Protein AF-0000000081193179 (afdb_homodimer)

Nearest PDB structures (foldseek):
  7x0c-assembly1_B  TM=9.386E-01  e=2.401E-53  Arabidopsis thaliana
  7x0c-assembly1_A  TM=9.422E-01  e=2.869E-53  Arabidopsis thaliana
  2yij-assembly1_A  TM=9.388E-01  e=7.411E-53  Arabidopsis thaliana
  7x0d-assembly2_D-2  TM=9.369E-01  e=1.700E-52  Capsicum annuum
  2yij-assembly1_B  TM=9.366E-01  e=5.972E-51  Arabidopsis thaliana

Solvent-accessible surface area (backbone atoms only — not comparable to full-atom values): 41476 Å² total; per-residue (Å²): 131,76,54,59,27,76,39,33,58,55,66,53,25,73,65,72,40,69,81,36,68,75,66,65,35,66,67,48,43,51,48,53,40,51,47,49,50,57,21,48,42,44,60,73,33,46,27,77,51,80,47,43,95,57,47,37,30,52,30,44,20,63,87,45,36,51,56,75,67,59,52,43,48,66,42,76,70,38,67,44,57,78,39,78,37,38,28,24,44,84,57,93,49,72,67,51,82,49,87,71,47,65,25,58,37,34,37,36,29,33,39,38,75,67,15,17,65,53,48,50,37,43,35,37,37,37,30,22,32,51,60,91,53,44,72,66,32,60,72,58,51,71,86,42,75,32,76,37,37,90,69,66,46,86,78,84,48,72,30,26,26,36,40,64,49,51,26,34,38,57,29,62,32,81,82,42,90,82,52,44,57,19,27,47,56,52,51,52,54,50,43,44,52,50,34,50,74,44,57,91,51,64,48,36,38,38,28,17,10,30,34,66,9,14,35,38,29,48,53,49,52,52,36,32,59,71,72,47,47,43,23,20,86,90,39,72,86,48,70,30,50,34,24,32,53,25,31,37,35,35,39,43,20,27,63,25,32,42,54,56,56,72,68,43,85,52,57,33,39,42,35,38,38,40,70,70,28,65,52,47,57,27,67,63,70,38,91,91,44,54,48,35,74,73,68,43,78,48,76,37,56,47,82,57,36,86,57,53,54,85,59,90,52,60,67,59,45,39,54,52,41,60,33,64,50,37,47,43,53,19,60,31,13,56,47,61,94,82,40,70,53,48,72,76,46,96,67,57,74,64,55,41,12,33,78,36,78,34,56,36,71,90,71,41,60,63,54,46,20,67,44,55,41,22,67,23,48,42,74,43,74,76,47,40,71,45,77,60,62,63,39,74,66,86,127,132,75,55,59,27,76,40,34,57,55,66,52,26,74,65,72,41,70,79,36,67,76,68,64,34,66,67,49,44,51,48,53,41,50,48,49,51,56,20,47,42,44,59,71,33,45,26,77,50,81,49,44,94,58,46,36,28,53,32,47,20,64,88,45,37,52,57,75,67,59,53,46,47,68,42,76,70,38,67,42,57,77,40,79,39,38,29,24,44,85,56,92,49,72,67,51,81,49,87,72,48,65,25,58,37,33,38,36,28,33,39,38,74,68,14,17,65,54,48,49,37,40,36,39,39,37,29,23,31,51,60,92,54,46,72,67,32,59,71,59,52,73,86,41,74,33,77,37,38,91,70,67,46,85,79,84,48,73,29,23,27,37,42,63,48,50,26,32,38,58,29,61,31,83,82,42,89,83,53,44,57,19,26,46,58,51,52,53,54,52,44,42,50,51,34,51,74,44,57,90,50,63,49,34,37,40,28,16,11,30,35,65,9,13,36,38,28,48,53,48,50,51,36,32,57,72,70,48,46,44,23,20,87,91,39,72,86,50,70,30,51,34,23,31,52,25,31,37,36,36,39,41,19,27,64,23,30,42,54,55,54,72,68,42,86,51,58,33,38,42,36,39,38,40,70,70,27,64,51,47,58,28,67,62,70,38,90,93,44,54,47,35,76,72,67,44,77,47,77,39,56,48,84,58,37,88,58,53,54,84,59,89,52,60,68,59,45,40,54,50,42,59,32,63,48,37,48,42,52,19,59,33,14,56,47,61,92,82,41,69,54,48,72,78,46,96,66,59,74,65,55,42,13,34,78,36,79,34,56,37,71,89,71,40,60,60,54,46,20,66,47,54,42,22,68,22,50,42,74,43,73,75,46,39,71,45,79,60,62,63,38,74,65,87,128

Radius of gyration: 31.8 Å; Cα contacts (8 Å, |Δi|>4): 1729; chains: 2; bounding box: 53×98×77 Å

pLDDT: mean 91.35, std 10.92, range [47.09, 98.94]

Organism: Hibiscus trionum (NCBI:txid183268)

Foldseek 3Di:
DDALQVCLCLLLCLPLVVPCQQQHPVSNLVVLLVLLVQQVLQVLQAALPLVDPQHQEGLEAQACSCVVSPCPPPHQAAKGWDDWFWWAFPDDQPSPSDHQAIGTFWTWIWTDPSNCVRNNWIEIETHGYDGPVQPVRQVPQPQDWDFCCVQQNPPPLRWIWRRRLVRRQFPARCPHPVGRGHRVVRVLVVLQVVCQVQVVIQYAYEYEYAQSRLLNSLSSLLSCQSVQSQHHPVGSVDGHAYHYSYELYAFTTAVSNQVSVVPRSRYAYEYEYEPLACSNCPPPCDVVGRGDDHHHYRYWHLVLDPFWDDDPDSVLVNSLSRDSLSSSQRSQFGNPDVDGGDGPDPDDPLSSQCCARTGDCVVVRDHVPSADVVNQWDADPVRDIDRSRHDDHDD/DDALQVCLCLLLCLPLVVPCQQQHPPSNLVVLLVLLVQQVLQVLQAALPLVDPQHQEGLEAQACSCVVSPCPPPHQAAKGWDDWFWFAFPDDQPSPSDHLAIGTFWTWIWTDPSNCVRNNWIEIETHGYDGPVQPVRQVPQPQDWDFCCVQQNPPPLRWIWRRGLVRRQFPARCPHPVGRGHRVVRVLVVLQVVCQVQVVIQYAYEYEYAQSRLLNSLSSLLSCQSVQSQHHPVGSVDGHAYHYSYELYAFTTAVSNQVSVVPRSRYAYEYEYEPLACSNCPPPCDVVGRGDDHHHYRYFHLVLDPFWDDDPDSVLVNSLSRDSLSSSQRSQFGNPDPDGGDGPDPDDPLSSQCCARTGDCVVVRDHVPSADVVNQWDADPVRDIDRSRHDDHDD

Sequence (790 aa):
MGSIAERWRELSGEKNWEGLLKPLDNDLRKLIIHYGERTQAVLDAFNGEKVSKWVGLSRYSMEDLFSKVGLEMGNPYKYRITKFFYARSEIQILDWCSPGESNWIGYVAVTTDEGKAVLGRREILIAWRGTKRTYETINDLQADFVSAADILGDNGEDPKVHHGWHSIYTAKDSKSIYNRTSAREQVLSEVRRLMELYKDEEVSITLTGHSLGSAVATLNAVDIVTNGYNKPTTRPDKASLVTAIVFASPRIGNSGFKKTFSRLKDLRVLRIENAFDIVPSLPPPLPLLNYTHVGVELSIDARKSPYLKTHIDLTKNLMIAHQLEIYLHGVAGTHGDIGEFKLEVNRDISLVNKYMDSLKDEHRVPAEWWIEKNKGMVQQDDGSWILDDHEPDIIMGSIAERWRELSGEKNWEGLLKPLDNDLRKLIIHYGERTQAVLDAFNGEKVSKWVGLSRYSMEDLFSKVGLEMGNPYKYRITKFFYARSEIQILDWCSPGESNWIGYVAVTTDEGKAVLGRREILIAWRGTKRTYETINDLQADFVSAADILGDNGEDPKVHHGWHSIYTAKDSKSIYNRTSAREQVLSEVRRLMELYKDEEVSITLTGHSLGSAVATLNAVDIVTNGYNKPTTRPDKASLVTAIVFASPRIGNSGFKKTFSRLKDLRVLRIENAFDIVPSLPPPLPLLNYTHVGVELSIDARKSPYLKTHIDLTKNLMIAHQLEIYLHGVAGTHGDIGEFKLEVNRDISLVNKYMDSLKDEHRVPAEWWIEKNKGMVQQDDGSWILDDHEPDII

Secondary structure (DSSP, 8-state):
---TTTTHHHHTTTTTTTTTBTTBPHHHHHHHHHHHHHHHHHHHHB---TT-TTTTSBSS-TTTHHHHTT-STT----EEEEEEEEE--SS--TT-SSTTS-EEEEEEEEE-HHHHHHHSSEEEEEEE---SSHHHHHHH----EEE-HHHH---SS--EEEHHHHHHHH---TT-SS--S-HHHHHHHHHHHHHHHTTTS-EEEEEEEETHHHHHHHHHHHHHHHTTTTS-TT-TT-PPPEEEEEESPPP-B-HHHHHHHHT-TTEEEEEEEETT-SGGG-S--BTTB--B--SEEEEE-GGG-TTB---S-HHHHHHHHH-HHHHHHHHHH--TTTSPP--SS---GGGGGSSS--B-GGG---TT----GGGGEEE-TTS-EEE--------/---TTTTHHHHTTTTTTTTTBTTBPHHHHHHHHHHHHHHHHHHHHB---TT-TTTTSBSS-TTTHHHHTT-STT----EEEEEEEEE--SS--TT-SSTTS-EEEEEEEEE-HHHHHHHSSEEEEEEE---SSHHHHHHH----EEE-HHHH---SS--EEEHHHHHHHH---TT-SS--S-HHHHHHHHHHHHHHHTTTS-EEEEEEEETHHHHHHHHHHHHHHHTTTTS-TT-TT-PPPEEEEEESPPP-B-HHHHHHHHT-TTEEEEEEEETT-SGGG-S--BTTB--B--SEEEEE-GGG-TTB---S-HHHHHHHHH-HHHHHHHHHH--TTTSPP--SS---GGGGGSSS--B-GGG---TT----GGGGEEE-TTS-EEE--------

Structure (mmCIF, N/CA/C/O backbone):
data_AF-0000000081193179-model_v1
#
loop_
_entity.id
_entity.type
_entity.pdbx_description
1 polymer 'Phospholipase A1'
#
loop_
_atom_site.group_PDB
_atom_site.id
_atom_site.type_symbol
_atom_site.label_atom_id
_atom_site.label_alt_id
_atom_site.label_comp_id
_atom_site.label_asym_id
_atom_site.label_entity_id
_atom_site.label_seq_id
_atom_site.pdbx_PDB_ins_code
_atom_site.Cartn_x
_atom_site.Cartn_y
_atom_site.Cartn_z
_atom_site.occupancy
_atom_site.B_iso_or_equiv
_atom_site.auth_seq_id
_atom_site.auth_comp_id
_atom_site.auth_asym_id
_atom_site.auth_atom_id
_atom_site.pdbx_PDB_model_num
ATOM 1 N N . MET A 1 1 ? -18.484 -40.719 1.326 1 61.38 1 MET A N 1
ATOM 2 C CA . MET A 1 1 ? -17.328 -40.5 0.459 1 61.38 1 MET A CA 1
ATOM 3 C C . MET A 1 1 ? -16.047 -40.406 1.277 1 61.38 1 MET A C 1
ATOM 5 O O . MET A 1 1 ? -16.078 -39.938 2.414 1 61.38 1 MET A O 1
ATOM 9 N N . GLY A 1 2 ? -15.008 -41.156 0.936 1 76.06 2 GLY A N 1
ATOM 10 C CA . GLY A 1 2 ? -13.773 -41.219 1.694 1 76.06 2 GLY A CA 1
ATOM 11 C C . GLY A 1 2 ? -13.086 -39.875 1.826 1 76.06 2 GLY A C 1
ATOM 12 O O . GLY A 1 2 ? -13.508 -38.906 1.21 1 76.06 2 GLY A O 1
ATOM 13 N N . SER A 1 3 ? -12.211 -39.719 2.807 1 91.88 3 SER A N 1
ATOM 14 C CA . SER A 1 3 ? -11.422 -38.531 3.033 1 91.88 3 SER A CA 1
ATOM 15 C C . SER A 1 3 ? -10.586 -38.156 1.805 1 91.88 3 SER A C 1
ATOM 17 O O . SER A 1 3 ? -10.461 -38.969 0.881 1 91.88 3 SER A O 1
ATOM 19 N N . ILE A 1 4 ? -10.18 -37 1.632 1 95.12 4 ILE A N 1
ATOM 20 C CA . ILE A 1 4 ? -9.281 -36.562 0.567 1 95.12 4 ILE A CA 1
ATOM 21 C C . ILE A 1 4 ? -8.07 -37.5 0.497 1 95.12 4 ILE A C 1
ATOM 23 O O . ILE A 1 4 ? -7.641 -37.875 -0.592 1 95.12 4 ILE A O 1
ATOM 27 N N . ALA A 1 5 ? -7.598 -37.938 1.621 1 96.75 5 ALA A N 1
ATOM 28 C CA . ALA A 1 5 ? -6.438 -38.812 1.695 1 96.75 5 ALA A CA 1
ATOM 29 C C . ALA A 1 5 ? -6.719 -40.156 1.02 1 96.75 5 ALA A C 1
ATOM 31 O O . ALA A 1 5 ? -5.895 -40.656 0.253 1 96.75 5 ALA A O 1
ATOM 32 N N . GLU A 1 6 ? -7.875 -40.656 1.229 1 96.94 6 GLU A N 1
ATOM 33 C CA . GLU A 1 6 ? -8.242 -41.969 0.681 1 96.94 6 GLU A CA 1
ATOM 34 C C . GLU A 1 6 ? -8.516 -41.875 -0.817 1 96.94 6 GLU A C 1
ATOM 36 O O . GLU A 1 6 ? -8.266 -42.812 -1.557 1 96.94 6 GLU A O 1
ATOM 41 N N . ARG A 1 7 ? -8.93 -40.719 -1.219 1 97.31 7 ARG A N 1
ATOM 42 C CA . ARG A 1 7 ? -9.367 -40.531 -2.6 1 97.31 7 ARG A CA 1
ATOM 43 C C . ARG A 1 7 ? -8.305 -39.812 -3.422 1 97.31 7 ARG A C 1
ATOM 45 O O . ARG A 1 7 ? -8.586 -39.312 -4.516 1 97.31 7 ARG A O 1
ATOM 52 N N . TRP A 1 8 ? -7.051 -39.781 -2.949 1 97.62 8 TRP A N 1
ATOM 53 C CA . TRP A 1 8 ? -6.086 -38.875 -3.527 1 97.62 8 TRP A CA 1
ATOM 54 C C . TRP A 1 8 ? -5.793 -39.219 -4.984 1 97.62 8 TRP A C 1
ATOM 56 O O . TRP A 1 8 ? -5.613 -38.344 -5.82 1 97.62 8 TRP A O 1
ATOM 66 N N . ARG A 1 9 ? -5.797 -40.469 -5.402 1 97.38 9 ARG A N 1
ATOM 67 C CA . ARG A 1 9 ? -5.504 -40.875 -6.773 1 97.38 9 ARG A CA 1
ATOM 68 C C . ARG A 1 9 ? -6.609 -40.438 -7.727 1 97.38 9 ARG A C 1
ATOM 70 O O . ARG A 1 9 ? -6.328 -39.906 -8.812 1 97.38 9 ARG A O 1
ATOM 77 N N . GLU A 1 10 ? -7.832 -40.625 -7.234 1 97.31 10 GLU A N 1
ATOM 78 C CA . GLU A 1 10 ? -8.992 -40.188 -8.016 1 97.31 10 GLU A CA 1
ATOM 79 C C . GLU A 1 10 ? -8.984 -38.688 -8.211 1 97.31 10 GLU A C 1
ATOM 81 O O . GLU A 1 10 ? -9.203 -38.188 -9.32 1 97.31 10 GLU A O 1
ATOM 86 N N . LEU A 1 11 ? -8.68 -38 -7.152 1 98.25 11 LEU A N 1
ATOM 87 C CA . LEU A 1 11 ? -8.727 -36.562 -7.148 1 98.25 11 LEU A CA 1
ATOM 88 C C . LEU A 1 11 ? -7.547 -35.969 -7.926 1 98.25 11 LEU A C 1
ATOM 90 O O . LEU A 1 11 ? -7.594 -34.812 -8.359 1 98.25 11 LEU A O 1
ATOM 94 N N . SER A 1 12 ? -6.473 -36.781 -8.109 1 97.88 12 SER A N 1
ATOM 95 C CA . SER A 1 12 ? -5.301 -36.344 -8.867 1 97.88 12 SER A CA 1
ATOM 96 C C . SER A 1 12 ? -5.434 -36.719 -10.344 1 97.88 12 SER A C 1
ATOM 98 O O . SER A 1 12 ? -4.488 -36.562 -11.117 1 97.88 12 SER A O 1
ATOM 100 N N . GLY A 1 13 ? -6.578 -37.281 -10.742 1 97.31 13 GLY A N 1
ATOM 101 C CA . GLY A 1 13 ? -6.887 -37.438 -12.156 1 97.31 13 GLY A CA 1
ATOM 102 C C . GLY A 1 13 ? -6.531 -38.812 -12.688 1 97.31 13 GLY A C 1
ATOM 103 O O . GLY A 1 13 ? -6.328 -39 -13.891 1 97.31 13 GLY A O 1
ATOM 104 N N . GLU A 1 14 ? -6.387 -39.781 -11.805 1 96.06 14 GLU A N 1
ATOM 105 C CA . GLU A 1 14 ? -6.027 -41.125 -12.258 1 96.06 14 GLU A CA 1
ATOM 106 C C . GLU A 1 14 ? -6.93 -41.594 -13.406 1 96.06 14 GLU A C 1
ATOM 108 O O . GLU A 1 14 ? -6.473 -42.25 -14.336 1 96.06 14 GLU A O 1
ATOM 113 N N . LYS A 1 15 ? -8.195 -41.219 -13.367 1 95.62 15 LYS A N 1
ATOM 114 C CA . LYS A 1 15 ? -9.148 -41.562 -14.43 1 95.62 15 LYS A CA 1
ATOM 115 C C . LYS A 1 15 ? -9.617 -40.312 -15.164 1 95.62 15 LYS A C 1
ATOM 117 O O . LYS A 1 15 ? -10.789 -40.188 -15.516 1 95.62 15 LYS A O 1
ATOM 122 N N . ASN A 1 16 ? -8.758 -39.312 -15.25 1 96.88 16 ASN A N 1
ATOM 123 C CA . ASN A 1 16 ? -9.008 -38.094 -15.969 1 96.88 16 ASN A CA 1
ATOM 124 C C . ASN A 1 16 ? -10.227 -37.344 -15.414 1 96.88 16 ASN A C 1
ATOM 126 O O . ASN A 1 16 ? -11 -36.75 -16.172 1 96.88 16 ASN A O 1
ATOM 130 N N . TRP A 1 17 ? -10.484 -37.531 -14.148 1 98 17 TRP A N 1
ATOM 131 C CA . TRP A 1 17 ? -11.523 -36.875 -13.383 1 98 17 TRP A CA 1
ATOM 132 C C . TRP A 1 17 ? -12.906 -37.188 -13.945 1 98 17 TRP A C 1
ATOM 134 O O . TRP A 1 17 ? -13.812 -36.344 -13.883 1 98 17 TRP A O 1
ATOM 144 N N . GLU A 1 18 ? -13.023 -38.281 -14.539 1 96.31 18 GLU A N 1
ATOM 145 C CA . GLU A 1 18 ? -14.336 -38.719 -15.023 1 96.31 18 GLU A CA 1
ATOM 146 C C . GLU A 1 18 ? -15.359 -38.719 -13.891 1 96.31 18 GLU A C 1
ATOM 148 O O . GLU A 1 18 ? -15.133 -39.312 -12.844 1 96.31 18 GLU A O 1
ATOM 153 N N . GLY A 1 19 ? -16.469 -37.969 -14.094 1 95.25 19 GLY A N 1
ATOM 154 C CA . GLY A 1 19 ? -17.562 -37.969 -13.125 1 95.25 19 GLY A CA 1
ATOM 155 C C . GLY A 1 19 ? -17.344 -36.969 -12 1 95.25 19 GLY A C 1
ATOM 156 O O . GLY A 1 19 ? -18.188 -36.812 -11.117 1 95.25 19 GLY A O 1
ATOM 157 N N . LEU A 1 20 ? -16.266 -36.281 -12.008 1 97.12 20 LEU A N 1
ATOM 158 C CA . LEU A 1 20 ? -15.945 -35.406 -10.883 1 97.12 20 LEU A CA 1
ATOM 159 C C . LEU A 1 20 ? -16.125 -33.938 -11.258 1 97.12 20 LEU A C 1
ATOM 161 O O . LEU A 1 20 ? -16.156 -33.062 -10.383 1 97.12 20 LEU A O 1
ATOM 165 N N . LEU A 1 21 ? -16.375 -33.625 -12.484 1 96.5 21 LEU A N 1
ATOM 166 C CA . LEU A 1 21 ? -16.328 -32.219 -12.93 1 96.5 21 LEU A CA 1
ATOM 167 C C . LEU A 1 21 ? -17.719 -31.641 -13.062 1 96.5 21 LEU A C 1
ATOM 169 O O . LEU A 1 21 ? -17.906 -30.422 -13.008 1 96.5 21 LEU A O 1
ATOM 173 N N . LYS A 1 22 ? -18.766 -32.531 -13.273 1 92.56 22 LYS A N 1
ATOM 174 C CA . LYS A 1 22 ? -20.141 -32.094 -13.453 1 92.56 22 LYS A CA 1
ATOM 175 C C . LYS A 1 22 ? -21.109 -33 -12.719 1 92.56 22 LYS A C 1
ATOM 177 O O . LYS A 1 22 ? -21.484 -34.062 -13.227 1 92.56 22 LYS A O 1
ATOM 182 N N . PRO A 1 23 ? -21.609 -32.656 -11.648 1 92.94 23 PRO A N 1
ATOM 183 C CA . PRO A 1 23 ? -21.234 -31.469 -10.898 1 92.94 23 PRO A CA 1
ATOM 184 C C . PRO A 1 23 ? -19.812 -31.547 -10.336 1 92.94 23 PRO A C 1
ATOM 186 O O . PRO A 1 23 ? -19.25 -32.656 -10.227 1 92.94 23 PRO A O 1
ATOM 189 N N . LEU A 1 24 ? -19.281 -30.422 -10.031 1 96.25 24 LEU A N 1
ATOM 190 C CA . LEU A 1 24 ? -17.922 -30.391 -9.492 1 96.25 24 LEU A CA 1
ATOM 191 C C . LEU A 1 24 ? -17.875 -31.016 -8.102 1 96.25 24 LEU A C 1
ATOM 193 O O . LEU A 1 24 ? -18.625 -30.594 -7.207 1 96.25 24 LEU A O 1
ATOM 197 N N . ASP A 1 25 ? -17.062 -32.062 -8.016 1 96.38 25 ASP A N 1
ATOM 198 C CA . ASP A 1 25 ? -16.891 -32.75 -6.738 1 96.38 25 ASP A CA 1
ATOM 199 C C . ASP A 1 25 ? -16.312 -31.797 -5.684 1 96.38 25 ASP A C 1
ATOM 201 O O . ASP A 1 25 ? -15.406 -31.016 -5.969 1 96.38 25 ASP A O 1
ATOM 205 N N . ASN A 1 26 ? -16.781 -31.875 -4.465 1 96.25 26 ASN A N 1
ATOM 206 C CA . ASN A 1 26 ? -16.422 -30.891 -3.439 1 96.25 26 ASN A CA 1
ATOM 207 C C . ASN A 1 26 ? -14.977 -31.062 -2.984 1 96.25 26 ASN A C 1
ATOM 209 O O . ASN A 1 26 ? -14.305 -30.078 -2.654 1 96.25 26 ASN A O 1
ATOM 213 N N . ASP A 1 27 ? -14.539 -32.25 -2.863 1 97.25 27 ASP A N 1
ATOM 214 C CA . ASP A 1 27 ? -13.148 -32.469 -2.482 1 97.25 27 ASP A CA 1
ATOM 215 C C . ASP A 1 27 ? -12.195 -32 -3.58 1 97.25 27 ASP A C 1
ATOM 217 O O . ASP A 1 27 ? -11.156 -31.406 -3.293 1 97.25 27 ASP A O 1
ATOM 221 N N . LEU A 1 28 ? -12.555 -32.281 -4.84 1 97.94 28 LEU A N 1
ATOM 222 C CA . LEU A 1 28 ? -11.766 -31.781 -5.957 1 97.94 28 LEU A CA 1
ATOM 223 C C . LEU A 1 28 ? -11.758 -30.266 -5.973 1 97.94 28 LEU A C 1
ATOM 225 O O . LEU A 1 28 ? -10.711 -29.641 -6.199 1 97.94 28 LEU A O 1
ATOM 229 N N . ARG A 1 29 ? -12.906 -29.734 -5.66 1 97.75 29 ARG A N 1
ATOM 230 C CA . ARG A 1 29 ? -13.047 -28.281 -5.547 1 97.75 29 ARG A CA 1
ATOM 231 C C . ARG A 1 29 ? -12.055 -27.703 -4.547 1 97.75 29 ARG A C 1
ATOM 233 O O . ARG A 1 29 ? -11.336 -26.75 -4.852 1 97.75 29 ARG A O 1
ATOM 240 N N . LYS A 1 30 ? -11.961 -28.281 -3.424 1 97.5 30 LYS A N 1
ATOM 241 C CA . LYS A 1 30 ? -11.055 -27.828 -2.373 1 97.5 30 LYS A CA 1
ATOM 242 C C . LYS A 1 30 ? -9.594 -27.953 -2.814 1 97.5 30 LYS A C 1
ATOM 244 O O . LYS A 1 30 ? -8.781 -27.062 -2.545 1 97.5 30 LYS A O 1
ATOM 249 N N . LEU A 1 31 ? -9.273 -28.953 -3.49 1 98.19 31 LEU A N 1
ATOM 250 C CA . LEU A 1 31 ? -7.898 -29.188 -3.916 1 98.19 31 LEU A CA 1
ATOM 251 C C . LEU A 1 31 ? -7.504 -28.219 -5.023 1 98.19 31 LEU A C 1
ATOM 253 O O . LEU A 1 31 ? -6.379 -27.703 -5.039 1 98.19 31 LEU A O 1
ATOM 257 N N . ILE A 1 32 ? -8.461 -27.953 -5.938 1 98.69 32 ILE A N 1
ATOM 258 C CA . ILE A 1 32 ? -8.195 -26.969 -6.988 1 98.69 32 ILE A CA 1
ATOM 259 C C . ILE A 1 32 ? -7.879 -25.609 -6.363 1 98.69 32 ILE A C 1
ATOM 261 O O . ILE A 1 32 ? -6.91 -24.953 -6.746 1 98.69 32 ILE A O 1
ATOM 265 N N . ILE A 1 33 ? -8.656 -25.25 -5.406 1 98.31 33 ILE A N 1
ATOM 266 C CA . ILE A 1 33 ? -8.453 -23.969 -4.719 1 98.31 33 ILE A CA 1
ATOM 267 C C . ILE A 1 33 ? -7.109 -23.984 -3.996 1 98.31 33 ILE A C 1
ATOM 269 O O . ILE A 1 33 ? -6.352 -23.016 -4.062 1 98.31 33 ILE A O 1
ATOM 273 N N . HIS A 1 34 ? -6.828 -25.109 -3.342 1 97.75 34 HIS A N 1
ATOM 274 C CA . HIS A 1 34 ? -5.566 -25.266 -2.625 1 97.75 34 HIS A CA 1
ATOM 275 C C . HIS A 1 34 ? -4.375 -25.047 -3.555 1 97.75 34 HIS A C 1
ATOM 277 O O . HIS A 1 34 ? -3.473 -24.266 -3.246 1 97.75 34 HIS A O 1
ATOM 283 N N . TYR A 1 35 ? -4.348 -25.672 -4.684 1 98.56 35 TYR A N 1
ATOM 284 C CA . TYR A 1 35 ? -3.223 -25.547 -5.602 1 98.56 35 TYR A CA 1
ATOM 285 C C . TYR A 1 35 ? -3.17 -24.156 -6.219 1 98.56 35 TYR A C 1
ATOM 287 O O . TYR A 1 35 ? -2.088 -23.609 -6.453 1 98.56 35 TYR A O 1
ATOM 295 N N . GLY A 1 36 ? -4.352 -23.562 -6.457 1 98.19 36 GLY A N 1
ATOM 296 C CA . GLY A 1 36 ? -4.387 -22.188 -6.906 1 98.19 36 GLY A CA 1
ATOM 297 C C . GLY A 1 36 ? -3.777 -21.219 -5.906 1 98.19 36 GLY A C 1
ATOM 298 O O . GLY A 1 36 ? -3.053 -20.297 -6.289 1 98.19 36 GLY A O 1
ATOM 299 N N . GLU A 1 37 ? -4.082 -21.469 -4.648 1 97.81 37 GLU A N 1
ATOM 300 C CA . GLU A 1 37 ? -3.52 -20.625 -3.6 1 97.81 37 GLU A CA 1
ATOM 301 C C . GLU A 1 37 ? -2 -20.75 -3.539 1 97.81 37 GLU A C 1
ATOM 303 O O . GLU A 1 37 ? -1.297 -19.766 -3.287 1 97.81 37 GLU A O 1
ATOM 308 N N . ARG A 1 38 ? -1.547 -21.938 -3.74 1 98.25 38 ARG A N 1
ATOM 309 C CA . ARG A 1 38 ? -0.106 -22.172 -3.74 1 98.25 38 ARG A CA 1
ATOM 310 C C . ARG A 1 38 ? 0.562 -21.469 -4.918 1 98.25 38 ARG A C 1
ATOM 312 O O . ARG A 1 38 ? 1.695 -21 -4.805 1 98.25 38 ARG A O 1
ATOM 319 N N . THR A 1 39 ? -0.149 -21.344 -6.031 1 97.56 39 THR A N 1
ATOM 320 C CA . THR A 1 39 ? 0.34 -20.578 -7.172 1 97.56 39 THR A CA 1
ATOM 321 C C . THR A 1 39 ? 0.303 -19.078 -6.883 1 97.56 39 THR A C 1
ATOM 323 O O . THR A 1 39 ? 1.27 -18.359 -7.152 1 97.56 39 THR A O 1
ATOM 326 N N . GLN A 1 40 ? -0.793 -18.641 -6.305 1 96.88 40 GLN A N 1
ATOM 327 C CA . GLN A 1 40 ? -0.964 -17.234 -5.957 1 96.88 40 GLN A CA 1
ATOM 328 C C . GLN A 1 40 ? 0.135 -16.766 -5.008 1 96.88 40 GLN A C 1
ATOM 330 O O . GLN A 1 40 ? 0.551 -15.609 -5.055 1 96.88 40 GLN A O 1
ATOM 335 N N . ALA A 1 41 ? 0.645 -17.688 -4.23 1 97.62 41 ALA A N 1
ATOM 336 C CA . ALA A 1 41 ? 1.684 -17.375 -3.254 1 97.62 41 ALA A CA 1
ATOM 337 C C . ALA A 1 41 ? 2.918 -16.797 -3.936 1 97.62 41 ALA A C 1
ATOM 339 O O . ALA A 1 41 ? 3.576 -15.898 -3.389 1 97.62 41 ALA A O 1
ATOM 340 N N . VAL A 1 42 ? 3.225 -17.234 -5.117 1 96.19 42 VAL A N 1
ATOM 341 C CA . VAL A 1 42 ? 4.402 -16.75 -5.832 1 96.19 42 VAL A CA 1
ATOM 342 C C . VAL A 1 42 ? 4.188 -15.297 -6.258 1 96.19 42 VAL A C 1
ATOM 344 O O . VAL A 1 42 ? 5.086 -14.461 -6.113 1 96.19 42 VAL A O 1
ATOM 347 N N . LEU A 1 43 ? 3.01 -15.078 -6.684 1 93.19 43 LEU A N 1
ATOM 348 C CA . LEU A 1 43 ? 2.689 -13.711 -7.086 1 93.19 43 LEU A CA 1
ATOM 349 C C . LEU A 1 43 ? 2.662 -12.781 -5.879 1 93.19 43 LEU A C 1
ATOM 351 O O . LEU A 1 43 ? 3.164 -11.656 -5.945 1 93.19 43 LEU A O 1
ATOM 355 N N . ASP A 1 44 ? 2.078 -13.266 -4.816 1 96.38 44 ASP A N 1
ATOM 356 C CA . ASP A 1 44 ? 1.917 -12.461 -3.607 1 96.38 44 ASP A CA 1
ATOM 357 C C . ASP A 1 44 ? 3.271 -12.125 -2.988 1 96.38 44 ASP A C 1
ATOM 359 O O . ASP A 1 44 ? 3.412 -11.102 -2.312 1 96.38 44 ASP A O 1
ATOM 363 N N . ALA A 1 45 ? 4.258 -12.977 -3.217 1 96.69 45 ALA A N 1
ATOM 364 C CA . ALA A 1 45 ? 5.559 -12.797 -2.582 1 96.69 45 ALA A CA 1
ATOM 365 C C . ALA A 1 45 ? 6.547 -12.133 -3.533 1 96.69 45 ALA A C 1
ATOM 367 O O . ALA A 1 45 ? 7.656 -11.766 -3.131 1 96.69 45 ALA A O 1
ATOM 368 N N . PHE A 1 46 ? 6.184 -11.891 -4.762 1 93.88 46 PHE A N 1
ATOM 369 C CA . PHE A 1 46 ? 7.082 -11.359 -5.777 1 93.88 46 PHE A CA 1
ATOM 370 C C . PHE A 1 46 ? 7.359 -9.883 -5.547 1 93.88 46 PHE A C 1
ATOM 372 O O . PHE A 1 46 ? 6.434 -9.102 -5.32 1 93.88 46 PHE A O 1
ATOM 379 N N . ASN A 1 47 ? 8.625 -9.539 -5.582 1 92.94 47 ASN A N 1
ATOM 380 C CA . ASN A 1 47 ? 9.023 -8.141 -5.449 1 92.94 47 ASN A CA 1
ATOM 381 C C . ASN A 1 47 ? 9.062 -7.438 -6.805 1 92.94 47 ASN A C 1
ATOM 383 O O . ASN A 1 47 ? 10.047 -7.551 -7.539 1 92.94 47 ASN A O 1
ATOM 387 N N . GLY A 1 48 ? 8.07 -6.707 -7.113 1 88.69 48 GLY A N 1
ATOM 388 C CA . GLY A 1 48 ? 7.996 -5.992 -8.375 1 88.69 48 GLY A CA 1
ATOM 389 C C . GLY A 1 48 ? 8.391 -4.535 -8.258 1 88.69 48 GLY A C 1
ATOM 390 O O . GLY A 1 48 ? 8.227 -3.764 -9.211 1 88.69 48 GLY A O 1
ATOM 391 N N . GLU A 1 49 ? 8.859 -4.129 -7.086 1 91.19 49 GLU A N 1
ATOM 392 C CA . GLU A 1 49 ? 9.273 -2.746 -6.887 1 91.19 49 GLU A CA 1
ATOM 393 C C . GLU A 1 49 ? 10.531 -2.426 -7.695 1 91.19 49 GLU A C 1
ATOM 395 O O . GLU A 1 49 ? 11.633 -2.83 -7.324 1 91.19 49 GLU A O 1
ATOM 400 N N . LYS A 1 50 ? 10.453 -1.581 -8.711 1 87.94 50 LYS A N 1
ATOM 401 C CA . LYS A 1 50 ? 11.484 -1.347 -9.711 1 87.94 50 LYS A CA 1
ATOM 402 C C . LYS A 1 50 ? 12.734 -0.726 -9.086 1 87.94 50 LYS A C 1
ATOM 404 O O . LYS A 1 50 ? 13.852 -0.979 -9.539 1 87.94 50 LYS A O 1
ATOM 409 N N . VAL A 1 51 ? 12.523 0.038 -8.086 1 92.12 51 VAL A N 1
ATOM 410 C CA . VAL A 1 51 ? 13.656 0.763 -7.523 1 92.12 51 VAL A CA 1
ATOM 411 C C . VAL A 1 51 ? 14.383 -0.12 -6.512 1 92.12 51 VAL A C 1
ATOM 413 O O . VAL A 1 51 ? 15.469 0.226 -6.043 1 92.12 51 VAL A O 1
ATOM 416 N N . SER A 1 52 ? 13.836 -1.273 -6.156 1 92.62 52 SER A N 1
ATOM 417 C CA . SER A 1 52 ? 14.438 -2.166 -5.172 1 92.62 52 SER A CA 1
ATOM 418 C C . SER A 1 52 ? 15.68 -2.848 -5.73 1 92.62 52 SER A C 1
ATOM 420 O O . SER A 1 52 ? 15.703 -3.26 -6.891 1 92.62 52 SER A O 1
ATOM 422 N N . LYS A 1 53 ? 16.703 -3.01 -4.867 1 90.75 53 LYS A N 1
ATOM 423 C CA . LYS A 1 53 ? 17.875 -3.789 -5.246 1 90.75 53 LYS A CA 1
ATOM 424 C C . LYS A 1 53 ? 17.531 -5.273 -5.371 1 90.75 53 LYS A C 1
ATOM 426 O O . LYS A 1 53 ? 18.312 -6.047 -5.93 1 90.75 53 LYS A O 1
ATOM 431 N N . TRP A 1 54 ? 16.375 -5.652 -4.863 1 90.75 54 TRP A N 1
ATOM 432 C CA . TRP A 1 54 ? 15.977 -7.059 -4.855 1 90.75 54 TRP A CA 1
ATOM 433 C C . TRP A 1 54 ? 14.797 -7.301 -5.797 1 90.75 54 TRP A C 1
ATOM 435 O O . TRP A 1 54 ? 14.078 -8.289 -5.664 1 90.75 54 TRP A O 1
ATOM 445 N N . VAL A 1 55 ? 14.547 -6.344 -6.695 1 90.88 55 VAL A N 1
ATOM 446 C CA . VAL A 1 55 ? 13.477 -6.488 -7.68 1 90.88 55 VAL A CA 1
ATOM 447 C C . VAL A 1 55 ? 13.625 -7.816 -8.414 1 90.88 55 VAL A C 1
ATOM 449 O O . VAL A 1 55 ? 14.742 -8.219 -8.766 1 90.88 55 VAL A O 1
ATOM 452 N N . GLY A 1 56 ? 12.477 -8.578 -8.586 1 87.81 56 GLY A N 1
ATOM 453 C CA . GLY A 1 56 ? 12.508 -9.836 -9.32 1 87.81 56 GLY A CA 1
ATOM 454 C C . GLY A 1 56 ? 12.695 -11.047 -8.43 1 87.81 56 GLY A C 1
ATOM 455 O O . GLY A 1 56 ? 12.633 -12.18 -8.898 1 87.81 56 GLY A O 1
ATOM 456 N N . LEU A 1 57 ? 12.922 -10.781 -7.168 1 91.94 57 LEU A N 1
ATOM 457 C CA . LEU A 1 57 ? 13.086 -11.867 -6.207 1 91.94 57 LEU A CA 1
ATOM 458 C C . LEU A 1 57 ? 11.859 -11.984 -5.301 1 91.94 57 LEU A C 1
ATOM 460 O O . LEU A 1 57 ? 10.93 -11.18 -5.402 1 91.94 57 LEU A O 1
ATOM 464 N N . SER A 1 58 ? 11.844 -13.031 -4.523 1 94.62 58 SER A N 1
ATOM 465 C CA . SER A 1 58 ? 10.828 -13.148 -3.486 1 94.62 58 SER A CA 1
ATOM 466 C C . SER A 1 58 ? 11.086 -12.164 -2.348 1 94.62 58 SER A C 1
ATOM 468 O O . SER A 1 58 ? 12.227 -11.969 -1.935 1 94.62 58 SER A O 1
ATOM 470 N N . ARG A 1 59 ? 10.039 -11.562 -1.834 1 96.69 59 ARG A N 1
ATOM 471 C CA . ARG A 1 59 ? 10.156 -10.711 -0.651 1 96.69 59 ARG A CA 1
ATOM 472 C C . ARG A 1 59 ? 10.492 -11.547 0.585 1 96.69 59 ARG A C 1
ATOM 474 O O . ARG A 1 59 ? 11.125 -11.047 1.519 1 96.69 59 ARG A O 1
ATOM 481 N N . TYR A 1 60 ? 10.117 -12.82 0.567 1 97.81 60 TYR A N 1
ATOM 482 C CA . TYR A 1 60 ? 10.195 -13.648 1.764 1 97.81 60 TYR A CA 1
ATOM 483 C C . TYR A 1 60 ? 11.125 -14.836 1.548 1 97.81 60 TYR A C 1
ATOM 485 O O . TYR A 1 60 ? 11.359 -15.258 0.41 1 97.81 60 TYR A O 1
ATOM 493 N N . SER A 1 61 ? 11.641 -15.375 2.65 1 97.56 61 SER A N 1
ATOM 494 C CA . SER A 1 61 ? 12.469 -16.578 2.607 1 97.56 61 SER A CA 1
ATOM 495 C C . SER A 1 61 ? 11.625 -17.812 2.324 1 97.56 61 SER A C 1
ATOM 497 O O . SER A 1 61 ? 10.398 -17.781 2.426 1 97.56 61 SER A O 1
ATOM 499 N N . MET A 1 62 ? 12.289 -18.875 1.98 1 97.75 62 MET A N 1
ATOM 500 C CA . MET A 1 62 ? 11.602 -20.141 1.741 1 97.75 62 MET A CA 1
ATOM 501 C C . MET A 1 62 ? 10.828 -20.578 2.98 1 97.75 62 MET A C 1
ATOM 503 O O . MET A 1 62 ? 9.695 -21.062 2.875 1 97.75 62 MET A O 1
ATOM 507 N N . GLU A 1 63 ? 11.391 -20.344 4.133 1 96.94 63 GLU A N 1
ATOM 508 C CA . GLU A 1 63 ? 10.797 -20.797 5.391 1 96.94 63 GLU A CA 1
ATOM 509 C C . GLU A 1 63 ? 9.547 -19.984 5.734 1 96.94 63 GLU A C 1
ATOM 511 O O . GLU A 1 63 ? 8.586 -20.531 6.273 1 96.94 63 GLU A O 1
ATOM 516 N N . ASP A 1 64 ? 9.547 -18.719 5.367 1 97.19 64 ASP A N 1
ATOM 517 C CA . ASP A 1 64 ? 8.508 -17.828 5.859 1 97.19 64 ASP A CA 1
ATOM 518 C C . ASP A 1 64 ? 7.445 -17.578 4.785 1 97.19 64 ASP A C 1
ATOM 520 O O . ASP A 1 64 ? 6.387 -17.016 5.074 1 97.19 64 ASP A O 1
ATOM 524 N N . LEU A 1 65 ? 7.637 -18 3.586 1 98.06 65 LEU A N 1
ATOM 525 C CA . LEU A 1 65 ? 6.816 -17.594 2.453 1 98.06 65 LEU A CA 1
ATOM 526 C C . LEU A 1 65 ? 5.348 -17.906 2.705 1 98.06 65 LEU A C 1
ATOM 528 O O . LEU A 1 65 ? 4.5 -17.016 2.641 1 98.06 65 LEU A O 1
ATOM 532 N N . PHE A 1 66 ? 5.023 -19.141 3.037 1 98.19 66 PHE A N 1
ATOM 533 C CA . PHE A 1 66 ? 3.629 -19.547 3.158 1 98.19 66 PHE A CA 1
ATOM 534 C C . PHE A 1 66 ? 2.955 -18.828 4.32 1 98.19 66 PHE A C 1
ATOM 536 O O . PHE A 1 66 ? 1.79 -18.438 4.223 1 98.19 66 PHE A O 1
ATOM 543 N N . SER A 1 67 ? 3.691 -18.656 5.383 1 96.94 67 SER A N 1
ATOM 544 C CA . SER A 1 67 ? 3.146 -17.906 6.52 1 96.94 67 SER A CA 1
ATOM 545 C C . SER A 1 67 ? 2.906 -16.453 6.164 1 96.94 67 SER A C 1
ATOM 547 O O . SER A 1 67 ? 1.847 -15.898 6.465 1 96.94 67 SER A O 1
ATOM 549 N N . LYS A 1 68 ? 3.799 -15.844 5.465 1 97.31 68 LYS A N 1
ATOM 550 C CA . LYS A 1 68 ? 3.76 -14.414 5.18 1 97.31 68 LYS A CA 1
ATOM 551 C C . LYS A 1 68 ? 2.689 -14.094 4.141 1 97.31 68 LYS A C 1
ATOM 553 O O . LYS A 1 68 ? 2.186 -12.969 4.086 1 97.31 68 LYS A O 1
ATOM 558 N N . VAL A 1 69 ? 2.303 -15.078 3.348 1 97.75 69 VAL A N 1
ATOM 559 C CA . VAL A 1 69 ? 1.292 -14.789 2.334 1 97.75 69 VAL A CA 1
ATOM 560 C C . VAL A 1 69 ? -0.071 -15.289 2.809 1 97.75 69 VAL A C 1
ATOM 562 O O . VAL A 1 69 ? -1.023 -15.352 2.027 1 97.75 69 VAL A O 1
ATOM 565 N N . GLY A 1 70 ? -0.166 -15.781 4.047 1 96.5 70 GLY A N 1
ATOM 566 C CA . GLY A 1 70 ? -1.451 -16.078 4.656 1 96.5 70 GLY A CA 1
ATOM 567 C C . GLY A 1 70 ? -1.925 -17.5 4.383 1 96.5 70 GLY A C 1
ATOM 568 O O . GLY A 1 70 ? -3.129 -17.75 4.352 1 96.5 70 GLY A O 1
ATOM 569 N N . LEU A 1 71 ? -1.025 -18.453 4.16 1 96.69 71 LEU A N 1
ATOM 570 C CA . LEU A 1 71 ? -1.434 -19.812 3.824 1 96.69 71 LEU A CA 1
ATOM 571 C C . LEU A 1 71 ? -1.154 -20.766 4.984 1 96.69 71 LEU A C 1
ATOM 573 O O . LEU A 1 71 ? -1.113 -21.984 4.797 1 96.69 71 LEU A O 1
ATOM 577 N N . GLU A 1 72 ? -0.975 -20.234 6.16 1 93 72 GLU A N 1
ATOM 578 C CA . GLU A 1 72 ? -0.725 -21.078 7.32 1 93 72 GLU A CA 1
ATOM 579 C C . GLU A 1 72 ? -1.957 -21.156 8.219 1 93 72 GLU A C 1
ATOM 581 O O . GLU A 1 72 ? -2.438 -22.25 8.516 1 93 72 GLU A O 1
ATOM 586 N N . MET A 1 73 ? -2.48 -20.031 8.578 1 89.06 73 MET A N 1
ATOM 587 C CA . MET A 1 73 ? -3.623 -20 9.484 1 89.06 73 MET A CA 1
ATOM 588 C C . MET A 1 73 ? -4.863 -20.594 8.828 1 89.06 73 MET A C 1
ATOM 590 O O . MET A 1 73 ? -5.266 -20.156 7.746 1 89.06 73 MET A O 1
ATOM 594 N N . GLY A 1 74 ? -5.438 -21.641 9.477 1 87.31 74 GLY A N 1
ATOM 595 C CA . GLY A 1 74 ? -6.664 -22.234 8.977 1 87.31 74 GLY A CA 1
ATOM 596 C C . GLY A 1 74 ? -6.441 -23.125 7.77 1 87.31 74 GLY A C 1
ATOM 597 O O . GLY A 1 74 ? -7.398 -23.516 7.098 1 87.31 74 GLY A O 1
ATOM 598 N N . ASN A 1 75 ? -5.246 -23.391 7.422 1 91.75 75 ASN A N 1
ATOM 599 C CA . ASN A 1 75 ? -4.906 -24.203 6.258 1 91.75 75 ASN A CA 1
ATOM 600 C C . ASN A 1 75 ? -4.344 -25.562 6.668 1 91.75 75 ASN A C 1
ATOM 602 O O . ASN A 1 75 ? -3.271 -25.641 7.266 1 91.75 75 ASN A O 1
ATOM 606 N N . PRO A 1 76 ? -5.004 -26.594 6.387 1 93.88 76 PRO A N 1
ATOM 607 C CA . PRO A 1 76 ? -4.559 -27.906 6.836 1 93.88 76 PRO A CA 1
ATOM 608 C C . PRO A 1 76 ? -3.434 -28.469 5.973 1 93.88 76 PRO A C 1
ATOM 610 O O . PRO A 1 76 ? -2.801 -29.469 6.352 1 93.88 76 PRO A O 1
ATOM 613 N N . TYR A 1 77 ? -3.189 -27.953 4.855 1 96.62 77 TYR A N 1
ATOM 614 C CA . TYR A 1 77 ? -2.178 -28.469 3.936 1 96.62 77 TYR A CA 1
ATOM 615 C C . TYR A 1 77 ? -0.808 -27.875 4.258 1 96.62 77 TYR A C 1
ATOM 617 O O . TYR A 1 77 ? -0.55 -26.703 3.996 1 96.62 77 TYR A O 1
ATOM 625 N N . LYS A 1 78 ? 0.102 -28.734 4.773 1 97.62 78 LYS A N 1
ATOM 626 C CA . LYS A 1 78 ? 1.399 -28.25 5.234 1 97.62 78 LYS A CA 1
ATOM 627 C C . LYS A 1 78 ? 2.52 -28.703 4.305 1 97.62 78 LYS A C 1
ATOM 629 O O . LYS A 1 78 ? 2.59 -29.875 3.934 1 97.62 78 LYS A O 1
ATOM 634 N N . TYR A 1 79 ? 3.297 -27.75 3.863 1 98.38 79 TYR A N 1
ATOM 635 C CA . TYR A 1 79 ? 4.43 -27.984 2.973 1 98.38 79 TYR A CA 1
ATOM 636 C C . TYR A 1 79 ? 5.699 -27.359 3.525 1 98.38 79 TYR A C 1
ATOM 638 O O . TYR A 1 79 ? 5.633 -26.453 4.367 1 98.38 79 TYR A O 1
ATOM 646 N N . ARG A 1 80 ? 6.773 -27.828 3.07 1 98.06 80 ARG A N 1
ATOM 647 C CA . ARG A 1 80 ? 8.07 -27.172 3.191 1 98.06 80 ARG A CA 1
ATOM 648 C C . ARG A 1 80 ? 8.656 -26.859 1.818 1 98.06 80 ARG A C 1
ATOM 650 O O . ARG A 1 80 ? 8.781 -27.75 0.975 1 98.06 80 ARG A O 1
ATOM 657 N N . ILE A 1 81 ? 9.031 -25.641 1.609 1 98.62 81 ILE A N 1
ATOM 658 C CA . ILE A 1 81 ? 9.68 -25.281 0.354 1 98.62 81 ILE A CA 1
ATOM 659 C C . ILE A 1 81 ? 11.141 -25.734 0.381 1 98.62 81 ILE A C 1
ATOM 661 O O . ILE A 1 81 ? 11.859 -25.469 1.346 1 98.62 81 ILE A O 1
ATOM 665 N N . THR A 1 82 ? 11.547 -26.344 -0.664 1 98.5 82 THR A N 1
ATOM 666 C CA . THR A 1 82 ? 12.898 -26.906 -0.677 1 98.5 82 THR A CA 1
ATOM 667 C C . THR A 1 82 ? 13.773 -26.172 -1.692 1 98.5 82 THR A C 1
ATOM 669 O O . THR A 1 82 ? 15 -26.266 -1.645 1 98.5 82 THR A O 1
ATOM 672 N N . LYS A 1 83 ? 13.094 -25.469 -2.598 1 97.31 83 LYS A N 1
ATOM 673 C CA . LYS A 1 83 ? 13.883 -24.766 -3.598 1 97.31 83 LYS A CA 1
ATOM 674 C C . LYS A 1 83 ? 13.086 -23.625 -4.234 1 97.31 83 LYS A C 1
ATOM 676 O O . LYS A 1 83 ? 11.93 -23.812 -4.613 1 97.31 83 LYS A O 1
ATOM 681 N N . PHE A 1 84 ? 13.719 -22.453 -4.258 1 96.38 84 PHE A N 1
ATOM 682 C CA . PHE A 1 84 ? 13.305 -21.422 -5.195 1 96.38 84 PHE A CA 1
ATOM 683 C C . PHE A 1 84 ? 13.984 -21.594 -6.543 1 96.38 84 PHE A C 1
ATOM 685 O O . PHE A 1 84 ? 15.141 -22.016 -6.609 1 96.38 84 PHE A O 1
ATOM 692 N N . PHE A 1 85 ? 13.242 -21.297 -7.609 1 94.56 85 PHE A N 1
ATOM 693 C CA . PHE A 1 85 ? 13.93 -21.375 -8.891 1 94.56 85 PHE A CA 1
ATOM 694 C C . PHE A 1 85 ? 13.656 -20.125 -9.734 1 94.56 85 PHE A C 1
ATOM 696 O O . PHE A 1 85 ? 12.656 -19.438 -9.508 1 94.56 85 PHE A O 1
ATOM 703 N N . TYR A 1 86 ? 14.547 -19.844 -10.656 1 91.31 86 TYR A N 1
ATOM 704 C CA . TYR A 1 86 ? 14.617 -18.594 -11.398 1 91.31 86 TYR A CA 1
ATOM 705 C C . TYR A 1 86 ? 14.664 -18.844 -12.906 1 91.31 86 TYR A C 1
ATOM 707 O O . TYR A 1 86 ? 15.102 -19.922 -13.344 1 91.31 86 TYR A O 1
ATOM 715 N N . ALA A 1 87 ? 14.156 -17.906 -13.633 1 89.19 87 ALA A N 1
ATOM 716 C CA . ALA A 1 87 ? 14.141 -18.062 -15.086 1 89.19 87 ALA A CA 1
ATOM 717 C C . ALA A 1 87 ? 14.516 -16.766 -15.789 1 89.19 87 ALA A C 1
ATOM 719 O O . ALA A 1 87 ? 14.242 -15.68 -15.273 1 89.19 87 ALA A O 1
ATOM 720 N N . ARG A 1 88 ? 15.117 -16.984 -16.891 1 84.81 88 ARG A N 1
ATOM 721 C CA . ARG A 1 88 ? 15.375 -15.922 -17.859 1 84.81 88 ARG A CA 1
ATOM 722 C C . ARG A 1 88 ? 14.57 -16.141 -19.125 1 84.81 88 ARG A C 1
ATOM 724 O O . ARG A 1 88 ? 14.188 -17.266 -19.453 1 84.81 88 ARG A O 1
ATOM 731 N N . SER A 1 89 ? 14.25 -15.008 -19.672 1 78.56 89 SER A N 1
ATOM 732 C CA . SER A 1 89 ? 13.609 -15.125 -20.984 1 78.56 89 SER A CA 1
ATOM 733 C C . SER A 1 89 ? 14.43 -14.43 -22.062 1 78.56 89 SER A C 1
ATOM 735 O O . SER A 1 89 ? 14.938 -13.328 -21.859 1 78.56 89 SER A O 1
ATOM 737 N N . GLU A 1 90 ? 14.523 -15.125 -23.109 1 75.31 90 GLU A N 1
ATOM 738 C CA . GLU A 1 90 ? 15.242 -14.547 -24.234 1 75.31 90 GLU A CA 1
ATOM 739 C C . GLU A 1 90 ? 14.359 -13.586 -25.016 1 75.31 90 GLU A C 1
ATOM 741 O O . GLU A 1 90 ? 14.852 -12.758 -25.781 1 75.31 90 GLU A O 1
ATOM 746 N N . ILE A 1 91 ? 13.109 -13.789 -24.828 1 71.81 91 ILE A N 1
ATOM 747 C CA . ILE A 1 91 ? 12.156 -12.906 -25.5 1 71.81 91 ILE A CA 1
ATOM 748 C C . ILE A 1 91 ? 11.609 -11.883 -24.5 1 71.81 91 ILE A C 1
ATOM 750 O O . ILE A 1 91 ? 11.531 -12.164 -23.297 1 71.81 91 ILE A O 1
ATOM 754 N N . GLN A 1 92 ? 11.375 -10.711 -25.062 1 66.38 92 GLN A N 1
ATOM 755 C CA . GLN A 1 92 ? 10.875 -9.656 -24.188 1 66.38 92 GLN A CA 1
ATOM 756 C C . GLN A 1 92 ? 9.484 -10 -23.656 1 66.38 92 GLN A C 1
ATOM 758 O O . GLN A 1 92 ? 8.562 -10.258 -24.438 1 66.38 92 GLN A O 1
ATOM 763 N N . ILE A 1 93 ? 9.508 -10.266 -22.391 1 62.59 93 ILE A N 1
ATOM 764 C CA . ILE A 1 93 ? 8.25 -10.445 -21.688 1 62.59 93 ILE A CA 1
ATOM 765 C C . ILE A 1 93 ? 7.988 -9.242 -20.781 1 62.59 93 ILE A C 1
ATOM 767 O O . ILE A 1 93 ? 8.867 -8.828 -20.016 1 62.59 93 ILE A O 1
ATOM 771 N N . LEU A 1 94 ? 7.008 -8.383 -20.953 1 55.28 94 LEU A N 1
ATOM 772 C CA . LEU A 1 94 ? 6.734 -7.07 -20.391 1 55.28 94 LEU A CA 1
ATOM 773 C C . LEU A 1 94 ? 6.914 -7.086 -18.875 1 55.28 94 LEU A C 1
ATOM 775 O O . LEU A 1 94 ? 7.363 -6.098 -18.281 1 55.28 94 LEU A O 1
ATOM 779 N N . ASP A 1 95 ? 6.48 -8.016 -18.031 1 56.97 95 ASP A N 1
ATOM 780 C CA . ASP A 1 95 ? 6.594 -7.898 -16.578 1 56.97 95 ASP A CA 1
ATOM 781 C C . ASP A 1 95 ? 7.98 -8.32 -16.094 1 56.97 95 ASP A C 1
ATOM 783 O O . ASP A 1 95 ? 8.227 -8.398 -14.891 1 56.97 95 ASP A O 1
ATOM 787 N N . TRP A 1 96 ? 8.781 -8.625 -17.094 1 58.56 96 TRP A N 1
ATOM 788 C CA . TRP A 1 96 ? 10.125 -9.023 -16.672 1 58.56 96 TRP A CA 1
ATOM 789 C C . TRP A 1 96 ? 10.969 -7.801 -16.328 1 58.56 96 TRP A C 1
ATOM 791 O O . TRP A 1 96 ? 11 -6.824 -17.078 1 58.56 96 TRP A O 1
ATOM 801 N N . CYS A 1 97 ? 11.094 -7.496 -14.992 1 55.66 97 CYS A N 1
ATOM 802 C CA . CYS A 1 97 ? 11.75 -6.297 -14.469 1 55.66 97 CYS A CA 1
ATOM 803 C C . CYS A 1 97 ? 12.969 -5.934 -15.312 1 55.66 97 CYS A C 1
ATOM 805 O O . CYS A 1 97 ? 13.164 -4.77 -15.656 1 55.66 97 CYS A O 1
ATOM 807 N N . SER A 1 98 ? 14.031 -6.746 -15.312 1 56.75 98 SER A N 1
ATOM 808 C CA . SER A 1 98 ? 15.203 -6.379 -16.094 1 56.75 98 SER A CA 1
ATOM 809 C C . SER A 1 98 ? 15.438 -7.363 -17.234 1 56.75 98 SER A C 1
ATOM 811 O O . SER A 1 98 ? 15.625 -8.562 -17 1 56.75 98 SER A O 1
ATOM 813 N N . PRO A 1 99 ? 15.141 -6.766 -18.453 1 55.66 99 PRO A N 1
ATOM 814 C CA . PRO A 1 99 ? 15.453 -7.652 -19.578 1 55.66 99 PRO A CA 1
ATOM 815 C C . PRO A 1 99 ? 16.812 -8.336 -19.422 1 55.66 99 PRO A C 1
ATOM 817 O O . PRO A 1 99 ? 17.797 -7.676 -19.094 1 55.66 99 PRO A O 1
ATOM 820 N N . GLY A 1 100 ? 16.734 -9.602 -19.438 1 59.84 100 GLY A N 1
ATOM 821 C CA . GLY A 1 100 ? 17.953 -10.391 -19.469 1 59.84 100 GLY A CA 1
ATOM 822 C C . GLY A 1 100 ? 18.359 -10.938 -18.125 1 59.84 100 GLY A C 1
ATOM 823 O O . GLY A 1 100 ? 19.234 -11.805 -18.031 1 59.84 100 GLY A O 1
ATOM 824 N N . GLU A 1 101 ? 17.656 -10.328 -17.078 1 74.06 101 GLU A N 1
ATOM 825 C CA . GLU A 1 101 ? 18.047 -10.844 -15.773 1 74.06 101 GLU A CA 1
ATOM 826 C C . GLU A 1 101 ? 17.078 -11.93 -15.289 1 74.06 101 GLU A C 1
ATOM 828 O O . GLU A 1 101 ? 15.922 -11.945 -15.688 1 74.06 101 GLU A O 1
ATOM 833 N N . SER A 1 102 ? 17.594 -12.906 -14.625 1 83.12 102 SER A N 1
ATOM 834 C CA . SER A 1 102 ? 16.797 -13.984 -14.055 1 83.12 102 SER A CA 1
ATOM 835 C C . SER A 1 102 ? 15.859 -13.469 -12.969 1 83.12 102 SER A C 1
ATOM 837 O O . SER A 1 102 ? 16.234 -12.617 -12.164 1 83.12 102 SER A O 1
ATOM 839 N N . ASN A 1 103 ? 14.664 -13.891 -13.109 1 85.81 103 ASN A N 1
ATOM 840 C CA . ASN A 1 103 ? 13.656 -13.555 -12.102 1 85.81 103 ASN A CA 1
ATOM 841 C C . ASN A 1 103 ? 13.148 -14.797 -11.383 1 85.81 103 ASN A C 1
ATOM 843 O O . ASN A 1 103 ? 13.109 -15.883 -11.961 1 85.81 103 ASN A O 1
ATOM 847 N N . TRP A 1 104 ? 12.805 -14.602 -10.109 1 91.5 104 TRP A N 1
ATOM 848 C CA . TRP A 1 104 ? 12.148 -15.664 -9.359 1 91.5 104 TRP A CA 1
ATOM 849 C C . TRP A 1 104 ? 10.82 -16.047 -10.008 1 91.5 104 TRP A C 1
ATOM 851 O O . TRP A 1 104 ? 9.977 -15.18 -10.258 1 91.5 104 TRP A O 1
ATOM 861 N N . ILE A 1 105 ? 10.688 -17.359 -10.297 1 92.44 105 ILE A N 1
ATOM 862 C CA . ILE A 1 105 ? 9.523 -17.719 -11.094 1 92.44 105 ILE A CA 1
ATOM 863 C C . ILE A 1 105 ? 8.789 -18.891 -10.422 1 92.44 105 ILE A C 1
ATOM 865 O O . ILE A 1 105 ? 7.797 -19.391 -10.961 1 92.44 105 ILE A O 1
ATOM 869 N N . GLY A 1 106 ? 9.234 -19.328 -9.289 1 96.44 106 GLY A N 1
ATOM 870 C CA . GLY A 1 106 ? 8.477 -20.375 -8.617 1 96.44 106 GLY A CA 1
ATOM 871 C C . GLY A 1 106 ? 9.273 -21.078 -7.535 1 96.44 106 GLY A C 1
ATOM 872 O O . GLY A 1 106 ? 10.328 -20.609 -7.117 1 96.44 106 GLY A O 1
ATOM 873 N N . TYR A 1 107 ? 8.68 -22.172 -7.031 1 98.5 107 TYR A N 1
ATOM 874 C CA . TYR A 1 107 ? 9.328 -22.969 -5.992 1 98.5 107 TYR A CA 1
ATOM 875 C C . TYR A 1 107 ? 8.953 -24.438 -6.109 1 98.5 107 TYR A C 1
ATOM 877 O O . TYR A 1 107 ? 8 -24.781 -6.805 1 98.5 107 TYR A O 1
ATOM 885 N N . VAL A 1 108 ? 9.789 -25.266 -5.562 1 98.88 108 VAL A N 1
ATOM 886 C CA . VAL A 1 108 ? 9.484 -26.656 -5.277 1 98.88 108 VAL A CA 1
ATOM 887 C C . VAL A 1 108 ? 9.25 -26.844 -3.781 1 98.88 108 VAL A C 1
ATOM 889 O O . VAL A 1 108 ? 10 -26.312 -2.959 1 98.88 108 VAL A O 1
ATOM 892 N N . ALA A 1 109 ? 8.188 -27.484 -3.484 1 98.88 109 ALA A N 1
ATOM 893 C CA . ALA A 1 109 ? 7.871 -27.781 -2.088 1 98.88 109 ALA A CA 1
ATOM 894 C C . ALA A 1 109 ? 7.488 -29.25 -1.909 1 98.88 109 ALA A C 1
ATOM 896 O O . ALA A 1 109 ? 7.172 -29.938 -2.883 1 98.88 109 ALA A O 1
ATOM 897 N N . VAL A 1 110 ? 7.551 -29.719 -0.7 1 98.88 110 VAL A N 1
ATOM 898 C CA . VAL A 1 110 ? 7.168 -31.094 -0.369 1 98.88 110 VAL A CA 1
ATOM 899 C C . VAL A 1 110 ? 6.312 -31.094 0.894 1 98.88 110 VAL A C 1
ATOM 901 O O . VAL A 1 110 ? 6.516 -30.281 1.795 1 98.88 110 VAL A O 1
ATOM 904 N N . THR A 1 111 ? 5.312 -31.984 0.919 1 98.62 111 THR A N 1
ATOM 905 C CA . THR A 1 111 ? 4.465 -32.062 2.102 1 98.62 111 THR A CA 1
ATOM 906 C C . THR A 1 111 ? 5.277 -32.469 3.326 1 98.62 111 THR A C 1
ATOM 908 O O . THR A 1 111 ? 6.172 -33.312 3.23 1 98.62 111 THR A O 1
ATOM 911 N N . THR A 1 112 ? 4.945 -31.828 4.441 1 98.06 112 THR A N 1
ATOM 912 C CA . THR A 1 112 ? 5.41 -32.344 5.723 1 98.06 112 THR A CA 1
ATOM 913 C C . THR A 1 112 ? 4.691 -33.656 6.074 1 98.06 112 THR A C 1
ATOM 915 O O . THR A 1 112 ? 3.828 -34.125 5.32 1 98.06 112 THR A O 1
ATOM 918 N N . ASP A 1 113 ? 5.027 -34.219 7.234 1 98 113 ASP A N 1
ATOM 919 C CA . ASP A 1 113 ? 4.32 -35.438 7.668 1 98 113 ASP A CA 1
ATOM 920 C C . ASP A 1 113 ? 2.848 -35.125 7.941 1 98 113 ASP A C 1
ATOM 922 O O . ASP A 1 113 ? 1.979 -35.969 7.637 1 98 113 ASP A O 1
ATOM 926 N N . GLU A 1 114 ? 2.615 -33.969 8.508 1 96.94 114 GLU A N 1
ATOM 927 C CA . GLU A 1 114 ? 1.237 -33.562 8.742 1 96.94 114 GLU A CA 1
ATOM 928 C C . GLU A 1 114 ? 0.482 -33.375 7.43 1 96.94 114 GLU A C 1
ATOM 930 O O . GLU A 1 114 ? -0.673 -33.781 7.309 1 96.94 114 GLU A O 1
ATOM 935 N N . GLY A 1 115 ? 1.149 -32.781 6.449 1 97.62 115 GLY A N 1
ATOM 936 C CA . GLY A 1 115 ? 0.538 -32.625 5.141 1 97.62 115 GLY A CA 1
ATOM 937 C C . GLY A 1 115 ? 0.26 -33.938 4.438 1 97.62 115 GLY A C 1
ATOM 938 O O . GLY A 1 115 ? -0.786 -34.094 3.805 1 97.62 115 GLY A O 1
ATOM 939 N N . LYS A 1 116 ? 1.201 -34.844 4.59 1 98 116 LYS A N 1
ATOM 940 C CA . LYS A 1 116 ? 1.046 -36.188 4.012 1 98 116 LYS A CA 1
ATOM 941 C C . LYS A 1 116 ? -0.177 -36.875 4.586 1 98 116 LYS A C 1
ATOM 943 O O . LYS A 1 116 ? -0.917 -37.562 3.854 1 98 116 LYS A O 1
ATOM 948 N N . ALA A 1 117 ? -0.389 -36.688 5.82 1 97.5 117 ALA A N 1
ATOM 949 C CA . ALA A 1 117 ? -1.531 -37.312 6.477 1 97.5 117 ALA A CA 1
ATOM 950 C C . ALA A 1 117 ? -2.848 -36.781 5.926 1 97.5 117 ALA A C 1
ATOM 952 O O . ALA A 1 117 ? -3.824 -37.5 5.793 1 97.5 117 ALA A O 1
ATOM 953 N N . VAL A 1 118 ? -2.867 -35.531 5.586 1 97.25 118 VAL A N 1
ATOM 954 C CA . VAL A 1 118 ? -4.086 -34.875 5.125 1 97.25 118 VAL A CA 1
ATOM 955 C C . VAL A 1 118 ? -4.316 -35.188 3.65 1 97.25 118 VAL A C 1
ATOM 957 O O . VAL A 1 118 ? -5.453 -35.406 3.229 1 97.25 118 VAL A O 1
ATOM 960 N N . LEU A 1 119 ? -3.256 -35.281 2.859 1 97.88 119 LEU A N 1
ATOM 961 C CA . LEU A 1 119 ? -3.389 -35.406 1.411 1 97.88 119 LEU A CA 1
ATOM 962 C C . LEU A 1 119 ? -3.297 -36.844 0.973 1 97.88 119 LEU A C 1
ATOM 964 O O . LEU A 1 119 ? -3.648 -37.188 -0.161 1 97.88 119 LEU A O 1
ATOM 968 N N . GLY A 1 120 ? -2.797 -37.719 1.807 1 97.88 120 GLY A N 1
ATOM 969 C CA . GLY A 1 120 ? -2.85 -39.156 1.571 1 97.88 120 GLY A CA 1
ATOM 970 C C . GLY A 1 120 ? -1.55 -39.719 1.024 1 97.88 120 GLY A C 1
ATOM 971 O O . GLY A 1 120 ? -1.378 -40.938 0.949 1 97.88 120 GLY A O 1
ATOM 972 N N . ARG A 1 121 ? -0.609 -38.844 0.678 1 98.12 121 ARG A N 1
ATOM 973 C CA . ARG A 1 121 ? 0.689 -39.25 0.146 1 98.12 121 ARG A CA 1
ATOM 974 C C . ARG A 1 121 ? 1.706 -38.125 0.275 1 98.12 121 ARG A C 1
ATOM 976 O O . ARG A 1 121 ? 1.344 -36.969 0.588 1 98.12 121 ARG A O 1
ATOM 983 N N . ARG A 1 122 ? 2.994 -38.438 0.156 1 98.62 122 ARG A N 1
ATOM 984 C CA . ARG A 1 122 ? 4.027 -37.438 0.001 1 98.62 122 ARG A CA 1
ATOM 985 C C . ARG A 1 122 ? 3.912 -36.719 -1.353 1 98.62 122 ARG A C 1
ATOM 987 O O . ARG A 1 122 ? 3.963 -37.375 -2.396 1 98.62 122 ARG A O 1
ATOM 994 N N . GLU A 1 123 ? 3.721 -35.5 -1.287 1 98.81 123 GLU A N 1
ATOM 995 C CA . GLU A 1 123 ? 3.518 -34.75 -2.527 1 98.81 123 GLU A CA 1
ATOM 996 C C . GLU A 1 123 ? 4.656 -33.781 -2.773 1 98.81 123 GLU A C 1
ATOM 998 O O . GLU A 1 123 ? 5.02 -33 -1.885 1 98.81 123 GLU A O 1
ATOM 1003 N N . ILE A 1 124 ? 5.242 -33.812 -3.928 1 98.94 124 ILE A N 1
ATOM 1004 C CA . ILE A 1 124 ? 6.133 -32.781 -4.438 1 98.94 124 ILE A CA 1
ATOM 1005 C C . ILE A 1 124 ? 5.328 -31.781 -5.25 1 98.94 124 ILE A C 1
ATOM 1007 O O . ILE A 1 124 ? 4.68 -32.125 -6.234 1 98.94 124 ILE A O 1
ATOM 1011 N N . LEU A 1 125 ? 5.332 -30.562 -4.805 1 98.94 125 LEU A N 1
ATOM 1012 C CA . LEU A 1 125 ? 4.574 -29.5 -5.441 1 98.94 125 LEU A CA 1
ATOM 1013 C C . LEU A 1 125 ? 5.504 -28.516 -6.156 1 98.94 125 LEU A C 1
ATOM 1015 O O . LEU A 1 125 ? 6.488 -28.062 -5.578 1 98.94 125 LEU A O 1
ATOM 1019 N N . ILE A 1 126 ? 5.254 -28.281 -7.41 1 98.94 126 ILE A N 1
ATOM 1020 C CA . ILE A 1 126 ? 5.992 -27.297 -8.195 1 98.94 126 ILE A CA 1
ATOM 1021 C C . ILE A 1 126 ? 5.047 -26.188 -8.656 1 98.94 126 ILE A C 1
ATOM 1023 O O . ILE A 1 126 ? 4.086 -26.438 -9.383 1 98.94 126 ILE A O 1
ATOM 1027 N N . ALA A 1 127 ? 5.281 -24.984 -8.219 1 98.75 127 ALA A N 1
ATOM 1028 C CA . ALA A 1 127 ? 4.422 -23.859 -8.57 1 98.75 127 ALA A CA 1
ATOM 1029 C C . ALA A 1 127 ? 5.16 -22.875 -9.469 1 98.75 127 ALA A C 1
ATOM 1031 O O . ALA A 1 127 ? 6.266 -22.438 -9.141 1 98.75 127 ALA A O 1
ATOM 1032 N N . TRP A 1 128 ? 4.586 -22.562 -10.602 1 96.75 128 TRP A N 1
ATOM 1033 C CA . TRP A 1 128 ? 5.117 -21.609 -11.57 1 96.75 128 TRP A CA 1
ATOM 1034 C C . TRP A 1 128 ? 4.32 -20.297 -11.547 1 96.75 128 TRP A C 1
ATOM 1036 O O . TRP A 1 128 ? 3.088 -20.328 -11.555 1 96.75 128 TRP A O 1
ATOM 1046 N N . ARG A 1 129 ? 5.023 -19.234 -11.523 1 90.25 129 ARG A N 1
ATOM 1047 C CA . ARG A 1 129 ? 4.422 -17.906 -11.43 1 90.25 129 ARG A CA 1
ATOM 1048 C C . ARG A 1 129 ? 3.9 -17.453 -12.789 1 90.25 129 ARG A C 1
ATOM 1050 O O . ARG A 1 129 ? 4.531 -17.703 -13.82 1 90.25 129 ARG A O 1
ATOM 1057 N N . GLY A 1 130 ? 2.754 -16.781 -12.688 1 79.5 130 GLY A N 1
ATOM 1058 C CA . GLY A 1 130 ? 2.273 -16.078 -13.867 1 79.5 130 GLY A CA 1
ATOM 1059 C C . GLY A 1 130 ? 2.799 -14.664 -13.977 1 79.5 130 GLY A C 1
ATOM 1060 O O . GLY A 1 130 ? 3.848 -14.344 -13.414 1 79.5 130 GLY A O 1
ATOM 1061 N N . THR A 1 131 ? 2.232 -13.836 -14.867 1 69.75 131 THR A N 1
ATOM 1062 C CA . THR A 1 131 ? 2.65 -12.453 -15.062 1 69.75 131 THR A CA 1
ATOM 1063 C C . THR A 1 131 ? 1.659 -11.492 -14.406 1 69.75 131 THR A C 1
ATOM 1065 O O . THR A 1 131 ? 0.465 -11.789 -14.32 1 69.75 131 THR A O 1
ATOM 1068 N N . LYS A 1 132 ? 2.156 -10.469 -13.742 1 61.31 132 LYS A N 1
ATOM 1069 C CA . LYS A 1 132 ? 1.313 -9.43 -13.156 1 61.31 132 LYS A CA 1
ATOM 1070 C C . LYS A 1 132 ? 0.635 -8.602 -14.242 1 61.31 132 LYS A C 1
ATOM 1072 O O . LYS A 1 132 ? -0.482 -8.117 -14.047 1 61.31 132 LYS A O 1
ATOM 1077 N N . ARG A 1 133 ? 1.464 -8.281 -15.43 1 58.25 133 ARG A N 1
ATOM 1078 C CA . ARG A 1 133 ? 0.957 -7.402 -16.469 1 58.25 133 ARG A CA 1
ATOM 1079 C C . ARG A 1 133 ? 0.611 -8.195 -17.734 1 58.25 133 ARG A C 1
ATOM 1081 O O . ARG A 1 133 ? 1.163 -7.934 -18.797 1 58.25 133 ARG A O 1
ATOM 1088 N N . THR A 1 134 ? -0.298 -9.172 -17.641 1 55.97 134 THR A N 1
ATOM 1089 C CA . THR A 1 134 ? -0.484 -10.312 -18.531 1 55.97 134 THR A CA 1
ATOM 1090 C C . THR A 1 134 ? -0.971 -9.859 -19.906 1 55.97 134 THR A C 1
ATOM 1092 O O . THR A 1 134 ? -0.452 -10.297 -20.938 1 55.97 134 THR A O 1
ATOM 1095 N N . TYR A 1 135 ? -1.909 -8.883 -19.891 1 51.72 135 TYR A N 1
ATOM 1096 C CA . TYR A 1 135 ? -2.592 -8.695 -21.172 1 51.72 135 TYR A CA 1
ATOM 1097 C C . TYR A 1 135 ? -1.632 -8.172 -22.234 1 51.72 135 TYR A C 1
ATOM 1099 O O . TYR A 1 135 ? -1.641 -8.633 -23.375 1 51.72 135 TYR A O 1
ATOM 1107 N N . GLU A 1 136 ? -0.802 -7.234 -21.812 1 52.66 136 GLU A N 1
ATOM 1108 C CA . GLU A 1 136 ? 0.152 -6.711 -22.797 1 52.66 136 GLU A CA 1
ATOM 1109 C C . GLU A 1 136 ? 1.166 -7.777 -23.203 1 52.66 136 GLU A C 1
ATOM 1111 O O . GLU A 1 136 ? 1.603 -7.812 -24.359 1 52.66 136 GLU A O 1
ATOM 1116 N N . THR A 1 137 ? 1.5 -8.586 -22.312 1 54.94 137 THR A N 1
ATOM 1117 C CA . THR A 1 137 ? 2.527 -9.602 -22.547 1 54.94 137 THR A CA 1
ATOM 1118 C C . THR A 1 137 ? 2.068 -10.602 -23.609 1 54.94 137 THR A C 1
ATOM 1120 O O . THR A 1 137 ? 2.834 -10.953 -24.5 1 54.94 137 THR A O 1
ATOM 1123 N N . ILE A 1 138 ? 0.88 -10.953 -23.516 1 55.12 138 ILE A N 1
ATOM 1124 C CA . ILE A 1 138 ? 0.407 -12.031 -24.375 1 55.12 138 ILE A CA 1
ATOM 1125 C C . ILE A 1 138 ? 0.273 -11.531 -25.812 1 55.12 138 ILE A C 1
ATOM 1127 O O . ILE A 1 138 ? 0.533 -12.273 -26.75 1 55.12 138 ILE A O 1
ATOM 1131 N N . ASN A 1 139 ? -0.104 -10.242 -25.859 1 52.31 139 ASN A N 1
ATOM 1132 C CA . ASN A 1 139 ? -0.224 -9.703 -27.203 1 52.31 139 ASN A CA 1
ATOM 1133 C C . ASN A 1 139 ? 1.127 -9.656 -27.906 1 52.31 139 ASN A C 1
ATOM 1135 O O . ASN A 1 139 ? 1.189 -9.711 -29.141 1 52.31 139 ASN A O 1
ATOM 1139 N N . ASP A 1 140 ? 2.111 -9.461 -27.141 1 53.03 140 ASP A N 1
ATOM 1140 C CA . ASP A 1 140 ? 3.414 -9.312 -27.781 1 53.03 140 ASP A CA 1
ATOM 1141 C C . ASP A 1 140 ? 4.051 -10.672 -28.062 1 53.03 140 ASP A C 1
ATOM 1143 O O . ASP A 1 140 ? 5.148 -10.742 -28.625 1 53.03 140 ASP A O 1
ATOM 1147 N N . LEU A 1 141 ? 3.541 -11.672 -27.516 1 54.09 141 LEU A N 1
ATOM 1148 C CA . LEU A 1 141 ? 4.199 -12.961 -27.734 1 54.09 141 LEU A CA 1
ATOM 1149 C C . LEU A 1 141 ? 4.23 -13.297 -29.234 1 54.09 141 LEU A C 1
ATOM 1151 O O . LEU A 1 141 ? 3.184 -13.5 -29.844 1 54.09 141 LEU A O 1
ATOM 1155 N N . GLN A 1 142 ? 5.16 -12.68 -29.891 1 55.41 142 GLN A N 1
ATOM 1156 C CA . GLN A 1 142 ? 5.422 -13.172 -31.234 1 55.41 142 GLN A CA 1
ATOM 1157 C C . GLN A 1 142 ? 5.273 -14.688 -31.312 1 55.41 142 GLN A C 1
ATOM 1159 O O . GLN A 1 142 ? 6.012 -15.422 -30.641 1 55.41 142 GLN A O 1
ATOM 1164 N N . ALA A 1 143 ? 4.129 -15.234 -31.766 1 61.22 143 ALA A N 1
ATOM 1165 C CA . ALA A 1 143 ? 3.584 -16.594 -31.766 1 61.22 143 ALA A CA 1
ATOM 1166 C C . ALA A 1 143 ? 4.402 -17.5 -32.656 1 61.22 143 ALA A C 1
ATOM 1168 O O . ALA A 1 143 ? 3.885 -18.047 -33.656 1 61.22 143 ALA A O 1
ATOM 1169 N N . ASP A 1 144 ? 5.777 -17.469 -32.375 1 77.44 144 ASP A N 1
ATOM 1170 C CA . ASP A 1 144 ? 6.461 -18.438 -33.219 1 77.44 144 ASP A CA 1
ATOM 1171 C C . ASP A 1 144 ? 6.664 -19.766 -32.5 1 77.44 144 ASP A C 1
ATOM 1173 O O . ASP A 1 144 ? 6.844 -19.766 -31.266 1 77.44 144 ASP A O 1
ATOM 1177 N N . PHE A 1 145 ? 6.492 -20.875 -33.219 1 83.38 145 PHE A N 1
ATOM 1178 C CA . PHE A 1 145 ? 6.762 -22.219 -32.75 1 83.38 145 PHE A CA 1
ATOM 1179 C C . PHE A 1 145 ? 8.258 -22.5 -32.688 1 83.38 145 PHE A C 1
ATOM 1181 O O . PHE A 1 145 ? 9 -22.062 -33.594 1 83.38 145 PHE A O 1
ATOM 1188 N N . VAL A 1 146 ? 8.633 -23.188 -31.688 1 88.69 146 VAL A N 1
ATOM 1189 C CA . VAL A 1 146 ? 9.977 -23.766 -31.672 1 88.69 146 VAL A CA 1
ATOM 1190 C C . VAL A 1 146 ? 9.883 -25.25 -31.359 1 88.69 146 VAL A C 1
ATOM 1192 O O . VAL A 1 146 ? 8.938 -25.703 -30.719 1 88.69 146 VAL A O 1
ATOM 1195 N N . SER A 1 147 ? 10.891 -25.938 -31.891 1 92 147 SER A N 1
ATOM 1196 C CA . SER A 1 147 ? 10.922 -27.375 -31.625 1 92 147 SER A CA 1
ATOM 1197 C C . SER A 1 147 ? 11.156 -27.656 -30.141 1 92 147 SER A C 1
ATOM 1199 O O . SER A 1 147 ? 11.977 -27 -29.5 1 92 147 SER A O 1
ATOM 1201 N N . ALA A 1 148 ? 10.422 -28.656 -29.609 1 92.75 148 ALA A N 1
ATOM 1202 C CA . ALA A 1 148 ? 10.609 -29.094 -28.219 1 92.75 148 ALA A CA 1
ATOM 1203 C C . ALA A 1 148 ? 11.352 -30.422 -28.172 1 92.75 148 ALA A C 1
ATOM 1205 O O . ALA A 1 148 ? 11.328 -31.109 -27.141 1 92.75 148 ALA A O 1
ATOM 1206 N N . ALA A 1 149 ? 12.008 -30.75 -29.172 1 90.81 149 ALA A N 1
ATOM 1207 C CA . ALA A 1 149 ? 12.719 -32.031 -29.234 1 90.81 149 ALA A CA 1
ATOM 1208 C C . ALA A 1 149 ? 13.875 -32.062 -28.25 1 90.81 149 ALA A C 1
ATOM 1210 O O . ALA A 1 149 ? 14.242 -33.125 -27.75 1 90.81 149 ALA A O 1
ATOM 1211 N N . ASP A 1 150 ? 14.391 -30.938 -27.969 1 92.12 150 ASP A N 1
ATOM 1212 C CA . ASP A 1 150 ? 15.484 -30.875 -27.016 1 92.12 150 ASP A CA 1
ATOM 1213 C C . ASP A 1 150 ? 15.008 -31.219 -25.609 1 92.12 150 ASP A C 1
ATOM 1215 O O . ASP A 1 150 ? 15.805 -31.625 -24.75 1 92.12 150 ASP A O 1
ATOM 1219 N N . ILE A 1 151 ? 13.742 -31.109 -25.359 1 93.25 151 ILE A N 1
ATOM 1220 C CA . ILE A 1 151 ? 13.148 -31.422 -24.062 1 93.25 151 ILE A CA 1
ATOM 1221 C C . ILE A 1 151 ? 12.516 -32.812 -24.094 1 93.25 151 ILE A C 1
ATOM 1223 O O . ILE A 1 151 ? 12.711 -33.594 -23.188 1 93.25 151 ILE A O 1
ATOM 1227 N N . LEU A 1 152 ? 11.805 -33.156 -25.219 1 93 152 LEU A N 1
ATOM 1228 C CA . LEU A 1 152 ? 10.883 -34.281 -25.25 1 93 152 LEU A CA 1
ATOM 1229 C C . LEU A 1 152 ? 11.445 -35.438 -26.109 1 93 152 LEU A C 1
ATOM 1231 O O . LEU A 1 152 ? 10.875 -36.531 -26.141 1 93 152 LEU A O 1
ATOM 1235 N N . GLY A 1 153 ? 12.562 -35.156 -26.734 1 86.19 153 GLY A N 1
ATOM 1236 C CA . GLY A 1 153 ? 13.125 -36.156 -27.641 1 86.19 153 GLY A CA 1
ATOM 1237 C C . GLY A 1 153 ? 12.445 -36.156 -29 1 86.19 153 GLY A C 1
ATOM 1238 O O . GLY A 1 153 ? 11.422 -35.5 -29.188 1 86.19 153 GLY A O 1
ATOM 1239 N N . ASP A 1 154 ? 13.094 -36.75 -29.938 1 78.56 154 ASP A N 1
ATOM 1240 C CA . ASP A 1 154 ? 12.531 -36.906 -31.281 1 78.56 154 ASP A CA 1
ATOM 1241 C C . ASP A 1 154 ? 11.734 -38.188 -31.391 1 78.56 154 ASP A C 1
ATOM 1243 O O . ASP A 1 154 ? 12.305 -39.281 -31.453 1 78.56 154 ASP A O 1
ATOM 1247 N N . ASN A 1 155 ? 10.492 -38.094 -31.188 1 76.44 155 ASN A N 1
ATOM 1248 C CA . ASN A 1 155 ? 9.656 -39.281 -31.219 1 76.44 155 ASN A CA 1
ATOM 1249 C C . ASN A 1 155 ? 8.859 -39.375 -32.531 1 76.44 155 ASN A C 1
ATOM 1251 O O . ASN A 1 155 ? 7.812 -40.031 -32.562 1 76.44 155 ASN A O 1
ATOM 1255 N N . GLY A 1 156 ? 9.336 -38.625 -33.5 1 80.25 156 GLY A N 1
ATOM 1256 C CA . GLY A 1 156 ? 8.695 -38.688 -34.812 1 80.25 156 GLY A CA 1
ATOM 1257 C C . GLY A 1 156 ? 7.48 -37.781 -34.906 1 80.25 156 GLY A C 1
ATOM 1258 O O . GLY A 1 156 ? 6.91 -37.625 -36 1 80.25 156 GLY A O 1
ATOM 1259 N N . GLU A 1 157 ? 7.059 -37.094 -33.906 1 83.25 157 GLU A N 1
ATOM 1260 C CA . GLU A 1 157 ? 5.848 -36.281 -33.906 1 83.25 157 GLU A CA 1
ATOM 1261 C C . GLU A 1 157 ? 6.176 -34.812 -34.125 1 83.25 157 GLU A C 1
ATOM 1263 O O . GLU A 1 157 ? 5.273 -34 -34.25 1 83.25 157 GLU A O 1
ATOM 1268 N N . ASP A 1 158 ? 7.395 -34.469 -34.094 1 88.31 158 ASP A N 1
ATOM 1269 C CA . ASP A 1 158 ? 7.848 -33.094 -34.281 1 88.31 158 ASP A CA 1
ATOM 1270 C C . ASP A 1 158 ? 7.133 -32.156 -33.312 1 88.31 158 ASP A C 1
ATOM 1272 O O . ASP A 1 158 ? 6.516 -31.172 -33.75 1 88.31 158 ASP A O 1
ATOM 1276 N N . PRO A 1 159 ? 7.234 -32.469 -32.031 1 92.06 159 PRO A N 1
ATOM 1277 C CA . PRO A 1 159 ? 6.574 -31.594 -31.062 1 92.06 159 PRO A CA 1
ATOM 1278 C C . PRO A 1 159 ? 7.145 -30.172 -31.078 1 92.06 159 PRO A C 1
ATOM 1280 O O . PRO A 1 159 ? 8.367 -30 -31 1 92.06 159 PRO A O 1
ATOM 1283 N N . LYS A 1 160 ? 6.262 -29.188 -31.203 1 92.31 160 LYS A N 1
ATOM 1284 C CA . LYS A 1 160 ? 6.629 -27.781 -31.141 1 92.31 160 LYS A CA 1
ATOM 1285 C C . LYS A 1 160 ? 5.816 -27.047 -30.062 1 92.31 160 LYS A C 1
ATOM 1287 O O . LYS A 1 160 ? 4.664 -27.406 -29.812 1 92.31 160 LYS A O 1
ATOM 1292 N N . VAL A 1 161 ? 6.457 -26.125 -29.422 1 91.94 161 VAL A N 1
ATOM 1293 C CA . VAL A 1 161 ? 5.785 -25.297 -28.422 1 91.94 161 VAL A CA 1
ATOM 1294 C C . VAL A 1 161 ? 6.062 -23.828 -28.688 1 91.94 161 VAL A C 1
ATOM 1296 O O . VAL A 1 161 ? 6.926 -23.484 -29.516 1 91.94 161 VAL A O 1
ATOM 1299 N N . HIS A 1 162 ? 5.273 -23.016 -28.078 1 88.5 162 HIS A N 1
ATOM 1300 C CA . HIS A 1 162 ? 5.496 -21.578 -28.203 1 88.5 162 HIS A CA 1
ATOM 1301 C C . HIS A 1 162 ? 6.898 -21.188 -27.734 1 88.5 162 HIS A C 1
ATOM 1303 O O . HIS A 1 162 ? 7.375 -21.672 -26.719 1 88.5 162 HIS A O 1
ATOM 1309 N N . HIS A 1 163 ? 7.543 -20.312 -28.469 1 87.38 163 HIS A N 1
ATOM 1310 C CA . HIS A 1 163 ? 8.922 -19.906 -28.234 1 87.38 163 HIS A CA 1
ATOM 1311 C C . HIS A 1 163 ? 9.086 -19.297 -26.844 1 87.38 163 HIS A C 1
ATOM 1313 O O . HIS A 1 163 ? 10.109 -19.484 -26.188 1 87.38 163 HIS A O 1
ATOM 1319 N N . GLY A 1 164 ? 8.164 -18.594 -26.406 1 84.38 164 GLY A N 1
ATOM 1320 C CA . GLY A 1 164 ? 8.211 -17.953 -25.094 1 84.38 164 GLY A CA 1
ATOM 1321 C C . GLY A 1 164 ? 8.273 -18.938 -23.953 1 84.38 164 GLY A C 1
ATOM 1322 O O . GLY A 1 164 ? 9.07 -18.781 -23.031 1 84.38 164 GLY A O 1
ATOM 1323 N N . TRP A 1 165 ? 7.41 -20.047 -24.078 1 88.94 165 TRP A N 1
ATOM 1324 C CA . TRP A 1 165 ? 7.414 -21.062 -23.031 1 88.94 165 TRP A CA 1
ATOM 1325 C C . TRP A 1 165 ? 8.75 -21.797 -22.984 1 88.94 165 TRP A C 1
ATOM 1327 O O . TRP A 1 165 ? 9.305 -22.031 -21.906 1 88.94 165 TRP A O 1
ATOM 1337 N N . HIS A 1 166 ? 9.086 -22.078 -24.188 1 91.62 166 HIS A N 1
ATOM 1338 C CA . HIS A 1 166 ? 10.344 -22.797 -24.312 1 91.62 166 HIS A CA 1
ATOM 1339 C C . HIS A 1 166 ? 11.508 -22 -23.734 1 91.62 166 HIS A C 1
ATOM 1341 O O . HIS A 1 166 ? 12.344 -22.547 -23.016 1 91.62 166 HIS A O 1
ATOM 1347 N N . SER A 1 167 ? 11.539 -20.766 -24 1 88.31 167 SER A N 1
ATOM 1348 C CA . SER A 1 167 ? 12.625 -19.891 -23.562 1 88.31 167 SER A CA 1
ATOM 1349 C C . SER A 1 167 ? 12.656 -19.781 -22.047 1 88.31 167 SER A C 1
ATOM 1351 O O . SER A 1 167 ? 13.711 -19.938 -21.422 1 88.31 167 SER A O 1
ATOM 1353 N N . ILE A 1 168 ? 11.578 -19.547 -21.453 1 88.88 168 ILE A N 1
ATOM 1354 C CA . ILE A 1 168 ? 11.492 -19.391 -20.016 1 88.88 168 ILE A CA 1
ATOM 1355 C C . ILE A 1 168 ? 11.953 -20.688 -19.328 1 88.88 168 ILE A C 1
ATOM 1357 O O . ILE A 1 168 ? 12.648 -20.641 -18.312 1 88.88 168 ILE A O 1
ATOM 1361 N N . TYR A 1 169 ? 11.609 -21.75 -19.906 1 93.81 169 TYR A N 1
ATOM 1362 C CA . TYR A 1 169 ? 11.867 -23.062 -19.328 1 93.81 169 TYR A CA 1
ATOM 1363 C C . TYR A 1 169 ? 13.328 -23.469 -19.5 1 93.81 169 TYR A C 1
ATOM 1365 O O . TYR A 1 169 ? 13.93 -24.047 -18.594 1 93.81 169 TYR A O 1
ATOM 1373 N N . THR A 1 170 ? 14.008 -22.984 -20.609 1 94.19 170 THR A N 1
ATOM 1374 C CA . THR A 1 170 ? 15.281 -23.625 -20.938 1 94.19 170 THR A CA 1
ATOM 1375 C C . THR A 1 170 ? 16.406 -22.609 -20.969 1 94.19 170 THR A C 1
ATOM 1377 O O . THR A 1 170 ? 17.594 -22.984 -20.984 1 94.19 170 THR A O 1
ATOM 1380 N N . ALA A 1 171 ? 16.062 -21.359 -21 1 90.19 171 ALA A N 1
ATOM 1381 C CA . ALA A 1 171 ? 17.109 -20.344 -21.172 1 90.19 171 ALA A CA 1
ATOM 1382 C C . ALA A 1 171 ? 18.047 -20.344 -19.969 1 90.19 171 ALA A C 1
ATOM 1384 O O . ALA A 1 171 ? 17.609 -20.453 -18.828 1 90.19 171 ALA A O 1
ATOM 1385 N N . LYS A 1 172 ? 19.312 -20.281 -20.312 1 89.25 172 LYS A N 1
ATOM 1386 C CA . LYS A 1 172 ? 20.359 -20.172 -19.281 1 89.25 172 LYS A CA 1
ATOM 1387 C C . LYS A 1 172 ? 20.891 -18.75 -19.203 1 89.25 172 LYS A C 1
ATOM 1389 O O . LYS A 1 172 ? 20.859 -18 -20.188 1 89.25 172 LYS A O 1
ATOM 1394 N N . ASP A 1 173 ? 21.25 -18.344 -18.047 1 80.5 173 ASP A N 1
ATOM 1395 C CA . ASP A 1 173 ? 21.891 -17.047 -17.812 1 80.5 173 ASP A CA 1
ATOM 1396 C C . ASP A 1 173 ? 23.281 -17.219 -17.219 1 80.5 173 ASP A C 1
ATOM 1398 O O . ASP A 1 173 ? 23.438 -17.234 -15.992 1 80.5 173 ASP A O 1
ATOM 1402 N N . SER A 1 174 ? 24.25 -17.219 -18.047 1 78 174 SER A N 1
ATOM 1403 C CA . SER A 1 174 ? 25.609 -17.469 -17.578 1 78 174 SER A CA 1
ATOM 1404 C C . SER A 1 174 ? 26.125 -16.297 -16.75 1 78 174 SER A C 1
ATOM 1406 O O . SER A 1 174 ? 27.062 -16.453 -15.977 1 78 174 SER A O 1
ATOM 1408 N N . LYS A 1 175 ? 25.5 -15.125 -16.828 1 74.5 175 LYS A N 1
ATOM 1409 C CA . LYS A 1 175 ? 26 -13.938 -16.141 1 74.5 175 LYS A CA 1
ATOM 1410 C C . LYS A 1 175 ? 25.25 -13.695 -14.828 1 74.5 175 LYS A C 1
ATOM 1412 O O . LYS A 1 175 ? 25.578 -12.789 -14.07 1 74.5 175 LYS A O 1
ATOM 1417 N N . SER A 1 176 ? 24.25 -14.617 -14.688 1 77.31 176 SER A N 1
ATOM 1418 C CA . SER A 1 176 ? 23.453 -14.414 -13.484 1 77.31 176 SER A CA 1
ATOM 1419 C C . SER A 1 176 ? 24.266 -14.695 -12.227 1 77.31 176 SER A C 1
ATOM 1421 O O . SER A 1 176 ? 24.984 -15.688 -12.156 1 77.31 176 SER A O 1
ATOM 1423 N N . ILE A 1 177 ? 24.156 -13.711 -11.344 1 69.25 177 ILE A N 1
ATOM 1424 C CA . ILE A 1 177 ? 24.828 -13.898 -10.07 1 69.25 177 ILE A CA 1
ATOM 1425 C C . ILE A 1 177 ? 23.969 -14.773 -9.156 1 69.25 177 ILE A C 1
ATOM 1427 O O . ILE A 1 177 ? 24.438 -15.242 -8.117 1 69.25 177 ILE A O 1
ATOM 1431 N N . TYR A 1 178 ? 22.797 -15.07 -9.594 1 68.88 178 TYR A N 1
ATOM 1432 C CA . TYR A 1 178 ? 21.906 -15.859 -8.742 1 68.88 178 TYR A CA 1
ATOM 1433 C C . TYR A 1 178 ? 21.859 -17.312 -9.18 1 68.88 178 TYR A C 1
ATOM 1435 O O . TYR A 1 178 ? 21.969 -18.219 -8.352 1 68.88 178 TYR A O 1
ATOM 1443 N N . ASN A 1 179 ? 21.531 -17.438 -10.5 1 76.94 179 ASN A N 1
ATOM 1444 C CA . ASN A 1 179 ? 21.516 -18.797 -11.016 1 76.94 179 ASN A CA 1
ATOM 1445 C C . ASN A 1 179 ? 21.922 -18.844 -12.484 1 76.94 179 ASN A C 1
ATOM 1447 O O . ASN A 1 179 ? 21.203 -18.344 -13.352 1 76.94 179 ASN A O 1
ATOM 1451 N N . ARG A 1 180 ? 22.969 -19.547 -12.766 1 87.31 180 ARG A N 1
ATOM 1452 C CA . ARG A 1 180 ? 23.531 -19.609 -14.117 1 87.31 180 ARG A CA 1
ATOM 1453 C C . ARG A 1 180 ? 22.859 -20.719 -14.93 1 87.31 180 ARG A C 1
ATOM 1455 O O . ARG A 1 180 ? 22.969 -20.734 -16.156 1 87.31 180 ARG A O 1
ATOM 1462 N N . THR A 1 181 ? 22.031 -21.594 -14.211 1 91.94 181 THR A N 1
ATOM 1463 C CA . THR A 1 181 ? 21.359 -22.703 -14.891 1 91.94 181 THR A CA 1
ATOM 1464 C C . THR A 1 181 ? 19.938 -22.312 -15.289 1 91.94 181 THR A C 1
ATOM 1466 O O . THR A 1 181 ? 19.422 -21.281 -14.859 1 91.94 181 THR A O 1
ATOM 1469 N N . SER A 1 182 ? 19.297 -23.188 -16.203 1 93.94 182 SER A N 1
ATOM 1470 C CA . SER A 1 182 ? 17.938 -22.938 -16.641 1 93.94 182 SER A CA 1
ATOM 1471 C C . SER A 1 182 ? 16.922 -23.281 -15.555 1 93.94 182 SER A C 1
ATOM 1473 O O . SER A 1 182 ? 17.25 -24.016 -14.617 1 93.94 182 SER A O 1
ATOM 1475 N N . ALA A 1 183 ? 15.789 -22.719 -15.68 1 94.94 183 ALA A N 1
ATOM 1476 C CA . ALA A 1 183 ? 14.719 -23.125 -14.766 1 94.94 183 ALA A CA 1
ATOM 1477 C C . ALA A 1 183 ? 14.469 -24.625 -14.836 1 94.94 183 ALA A C 1
ATOM 1479 O O . ALA A 1 183 ? 14.234 -25.266 -13.805 1 94.94 183 ALA A O 1
ATOM 1480 N N . ARG A 1 184 ? 14.555 -25.219 -15.977 1 97.62 184 ARG A N 1
ATOM 1481 C CA . ARG A 1 184 ? 14.406 -26.656 -16.203 1 97.62 184 ARG A CA 1
ATOM 1482 C C . ARG A 1 184 ? 15.375 -27.453 -15.336 1 97.62 184 ARG A C 1
ATOM 1484 O O . ARG A 1 184 ? 14.961 -28.344 -14.586 1 97.62 184 ARG A O 1
ATOM 1491 N N . GLU A 1 185 ? 16.609 -27.047 -15.461 1 97.12 185 GLU A N 1
ATOM 1492 C CA . GLU A 1 185 ? 17.641 -27.781 -14.727 1 97.12 185 GLU A CA 1
ATOM 1493 C C . GLU A 1 185 ? 17.453 -27.641 -13.219 1 97.12 185 GLU A C 1
ATOM 1495 O O . GLU A 1 185 ? 17.641 -28.609 -12.477 1 97.12 185 GLU A O 1
ATOM 1500 N N . GLN A 1 186 ? 17.094 -26.453 -12.836 1 96.69 186 GLN A N 1
ATOM 1501 C CA . GLN A 1 186 ? 16.875 -26.203 -11.414 1 96.69 186 GLN A CA 1
ATOM 1502 C C . GLN A 1 186 ? 15.75 -27.094 -10.867 1 96.69 186 GLN A C 1
ATOM 1504 O O . GLN A 1 186 ? 15.922 -27.766 -9.844 1 96.69 186 GLN A O 1
ATOM 1509 N N . VAL A 1 187 ? 14.656 -27.156 -11.531 1 98.56 187 VAL A N 1
ATOM 1510 C CA . VAL A 1 187 ? 13.477 -27.875 -11.062 1 98.56 187 VAL A CA 1
ATOM 1511 C C . VAL A 1 187 ? 13.734 -29.391 -11.133 1 98.56 187 VAL A C 1
ATOM 1513 O O . VAL A 1 187 ? 13.484 -30.109 -10.172 1 98.56 187 VAL A O 1
ATOM 1516 N N . LEU A 1 188 ? 14.289 -29.891 -12.234 1 98.5 188 LEU A N 1
ATOM 1517 C CA . LEU A 1 188 ? 14.461 -31.312 -12.445 1 98.5 188 LEU A CA 1
ATOM 1518 C C . LEU A 1 188 ? 15.477 -31.891 -11.461 1 98.5 188 LEU A C 1
ATOM 1520 O O . LEU A 1 188 ? 15.32 -33 -10.977 1 98.5 188 LEU A O 1
ATOM 1524 N N . SER A 1 189 ? 16.531 -31.094 -11.203 1 98.12 189 SER A N 1
ATOM 1525 C CA . SER A 1 189 ? 17.516 -31.562 -10.227 1 98.12 189 SER A CA 1
ATOM 1526 C C . SER A 1 189 ? 16.875 -31.703 -8.844 1 98.12 189 SER A C 1
ATOM 1528 O O . SER A 1 189 ? 17.172 -32.656 -8.125 1 98.12 189 SER A O 1
ATOM 1530 N N . GLU A 1 190 ? 16.047 -30.766 -8.492 1 98.62 190 GLU A N 1
ATOM 1531 C CA . GLU A 1 190 ? 15.391 -30.828 -7.191 1 98.62 190 GLU A CA 1
ATOM 1532 C C . GLU A 1 190 ? 14.367 -31.969 -7.141 1 98.62 190 GLU A C 1
ATOM 1534 O O . GLU A 1 190 ? 14.25 -32.656 -6.125 1 98.62 190 GLU A O 1
ATOM 1539 N N . VAL A 1 191 ? 13.641 -32.156 -8.195 1 98.81 191 VAL A N 1
ATOM 1540 C CA . VAL A 1 191 ? 12.672 -33.25 -8.273 1 98.81 191 VAL A CA 1
ATOM 1541 C C . VAL A 1 191 ? 13.391 -34.594 -8.117 1 98.81 191 VAL A C 1
ATOM 1543 O O . VAL A 1 191 ? 12.953 -35.469 -7.355 1 98.81 191 VAL A O 1
ATOM 1546 N N . ARG A 1 192 ? 14.477 -34.781 -8.836 1 98.31 192 ARG A N 1
ATOM 1547 C CA . ARG A 1 192 ? 15.258 -36 -8.734 1 98.31 192 ARG A CA 1
ATOM 1548 C C . ARG A 1 192 ? 15.703 -36.25 -7.301 1 98.31 192 ARG A C 1
ATOM 1550 O O . ARG A 1 192 ? 15.594 -37.375 -6.801 1 98.31 192 ARG A O 1
ATOM 1557 N N . ARG A 1 193 ? 16.188 -35.188 -6.695 1 98.56 193 ARG A N 1
ATOM 1558 C CA . ARG A 1 193 ? 16.641 -35.312 -5.312 1 98.56 193 ARG A CA 1
ATOM 1559 C C . ARG A 1 193 ? 15.5 -35.75 -4.395 1 98.56 193 ARG A C 1
ATOM 1561 O O . ARG A 1 193 ? 15.672 -36.656 -3.58 1 98.56 193 ARG A O 1
ATOM 1568 N N . LEU A 1 194 ? 14.375 -35.156 -4.527 1 98.75 194 LEU A N 1
ATOM 1569 C CA . LEU A 1 194 ? 13.242 -35.438 -3.654 1 98.75 194 LEU A CA 1
ATOM 1570 C C . LEU A 1 194 ? 12.68 -36.812 -3.928 1 98.75 194 LEU A C 1
ATOM 1572 O O . LEU A 1 194 ? 12.266 -37.531 -3.002 1 98.75 194 LEU A O 1
ATOM 1576 N N . MET A 1 195 ? 12.625 -37.25 -5.211 1 98.38 195 MET A N 1
ATOM 1577 C CA . MET A 1 195 ? 12.156 -38.594 -5.566 1 98.38 195 MET A CA 1
ATOM 1578 C C . MET A 1 195 ? 13.023 -39.656 -4.914 1 98.38 195 MET A C 1
ATOM 1580 O O . MET A 1 195 ? 12.516 -40.688 -4.465 1 98.38 195 MET A O 1
ATOM 1584 N N . GLU A 1 196 ? 14.32 -39.344 -4.914 1 98.19 196 GLU A N 1
ATOM 1585 C CA . GLU A 1 196 ? 15.227 -40.312 -4.27 1 98.19 196 GLU A CA 1
ATOM 1586 C C . GLU A 1 196 ? 15.047 -40.281 -2.754 1 98.19 196 GLU A C 1
ATOM 1588 O O . GLU A 1 196 ? 15.047 -41.344 -2.115 1 98.19 196 GLU A O 1
ATOM 1593 N N . LEU A 1 197 ? 14.906 -39.125 -2.184 1 98.12 197 LEU A N 1
ATOM 1594 C CA . LEU A 1 197 ? 14.789 -38.969 -0.738 1 98.12 197 LEU A CA 1
ATOM 1595 C C . LEU A 1 197 ? 13.562 -39.688 -0.209 1 98.12 197 LEU A C 1
ATOM 1597 O O . LEU A 1 197 ? 13.602 -40.281 0.875 1 98.12 197 LEU A O 1
ATOM 1601 N N . TYR A 1 198 ? 12.523 -39.656 -1.001 1 98.06 198 TYR A N 1
ATOM 1602 C CA . TYR A 1 198 ? 11.266 -40.219 -0.514 1 98.06 198 TYR A CA 1
ATOM 1603 C C . TYR A 1 198 ? 10.891 -41.469 -1.277 1 98.06 198 TYR A C 1
ATOM 1605 O O . TYR A 1 198 ? 9.711 -41.781 -1.44 1 98.06 198 TYR A O 1
ATOM 1613 N N . LYS A 1 199 ? 11.82 -42.25 -1.793 1 96.62 199 LYS A N 1
ATOM 1614 C CA . LYS A 1 199 ? 11.641 -43.406 -2.666 1 96.62 199 LYS A CA 1
ATOM 1615 C C . LYS A 1 199 ? 10.859 -44.5 -1.965 1 96.62 199 LYS A C 1
ATOM 1617 O O . LYS A 1 199 ? 10.211 -45.312 -2.619 1 96.62 199 LYS A O 1
ATOM 1622 N N . ASP A 1 200 ? 10.852 -44.5 -0.701 1 96.75 200 ASP A N 1
ATOM 1623 C CA . ASP A 1 200 ? 10.203 -45.594 0.049 1 96.75 200 ASP A CA 1
ATOM 1624 C C . ASP A 1 200 ? 8.789 -45.188 0.451 1 96.75 200 ASP A C 1
ATOM 1626 O O . ASP A 1 200 ? 8.094 -45.969 1.127 1 96.75 200 ASP A O 1
ATOM 1630 N N . GLU A 1 201 ? 8.312 -44.031 0.053 1 97.38 201 GLU A N 1
ATOM 1631 C CA . GLU A 1 201 ? 6.953 -43.562 0.31 1 97.38 201 GLU A CA 1
ATOM 1632 C C . GLU A 1 201 ? 6.129 -43.531 -0.973 1 97.38 201 GLU A C 1
ATOM 1634 O O . GLU A 1 201 ? 6.668 -43.719 -2.068 1 97.38 201 GLU A O 1
ATOM 1639 N N . GLU A 1 202 ? 4.773 -43.5 -0.74 1 97.06 202 GLU A N 1
ATOM 1640 C CA . GLU A 1 202 ? 3.922 -43.156 -1.872 1 97.06 202 GLU A CA 1
ATOM 1641 C C . GLU A 1 202 ? 4.059 -41.688 -2.234 1 97.06 202 GLU A C 1
ATOM 1643 O O . GLU A 1 202 ? 3.805 -40.812 -1.404 1 97.06 202 GLU A O 1
ATOM 1648 N N . VAL A 1 203 ? 4.559 -41.438 -3.459 1 98.12 203 VAL A N 1
ATOM 1649 C CA . VAL A 1 203 ? 4.879 -40.062 -3.852 1 98.12 203 VAL A CA 1
ATOM 1650 C C . VAL A 1 203 ? 4.059 -39.656 -5.078 1 98.12 203 VAL A C 1
ATOM 1652 O O . VAL A 1 203 ? 3.805 -40.5 -5.953 1 98.12 203 VAL A O 1
ATOM 1655 N N . SER A 1 204 ? 3.557 -38.531 -5.133 1 98.69 204 SER A N 1
ATOM 1656 C CA . SER A 1 204 ? 3.014 -37.906 -6.336 1 98.69 204 SER A CA 1
ATOM 1657 C C . SER A 1 204 ? 3.676 -36.562 -6.609 1 98.69 204 SER A C 1
ATOM 1659 O O . SER A 1 204 ? 4.305 -35.969 -5.723 1 98.69 204 SER A O 1
ATOM 1661 N N . ILE A 1 205 ? 3.654 -36.094 -7.84 1 98.88 205 ILE A N 1
ATOM 1662 C CA . ILE A 1 205 ? 4.148 -34.781 -8.234 1 98.88 205 ILE A CA 1
ATOM 1663 C C . ILE A 1 205 ? 2.992 -33.938 -8.766 1 98.88 205 ILE A C 1
ATOM 1665 O O . ILE A 1 205 ? 2.242 -34.375 -9.641 1 98.88 205 ILE A O 1
ATOM 1669 N N . THR A 1 206 ? 2.777 -32.844 -8.188 1 98.94 206 THR A N 1
ATOM 1670 C CA . THR A 1 206 ? 1.747 -31.906 -8.633 1 98.94 206 THR A CA 1
ATOM 1671 C C . THR A 1 206 ? 2.371 -30.609 -9.117 1 98.94 206 THR A C 1
ATOM 1673 O O . THR A 1 206 ? 3.246 -30.047 -8.453 1 98.94 206 THR A O 1
ATOM 1676 N N . LEU A 1 207 ? 2.041 -30.156 -10.289 1 98.88 207 LEU A N 1
ATOM 1677 C CA . LEU A 1 207 ? 2.449 -28.859 -10.82 1 98.88 207 LEU A CA 1
ATOM 1678 C C . LEU A 1 207 ? 1.258 -27.922 -10.93 1 98.88 207 LEU A C 1
ATOM 1680 O O . LEU A 1 207 ? 0.135 -28.359 -11.188 1 98.88 207 LEU A O 1
ATOM 1684 N N . THR A 1 208 ? 1.5 -26.703 -10.68 1 98.75 208 THR A N 1
ATOM 1685 C CA . THR A 1 208 ? 0.458 -25.688 -10.828 1 98.75 208 THR A CA 1
ATOM 1686 C C . THR A 1 208 ? 1.04 -24.391 -11.359 1 98.75 208 THR A C 1
ATOM 1688 O O . THR A 1 208 ? 2.256 -24.188 -11.336 1 98.75 208 THR A O 1
ATOM 1691 N N . GLY A 1 209 ? 0.226 -23.594 -11.938 1 97.69 209 GLY A N 1
ATOM 1692 C CA . GLY A 1 209 ? 0.61 -22.328 -12.523 1 97.69 209 GLY A CA 1
ATOM 1693 C C . GLY A 1 209 ? -0.571 -21.531 -13.047 1 97.69 209 GLY A C 1
ATOM 1694 O O . GLY A 1 209 ? -1.666 -22.062 -13.219 1 97.69 209 GLY A O 1
ATOM 1695 N N . HIS A 1 210 ? -0.333 -20.297 -13.25 1 95.12 210 HIS A N 1
ATOM 1696 C CA . HIS A 1 210 ? -1.336 -19.375 -13.758 1 95.12 210 HIS A CA 1
ATOM 1697 C C . HIS A 1 210 ? -0.814 -18.625 -14.977 1 95.12 210 HIS A C 1
ATOM 1699 O O . HIS A 1 210 ? 0.353 -18.219 -15.016 1 95.12 210 HIS A O 1
ATOM 1705 N N . SER A 1 211 ? -1.703 -18.453 -15.961 1 91.19 211 SER A N 1
ATOM 1706 C CA . SER A 1 211 ? -1.317 -17.703 -17.141 1 91.19 211 SER A CA 1
ATOM 1707 C C . SER A 1 211 ? -0.098 -18.312 -17.828 1 91.19 211 SER A C 1
ATOM 1709 O O . SER A 1 211 ? -0.092 -19.5 -18.156 1 91.19 211 SER A O 1
ATOM 1711 N N . LEU A 1 212 ? 0.972 -17.578 -18.062 1 87.12 212 LEU A N 1
ATOM 1712 C CA . LEU A 1 212 ? 2.174 -18.109 -18.688 1 87.12 212 LEU A CA 1
ATOM 1713 C C . LEU A 1 212 ? 2.777 -19.234 -17.844 1 87.12 212 LEU A C 1
ATOM 1715 O O . LEU A 1 212 ? 3.311 -20.203 -18.391 1 87.12 212 LEU A O 1
ATOM 1719 N N . GLY A 1 213 ? 2.611 -19.094 -16.484 1 92.88 213 GLY A N 1
ATOM 1720 C CA . GLY A 1 213 ? 3.098 -20.125 -15.586 1 92.88 213 GLY A CA 1
ATOM 1721 C C . GLY A 1 213 ? 2.4 -21.469 -15.781 1 92.88 213 GLY A C 1
ATOM 1722 O O . GLY A 1 213 ? 2.992 -22.516 -15.539 1 92.88 213 GLY A O 1
ATOM 1723 N N . SER A 1 214 ? 1.186 -21.375 -16.219 1 95.81 214 SER A N 1
ATOM 1724 C CA . SER A 1 214 ? 0.441 -22.594 -16.5 1 95.81 214 SER A CA 1
ATOM 1725 C C . SER A 1 214 ? 1.038 -23.344 -17.688 1 95.81 214 SER A C 1
ATOM 1727 O O . SER A 1 214 ? 1.125 -24.578 -17.672 1 95.81 214 SER A O 1
ATOM 1729 N N . ALA A 1 215 ? 1.411 -22.609 -18.703 1 92.44 215 ALA A N 1
ATOM 1730 C CA . ALA A 1 215 ? 2.014 -23.219 -19.891 1 92.44 215 ALA A CA 1
ATOM 1731 C C . ALA A 1 215 ? 3.354 -23.859 -19.547 1 92.44 215 ALA A C 1
ATOM 1733 O O . ALA A 1 215 ? 3.617 -25 -19.953 1 92.44 215 ALA A O 1
ATOM 1734 N N . VAL A 1 216 ? 4.094 -23.203 -18.812 1 95 216 VAL A N 1
ATOM 1735 C CA . VAL A 1 216 ? 5.406 -23.719 -18.438 1 95 216 VAL A CA 1
ATOM 1736 C C . VAL A 1 216 ? 5.246 -24.906 -17.516 1 95 216 VAL A C 1
ATOM 1738 O O . VAL A 1 216 ? 5.988 -25.891 -17.609 1 95 216 VAL A O 1
ATOM 1741 N N . ALA A 1 217 ? 4.316 -24.828 -16.594 1 98.31 217 ALA A N 1
ATOM 1742 C CA . ALA A 1 217 ? 4.031 -25.938 -15.703 1 98.31 217 ALA A CA 1
ATOM 1743 C C . ALA A 1 217 ? 3.662 -27.188 -16.5 1 98.31 217 ALA A C 1
ATOM 1745 O O . ALA A 1 217 ? 4.113 -28.297 -16.172 1 98.31 217 ALA A O 1
ATOM 1746 N N . THR A 1 218 ? 2.846 -27.016 -17.484 1 98.06 218 THR A N 1
ATOM 1747 C CA . THR A 1 218 ? 2.438 -28.125 -18.328 1 98.06 218 THR A CA 1
ATOM 1748 C C . THR A 1 218 ? 3.635 -28.703 -19.078 1 98.06 218 THR A C 1
ATOM 1750 O O . THR A 1 218 ? 3.822 -29.922 -19.125 1 98.06 218 THR A O 1
ATOM 1753 N N . LEU A 1 219 ? 4.418 -27.812 -19.672 1 97 219 LEU A N 1
ATOM 1754 C CA . LEU A 1 219 ? 5.633 -28.25 -20.344 1 97 219 LEU A CA 1
ATOM 1755 C C . LEU A 1 219 ? 6.543 -29.016 -19.391 1 97 219 LEU A C 1
ATOM 1757 O O . LEU A 1 219 ? 7.086 -30.062 -19.734 1 97 219 LEU A O 1
ATOM 1761 N N . ASN A 1 220 ? 6.703 -28.5 -18.203 1 98.56 220 ASN A N 1
ATOM 1762 C CA . ASN A 1 220 ? 7.488 -29.125 -17.141 1 98.56 220 ASN A CA 1
ATOM 1763 C C . ASN A 1 220 ? 6.941 -30.516 -16.797 1 98.56 220 ASN A C 1
ATOM 1765 O O . ASN A 1 220 ? 7.707 -31.469 -16.625 1 98.56 220 ASN A O 1
ATOM 1769 N N . ALA A 1 221 ? 5.672 -30.625 -16.672 1 98.75 221 ALA A N 1
ATOM 1770 C CA . ALA A 1 221 ? 5.043 -31.906 -16.359 1 98.75 221 ALA A CA 1
ATOM 1771 C C . ALA A 1 221 ? 5.328 -32.938 -17.438 1 98.75 221 ALA A C 1
ATOM 1773 O O . ALA A 1 221 ? 5.688 -34.094 -17.141 1 98.75 221 ALA A O 1
ATOM 1774 N N . VAL A 1 222 ? 5.215 -32.562 -18.672 1 97.81 222 VAL A N 1
ATOM 1775 C CA . VAL A 1 222 ? 5.496 -33.438 -19.797 1 97.81 222 VAL A CA 1
ATOM 1776 C C . VAL A 1 222 ? 6.961 -33.875 -19.75 1 97.81 222 VAL A C 1
ATOM 1778 O O . VAL A 1 222 ? 7.27 -35.031 -19.953 1 97.81 222 VAL A O 1
ATOM 1781 N N . ASP A 1 223 ? 7.805 -32.938 -19.5 1 97.94 223 ASP A N 1
ATOM 1782 C CA . ASP A 1 223 ? 9.242 -33.219 -19.406 1 97.94 223 ASP A CA 1
ATOM 1783 C C . ASP A 1 223 ? 9.539 -34.219 -18.312 1 97.94 223 ASP A C 1
ATOM 1785 O O . ASP A 1 223 ? 10.297 -35.188 -18.531 1 97.94 223 ASP A O 1
ATOM 1789 N N . ILE A 1 224 ? 8.953 -34.062 -17.156 1 98.62 224 ILE A N 1
ATOM 1790 C CA . ILE A 1 224 ? 9.18 -34.938 -15.992 1 98.62 224 ILE A CA 1
ATOM 1791 C C . ILE A 1 224 ? 8.844 -36.375 -16.344 1 98.62 224 ILE A C 1
ATOM 1793 O O . ILE A 1 224 ? 9.633 -37.281 -16.078 1 98.62 224 ILE A O 1
ATOM 1797 N N . VAL A 1 225 ? 7.734 -36.594 -16.969 1 97.88 225 VAL A N 1
ATOM 1798 C CA . VAL A 1 225 ? 7.277 -37.969 -17.266 1 97.88 225 VAL A CA 1
ATOM 1799 C C . VAL A 1 225 ? 8.062 -38.531 -18.453 1 97.88 225 VAL A C 1
ATOM 1801 O O . VAL A 1 225 ? 8.516 -39.688 -18.406 1 97.88 225 VAL A O 1
ATOM 1804 N N . THR A 1 226 ? 8.273 -37.75 -19.516 1 96.44 226 THR A N 1
ATOM 1805 C CA . THR A 1 226 ? 8.969 -38.188 -20.719 1 96.44 226 THR A CA 1
ATOM 1806 C C . THR A 1 226 ? 10.383 -38.656 -20.391 1 96.44 226 THR A C 1
ATOM 1808 O O . THR A 1 226 ? 10.844 -39.656 -20.922 1 96.44 226 THR A O 1
ATOM 1811 N N . ASN A 1 227 ? 11 -37.906 -19.516 1 96.12 227 ASN A N 1
ATOM 1812 C CA . ASN A 1 227 ? 12.406 -38.188 -19.234 1 96.12 227 ASN A CA 1
ATOM 1813 C C . ASN A 1 227 ? 12.578 -38.969 -17.938 1 96.12 227 ASN A C 1
ATOM 1815 O O . ASN A 1 227 ? 13.695 -39.094 -17.438 1 96.12 227 ASN A O 1
ATOM 1819 N N . GLY A 1 228 ? 11.523 -39.406 -17.312 1 96.62 228 GLY A N 1
ATOM 1820 C CA . GLY A 1 228 ? 11.531 -40.375 -16.219 1 96.62 228 GLY A CA 1
ATOM 1821 C C . GLY A 1 228 ? 11.898 -39.781 -14.883 1 96.62 228 GLY A C 1
ATOM 1822 O O . GLY A 1 228 ? 12.422 -40.469 -14.008 1 96.62 228 GLY A O 1
ATOM 1823 N N . TYR A 1 229 ? 11.695 -38.5 -14.719 1 98.06 229 TYR A N 1
ATOM 1824 C CA . TYR A 1 229 ? 12.023 -37.844 -13.453 1 98.06 229 TYR A CA 1
ATOM 1825 C C . TYR A 1 229 ? 10.984 -38.156 -12.383 1 98.06 229 TYR A C 1
ATOM 1827 O O . TYR A 1 229 ? 11.211 -37.906 -11.203 1 98.06 229 TYR A O 1
ATOM 1835 N N . ASN A 1 230 ? 9.852 -38.75 -12.773 1 98.31 230 ASN A N 1
ATOM 1836 C CA . ASN A 1 230 ? 8.828 -39.156 -11.805 1 98.31 230 ASN A CA 1
ATOM 1837 C C . ASN A 1 230 ? 9.094 -40.531 -11.234 1 98.31 230 ASN A C 1
ATOM 1839 O O . ASN A 1 230 ? 8.203 -41.156 -10.648 1 98.31 230 ASN A O 1
ATOM 1843 N N . LYS A 1 231 ? 10.312 -41.031 -11.484 1 97.38 231 LYS A N 1
ATOM 1844 C CA . LYS A 1 231 ? 10.781 -42.312 -10.93 1 97.38 231 LYS A CA 1
ATOM 1845 C C . LYS A 1 231 ? 12.086 -42.094 -10.164 1 97.38 231 LYS A C 1
ATOM 1847 O O . LYS A 1 231 ? 12.969 -41.344 -10.602 1 97.38 231 LYS A O 1
ATOM 1852 N N . PRO A 1 232 ? 12.148 -42.781 -8.977 1 96.44 232 PRO A N 1
ATOM 1853 C CA . PRO A 1 232 ? 13.477 -42.812 -8.367 1 96.44 232 PRO A CA 1
ATOM 1854 C C . PRO A 1 232 ? 14.516 -43.5 -9.227 1 96.44 232 PRO A C 1
ATOM 1856 O O . PRO A 1 232 ? 14.203 -44.5 -9.875 1 96.44 232 PRO A O 1
ATOM 1859 N N . THR A 1 233 ? 15.719 -43 -9.18 1 94.38 233 THR A N 1
ATOM 1860 C CA . THR A 1 233 ? 16.797 -43.594 -9.945 1 94.38 233 THR A CA 1
ATOM 1861 C C . THR A 1 233 ? 17.016 -45.062 -9.5 1 94.38 233 THR A C 1
ATOM 1863 O O . THR A 1 233 ? 17.297 -45.938 -10.328 1 94.38 233 THR A O 1
ATOM 1866 N N . THR A 1 234 ? 16.797 -45.312 -8.297 1 94.69 234 THR A N 1
ATOM 1867 C CA . THR A 1 234 ? 17.078 -46.625 -7.715 1 94.69 234 THR A CA 1
ATOM 1868 C C . THR A 1 234 ? 15.867 -47.531 -7.812 1 94.69 234 THR A C 1
ATOM 1870 O O . THR A 1 234 ? 15.953 -48.75 -7.531 1 94.69 234 THR A O 1
ATOM 1873 N N . ARG A 1 235 ? 14.703 -47.031 -8.203 1 92.94 235 ARG A N 1
ATOM 1874 C CA . ARG A 1 235 ? 13.477 -47.812 -8.383 1 92.94 235 ARG A CA 1
ATOM 1875 C C . ARG A 1 235 ? 12.758 -47.375 -9.664 1 92.94 235 ARG A C 1
ATOM 1877 O O . ARG A 1 235 ? 11.656 -46.812 -9.609 1 92.94 235 ARG A O 1
ATOM 1884 N N . PRO A 1 236 ? 13.289 -47.719 -10.742 1 89.38 236 PRO A N 1
ATOM 1885 C CA . PRO A 1 236 ? 12.719 -47.25 -12.016 1 89.38 236 PRO A CA 1
ATOM 1886 C C . PRO A 1 236 ? 11.359 -47.875 -12.312 1 89.38 236 PRO A C 1
ATOM 1888 O O . PRO A 1 236 ? 10.656 -47.438 -13.227 1 89.38 236 PRO A O 1
ATOM 1891 N N . ASP A 1 237 ? 10.969 -48.844 -11.547 1 91.38 237 ASP A N 1
ATOM 1892 C CA . ASP A 1 237 ? 9.688 -49.531 -11.734 1 91.38 237 ASP A CA 1
ATOM 1893 C C . ASP A 1 237 ? 8.57 -48.812 -10.992 1 91.38 237 ASP A C 1
ATOM 1895 O O . ASP A 1 237 ? 7.395 -49.125 -11.164 1 91.38 237 ASP A O 1
ATOM 1899 N N . LYS A 1 238 ? 8.969 -47.844 -10.258 1 93.88 238 LYS A N 1
ATOM 1900 C CA . LYS A 1 238 ? 7.992 -47.125 -9.438 1 93.88 238 LYS A CA 1
ATOM 1901 C C . LYS A 1 238 ? 7.754 -45.719 -9.969 1 93.88 238 LYS A C 1
ATOM 1903 O O . LYS A 1 238 ? 8.359 -44.781 -9.492 1 93.88 238 LYS A O 1
ATOM 1908 N N . ALA A 1 239 ? 6.855 -45.625 -10.836 1 95.94 239 ALA A N 1
ATOM 1909 C CA . ALA A 1 239 ? 6.527 -44.312 -11.391 1 95.94 239 ALA A CA 1
ATOM 1910 C C . ALA A 1 239 ? 5.465 -43.594 -10.555 1 95.94 239 ALA A C 1
ATOM 1912 O O . ALA A 1 239 ? 4.512 -44.25 -10.086 1 95.94 239 ALA A O 1
ATOM 1913 N N . SER A 1 240 ? 5.645 -42.406 -10.266 1 97.81 240 SER A N 1
ATOM 1914 C CA . SER A 1 240 ? 4.672 -41.594 -9.547 1 97.81 240 SER A CA 1
ATOM 1915 C C . SER A 1 240 ? 3.727 -40.875 -10.508 1 97.81 240 SER A C 1
ATOM 1917 O O . SER A 1 240 ? 4.133 -40.469 -11.602 1 97.81 240 SER A O 1
ATOM 1919 N N . LEU A 1 241 ? 2.484 -40.719 -10.078 1 98.19 241 LEU A N 1
ATOM 1920 C CA . LEU A 1 241 ? 1.515 -39.938 -10.836 1 98.19 241 LEU A CA 1
ATOM 1921 C C . LEU A 1 241 ? 1.912 -38.469 -10.867 1 98.19 241 LEU A C 1
ATOM 1923 O O . LEU A 1 241 ? 2.301 -37.906 -9.844 1 98.19 241 LEU A O 1
ATOM 1927 N N . VAL A 1 242 ? 1.95 -37.875 -12.078 1 98.81 242 VAL A N 1
ATOM 1928 C CA . VAL A 1 242 ? 2.219 -36.469 -12.266 1 98.81 242 VAL A CA 1
ATOM 1929 C C . VAL A 1 242 ? 0.944 -35.75 -12.711 1 98.81 242 VAL A C 1
ATOM 1931 O O . VAL A 1 242 ? 0.322 -36.125 -13.703 1 98.81 242 VAL A O 1
ATOM 1934 N N . THR A 1 243 ? 0.504 -34.812 -11.93 1 98.88 243 THR A N 1
ATOM 1935 C CA . THR A 1 243 ? -0.726 -34.062 -12.219 1 98.88 243 THR A CA 1
ATOM 1936 C C . THR A 1 243 ? -0.462 -32.562 -12.281 1 98.88 243 THR A C 1
ATOM 1938 O O . THR A 1 243 ? 0.172 -32 -11.383 1 98.88 243 THR A O 1
ATOM 1941 N N . ALA A 1 244 ? -0.879 -31.922 -13.359 1 98.81 244 ALA A N 1
ATOM 1942 C CA . ALA A 1 244 ? -0.843 -30.469 -13.438 1 98.81 244 ALA A CA 1
ATOM 1943 C C . ALA A 1 244 ? -2.244 -29.875 -13.305 1 98.81 244 ALA A C 1
ATOM 1945 O O . ALA A 1 244 ? -3.148 -30.234 -14.062 1 98.81 244 ALA A O 1
ATOM 1946 N N . ILE A 1 245 ? -2.482 -29.125 -12.297 1 98.81 245 ILE A N 1
ATOM 1947 C CA . ILE A 1 245 ? -3.68 -28.312 -12.141 1 98.81 245 ILE A CA 1
ATOM 1948 C C . ILE A 1 245 ? -3.348 -26.844 -12.438 1 98.81 245 ILE A C 1
ATOM 1950 O O . ILE A 1 245 ? -2.672 -26.188 -11.641 1 98.81 245 ILE A O 1
ATOM 1954 N N . VAL A 1 246 ? -3.795 -26.344 -13.57 1 98.5 246 VAL A N 1
ATOM 1955 C CA . VAL A 1 246 ? -3.297 -25.062 -14.047 1 98.5 246 VAL A CA 1
ATOM 1956 C C . VAL A 1 246 ? -4.473 -24.141 -14.367 1 98.5 246 VAL A C 1
ATOM 1958 O O . VAL A 1 246 ? -5.59 -24.594 -14.602 1 98.5 246 VAL A O 1
ATOM 1961 N N . PHE A 1 247 ? -4.219 -22.859 -14.289 1 97.62 247 PHE A N 1
ATOM 1962 C CA . PHE A 1 247 ? -5.254 -21.844 -14.414 1 97.62 247 PHE A CA 1
ATOM 1963 C C . PHE A 1 247 ? -4.941 -20.891 -15.555 1 97.62 247 PHE A C 1
ATOM 1965 O O . PHE A 1 247 ? -3.797 -20.453 -15.719 1 97.62 247 PHE A O 1
ATOM 1972 N N . ALA A 1 248 ? -5.953 -20.641 -16.359 1 95 248 ALA A N 1
ATOM 1973 C CA . ALA A 1 248 ? -5.848 -19.672 -17.438 1 95 248 ALA A CA 1
ATOM 1974 C C . ALA A 1 248 ? -4.703 -20.031 -18.391 1 95 248 ALA A C 1
ATOM 1976 O O . ALA A 1 248 ? -3.881 -19.172 -18.719 1 95 248 ALA A O 1
ATOM 1977 N N . SER A 1 249 ? -4.68 -21.219 -18.75 1 94.31 249 SER A N 1
ATOM 1978 C CA . SER A 1 249 ? -3.584 -21.703 -19.594 1 94.31 249 SER A CA 1
ATOM 1979 C C . SER A 1 249 ? -3.768 -21.281 -21.047 1 94.31 249 SER A C 1
ATOM 1981 O O . SER A 1 249 ? -4.785 -21.594 -21.672 1 94.31 249 SER A O 1
ATOM 1983 N N . PRO A 1 250 ? -2.779 -20.609 -21.562 1 90.56 250 PRO A N 1
ATOM 1984 C CA . PRO A 1 250 ? -2.781 -20.484 -23.031 1 90.56 250 PRO A CA 1
ATOM 1985 C C . PRO A 1 250 ? -2.482 -21.797 -23.734 1 90.56 250 PRO A C 1
ATOM 1987 O O . PRO A 1 250 ? -2.191 -22.797 -23.078 1 90.56 250 PRO A O 1
ATOM 1990 N N . ARG A 1 251 ? -2.682 -21.75 -25.031 1 90.88 251 ARG A N 1
ATOM 1991 C CA . ARG A 1 251 ? -2.297 -22.922 -25.812 1 90.88 251 ARG A CA 1
ATOM 1992 C C . ARG A 1 251 ? -0.784 -23.125 -25.812 1 90.88 251 ARG A C 1
ATOM 1994 O O . ARG A 1 251 ? -0.031 -22.141 -25.859 1 90.88 251 ARG A O 1
ATOM 2001 N N . ILE A 1 252 ? -0.37 -24.328 -25.781 1 91.25 252 ILE A N 1
ATOM 2002 C CA . ILE A 1 252 ? 1.023 -24.594 -25.438 1 91.25 252 ILE A CA 1
ATOM 2003 C C . ILE A 1 252 ? 1.812 -24.906 -26.719 1 91.25 252 ILE A C 1
ATOM 2005 O O . ILE A 1 252 ? 2.92 -24.406 -26.906 1 91.25 252 ILE A O 1
ATOM 2009 N N . GLY A 1 253 ? 1.223 -25.797 -27.531 1 91.06 253 GLY A N 1
ATOM 2010 C CA . GLY A 1 253 ? 2.002 -26.281 -28.656 1 91.06 253 GLY A CA 1
ATOM 2011 C C . GLY A 1 253 ? 1.145 -26.781 -29.812 1 91.06 253 GLY A C 1
ATOM 2012 O O . GLY A 1 253 ? -0.057 -26.5 -29.859 1 91.06 253 GLY A O 1
ATOM 2013 N N . ASN A 1 254 ? 1.837 -27.438 -30.75 1 90.5 254 ASN A N 1
ATOM 2014 C CA . ASN A 1 254 ? 1.176 -27.938 -31.953 1 90.5 254 ASN A CA 1
ATOM 2015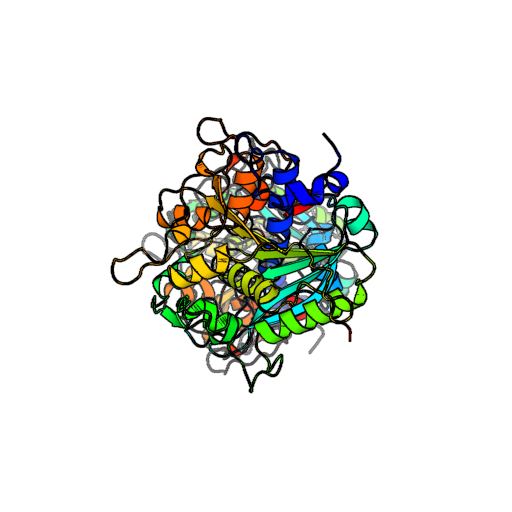 C C . ASN A 1 254 ? 0.598 -29.328 -31.734 1 90.5 254 ASN A C 1
ATOM 2017 O O . ASN A 1 254 ? 0.57 -29.828 -30.609 1 90.5 254 ASN A O 1
ATOM 2021 N N . SER A 1 255 ? 0.079 -29.922 -32.812 1 90.62 255 SER A N 1
ATOM 2022 C CA . SER A 1 255 ? -0.507 -31.25 -32.75 1 90.62 255 SER A CA 1
ATOM 2023 C C . SER A 1 255 ? 0.526 -32.312 -32.344 1 90.62 255 SER A C 1
ATOM 2025 O O . SER A 1 255 ? 0.192 -33.281 -31.656 1 90.62 255 SER A O 1
ATOM 2027 N N . GLY A 1 256 ? 1.742 -32.062 -32.781 1 91.31 256 GLY A N 1
ATOM 2028 C CA . GLY A 1 256 ? 2.805 -32.969 -32.344 1 91.31 256 GLY A CA 1
ATOM 2029 C C . GLY A 1 256 ? 2.986 -33 -30.844 1 91.31 256 GLY A C 1
ATOM 2030 O O . GLY A 1 256 ? 3.189 -34.062 -30.266 1 91.31 256 GLY A O 1
ATOM 2031 N N . PHE A 1 257 ? 2.93 -31.906 -30.234 1 93.75 257 PHE A N 1
ATOM 2032 C CA . PHE A 1 257 ? 2.996 -31.812 -28.781 1 93.75 257 PHE A CA 1
ATOM 2033 C C . PHE A 1 257 ? 1.821 -32.531 -28.141 1 93.75 257 PHE A C 1
ATOM 2035 O O . PHE A 1 257 ? 1.998 -33.281 -27.172 1 93.75 257 PHE A O 1
ATOM 2042 N N . LYS A 1 258 ? 0.655 -32.344 -28.625 1 93.75 258 LYS A N 1
ATOM 2043 C CA . LYS A 1 258 ? -0.546 -33 -28.125 1 93.75 258 LYS A CA 1
ATOM 2044 C C . LYS A 1 258 ? -0.425 -34.5 -28.219 1 93.75 258 LYS A C 1
ATOM 2046 O O . LYS A 1 258 ? -0.819 -35.219 -27.297 1 93.75 258 LYS A O 1
ATOM 2051 N N . LYS A 1 259 ? 0.052 -34.938 -29.328 1 93.38 259 LYS A N 1
ATOM 2052 C CA . LYS A 1 259 ? 0.236 -36.375 -29.516 1 93.38 259 LYS A CA 1
ATOM 2053 C C . LYS A 1 259 ? 1.241 -36.938 -28.516 1 93.38 259 LYS A C 1
ATOM 2055 O O . LYS A 1 259 ? 1.032 -38.031 -27.953 1 93.38 259 LYS A O 1
ATOM 2060 N N . THR A 1 260 ? 2.295 -36.219 -28.359 1 93.25 260 THR A N 1
ATOM 2061 C CA . THR A 1 260 ? 3.287 -36.625 -27.359 1 93.25 260 THR A CA 1
ATOM 2062 C C . THR A 1 260 ? 2.66 -36.688 -25.969 1 93.25 260 THR A C 1
ATOM 2064 O O . THR A 1 260 ? 2.859 -37.688 -25.25 1 93.25 260 THR A O 1
ATOM 2067 N N . PHE A 1 261 ? 1.916 -35.781 -25.609 1 94.88 261 PHE A N 1
ATOM 2068 C CA . PHE A 1 261 ? 1.213 -35.719 -24.344 1 94.88 261 PHE A CA 1
ATOM 2069 C C . PHE A 1 261 ? 0.303 -36.938 -24.172 1 94.88 261 PHE A C 1
ATOM 2071 O O . PHE A 1 261 ? 0.289 -37.562 -23.109 1 94.88 261 PHE A O 1
ATOM 2078 N N . SER A 1 262 ? -0.418 -37.312 -25.172 1 94.12 262 SER A N 1
ATOM 2079 C CA . SER A 1 262 ? -1.441 -38.344 -25.109 1 94.12 262 SER A CA 1
ATOM 2080 C C . SER A 1 262 ? -0.821 -39.719 -24.875 1 94.12 262 SER A C 1
ATOM 2082 O O . SER A 1 262 ? -1.496 -40.625 -24.406 1 94.12 262 SER A O 1
ATOM 2084 N N . ARG A 1 263 ? 0.428 -39.844 -25.125 1 94.12 263 ARG A N 1
ATOM 2085 C CA . ARG A 1 263 ? 1.104 -41.125 -24.984 1 94.12 263 ARG A CA 1
ATOM 2086 C C . ARG A 1 263 ? 1.625 -41.312 -23.562 1 94.12 263 ARG A C 1
ATOM 2088 O O . ARG A 1 263 ? 2.012 -42.438 -23.188 1 94.12 263 ARG A O 1
ATOM 2095 N N . LEU A 1 264 ? 1.621 -40.312 -22.812 1 95.25 264 LEU A N 1
ATOM 2096 C CA . LEU A 1 264 ? 2.186 -40.375 -21.469 1 95.25 264 LEU A CA 1
ATOM 2097 C C . LEU A 1 264 ? 1.153 -40.875 -20.469 1 95.25 264 LEU A C 1
ATOM 2099 O O . LEU A 1 264 ? 0.221 -40.156 -20.109 1 95.25 264 LEU A O 1
ATOM 2103 N N . LYS A 1 265 ? 1.317 -42.062 -19.922 1 93.06 265 LYS A N 1
ATOM 2104 C CA . LYS A 1 265 ? 0.317 -42.75 -19.109 1 93.06 265 LYS A CA 1
ATOM 2105 C C . LYS A 1 265 ? 0.281 -42.188 -17.688 1 93.06 265 LYS A C 1
ATOM 2107 O O . LYS A 1 265 ? -0.756 -42.219 -17.031 1 93.06 265 LYS A O 1
ATOM 2112 N N . ASP A 1 266 ? 1.366 -41.625 -17.172 1 96 266 ASP A N 1
ATOM 2113 C CA . ASP A 1 266 ? 1.44 -41.188 -15.781 1 96 266 ASP A CA 1
ATOM 2114 C C . ASP A 1 266 ? 1.187 -39.688 -15.68 1 96 266 ASP A C 1
ATOM 2116 O O . ASP A 1 266 ? 1.504 -39.062 -14.664 1 96 266 ASP A O 1
ATOM 2120 N N . LEU A 1 267 ? 0.664 -39.062 -16.703 1 98.25 267 LEU A N 1
ATOM 2121 C CA . LEU A 1 267 ? 0.501 -37.625 -16.734 1 98.25 267 LEU A CA 1
ATOM 2122 C C . LEU A 1 267 ? -0.968 -37.25 -16.875 1 98.25 267 LEU A C 1
ATOM 2124 O O . LEU A 1 267 ? -1.68 -37.812 -17.719 1 98.25 267 LEU A O 1
ATOM 2128 N N . ARG A 1 268 ? -1.4 -36.375 -16.047 1 98.5 268 ARG A N 1
ATOM 2129 C CA . ARG A 1 268 ? -2.74 -35.781 -16.109 1 98.5 268 ARG A CA 1
ATOM 2130 C C . ARG A 1 268 ? -2.686 -34.281 -15.992 1 98.5 268 ARG A C 1
ATOM 2132 O O . ARG A 1 268 ? -1.907 -33.719 -15.203 1 98.5 268 ARG A O 1
ATOM 2139 N N . VAL A 1 269 ? -3.494 -33.562 -16.812 1 98.62 269 VAL A N 1
ATOM 2140 C CA . VAL A 1 269 ? -3.549 -32.094 -16.75 1 98.62 269 VAL A CA 1
ATOM 2141 C C . VAL A 1 269 ? -5 -31.641 -16.672 1 98.62 269 VAL A C 1
ATOM 2143 O O . VAL A 1 269 ? -5.84 -32.062 -17.469 1 98.62 269 VAL A O 1
ATOM 2146 N N . LEU A 1 270 ? -5.336 -30.938 -15.656 1 98.81 270 LEU A N 1
ATOM 2147 C CA . LEU A 1 270 ? -6.625 -30.266 -15.523 1 98.81 270 LEU A CA 1
ATOM 2148 C C . LEU A 1 270 ? -6.477 -28.766 -15.711 1 98.81 270 LEU A C 1
ATOM 2150 O O . LEU A 1 270 ? -5.75 -28.109 -14.961 1 98.81 270 LEU A O 1
ATOM 2154 N N . ARG A 1 271 ? -7.105 -28.203 -16.719 1 98.5 271 ARG A N 1
ATOM 2155 C CA . ARG A 1 271 ? -7.07 -26.766 -17.016 1 98.5 271 ARG A CA 1
ATOM 2156 C C . ARG A 1 271 ? -8.352 -26.078 -16.547 1 98.5 271 ARG A C 1
ATOM 2158 O O . ARG A 1 271 ? -9.445 -26.422 -17.016 1 98.5 271 ARG A O 1
ATOM 2165 N N . ILE A 1 272 ? -8.203 -25.156 -15.648 1 98.56 272 ILE A N 1
ATOM 2166 C CA . ILE A 1 272 ? -9.352 -24.344 -15.25 1 98.56 272 ILE A CA 1
ATOM 2167 C C . ILE A 1 272 ? -9.438 -23.094 -16.125 1 98.56 272 ILE A C 1
ATOM 2169 O O . ILE A 1 272 ? -8.461 -22.344 -16.266 1 98.56 272 ILE A O 1
ATOM 2173 N N . GLU A 1 273 ? -10.562 -22.922 -16.672 1 97.31 273 GLU A N 1
ATOM 2174 C CA . GLU A 1 273 ? -10.773 -21.781 -17.562 1 97.31 273 GLU A CA 1
ATOM 2175 C C . GLU A 1 273 ? -11.977 -20.953 -17.141 1 97.31 273 GLU A C 1
ATOM 2177 O O . GLU A 1 273 ? -13.039 -21.5 -16.844 1 97.31 273 GLU A O 1
ATOM 2182 N N . ASN A 1 274 ? -11.766 -19.688 -17.062 1 96.5 274 ASN A N 1
ATOM 2183 C CA . ASN A 1 274 ? -12.836 -18.734 -16.766 1 96.5 274 ASN A CA 1
ATOM 2184 C C . ASN A 1 274 ? -13.414 -18.141 -18.047 1 96.5 274 ASN A C 1
ATOM 2186 O O . ASN A 1 274 ? -12.672 -17.641 -18.906 1 96.5 274 ASN A O 1
ATOM 2190 N N . ALA A 1 275 ? -14.672 -18.203 -18.297 1 92.12 275 ALA A N 1
ATOM 2191 C CA . ALA A 1 275 ? -15.367 -17.891 -19.547 1 92.12 275 ALA A CA 1
ATOM 2192 C C . ALA A 1 275 ? -14.961 -16.5 -20.062 1 92.12 275 ALA A C 1
ATOM 2194 O O . ALA A 1 275 ? -14.805 -16.312 -21.266 1 92.12 275 ALA A O 1
ATOM 2195 N N . PHE A 1 276 ? -14.727 -15.508 -19.344 1 90.94 276 PHE A N 1
ATOM 2196 C CA . PHE A 1 276 ? -14.5 -14.148 -19.812 1 90.94 276 PHE A CA 1
ATOM 2197 C C . PHE A 1 276 ? -13.008 -13.859 -19.922 1 90.94 276 PHE A C 1
ATOM 2199 O O . PHE A 1 276 ? -12.609 -12.766 -20.328 1 90.94 276 PHE A O 1
ATOM 2206 N N . ASP A 1 277 ? -12.227 -14.828 -19.672 1 92.81 277 ASP A N 1
ATOM 2207 C CA . ASP A 1 277 ? -10.781 -14.695 -19.828 1 92.81 277 ASP A CA 1
ATOM 2208 C C . ASP A 1 277 ? -10.352 -15.055 -21.25 1 92.81 277 ASP A C 1
ATOM 2210 O O . ASP A 1 277 ? -10.594 -16.172 -21.703 1 92.81 277 ASP A O 1
ATOM 2214 N N . ILE A 1 278 ? -9.656 -14.219 -21.906 1 88.88 278 ILE A N 1
ATOM 2215 C CA . ILE A 1 278 ? -9.32 -14.43 -23.312 1 88.88 278 ILE A CA 1
ATOM 2216 C C . ILE A 1 278 ? -8.016 -15.211 -23.422 1 88.88 278 ILE A C 1
ATOM 2218 O O . ILE A 1 278 ? -7.68 -15.734 -24.484 1 88.88 278 ILE A O 1
ATOM 2222 N N . VAL A 1 279 ? -7.293 -15.328 -22.344 1 89.06 279 VAL A N 1
ATOM 2223 C CA . VAL A 1 279 ? -5.934 -15.859 -22.391 1 89.06 279 VAL A CA 1
ATOM 2224 C C . VAL A 1 279 ? -5.961 -17.312 -22.828 1 89.06 279 VAL A C 1
ATOM 2226 O O . VAL A 1 279 ? -5.148 -17.734 -23.656 1 89.06 279 VAL A O 1
ATOM 2229 N N . PRO A 1 280 ? -6.879 -18.094 -22.328 1 91.5 280 PRO A N 1
ATOM 2230 C CA . PRO A 1 280 ? -6.918 -19.5 -22.75 1 91.5 280 PRO A CA 1
ATOM 2231 C C . PRO A 1 280 ? -7.18 -19.641 -24.25 1 91.5 280 PRO A C 1
ATOM 2233 O O . PRO A 1 280 ? -6.961 -20.719 -24.812 1 91.5 280 PRO A O 1
ATOM 2236 N N . SER A 1 281 ? -7.582 -18.609 -24.875 1 88.19 281 SER A N 1
ATOM 2237 C CA . SER A 1 281 ? -7.871 -18.672 -26.297 1 88.19 281 SER A CA 1
ATOM 2238 C C . SER A 1 281 ? -6.672 -18.219 -27.125 1 88.19 281 SER A C 1
ATOM 2240 O O . SER A 1 281 ? -6.723 -18.234 -28.359 1 88.19 281 SER A O 1
ATOM 2242 N N . LEU A 1 282 ? -5.648 -17.859 -26.438 1 83.38 282 LEU A N 1
ATOM 2243 C CA . LEU A 1 282 ? -4.461 -17.359 -27.125 1 83.38 282 LEU A CA 1
ATOM 2244 C C . LEU A 1 282 ? -3.352 -18.406 -27.125 1 83.38 282 LEU A C 1
ATOM 2246 O O . LEU A 1 282 ? -3.229 -19.188 -26.172 1 83.38 282 LEU A O 1
ATOM 2250 N N . PRO A 1 283 ? -2.428 -18.406 -28.094 1 81.25 283 PRO A N 1
ATOM 2251 C CA . PRO A 1 283 ? -2.605 -17.703 -29.375 1 81.25 283 PRO A CA 1
ATOM 2252 C C . PRO A 1 283 ? -3.785 -18.25 -30.172 1 81.25 283 PRO A C 1
ATOM 2254 O O . PRO A 1 283 ? -4.25 -19.359 -29.922 1 81.25 283 PRO A O 1
ATOM 2257 N N . PRO A 1 284 ? -4.309 -17.422 -31.078 1 75.81 284 PRO A N 1
ATOM 2258 C CA . PRO A 1 284 ? -5.426 -17.906 -31.891 1 75.81 284 PRO A CA 1
ATOM 2259 C C . PRO A 1 284 ? -5.023 -19.062 -32.812 1 75.81 284 PRO A C 1
ATOM 2261 O O . PRO A 1 284 ? -3.881 -19.109 -33.281 1 75.81 284 PRO A O 1
ATOM 2264 N N . PRO A 1 285 ? -6.012 -19.938 -32.906 1 67.5 285 PRO A N 1
ATOM 2265 C CA . PRO A 1 285 ? -5.711 -21.062 -33.812 1 67.5 285 PRO A CA 1
ATOM 2266 C C . PRO A 1 285 ? -5.738 -20.656 -35.281 1 67.5 285 PRO A C 1
ATOM 2268 O O . PRO A 1 285 ? -6.809 -20.594 -35.875 1 67.5 285 PRO A O 1
ATOM 2271 N N . LEU A 1 286 ? -4.691 -20.078 -35.656 1 66.38 286 LEU A N 1
ATOM 2272 C CA . LEU A 1 286 ? -4.602 -19.719 -37.062 1 66.38 286 LEU A CA 1
ATOM 2273 C C . LEU A 1 286 ? -4.207 -20.922 -37.906 1 66.38 286 LEU A C 1
ATOM 2275 O O . LEU A 1 286 ? -3.51 -21.812 -37.438 1 66.38 286 LEU A O 1
ATOM 2279 N N . PRO A 1 287 ? -4.734 -21 -39.094 1 62.34 287 PRO A N 1
ATOM 2280 C CA . PRO A 1 287 ? -4.496 -22.156 -39.969 1 62.34 287 PRO A CA 1
ATOM 2281 C C . PRO A 1 287 ? -3.021 -22.547 -40.031 1 62.34 287 PRO A C 1
ATOM 2283 O O . PRO A 1 287 ? -2.695 -23.75 -40.062 1 62.34 287 PRO A O 1
ATOM 2286 N N . LEU A 1 288 ? -2.178 -21.578 -40.094 1 61.22 288 LEU A N 1
ATOM 2287 C CA . LEU A 1 288 ? -0.766 -21.922 -40.25 1 61.22 288 LEU A CA 1
ATOM 2288 C C . LEU A 1 288 ? -0.131 -22.141 -38.875 1 61.22 288 LEU A C 1
ATOM 2290 O O . LEU A 1 288 ? 0.958 -22.719 -38.781 1 61.22 288 LEU A O 1
ATOM 2294 N N . LEU A 1 289 ? -0.863 -21.781 -37.781 1 62.94 289 LEU A N 1
ATOM 2295 C CA . LEU A 1 289 ? -0.35 -21.922 -36.438 1 62.94 289 LEU A CA 1
ATOM 2296 C C . LEU A 1 289 ? -1.319 -22.719 -35.562 1 62.94 289 LEU A C 1
ATOM 2298 O O . LEU A 1 289 ? -2.082 -22.141 -34.781 1 62.94 289 LEU A O 1
ATOM 2302 N N . ASN A 1 290 ? -1.346 -24.047 -35.75 1 80.25 290 ASN A N 1
ATOM 2303 C CA . ASN A 1 290 ? -2.312 -24.938 -35.125 1 80.25 290 ASN A CA 1
ATOM 2304 C C . ASN A 1 290 ? -1.976 -25.188 -33.656 1 80.25 290 ASN A C 1
ATOM 2306 O O . ASN A 1 290 ? -1.656 -26.312 -33.281 1 80.25 290 ASN A O 1
ATOM 2310 N N . TYR A 1 291 ? -2.098 -24.203 -32.781 1 84.88 291 TYR A N 1
ATOM 2311 C CA . TYR A 1 291 ? -1.918 -24.359 -31.359 1 84.88 291 TYR A CA 1
ATOM 2312 C C . TYR A 1 291 ? -3.068 -25.141 -30.75 1 84.88 291 TYR A C 1
ATOM 2314 O O . TYR A 1 291 ? -4.227 -24.969 -31.125 1 84.88 291 TYR A O 1
ATOM 2322 N N . THR A 1 292 ? -2.703 -26.016 -29.812 1 87.31 292 THR A N 1
ATOM 2323 C CA . THR A 1 292 ? -3.705 -26.875 -29.203 1 87.31 292 THR A CA 1
ATOM 2324 C C . THR A 1 292 ? -3.561 -26.891 -27.688 1 87.31 292 THR A C 1
ATOM 2326 O O . THR A 1 292 ? -2.502 -26.547 -27.156 1 87.31 292 THR A O 1
ATOM 2329 N N . HIS A 1 293 ? -4.703 -27.234 -27.062 1 92 293 HIS A N 1
ATOM 2330 C CA . HIS A 1 293 ? -4.672 -27.531 -25.625 1 92 293 HIS A CA 1
ATOM 2331 C C . HIS A 1 293 ? -4.434 -29.016 -25.375 1 92 293 HIS A C 1
ATOM 2333 O O . HIS A 1 293 ? -4.641 -29.844 -26.266 1 92 293 HIS A O 1
ATOM 2339 N N . VAL A 1 294 ? -3.945 -29.297 -24.219 1 95.06 294 VAL A N 1
ATOM 2340 C CA . VAL A 1 294 ? -3.844 -30.672 -23.766 1 95.06 294 VAL A CA 1
ATOM 2341 C C . VAL A 1 294 ? -4.602 -30.844 -22.453 1 95.06 294 VAL A C 1
ATOM 2343 O O . VAL A 1 294 ? -4.93 -29.859 -21.797 1 95.06 294 VAL A O 1
ATOM 2346 N N . GLY A 1 295 ? -4.965 -32.062 -22.094 1 96.56 295 GLY A N 1
ATOM 2347 C CA . GLY A 1 295 ? -5.605 -32.344 -20.812 1 96.56 295 GLY A CA 1
ATOM 2348 C C . GLY A 1 295 ? -7.098 -32.094 -20.828 1 96.56 295 GLY A C 1
ATOM 2349 O O . GLY A 1 295 ? -7.715 -32.031 -21.891 1 96.56 295 GLY A O 1
ATOM 2350 N N . VAL A 1 296 ? -7.652 -32.062 -19.609 1 97.5 296 VAL A N 1
ATOM 2351 C CA . VAL A 1 296 ? -9.086 -31.922 -19.391 1 97.5 296 VAL A CA 1
ATOM 2352 C C . VAL A 1 296 ? -9.391 -30.484 -18.969 1 97.5 296 VAL A C 1
ATOM 2354 O O . VAL A 1 296 ? -8.578 -29.828 -18.312 1 97.5 296 VAL A O 1
ATOM 2357 N N . GLU A 1 297 ? -10.555 -30.016 -19.406 1 96.88 297 GLU A N 1
ATOM 2358 C CA . GLU A 1 297 ? -10.938 -28.641 -19.094 1 96.88 297 GLU A CA 1
ATOM 2359 C C . GLU A 1 297 ? -12.062 -28.594 -18.078 1 96.88 297 GLU A C 1
ATOM 2361 O O . GLU A 1 297 ? -13.008 -29.391 -18.141 1 96.88 297 GLU A O 1
ATOM 2366 N N . LEU A 1 298 ? -11.922 -27.812 -17.094 1 97.69 298 LEU A N 1
ATOM 2367 C CA . LEU A 1 298 ? -13.008 -27.375 -16.219 1 97.69 298 LEU A CA 1
ATOM 2368 C C . LEU A 1 298 ? -13.352 -25.906 -16.469 1 97.69 298 LEU A C 1
ATOM 2370 O O . LEU A 1 298 ? -12.562 -25.016 -16.156 1 97.69 298 LEU A O 1
ATOM 2374 N N . SER A 1 299 ? -14.531 -25.641 -17.016 1 96.06 299 SER A N 1
ATOM 2375 C CA . SER A 1 299 ? -14.969 -24.281 -17.328 1 96.06 299 SER A CA 1
ATOM 2376 C C . SER A 1 299 ? -15.789 -23.703 -16.172 1 96.06 299 SER A C 1
ATOM 2378 O O . SER A 1 299 ? -16.656 -24.375 -15.617 1 96.06 299 SER A O 1
ATOM 2380 N N . ILE A 1 300 ? -15.43 -22.5 -15.844 1 97 300 ILE A N 1
ATOM 2381 C CA . ILE A 1 300 ? -16.219 -21.766 -14.852 1 97 300 ILE A CA 1
ATOM 2382 C C . ILE A 1 300 ? -16.562 -20.375 -15.383 1 97 300 ILE A C 1
ATOM 2384 O O . ILE A 1 300 ? -15.977 -19.922 -16.375 1 97 300 ILE A O 1
ATOM 2388 N N . ASP A 1 301 ? -17.547 -19.75 -14.703 1 96.44 301 ASP A N 1
ATOM 2389 C CA . ASP A 1 301 ? -17.938 -18.391 -15.031 1 96.44 301 ASP A CA 1
ATOM 2390 C C . ASP A 1 301 ? -18.078 -17.531 -13.766 1 96.44 301 ASP A C 1
ATOM 2392 O O . ASP A 1 301 ? -19.141 -17.484 -13.156 1 96.44 301 ASP A O 1
ATOM 2396 N N . ALA A 1 302 ? -17.031 -16.844 -13.5 1 96.06 302 ALA A N 1
ATOM 2397 C CA . ALA A 1 302 ? -17 -16.062 -12.273 1 96.06 302 ALA A CA 1
ATOM 2398 C C . ALA A 1 302 ? -17.969 -14.891 -12.336 1 96.06 302 ALA A C 1
ATOM 2400 O O . ALA A 1 302 ? -18.359 -14.344 -11.305 1 96.06 302 ALA A O 1
ATOM 2401 N N . ARG A 1 303 ? -18.484 -14.438 -13.523 1 95.19 303 ARG A N 1
ATOM 2402 C CA . ARG A 1 303 ? -19.391 -13.312 -13.68 1 95.19 303 ARG A CA 1
ATOM 2403 C C . ARG A 1 303 ? -20.75 -13.617 -13.055 1 95.19 303 ARG A C 1
ATOM 2405 O O . ARG A 1 303 ? -21.547 -12.711 -12.797 1 95.19 303 ARG A O 1
ATOM 2412 N N . LYS A 1 304 ? -20.984 -14.852 -12.812 1 96.06 304 LYS A N 1
ATOM 2413 C CA . LYS A 1 304 ? -22.234 -15.258 -12.195 1 96.06 304 LYS A CA 1
ATOM 2414 C C . LYS A 1 304 ? -22.25 -14.93 -10.703 1 96.06 304 LYS A C 1
ATOM 2416 O O . LYS A 1 304 ? -23.312 -14.953 -10.07 1 96.06 304 LYS A O 1
ATOM 2421 N N . SER A 1 305 ? -21.109 -14.719 -10.148 1 97.06 305 SER A N 1
ATOM 2422 C CA . SER A 1 305 ? -21.031 -14.398 -8.727 1 97.06 305 SER A CA 1
ATOM 2423 C C . SER A 1 305 ? -21.734 -13.078 -8.422 1 97.06 305 SER A C 1
ATOM 2425 O O . SER A 1 305 ? -21.422 -12.055 -9.039 1 97.06 305 SER A O 1
ATOM 2427 N N . PRO A 1 306 ? -22.578 -13.055 -7.449 1 96.94 306 PRO A N 1
ATOM 2428 C CA . PRO A 1 306 ? -23.234 -11.797 -7.094 1 96.94 306 PRO A CA 1
ATOM 2429 C C . PRO A 1 306 ? -22.328 -10.844 -6.328 1 96.94 306 PRO A C 1
ATOM 2431 O O . PRO A 1 306 ? -22.703 -9.688 -6.086 1 96.94 306 PRO A O 1
ATOM 2434 N N . TYR A 1 307 ? -21.125 -11.227 -5.992 1 97.88 307 TYR A N 1
ATOM 2435 C CA . TYR A 1 307 ? -20.219 -10.422 -5.188 1 97.88 307 TYR A CA 1
ATOM 2436 C C . TYR A 1 307 ? -19.391 -9.484 -6.066 1 97.88 307 TYR A C 1
ATOM 2438 O O . TYR A 1 307 ? -18.938 -8.438 -5.605 1 97.88 307 TYR A O 1
ATOM 2446 N N . LEU A 1 308 ? -19.172 -9.852 -7.266 1 97.94 308 LEU A N 1
ATOM 2447 C CA . LEU A 1 308 ? -18.25 -9.148 -8.148 1 97.94 308 LEU A CA 1
ATOM 2448 C C . LEU A 1 308 ? -18.969 -8.008 -8.875 1 97.94 308 LEU A C 1
ATOM 2450 O O . LEU A 1 308 ? -20.156 -8.094 -9.156 1 97.94 308 LEU A O 1
ATOM 2454 N N . LYS A 1 309 ? -18.203 -6.98 -9.094 1 96.06 309 LYS A N 1
ATOM 2455 C CA . LYS A 1 309 ? -18.812 -5.879 -9.844 1 96.06 309 LYS A CA 1
ATOM 2456 C C . LYS A 1 309 ? -18.297 -5.84 -11.281 1 96.06 309 LYS A C 1
ATOM 2458 O O . LYS A 1 309 ? -17.297 -6.492 -11.609 1 96.06 309 LYS A O 1
ATOM 2463 N N . THR A 1 310 ? -19.094 -5.219 -12.141 1 94.12 310 THR A N 1
ATOM 2464 C CA . THR A 1 310 ? -18.734 -4.992 -13.531 1 94.12 310 THR A CA 1
ATOM 2465 C C . THR A 1 310 ? -18.391 -3.523 -13.766 1 94.12 310 THR A C 1
ATOM 2467 O O . THR A 1 310 ? -19.094 -2.631 -13.297 1 94.12 310 THR A O 1
ATOM 2470 N N . HIS A 1 311 ? -17.344 -3.365 -14.445 1 94.12 311 HIS A N 1
ATOM 2471 C CA . HIS A 1 311 ? -16.906 -2.01 -14.766 1 94.12 311 HIS A CA 1
ATOM 2472 C C . HIS A 1 311 ? -17.344 -1.611 -16.172 1 94.12 311 HIS A C 1
ATOM 2474 O O . HIS A 1 311 ? -17.547 -2.473 -17.031 1 94.12 311 HIS A O 1
ATOM 2480 N N . ILE A 1 312 ? -17.484 -0.279 -16.328 1 93.75 312 ILE A N 1
ATOM 2481 C CA . ILE A 1 312 ? -17.797 0.248 -17.641 1 93.75 312 ILE A CA 1
ATOM 2482 C C . ILE A 1 312 ? -16.625 -0.014 -18.594 1 93.75 312 ILE A C 1
ATOM 2484 O O . ILE A 1 312 ? -16.828 -0.353 -19.766 1 93.75 312 ILE A O 1
ATOM 2488 N N . ASP A 1 313 ? -15.484 0.103 -18.031 1 92.69 313 ASP A N 1
ATOM 2489 C CA . ASP A 1 313 ? -14.266 -0.145 -18.797 1 92.69 313 ASP A CA 1
ATOM 2490 C C . ASP A 1 313 ? -14.07 -1.638 -19.062 1 92.69 313 ASP A C 1
ATOM 2492 O O . ASP A 1 313 ? -13.664 -2.381 -18.172 1 92.69 313 ASP A O 1
ATOM 2496 N N . LEU A 1 314 ? -14.266 -2.092 -20.297 1 90.31 314 LEU A N 1
ATOM 2497 C CA . LEU A 1 314 ? -14.195 -3.496 -20.672 1 90.31 314 LEU A CA 1
ATOM 2498 C C . LEU A 1 314 ? -12.805 -4.062 -20.438 1 90.31 314 LEU A C 1
ATOM 2500 O O . LEU A 1 314 ? -12.656 -5.227 -20.062 1 90.31 314 LEU A O 1
ATOM 2504 N N . THR A 1 315 ? -11.789 -3.281 -20.672 1 89.06 315 THR A N 1
ATOM 2505 C CA . THR A 1 315 ? -10.422 -3.729 -20.453 1 89.06 315 THR A CA 1
ATOM 2506 C C . THR A 1 315 ? -10.203 -4.109 -18.984 1 89.06 315 THR A C 1
ATOM 2508 O O . THR A 1 315 ? -9.531 -5.102 -18.688 1 89.06 315 THR A O 1
ATOM 2511 N N . LYS A 1 316 ? -10.734 -3.314 -18.094 1 92.06 316 LYS A N 1
ATOM 2512 C CA . LYS A 1 316 ? -10.633 -3.627 -16.672 1 92.06 316 LYS A CA 1
ATOM 2513 C C . LYS A 1 316 ? -11.32 -4.949 -16.344 1 92.06 316 LYS A C 1
ATOM 2515 O O . LYS A 1 316 ? -10.805 -5.75 -15.562 1 92.06 316 LYS A O 1
ATOM 2520 N N . ASN A 1 317 ? -12.438 -5.219 -16.984 1 93.44 317 ASN A N 1
ATOM 2521 C CA . ASN A 1 317 ? -13.156 -6.469 -16.766 1 93.44 317 ASN A CA 1
ATOM 2522 C C . ASN A 1 317 ? -12.367 -7.668 -17.281 1 93.44 317 ASN A C 1
ATOM 2524 O O . ASN A 1 317 ? -12.375 -8.734 -16.656 1 93.44 317 ASN A O 1
ATOM 2528 N N . LEU A 1 318 ? -11.711 -7.5 -18.344 1 90.38 318 LEU A N 1
ATOM 2529 C CA . LEU A 1 318 ? -10.875 -8.562 -18.891 1 90.38 318 LEU A CA 1
ATOM 2530 C C . LEU A 1 318 ? -9.695 -8.859 -17.969 1 90.38 318 LEU A C 1
ATOM 2532 O O . LEU A 1 318 ? -9.344 -10.023 -17.75 1 90.38 318 LEU A O 1
ATOM 2536 N N . MET A 1 319 ? -9.117 -7.793 -17.438 1 91.5 319 MET A N 1
ATOM 2537 C CA . MET A 1 319 ? -8.016 -7.965 -16.5 1 91.5 319 MET A CA 1
ATOM 2538 C C . MET A 1 319 ? -8.477 -8.688 -15.234 1 91.5 319 MET A C 1
ATOM 2540 O O . MET A 1 319 ? -7.781 -9.562 -14.727 1 91.5 319 MET A O 1
ATOM 2544 N N . ILE A 1 320 ? -9.641 -8.297 -14.781 1 94.19 320 ILE A N 1
ATOM 2545 C CA . ILE A 1 320 ? -10.203 -8.914 -13.586 1 94.19 320 ILE A CA 1
ATOM 2546 C C . ILE A 1 320 ? -10.469 -10.398 -13.844 1 94.19 320 ILE A C 1
ATOM 2548 O O . ILE A 1 320 ? -10.125 -11.25 -13.023 1 94.19 320 ILE A O 1
ATOM 2552 N N . ALA A 1 321 ? -10.969 -10.742 -14.977 1 94.25 321 ALA A N 1
ATOM 2553 C CA . ALA A 1 321 ? -11.32 -12.117 -15.328 1 94.25 321 ALA A CA 1
ATOM 2554 C C . ALA A 1 321 ? -10.078 -13.016 -15.352 1 94.25 321 ALA A C 1
ATOM 2556 O O . ALA A 1 321 ? -10.188 -14.227 -15.18 1 94.25 321 ALA A O 1
ATOM 2557 N N . HIS A 1 322 ? -8.961 -12.43 -15.57 1 93.12 322 HIS A N 1
ATOM 2558 C CA . HIS A 1 322 ? -7.73 -13.195 -15.727 1 93.12 322 HIS A CA 1
ATOM 2559 C C . HIS A 1 322 ? -7.039 -13.398 -14.383 1 93.12 322 HIS A C 1
ATOM 2561 O O . HIS A 1 322 ? -6.129 -14.227 -14.273 1 93.12 322 HIS A O 1
ATOM 2567 N N . GLN A 1 323 ? -7.461 -12.695 -13.383 1 94.44 323 GLN A N 1
ATOM 2568 C CA . GLN A 1 323 ? -6.82 -12.812 -12.078 1 94.44 323 GLN A CA 1
ATOM 2569 C C . GLN A 1 323 ? -7.039 -14.195 -11.477 1 94.44 323 GLN A C 1
ATOM 2571 O O . GLN A 1 323 ? -8.141 -14.742 -11.555 1 94.44 323 GLN A O 1
ATOM 2576 N N . LEU A 1 324 ? -6 -14.695 -10.875 1 96.62 324 LEU A N 1
ATOM 2577 C CA . LEU A 1 324 ? -6.102 -16.016 -10.281 1 96.62 324 LEU A CA 1
ATOM 2578 C C . LEU A 1 324 ? -7.105 -16.031 -9.125 1 96.62 324 LEU A C 1
ATOM 2580 O O . LEU A 1 324 ? -7.871 -16.969 -8.969 1 96.62 324 LEU A O 1
ATOM 2584 N N . GLU A 1 325 ? -7.121 -14.945 -8.32 1 97.44 325 GLU A N 1
ATOM 2585 C CA . GLU A 1 325 ? -8.07 -14.875 -7.215 1 97.44 325 GLU A CA 1
ATOM 2586 C C . GLU A 1 325 ? -9.508 -14.961 -7.719 1 97.44 325 GLU A C 1
ATOM 2588 O O . GLU A 1 325 ? -10.375 -15.516 -7.039 1 97.44 325 GLU A O 1
ATOM 2593 N N . ILE A 1 326 ? -9.742 -14.469 -8.906 1 97.38 326 ILE A N 1
ATOM 2594 C CA . ILE A 1 326 ? -11.07 -14.523 -9.508 1 97.38 326 ILE A CA 1
ATOM 2595 C C . ILE A 1 326 ? -11.383 -15.961 -9.93 1 97.38 326 ILE A C 1
ATOM 2597 O O . ILE A 1 326 ? -12.5 -16.438 -9.734 1 97.38 326 ILE A O 1
ATOM 2601 N N . TYR A 1 327 ? -10.414 -16.641 -10.492 1 97.62 327 TYR A N 1
ATOM 2602 C CA . TYR A 1 327 ? -10.562 -18.047 -10.812 1 97.62 327 TYR A CA 1
ATOM 2603 C C . TYR A 1 327 ? -10.938 -18.859 -9.578 1 97.62 327 TYR A C 1
ATOM 2605 O O . TYR A 1 327 ? -11.883 -19.656 -9.609 1 97.62 327 TYR A O 1
ATOM 2613 N N . LEU A 1 328 ? -10.195 -18.641 -8.523 1 98.5 328 LEU A N 1
ATOM 2614 C CA . LEU A 1 328 ? -10.406 -19.406 -7.301 1 98.5 328 LEU A CA 1
ATOM 2615 C C . LEU A 1 328 ? -11.773 -19.109 -6.695 1 98.5 328 LEU A C 1
ATOM 2617 O O . LEU A 1 328 ? -12.445 -20 -6.184 1 98.5 328 LEU A O 1
ATOM 2621 N N . HIS A 1 329 ? -12.156 -17.828 -6.762 1 98.44 329 HIS A N 1
ATOM 2622 C CA . HIS A 1 329 ? -13.5 -17.453 -6.352 1 98.44 329 HIS A CA 1
ATOM 2623 C C . HIS A 1 329 ? -14.555 -18.172 -7.18 1 98.44 329 HIS A C 1
ATOM 2625 O O . HIS A 1 329 ? -15.531 -18.688 -6.633 1 98.44 329 HIS A O 1
ATOM 2631 N N . GLY A 1 330 ? -14.367 -18.234 -8.469 1 98.12 330 GLY A N 1
ATOM 2632 C CA . GLY A 1 330 ? -15.281 -18.953 -9.344 1 98.12 330 GLY A CA 1
ATOM 2633 C C . GLY A 1 330 ? -15.398 -20.422 -9.023 1 98.12 330 GLY A C 1
ATOM 2634 O O . GLY A 1 330 ? -16.5 -20.969 -8.969 1 98.12 330 GLY A O 1
ATOM 2635 N N . VAL A 1 331 ? -14.258 -21.047 -8.781 1 98.38 331 VAL A N 1
ATOM 2636 C CA . VAL A 1 331 ? -14.234 -22.469 -8.445 1 98.38 331 VAL A CA 1
ATOM 2637 C C . VAL A 1 331 ? -14.977 -22.688 -7.133 1 98.38 331 VAL A C 1
ATOM 2639 O O . VAL A 1 331 ? -15.711 -23.672 -6.992 1 98.38 331 VAL A O 1
ATOM 2642 N N . ALA A 1 332 ? -14.844 -21.766 -6.227 1 98.12 332 ALA A N 1
ATOM 2643 C CA . ALA A 1 332 ? -15.438 -21.906 -4.902 1 98.12 332 ALA A CA 1
ATOM 2644 C C . ALA A 1 332 ? -16.969 -21.906 -4.98 1 98.12 332 ALA A C 1
ATOM 2646 O O . ALA A 1 332 ? -17.641 -22.453 -4.109 1 98.12 332 ALA A O 1
ATOM 2647 N N . GLY A 1 333 ? -17.516 -21.312 -6.086 1 97.56 333 GLY A N 1
ATOM 2648 C CA . GLY A 1 333 ? -18.953 -21.125 -6.051 1 97.56 333 GLY A CA 1
ATOM 2649 C C . GLY A 1 333 ? -19.656 -21.656 -7.281 1 97.56 333 GLY A C 1
ATOM 2650 O O . GLY A 1 333 ? -20.891 -21.609 -7.367 1 97.56 333 GLY A O 1
ATOM 2651 N N . THR A 1 334 ? -18.906 -22.203 -8.242 1 96.69 334 THR A N 1
ATOM 2652 C CA . THR A 1 334 ? -19.516 -22.609 -9.508 1 96.69 334 THR A CA 1
ATOM 2653 C C . THR A 1 334 ? -20.422 -23.812 -9.305 1 96.69 334 THR A C 1
ATOM 2655 O O . THR A 1 334 ? -20.109 -24.703 -8.508 1 96.69 334 THR A O 1
ATOM 2658 N N . HIS A 1 335 ? -21.547 -23.875 -10 1 94.44 335 HIS A N 1
ATOM 2659 C CA . HIS A 1 335 ? -22.453 -25.016 -10.094 1 94.44 335 HIS A CA 1
ATOM 2660 C C . HIS A 1 335 ? -22.781 -25.344 -11.547 1 94.44 335 HIS A C 1
ATOM 2662 O O . HIS A 1 335 ? -23.938 -25.625 -11.883 1 94.44 335 HIS A O 1
ATOM 2668 N N . GLY A 1 336 ? -21.688 -25.203 -12.312 1 87.81 336 GLY A N 1
ATOM 2669 C CA . GLY A 1 336 ? -21.812 -25.547 -13.719 1 87.81 336 GLY A CA 1
ATOM 2670 C C . GLY A 1 336 ? -22.5 -24.453 -14.531 1 87.81 336 GLY A C 1
ATOM 2671 O O . GLY A 1 336 ? -22.672 -23.328 -14.062 1 87.81 336 GLY A O 1
ATOM 2672 N N . ASP A 1 337 ? -22.828 -24.797 -15.781 1 79.88 337 ASP A N 1
ATOM 2673 C CA . ASP A 1 337 ? -23.359 -23.844 -16.75 1 79.88 337 ASP A CA 1
ATOM 2674 C C . ASP A 1 337 ? -24.781 -23.422 -16.391 1 79.88 337 ASP A C 1
ATOM 2676 O O . ASP A 1 337 ? -25.172 -22.266 -16.594 1 79.88 337 ASP A O 1
ATOM 2680 N N . ILE A 1 338 ? -25.391 -24.297 -15.781 1 81.69 338 ILE A N 1
ATOM 2681 C CA . ILE A 1 338 ? -26.812 -24.047 -15.578 1 81.69 338 ILE A CA 1
ATOM 2682 C C . ILE A 1 338 ? -27.047 -23.547 -14.156 1 81.69 338 ILE A C 1
ATOM 2684 O O . ILE A 1 338 ? -27.969 -22.75 -13.914 1 81.69 338 ILE A O 1
ATOM 2688 N N . GLY A 1 339 ? -26.203 -23.938 -13.258 1 88.12 339 GLY A N 1
ATOM 2689 C CA . GLY A 1 339 ? -26.453 -23.609 -11.859 1 88.12 339 GLY A CA 1
ATOM 2690 C C . GLY A 1 339 ? -26.078 -22.188 -11.5 1 88.12 339 GLY A C 1
ATOM 2691 O O . GLY A 1 339 ? -25.203 -21.594 -12.133 1 88.12 339 GLY A O 1
ATOM 2692 N N . GLU A 1 340 ? -26.812 -21.719 -10.484 1 93.31 340 GLU A N 1
ATOM 2693 C CA . GLU A 1 340 ? -26.484 -20.406 -9.945 1 93.31 340 GLU A CA 1
ATOM 2694 C C . GLU A 1 340 ? -25.219 -20.438 -9.094 1 93.31 340 GLU A C 1
ATOM 2696 O O . GLU A 1 340 ? -24.938 -21.453 -8.453 1 93.31 340 GLU A O 1
ATOM 2701 N N . PHE A 1 341 ? -24.516 -19.344 -9.117 1 95.88 341 PHE A N 1
ATOM 2702 C CA . PHE A 1 341 ? -23.328 -19.234 -8.289 1 95.88 341 PHE A CA 1
ATOM 2703 C C . PHE A 1 341 ? -23.688 -19.25 -6.809 1 95.88 341 PHE A C 1
ATOM 2705 O O . PHE A 1 341 ? -24.562 -18.5 -6.375 1 95.88 341 PHE A O 1
ATOM 2712 N N . LYS A 1 342 ? -23.078 -20.062 -6.098 1 96.25 342 LYS A N 1
ATOM 2713 C CA . LYS A 1 342 ? -23.203 -20.172 -4.648 1 96.25 342 LYS A CA 1
ATOM 2714 C C . LYS A 1 342 ? -21.938 -20.766 -4.039 1 96.25 342 LYS A C 1
ATOM 2716 O O . LYS A 1 342 ? -21.516 -21.875 -4.414 1 96.25 342 LYS A O 1
ATOM 2721 N N . LEU A 1 343 ? -21.391 -20.078 -3.082 1 95.62 343 LEU A N 1
ATOM 2722 C CA . LEU A 1 343 ? -20.156 -20.547 -2.469 1 95.62 343 LEU A CA 1
ATOM 2723 C C . LEU A 1 343 ? -20.391 -21.891 -1.765 1 95.62 343 LEU A C 1
ATOM 2725 O O . LEU A 1 343 ? -21.234 -21.984 -0.867 1 95.62 343 LEU A O 1
ATOM 2729 N N . GLU A 1 344 ? -19.703 -22.891 -2.207 1 94.31 344 GLU A N 1
ATOM 2730 C CA . GLU A 1 344 ? -19.703 -24.188 -1.56 1 94.31 344 GLU A CA 1
ATOM 2731 C C . GLU A 1 344 ? -18.562 -24.328 -0.562 1 94.31 344 GLU A C 1
ATOM 2733 O O . GLU A 1 344 ? -18.656 -25.094 0.402 1 94.31 344 GLU A O 1
ATOM 2738 N N . VAL A 1 345 ? -17.469 -23.703 -0.863 1 92.44 345 VAL A N 1
ATOM 2739 C CA . VAL A 1 345 ? -16.297 -23.578 0.007 1 92.44 345 VAL A CA 1
ATOM 2740 C C . VAL A 1 345 ? -16.219 -22.172 0.583 1 92.44 345 VAL A C 1
ATOM 2742 O O . VAL A 1 345 ? -16.484 -21.188 -0.119 1 92.44 345 VAL A O 1
ATOM 2745 N N . ASN A 1 346 ? -15.945 -22.141 1.873 1 89.69 346 ASN A N 1
ATOM 2746 C CA . ASN A 1 346 ? -15.883 -20.859 2.543 1 89.69 346 ASN A CA 1
ATOM 2747 C C . ASN A 1 346 ? -14.594 -20.109 2.207 1 89.69 346 ASN A C 1
ATOM 2749 O O . ASN A 1 346 ? -13.703 -19.984 3.051 1 89.69 346 ASN A O 1
ATOM 2753 N N . ARG A 1 347 ? -14.547 -19.625 1.005 1 94.81 347 ARG A N 1
ATOM 2754 C CA . ARG A 1 347 ? -13.414 -18.797 0.583 1 94.81 347 ARG A CA 1
ATOM 2755 C C . ARG A 1 347 ? -13.719 -17.312 0.76 1 94.81 347 ARG A C 1
ATOM 2757 O O . ARG A 1 347 ? -14.766 -16.844 0.316 1 94.81 347 ARG A O 1
ATOM 2764 N N . ASP A 1 348 ? -12.875 -16.688 1.402 1 96.94 348 ASP A N 1
ATOM 2765 C CA . ASP A 1 348 ? -13.094 -15.273 1.73 1 96.94 348 ASP A CA 1
ATOM 2766 C C . ASP A 1 348 ? -13.211 -14.43 0.466 1 96.94 348 ASP A C 1
ATOM 2768 O O . ASP A 1 348 ? -12.328 -14.461 -0.393 1 96.94 348 ASP A O 1
ATOM 2772 N N . ILE A 1 349 ? -14.219 -13.609 0.373 1 97.88 349 ILE A N 1
ATOM 2773 C CA . ILE A 1 349 ? -14.492 -12.859 -0.847 1 97.88 349 ILE A CA 1
ATOM 2774 C C . ILE A 1 349 ? -13.523 -11.688 -0.963 1 97.88 349 ILE A C 1
ATOM 2776 O O . ILE A 1 349 ? -13.336 -11.133 -2.051 1 97.88 349 ILE A O 1
ATOM 2780 N N . SER A 1 350 ? -12.891 -11.266 0.153 1 98.25 350 SER A N 1
ATOM 2781 C CA . SER A 1 350 ? -12 -10.109 0.121 1 98.25 350 SER A CA 1
ATOM 2782 C C . SER A 1 350 ? -10.773 -10.391 -0.741 1 98.25 350 SER A C 1
ATOM 2784 O O . SER A 1 350 ? -10.109 -9.461 -1.206 1 98.25 350 SER A O 1
ATOM 2786 N N . LEU A 1 351 ? -10.492 -11.641 -0.999 1 98.38 351 LEU A N 1
ATOM 2787 C CA . LEU A 1 351 ? -9.289 -12.047 -1.716 1 98.38 351 LEU A CA 1
ATOM 2788 C C . LEU A 1 351 ? -9.344 -11.594 -3.172 1 98.38 351 LEU A C 1
ATOM 2790 O O . LEU A 1 351 ? -8.305 -11.375 -3.801 1 98.38 351 LEU A O 1
ATOM 2794 N N . VAL A 1 352 ? -10.523 -11.359 -3.701 1 98 352 VAL A N 1
ATOM 2795 C CA . VAL A 1 352 ? -10.633 -10.992 -5.109 1 98 352 VAL A CA 1
ATOM 2796 C C . VAL A 1 352 ? -10.203 -9.539 -5.297 1 98 352 VAL A C 1
ATOM 2798 O O . VAL A 1 352 ? -9.969 -9.094 -6.422 1 98 352 VAL A O 1
ATOM 2801 N N . ASN A 1 353 ? -10.055 -8.742 -4.191 1 98.25 353 ASN A N 1
ATOM 2802 C CA . ASN A 1 353 ? -9.625 -7.348 -4.25 1 98.25 353 ASN A CA 1
ATOM 2803 C C . ASN A 1 353 ? -8.133 -7.207 -3.979 1 98.25 353 ASN A C 1
ATOM 2805 O O . ASN A 1 353 ? -7.625 -6.09 -3.855 1 98.25 353 ASN A O 1
ATOM 2809 N N . LYS A 1 354 ? -7.383 -8.305 -3.91 1 97 354 LYS A N 1
ATOM 2810 C CA . LYS A 1 354 ? -5.953 -8.227 -3.615 1 97 354 LYS A CA 1
ATOM 2811 C C . LYS A 1 354 ? -5.234 -7.312 -4.602 1 97 354 LYS A C 1
ATOM 2813 O O . LYS A 1 354 ? -4.402 -6.496 -4.207 1 97 354 LYS A O 1
ATOM 2818 N N . TYR A 1 355 ? -5.605 -7.441 -5.875 1 95.25 355 TYR A N 1
ATOM 2819 C CA . TYR A 1 355 ? -4.785 -6.754 -6.867 1 95.25 355 TYR A CA 1
ATOM 2820 C C . TYR A 1 355 ? -5.641 -5.859 -7.754 1 95.25 355 TYR A C 1
ATOM 2822 O O . TYR A 1 355 ? -5.113 -5.078 -8.555 1 95.25 355 TYR A O 1
ATOM 2830 N N . MET A 1 356 ? -6.957 -5.969 -7.645 1 95.69 356 MET A N 1
ATOM 2831 C CA . MET A 1 356 ? -7.852 -5.16 -8.469 1 95.69 356 MET A CA 1
ATOM 2832 C C . MET A 1 356 ? -9.109 -4.773 -7.688 1 95.69 356 MET A C 1
ATOM 2834 O O . MET A 1 356 ? -9.344 -5.281 -6.59 1 95.69 356 MET A O 1
ATOM 2838 N N . ASP A 1 357 ? -9.82 -3.879 -8.242 1 96.69 357 ASP A N 1
ATOM 2839 C CA . ASP A 1 357 ? -11.125 -3.477 -7.723 1 96.69 357 ASP A CA 1
ATOM 2840 C C . ASP A 1 357 ? -12.234 -4.352 -8.297 1 96.69 357 ASP A C 1
ATOM 2842 O O . ASP A 1 357 ? -12.977 -3.922 -9.195 1 96.69 357 ASP A O 1
ATOM 2846 N N . SER A 1 358 ? -12.422 -5.535 -7.684 1 97.62 358 SER A N 1
ATOM 2847 C CA . SER A 1 358 ? -13.289 -6.539 -8.289 1 97.62 358 SER A CA 1
ATOM 2848 C C . SER A 1 358 ? -14.594 -6.68 -7.52 1 97.62 358 SER A C 1
ATOM 2850 O O . SER A 1 358 ? -15.609 -7.09 -8.086 1 97.62 358 SER A O 1
ATOM 2852 N N . LEU A 1 359 ? -14.602 -6.43 -6.266 1 97.94 359 LEU A N 1
ATOM 2853 C CA . LEU A 1 359 ? -15.742 -6.641 -5.383 1 97.94 359 LEU A CA 1
ATOM 2854 C C . LEU A 1 359 ? -16.688 -5.438 -5.418 1 97.94 359 LEU A C 1
ATOM 2856 O O . LEU A 1 359 ? -16.234 -4.297 -5.512 1 97.94 359 LEU A O 1
ATOM 2860 N N . LYS A 1 360 ? -17.953 -5.738 -5.336 1 97.56 360 LYS A N 1
ATOM 2861 C CA . LYS A 1 360 ? -18.906 -4.652 -5.16 1 97.56 360 LYS A CA 1
ATOM 2862 C C . LYS A 1 360 ? -18.578 -3.83 -3.916 1 97.56 360 LYS A C 1
ATOM 2864 O O . LYS A 1 360 ? -18.203 -4.383 -2.883 1 97.56 360 LYS A O 1
ATOM 2869 N N . ASP A 1 361 ? -18.859 -2.52 -3.977 1 94.56 361 ASP A N 1
ATOM 2870 C CA . ASP A 1 361 ? -18.469 -1.58 -2.932 1 94.56 361 ASP A CA 1
ATOM 2871 C C . ASP A 1 361 ? -19.203 -1.872 -1.625 1 94.56 361 ASP A C 1
ATOM 2873 O O . ASP A 1 361 ? -18.688 -1.572 -0.542 1 94.56 361 ASP A O 1
ATOM 2877 N N . GLU A 1 362 ? -20.359 -2.482 -1.691 1 96 362 GLU A N 1
ATOM 2878 C CA . GLU A 1 362 ? -21.172 -2.744 -0.51 1 96 362 GLU A CA 1
ATOM 2879 C C . GLU A 1 362 ? -20.469 -3.709 0.442 1 96 362 GLU A C 1
ATOM 2881 O O . GLU A 1 362 ? -20.812 -3.787 1.622 1 96 362 GLU A O 1
ATOM 2886 N N . HIS A 1 363 ? -19.484 -4.441 -0.112 1 96.88 363 HIS A N 1
ATOM 2887 C CA . HIS A 1 363 ? -18.781 -5.41 0.727 1 96.88 363 HIS A CA 1
ATOM 2888 C C . HIS A 1 363 ? -17.656 -4.742 1.521 1 96.88 363 HIS A C 1
ATOM 2890 O O . HIS A 1 363 ? -17.047 -5.371 2.379 1 96.88 363 HIS A O 1
ATOM 2896 N N . ARG A 1 364 ? -17.328 -3.514 1.279 1 96.31 364 ARG A N 1
ATOM 2897 C CA . ARG A 1 364 ? -16.484 -2.645 2.082 1 96.31 364 ARG A CA 1
ATOM 2898 C C . ARG A 1 364 ? -15.078 -3.229 2.219 1 96.31 364 ARG A C 1
ATOM 2900 O O . ARG A 1 364 ? -14.531 -3.307 3.322 1 96.31 364 ARG A O 1
ATOM 2907 N N . VAL A 1 365 ? -14.547 -3.74 1.094 1 98 365 VAL A N 1
ATOM 2908 C CA . VAL A 1 365 ? -13.18 -4.238 1.011 1 98 365 VAL A CA 1
ATOM 2909 C C . VAL A 1 365 ? -12.352 -3.32 0.114 1 98 365 VAL A C 1
ATOM 2911 O O . VAL A 1 365 ? -12.734 -3.039 -1.023 1 98 365 VAL A O 1
ATOM 2914 N N . PRO A 1 366 ? -11.258 -2.803 0.667 1 97.94 366 PRO A N 1
ATOM 2915 C CA . PRO A 1 366 ? -10.422 -1.936 -0.17 1 97.94 366 PRO A CA 1
ATOM 2916 C C . PRO A 1 366 ? -9.922 -2.637 -1.429 1 97.94 366 PRO A C 1
ATOM 2918 O O . PRO A 1 366 ? -9.656 -3.842 -1.404 1 97.94 366 PRO A O 1
ATOM 2921 N N . ALA A 1 367 ? -9.875 -1.867 -2.537 1 97.19 367 ALA A N 1
ATOM 2922 C CA . ALA A 1 367 ? -9.273 -2.4 -3.756 1 97.19 367 ALA A CA 1
ATOM 2923 C C . ALA A 1 367 ? -7.754 -2.449 -3.641 1 97.19 367 ALA A C 1
ATOM 2925 O O . ALA A 1 367 ? -7.152 -1.659 -2.908 1 97.19 367 ALA A O 1
ATOM 2926 N N . GLU A 1 368 ? -7.105 -3.428 -4.32 1 96.88 368 GLU A N 1
ATOM 2927 C CA . GLU A 1 368 ? -5.656 -3.555 -4.414 1 96.88 368 GLU A CA 1
ATOM 2928 C C . GLU A 1 368 ? -5.008 -3.488 -3.033 1 96.88 368 GLU A C 1
ATOM 2930 O O . GLU A 1 368 ? -4.066 -2.723 -2.82 1 96.88 368 GLU A O 1
ATOM 2935 N N . TRP A 1 369 ? -5.555 -4.309 -2.125 1 98 369 TRP A N 1
ATOM 2936 C CA . TRP A 1 369 ? -5.164 -4.121 -0.731 1 98 369 TRP A CA 1
ATOM 2937 C C . TRP A 1 369 ? -3.92 -4.938 -0.398 1 98 369 TRP A C 1
ATOM 2939 O O . TRP A 1 369 ? -3.301 -4.738 0.649 1 98 369 TRP A O 1
ATOM 2949 N N . TRP A 1 370 ? -3.473 -5.875 -1.225 1 97.75 370 TRP A N 1
ATOM 2950 C CA . TRP A 1 370 ? -2.275 -6.656 -0.933 1 97.75 370 TRP A CA 1
ATOM 2951 C C . TRP A 1 370 ? -1.015 -5.824 -1.146 1 97.75 370 TRP A C 1
ATOM 2953 O O . TRP A 1 370 ? -0.532 -5.695 -2.273 1 97.75 370 TRP A O 1
ATOM 2963 N N . ILE A 1 371 ? -0.473 -5.359 -0.077 1 97.31 371 ILE A N 1
ATOM 2964 C CA . ILE A 1 371 ? 0.691 -4.48 -0.138 1 97.31 371 ILE A CA 1
ATOM 2965 C C . ILE A 1 371 ? 1.446 -4.535 1.188 1 97.31 371 ILE A C 1
ATOM 2967 O O . ILE A 1 371 ? 0.835 -4.641 2.254 1 97.31 371 ILE A O 1
ATOM 2971 N N . GLU A 1 372 ? 2.803 -4.465 1.127 1 97.44 372 GLU A N 1
ATOM 2972 C CA . GLU A 1 372 ? 3.621 -4.402 2.334 1 97.44 372 GLU A CA 1
ATOM 2973 C C . GLU A 1 372 ? 3.512 -3.035 3.006 1 97.44 372 GLU A C 1
ATOM 2975 O O . GLU A 1 372 ? 3.35 -2.018 2.328 1 97.44 372 GLU A O 1
ATOM 2980 N N . LYS A 1 373 ? 3.562 -3.041 4.336 1 97.62 373 LYS A N 1
ATOM 2981 C CA . LYS A 1 373 ? 3.582 -1.768 5.051 1 97.62 373 LYS A CA 1
ATOM 2982 C C . LYS A 1 373 ? 4.656 -0.839 4.492 1 97.62 373 LYS A C 1
ATOM 2984 O O . LYS A 1 373 ? 5.812 -1.236 4.348 1 97.62 373 LYS A O 1
ATOM 2989 N N . ASN A 1 374 ? 4.258 0.372 4.148 1 98.31 374 ASN A N 1
ATOM 2990 C CA . ASN A 1 374 ? 5.148 1.406 3.631 1 98.31 374 ASN A CA 1
ATOM 2991 C C . ASN A 1 374 ? 5.98 0.893 2.461 1 98.31 374 ASN A C 1
ATOM 2993 O O . ASN A 1 374 ? 7.145 1.274 2.307 1 98.31 374 ASN A O 1
ATOM 2997 N N . LYS A 1 375 ? 5.473 -0.111 1.709 1 97.5 375 LYS A N 1
ATOM 2998 C CA . LYS A 1 375 ? 6.129 -0.74 0.567 1 97.5 375 LYS A CA 1
ATOM 2999 C C . LYS A 1 375 ? 7.527 -1.229 0.938 1 97.5 375 LYS A C 1
ATOM 3001 O O . LYS A 1 375 ? 8.453 -1.163 0.122 1 97.5 375 LYS A O 1
ATOM 3006 N N . GLY A 1 376 ? 7.746 -1.543 2.209 1 97.69 376 GLY A N 1
ATOM 3007 C CA . GLY A 1 376 ? 9.008 -2.104 2.654 1 97.69 376 GLY A CA 1
ATOM 3008 C C . GLY A 1 376 ? 9.914 -1.083 3.322 1 97.69 376 GLY A C 1
ATOM 3009 O O . GLY A 1 376 ? 10.984 -1.431 3.83 1 97.69 376 GLY A O 1
ATOM 3010 N N . MET A 1 377 ? 9.516 0.28 3.318 1 98.06 377 MET A N 1
ATOM 3011 C CA . MET A 1 377 ? 10.289 1.28 4.043 1 98.06 377 MET A CA 1
ATOM 3012 C C . MET A 1 377 ? 10.172 1.075 5.551 1 98.06 377 MET A C 1
ATOM 3014 O O . MET A 1 377 ? 9.062 0.947 6.078 1 98.06 377 MET A O 1
ATOM 3018 N N . VAL A 1 378 ? 11.336 1.055 6.25 1 97.19 378 VAL A N 1
ATOM 3019 C CA . VAL A 1 378 ? 11.367 0.831 7.691 1 97.19 378 VAL A CA 1
ATOM 3020 C C . VAL A 1 378 ? 12.156 1.947 8.375 1 97.19 378 VAL A C 1
ATOM 3022 O O . VAL A 1 378 ? 13.242 2.309 7.922 1 97.19 378 VAL A O 1
ATOM 3025 N N . GLN A 1 379 ? 11.578 2.516 9.359 1 97 379 GLN A N 1
ATOM 3026 C CA . GLN A 1 379 ? 12.25 3.57 10.109 1 97 379 GLN A CA 1
ATOM 3027 C C . GLN A 1 379 ? 13.312 2.99 11.039 1 97 379 GLN A C 1
ATOM 3029 O O . GLN A 1 379 ? 13.078 1.979 11.703 1 97 379 GLN A O 1
ATOM 3034 N N . GLN A 1 380 ? 14.438 3.57 11.047 1 95.62 380 GLN A N 1
ATOM 3035 C CA . GLN A 1 380 ? 15.547 3.178 11.914 1 95.62 380 GLN A CA 1
ATOM 3036 C C . GLN A 1 380 ? 15.492 3.914 13.25 1 95.62 380 GLN A C 1
ATOM 3038 O O . GLN A 1 380 ? 14.703 4.844 13.422 1 95.62 380 GLN A O 1
ATOM 3043 N N . ASP A 1 381 ? 16.344 3.574 14.172 1 93.56 381 ASP A N 1
ATOM 3044 C CA . ASP A 1 381 ? 16.359 4.133 15.523 1 93.56 381 ASP A CA 1
ATOM 3045 C C . ASP A 1 381 ? 16.625 5.637 15.492 1 93.56 381 ASP A C 1
ATOM 3047 O O . ASP A 1 381 ? 16.125 6.379 16.344 1 93.56 381 ASP A O 1
ATOM 3051 N N . ASP A 1 382 ? 17.391 6.066 14.484 1 92.38 382 ASP A N 1
ATOM 3052 C CA . ASP A 1 382 ? 17.766 7.48 14.414 1 92.38 382 ASP A CA 1
ATOM 3053 C C . ASP A 1 382 ? 16.703 8.273 13.656 1 92.38 382 ASP A C 1
ATOM 3055 O O . ASP A 1 382 ? 16.875 9.469 13.391 1 92.38 382 ASP A O 1
ATOM 3059 N N . GLY A 1 383 ? 15.617 7.617 13.227 1 92.38 383 GLY A N 1
ATOM 3060 C CA . GLY A 1 383 ? 14.508 8.289 12.562 1 92.38 383 GLY A CA 1
ATOM 3061 C C . GLY A 1 383 ? 14.594 8.227 11.047 1 92.38 383 GLY A C 1
ATOM 3062 O O . GLY A 1 383 ? 13.641 8.578 10.352 1 92.38 383 GLY A O 1
ATOM 3063 N N . SER A 1 384 ? 15.711 7.75 10.531 1 94.88 384 SER A N 1
ATOM 3064 C CA . SER A 1 384 ? 15.867 7.637 9.086 1 94.88 384 SER A CA 1
ATOM 3065 C C . SER A 1 384 ? 15.094 6.438 8.539 1 94.88 384 SER A C 1
ATOM 3067 O O . SER A 1 384 ? 14.586 5.621 9.312 1 94.88 384 SER A O 1
ATOM 3069 N N . TRP A 1 385 ? 14.961 6.441 7.242 1 97.06 385 TRP A N 1
ATOM 3070 C CA . TRP A 1 385 ? 14.211 5.371 6.586 1 97.06 385 TRP A CA 1
ATOM 3071 C C . TRP A 1 385 ? 15.086 4.629 5.582 1 97.06 385 TRP A C 1
ATOM 3073 O O . TRP A 1 385 ? 15.883 5.242 4.867 1 97.06 385 TRP A O 1
ATOM 3083 N N . ILE A 1 386 ? 14.898 3.328 5.562 1 97.12 386 ILE A N 1
ATOM 3084 C CA . ILE A 1 386 ? 15.602 2.51 4.578 1 97.12 386 ILE A CA 1
ATOM 3085 C C . ILE A 1 386 ? 14.625 1.518 3.947 1 97.12 386 ILE A C 1
ATOM 3087 O O . ILE A 1 386 ? 13.609 1.163 4.555 1 97.12 386 ILE A O 1
ATOM 3091 N N . LEU A 1 387 ? 14.875 1.173 2.746 1 97.44 387 LEU A N 1
ATOM 3092 C CA . LEU A 1 387 ? 14.094 0.14 2.082 1 97.44 387 LEU A CA 1
ATOM 3093 C C . LEU A 1 387 ? 14.57 -1.251 2.49 1 97.44 387 LEU A C 1
ATOM 3095 O O . LEU A 1 387 ? 15.719 -1.613 2.246 1 97.44 387 LEU A O 1
ATOM 3099 N N . ASP A 1 388 ? 13.766 -1.961 3.166 1 96.44 388 ASP A N 1
ATOM 3100 C CA . ASP A 1 388 ? 13.992 -3.338 3.59 1 96.44 388 ASP A CA 1
ATOM 3101 C C . ASP A 1 388 ? 12.875 -4.258 3.1 1 96.44 388 ASP A C 1
ATOM 3103 O O . ASP A 1 388 ? 11.945 -4.566 3.848 1 96.44 388 ASP A O 1
ATOM 3107 N N . ASP A 1 389 ? 13.039 -4.734 1.853 1 96 389 ASP A N 1
ATOM 3108 C CA . ASP A 1 389 ? 11.906 -5.418 1.24 1 96 389 ASP A CA 1
ATOM 3109 C C . ASP A 1 389 ? 12.297 -6.809 0.753 1 96 389 ASP A C 1
ATOM 3111 O O . ASP A 1 389 ? 11.773 -7.293 -0.252 1 96 389 ASP A O 1
ATOM 3115 N N . HIS A 1 390 ? 13.297 -7.438 1.38 1 95.38 390 HIS A N 1
ATOM 3116 C CA . HIS A 1 390 ? 13.719 -8.797 1.065 1 95.38 390 HIS A CA 1
ATOM 3117 C C . HIS A 1 390 ? 14.219 -9.523 2.311 1 95.38 390 HIS A C 1
ATOM 3119 O O . HIS A 1 390 ? 14.992 -8.961 3.09 1 95.38 390 HIS A O 1
ATOM 3125 N N . GLU A 1 391 ? 13.734 -10.711 2.5 1 94.44 391 GLU A N 1
ATOM 3126 C CA . GLU A 1 391 ? 14.188 -11.594 3.564 1 94.44 391 GLU A CA 1
ATOM 3127 C C . GLU A 1 391 ? 15.141 -12.664 3.023 1 94.44 391 GLU A C 1
ATOM 3129 O O . GLU A 1 391 ? 14.719 -13.555 2.289 1 94.44 391 GLU A O 1
ATOM 3134 N N . PRO A 1 392 ? 16.328 -12.609 3.373 1 89.94 392 PRO A N 1
ATOM 3135 C CA . PRO A 1 392 ? 17.266 -13.609 2.861 1 89.94 392 PRO A CA 1
ATOM 3136 C C . PRO A 1 392 ? 17.016 -15 3.432 1 89.94 392 PRO A C 1
ATOM 3138 O O . PRO A 1 392 ? 16.469 -15.133 4.535 1 89.94 392 PRO A O 1
ATOM 3141 N N . ASP A 1 393 ? 17.312 -15.961 2.596 1 86.81 393 ASP A N 1
ATOM 3142 C CA . ASP A 1 393 ? 17.281 -17.328 3.104 1 86.81 393 ASP A CA 1
ATOM 3143 C C . ASP A 1 393 ? 18.484 -17.609 3.994 1 86.81 393 ASP A C 1
ATOM 3145 O O . ASP A 1 393 ? 19.594 -17.125 3.727 1 86.81 393 ASP A O 1
ATOM 3149 N N . ILE A 1 394 ? 18.219 -17.969 5.266 1 59.66 394 ILE A N 1
ATOM 3150 C CA . ILE A 1 394 ? 19.328 -18.281 6.168 1 59.66 394 ILE A CA 1
ATOM 3151 C C . ILE A 1 394 ? 20.078 -19.516 5.652 1 59.66 394 ILE A C 1
ATOM 3153 O O . ILE A 1 394 ? 19.469 -20.562 5.422 1 59.66 394 ILE A O 1
ATOM 3157 N N . ILE A 1 395 ? 21.297 -19.281 4.961 1 47.34 395 ILE A N 1
ATOM 3158 C CA . ILE A 1 395 ? 22.172 -20.391 4.633 1 47.34 395 ILE A CA 1
ATOM 3159 C C . ILE A 1 395 ? 22.609 -21.094 5.918 1 47.34 395 ILE A C 1
ATOM 3161 O O . ILE A 1 395 ? 22.984 -20.438 6.895 1 47.34 395 ILE A O 1
ATOM 3165 N N . MET B 1 1 ? 25.609 30.578 20.547 1 60.59 1 MET B N 1
ATOM 3166 C CA . MET B 1 1 ? 24.156 30.781 20.469 1 60.59 1 MET B CA 1
ATOM 3167 C C . MET B 1 1 ? 23.422 29.859 21.422 1 60.59 1 MET B C 1
ATOM 3169 O O . MET B 1 1 ? 23.875 28.734 21.688 1 60.59 1 MET B O 1
ATOM 3173 N N . GLY B 1 2 ? 22.531 30.375 22.266 1 75.5 2 GLY B N 1
ATOM 3174 C CA . GLY B 1 2 ? 21.828 29.625 23.297 1 75.5 2 GLY B CA 1
ATOM 3175 C C . GLY B 1 2 ? 21.016 28.469 22.734 1 75.5 2 GLY B C 1
ATOM 3176 O O . GLY B 1 2 ? 20.891 28.328 21.516 1 75.5 2 GLY B O 1
ATOM 3177 N N . SER B 1 3 ? 20.703 27.484 23.562 1 91.75 3 SER B N 1
ATOM 3178 C CA . SER B 1 3 ? 19.859 26.344 23.203 1 91.75 3 SER B CA 1
ATOM 3179 C C . SER B 1 3 ? 18.5 26.797 22.688 1 91.75 3 SER B C 1
ATOM 3181 O O . SER B 1 3 ? 18.141 27.969 22.812 1 91.75 3 SER B O 1
ATOM 3183 N N . ILE B 1 4 ? 17.828 26.031 21.969 1 95 4 ILE B N 1
ATOM 3184 C CA . ILE B 1 4 ? 16.469 26.297 21.516 1 95 4 ILE B CA 1
ATOM 3185 C C . ILE B 1 4 ? 15.602 26.719 22.703 1 95 4 ILE B C 1
ATOM 3187 O O . ILE B 1 4 ? 14.805 27.656 22.578 1 95 4 ILE B O 1
ATOM 3191 N N . ALA B 1 5 ? 15.82 26.141 23.828 1 96.75 5 ALA B N 1
ATOM 3192 C CA . ALA B 1 5 ? 15.047 26.438 25.031 1 96.75 5 ALA B CA 1
ATOM 3193 C C . ALA B 1 5 ? 15.266 27.875 25.469 1 96.75 5 ALA B C 1
ATOM 3195 O O . ALA B 1 5 ? 14.305 28.594 25.812 1 96.75 5 ALA B O 1
ATOM 3196 N N . GLU B 1 6 ? 16.453 28.312 25.391 1 96.88 6 GLU B N 1
ATOM 3197 C CA . GLU B 1 6 ? 16.797 29.656 25.844 1 96.88 6 GLU B CA 1
ATOM 3198 C C . GLU B 1 6 ? 16.312 30.719 24.844 1 96.88 6 GLU B C 1
ATOM 3200 O O . GLU B 1 6 ? 15.969 31.828 25.234 1 96.88 6 GLU B O 1
ATOM 3205 N N . ARG B 1 7 ? 16.219 30.297 23.625 1 97.31 7 ARG B N 1
ATOM 3206 C CA . ARG B 1 7 ? 15.914 31.234 22.562 1 97.31 7 ARG B CA 1
ATOM 3207 C C . ARG B 1 7 ? 14.461 31.094 22.109 1 97.31 7 ARG B C 1
ATOM 3209 O O . ARG B 1 7 ? 14.086 31.594 21.047 1 97.31 7 ARG B O 1
ATOM 3216 N N . TRP B 1 8 ? 13.602 30.484 22.938 1 97.56 8 TRP B N 1
ATOM 3217 C CA . TRP B 1 8 ? 12.305 30.062 22.422 1 97.56 8 TRP B CA 1
ATOM 3218 C C . TRP B 1 8 ? 11.453 31.266 22.031 1 97.56 8 TRP B C 1
ATOM 3220 O O . TRP B 1 8 ? 10.719 31.203 21.047 1 97.56 8 TRP B O 1
ATOM 3230 N N . ARG B 1 9 ? 11.531 32.406 22.688 1 97.38 9 ARG B N 1
ATOM 3231 C CA . ARG B 1 9 ? 10.727 33.562 22.375 1 97.38 9 ARG B CA 1
ATOM 3232 C C . ARG B 1 9 ? 11.125 34.188 21.031 1 97.38 9 ARG B C 1
ATOM 3234 O O . ARG B 1 9 ? 10.266 34.531 20.219 1 97.38 9 ARG B O 1
ATOM 3241 N N . GLU B 1 10 ? 12.453 34.219 20.859 1 97.31 10 GLU B N 1
ATOM 3242 C CA . GLU B 1 10 ? 12.984 34.719 19.594 1 97.31 10 GLU B CA 1
ATOM 3243 C C . GLU B 1 10 ? 12.57 33.844 18.422 1 97.31 10 GLU B C 1
ATOM 3245 O O . GLU B 1 10 ? 12.125 34.312 17.391 1 97.31 10 GLU B O 1
ATOM 3250 N N . LEU B 1 11 ? 12.648 32.562 18.672 1 98.19 11 LEU B N 1
ATOM 3251 C CA . LEU B 1 11 ? 12.375 31.594 17.625 1 98.19 11 LEU B CA 1
ATOM 3252 C C . LEU B 1 11 ? 10.875 31.484 17.344 1 98.19 11 LEU B C 1
ATOM 3254 O O . LEU B 1 11 ? 10.461 31.016 16.281 1 98.19 11 LEU B O 1
ATOM 3258 N N . SER B 1 12 ? 10.047 31.938 18.312 1 97.88 12 SER B N 1
ATOM 3259 C CA . SER B 1 12 ? 8.594 31.938 18.156 1 97.88 12 SER B CA 1
ATOM 3260 C C . SER B 1 12 ? 8.102 33.25 17.562 1 97.88 12 SER B C 1
ATOM 3262 O O . SER B 1 12 ? 6.895 33.469 17.469 1 97.88 12 SER B O 1
ATOM 3264 N N . GLY B 1 13 ? 9.008 34.156 17.234 1 97.25 13 GLY B N 1
ATOM 3265 C CA . GLY B 1 13 ? 8.648 35.312 16.453 1 97.25 13 GLY B CA 1
ATOM 3266 C C . GLY B 1 13 ? 8.391 36.562 17.297 1 97.25 13 GLY B C 1
ATOM 3267 O O . GLY B 1 13 ? 7.691 37.469 16.859 1 97.25 13 GLY B O 1
ATOM 3268 N N . GLU B 1 14 ? 8.906 36.562 18.516 1 96.06 14 GLU B N 1
ATOM 3269 C CA . GLU B 1 14 ? 8.672 37.719 19.375 1 96.06 14 GLU B CA 1
ATOM 3270 C C . GLU B 1 14 ? 9.008 39.031 18.656 1 96.06 14 GLU B C 1
ATOM 3272 O O . GLU B 1 14 ? 8.328 40.031 18.844 1 96.06 14 GLU B O 1
ATOM 3277 N N . LYS B 1 15 ? 10.031 39.031 17.828 1 95.56 15 LYS B N 1
ATOM 3278 C CA . LYS B 1 15 ? 10.422 40.219 17.047 1 95.56 15 LYS B CA 1
ATOM 3279 C C . LYS B 1 15 ? 10.211 39.969 15.555 1 95.56 15 LYS B C 1
ATOM 3281 O O . LYS B 1 15 ? 11.023 40.406 14.734 1 95.56 15 LYS B O 1
ATOM 3286 N N . ASN B 1 16 ? 9.219 39.188 15.219 1 96.88 16 ASN B N 1
ATOM 3287 C CA . ASN B 1 16 ? 8.828 38.906 13.844 1 96.88 16 ASN B CA 1
ATOM 3288 C C . ASN B 1 16 ? 9.977 38.281 13.055 1 96.88 16 ASN B C 1
ATOM 3290 O O . ASN B 1 16 ? 10.164 38.562 11.875 1 96.88 16 ASN B O 1
ATOM 3294 N N . TRP B 1 17 ? 10.836 37.562 13.758 1 98 17 TRP B N 1
ATOM 3295 C CA . TRP B 1 17 ? 11.945 36.781 13.203 1 98 17 TRP B CA 1
ATOM 3296 C C . TRP B 1 17 ? 12.93 37.688 12.477 1 98 17 TRP B C 1
ATOM 3298 O O . TRP B 1 17 ? 13.562 37.281 11.5 1 98 17 TRP B O 1
ATOM 3308 N N . GLU B 1 18 ? 13 38.875 12.859 1 96.31 18 GLU B N 1
ATOM 3309 C CA . GLU B 1 18 ? 13.984 39.781 12.289 1 96.31 18 GLU B CA 1
ATOM 3310 C C . GLU B 1 18 ? 15.398 39.219 12.422 1 96.31 18 GLU B C 1
ATOM 3312 O O . GLU B 1 18 ? 15.82 38.844 13.516 1 96.31 18 GLU B O 1
ATOM 3317 N N . GLY B 1 19 ? 16.094 39.094 11.273 1 95.19 19 GLY B N 1
ATOM 3318 C CA . GLY B 1 19 ? 17.469 38.625 11.258 1 95.19 19 GLY B CA 1
ATOM 3319 C C . GLY B 1 19 ? 17.594 37.125 11.273 1 95.19 19 GLY B C 1
ATOM 3320 O O . GLY B 1 19 ? 18.703 36.594 11.242 1 95.19 19 GLY B O 1
ATOM 3321 N N . LEU B 1 20 ? 16.516 36.438 11.289 1 97.12 20 LEU B N 1
ATOM 3322 C CA . LEU B 1 20 ? 16.594 34.969 11.43 1 97.12 20 LEU B CA 1
ATOM 3323 C C . LEU B 1 20 ? 16.266 34.281 10.109 1 97.12 20 LEU B C 1
ATOM 3325 O O . LEU B 1 20 ? 16.5 33.094 9.961 1 97.12 20 LEU B O 1
ATOM 3329 N N . LEU B 1 21 ? 15.82 35 9.125 1 96.5 21 LEU B N 1
ATOM 3330 C CA . LEU B 1 21 ? 15.273 34.344 7.93 1 96.5 21 LEU B CA 1
ATOM 3331 C C . LEU B 1 21 ? 16.297 34.344 6.797 1 96.5 21 LEU B C 1
ATOM 3333 O O . LEU B 1 21 ? 16.203 33.531 5.883 1 96.5 21 LEU B O 1
ATOM 3337 N N . LYS B 1 22 ? 17.266 35.312 6.832 1 92.5 22 LYS B N 1
ATOM 3338 C CA . LYS B 1 22 ? 18.266 35.438 5.777 1 92.5 22 LYS B CA 1
ATOM 3339 C C . LYS B 1 22 ? 19.641 35.75 6.363 1 92.5 22 LYS B C 1
ATOM 3341 O O . LYS B 1 22 ? 19.953 36.906 6.656 1 92.5 22 LYS B O 1
ATOM 3346 N N . PRO B 1 23 ? 20.484 34.875 6.449 1 92.88 23 PRO B N 1
ATOM 3347 C CA . PRO B 1 23 ? 20.266 33.438 6.191 1 92.88 23 PRO B CA 1
ATOM 3348 C C . PRO B 1 23 ? 19.328 32.812 7.215 1 92.88 23 PRO B C 1
ATOM 3350 O O . PRO B 1 23 ? 19.141 33.344 8.305 1 92.88 23 PRO B O 1
ATOM 3353 N N . LEU B 1 24 ? 18.766 31.719 6.84 1 96.19 24 LEU B N 1
ATOM 3354 C CA . LEU B 1 24 ? 17.859 31.031 7.738 1 96.19 24 LEU B CA 1
ATOM 3355 C C . LEU B 1 24 ? 18.594 30.469 8.945 1 96.19 24 LEU B C 1
ATOM 3357 O O . LEU B 1 24 ? 19.562 29.703 8.781 1 96.19 24 LEU B O 1
ATOM 3361 N N . ASP B 1 25 ? 18.172 30.938 10.102 1 96.31 25 ASP B N 1
ATOM 3362 C CA . ASP B 1 25 ? 18.766 30.453 11.352 1 96.31 25 ASP B CA 1
ATOM 3363 C C . ASP B 1 25 ? 18.562 28.953 11.523 1 96.31 25 ASP B C 1
ATOM 3365 O O . ASP B 1 25 ? 17.484 28.438 11.25 1 96.31 25 ASP B O 1
ATOM 3369 N N . ASN B 1 26 ? 19.547 28.25 12.008 1 96.19 26 ASN B N 1
ATOM 3370 C CA . ASN B 1 26 ? 19.516 26.797 12.039 1 96.19 26 ASN B CA 1
ATOM 3371 C C . ASN B 1 26 ? 18.516 26.281 13.078 1 96.19 26 ASN B C 1
ATOM 3373 O O . ASN B 1 26 ? 17.891 25.234 12.883 1 96.19 26 ASN B O 1
ATOM 3377 N N . ASP B 1 27 ? 18.453 26.922 14.188 1 97.19 27 ASP B N 1
ATOM 3378 C CA . ASP B 1 27 ? 17.484 26.5 15.195 1 97.19 27 ASP B CA 1
ATOM 3379 C C . ASP B 1 27 ? 16.062 26.75 14.711 1 97.19 27 ASP B C 1
ATOM 3381 O O . ASP B 1 27 ? 15.172 25.906 14.93 1 97.19 27 ASP B O 1
ATOM 3385 N N . LEU B 1 28 ? 15.828 27.906 14.07 1 97.94 28 LEU B N 1
ATOM 3386 C CA . LEU B 1 28 ? 14.523 28.172 13.492 1 97.94 28 LEU B CA 1
ATOM 3387 C C . LEU B 1 28 ? 14.18 27.156 12.414 1 97.94 28 LEU B C 1
ATOM 3389 O O . LEU B 1 28 ? 13.047 26.672 12.344 1 97.94 28 LEU B O 1
ATOM 3393 N N . ARG B 1 29 ? 15.203 26.812 11.672 1 97.75 29 ARG B N 1
ATOM 3394 C CA . ARG B 1 29 ? 15.07 25.781 10.648 1 97.75 29 ARG B CA 1
ATOM 3395 C C . ARG B 1 29 ? 14.562 24.469 11.25 1 97.75 29 ARG B C 1
ATOM 3397 O O . ARG B 1 29 ? 13.602 23.891 10.742 1 97.75 29 ARG B O 1
ATOM 3404 N N . LYS B 1 30 ? 15.125 24.062 12.289 1 97.44 30 LYS B N 1
ATOM 3405 C CA . LYS B 1 30 ? 14.742 22.812 12.961 1 97.44 30 LYS B CA 1
ATOM 3406 C C . LYS B 1 30 ? 13.312 22.906 13.492 1 97.44 30 LYS B C 1
ATOM 3408 O O . LYS B 1 30 ? 12.555 21.938 13.398 1 97.44 30 LYS B O 1
ATOM 3413 N N . LEU B 1 31 ? 12.938 23.984 13.992 1 98.19 31 LEU B N 1
ATOM 3414 C CA . LEU B 1 31 ? 11.609 24.141 14.562 1 98.19 31 LEU B CA 1
ATOM 3415 C C . LEU B 1 31 ? 10.539 24.188 13.477 1 98.19 31 LEU B C 1
ATOM 3417 O O . LEU B 1 31 ? 9.461 23.609 13.633 1 98.19 31 LEU B O 1
ATOM 3421 N N . ILE B 1 32 ? 10.883 24.859 12.344 1 98.69 32 ILE B N 1
ATOM 3422 C CA . ILE B 1 32 ? 9.953 24.875 11.219 1 98.69 32 ILE B CA 1
ATOM 3423 C C . ILE B 1 32 ? 9.688 23.438 10.75 1 98.69 32 ILE B C 1
ATOM 3425 O O . ILE B 1 32 ? 8.531 23.062 10.539 1 98.69 32 ILE B O 1
ATOM 3429 N N . ILE B 1 33 ? 10.711 22.688 10.648 1 98.25 33 ILE B N 1
ATOM 3430 C CA . ILE B 1 33 ? 10.586 21.297 10.219 1 98.25 33 ILE B CA 1
ATOM 3431 C C . ILE B 1 33 ? 9.773 20.5 11.242 1 98.25 33 ILE B C 1
ATOM 3433 O O . ILE B 1 33 ? 8.883 19.734 10.883 1 98.25 33 ILE B O 1
ATOM 3437 N N . HIS B 1 34 ? 10.078 20.75 12.516 1 97.75 34 HIS B N 1
ATOM 3438 C CA . HIS B 1 34 ? 9.359 20.094 13.602 1 97.75 34 HIS B CA 1
ATOM 3439 C C . HIS B 1 34 ? 7.859 20.344 13.5 1 97.75 34 HIS B C 1
ATOM 3441 O O . HIS B 1 34 ? 7.066 19.391 13.539 1 97.75 34 HIS B O 1
ATOM 3447 N N . TYR B 1 35 ? 7.449 21.547 13.352 1 98.56 35 TYR B N 1
ATOM 3448 C CA . TYR B 1 35 ? 6.031 21.875 13.305 1 98.56 35 TYR B CA 1
ATOM 3449 C C . TYR B 1 35 ? 5.398 21.344 12.016 1 98.56 35 TYR B C 1
ATOM 3451 O O . TYR B 1 35 ? 4.242 20.922 12.016 1 98.56 35 TYR B O 1
ATOM 3459 N N . GLY B 1 36 ? 6.168 21.375 10.922 1 98.19 36 GLY B N 1
ATOM 3460 C CA . GLY B 1 36 ? 5.695 20.766 9.688 1 98.19 36 GLY B CA 1
ATOM 3461 C C . GLY B 1 36 ? 5.43 19.266 9.836 1 98.19 36 GLY B C 1
ATOM 3462 O O . GLY B 1 36 ? 4.43 18.766 9.32 1 98.19 36 GLY B O 1
ATOM 3463 N N . GLU B 1 37 ? 6.332 18.609 10.539 1 97.75 37 GLU B N 1
ATOM 3464 C CA . GLU B 1 37 ? 6.156 17.188 10.773 1 97.75 37 GLU B CA 1
ATOM 3465 C C . GLU B 1 37 ? 4.91 16.906 11.602 1 97.75 37 GLU B C 1
ATOM 3467 O O . GLU B 1 37 ? 4.215 15.914 11.383 1 97.75 37 GLU B O 1
ATOM 3472 N N . ARG B 1 38 ? 4.676 17.766 12.539 1 98.25 38 ARG B N 1
ATOM 3473 C CA . ARG B 1 38 ? 3.49 17.609 13.375 1 98.25 38 ARG B CA 1
ATOM 3474 C C . ARG B 1 38 ? 2.217 17.812 12.562 1 98.25 38 ARG B C 1
ATOM 3476 O O . ARG B 1 38 ? 1.198 17.172 12.82 1 98.25 38 ARG B O 1
ATOM 3483 N N . THR B 1 39 ? 2.283 18.656 11.547 1 97.5 39 THR B N 1
ATOM 3484 C CA . THR B 1 39 ? 1.165 18.844 10.633 1 97.5 39 THR B CA 1
ATOM 3485 C C . THR B 1 39 ? 1.017 17.625 9.719 1 97.5 39 THR B C 1
ATOM 3487 O O . THR B 1 39 ? -0.092 17.125 9.516 1 97.5 39 THR B O 1
ATOM 3490 N N . GLN B 1 40 ? 2.127 17.156 9.211 1 96.88 40 GLN B N 1
ATOM 3491 C CA . GLN B 1 40 ? 2.137 16 8.328 1 96.88 40 GLN B CA 1
ATOM 3492 C C . GLN B 1 40 ? 1.536 14.773 9.023 1 96.88 40 GLN B C 1
ATOM 3494 O O . GLN B 1 40 ? 0.907 13.938 8.375 1 96.88 40 GLN B O 1
ATOM 3499 N N . ALA B 1 41 ? 1.665 14.742 10.32 1 97.62 41 ALA B N 1
ATOM 3500 C CA . ALA B 1 41 ? 1.16 13.625 11.109 1 97.62 41 ALA B CA 1
ATOM 3501 C C . ALA B 1 41 ? -0.343 13.445 10.906 1 97.62 41 ALA B C 1
ATOM 3503 O O . ALA B 1 41 ? -0.843 12.32 10.883 1 97.62 41 ALA B O 1
ATOM 3504 N N . VAL B 1 42 ? -1.067 14.516 10.734 1 96.25 42 VAL B N 1
ATOM 3505 C CA . VAL B 1 42 ? -2.514 14.445 10.562 1 96.25 42 VAL B CA 1
ATOM 3506 C C . VAL B 1 42 ? -2.84 13.812 9.211 1 96.25 42 VAL B C 1
ATOM 3508 O O . VAL B 1 42 ? -3.725 12.953 9.117 1 96.25 42 VAL B O 1
ATOM 3511 N N . LEU B 1 43 ? -2.072 14.203 8.266 1 93.38 43 LEU B N 1
ATOM 3512 C CA . LEU B 1 43 ? -2.275 13.625 6.941 1 93.38 43 LEU B CA 1
ATOM 3513 C C . LEU B 1 43 ? -1.894 12.148 6.926 1 93.38 43 LEU B C 1
ATOM 3515 O O . LEU B 1 43 ? -2.598 11.328 6.332 1 93.38 43 LEU B O 1
ATOM 3519 N N . ASP B 1 44 ? -0.798 11.852 7.566 1 96.44 44 ASP B N 1
ATOM 3520 C CA . ASP B 1 44 ? -0.271 10.492 7.574 1 96.44 44 ASP B CA 1
ATOM 3521 C C . ASP B 1 44 ? -1.219 9.539 8.297 1 96.44 44 ASP B C 1
ATOM 3523 O O . ASP B 1 44 ? -1.246 8.336 8.008 1 96.44 44 ASP B O 1
ATOM 3527 N N . ALA B 1 45 ? -1.981 10.07 9.242 1 96.69 45 ALA B N 1
ATOM 3528 C CA . ALA B 1 45 ? -2.842 9.227 10.062 1 96.69 45 ALA B CA 1
ATOM 3529 C C . ALA B 1 45 ? -4.277 9.227 9.547 1 96.69 45 ALA B C 1
ATOM 3531 O O . ALA B 1 45 ? -5.117 8.461 10.016 1 96.69 45 ALA B O 1
ATOM 3532 N N . PHE B 1 46 ? -4.586 10 8.547 1 93.94 46 PHE B N 1
ATOM 3533 C CA . PHE B 1 46 ? -5.945 10.164 8.047 1 93.94 46 PHE B CA 1
ATOM 3534 C C . PHE B 1 46 ? -6.391 8.938 7.266 1 93.94 46 PHE B C 1
ATOM 3536 O O . PHE B 1 46 ? -5.656 8.445 6.406 1 93.94 46 PHE B O 1
ATOM 3543 N N . ASN B 1 47 ? -7.574 8.461 7.598 1 92.94 47 ASN B N 1
ATOM 3544 C CA . ASN B 1 47 ? -8.156 7.34 6.867 1 92.94 47 ASN B CA 1
ATOM 3545 C C . ASN B 1 47 ? -8.977 7.812 5.672 1 92.94 47 ASN B C 1
ATOM 3547 O O . ASN B 1 47 ? -10.141 8.195 5.824 1 92.94 47 ASN B O 1
ATOM 3551 N N . GLY B 1 48 ? -8.422 7.746 4.527 1 88.75 48 GLY B N 1
ATOM 3552 C CA . GLY B 1 48 ? -9.102 8.172 3.311 1 88.75 48 GLY B CA 1
ATOM 3553 C C . GLY B 1 48 ? -9.703 7.016 2.529 1 88.75 48 GLY B C 1
ATOM 3554 O O . GLY B 1 48 ? -10.164 7.195 1.4 1 88.75 48 GLY B O 1
ATOM 3555 N N . GLU B 1 49 ? -9.633 5.812 3.088 1 91.25 49 GLU B N 1
ATOM 3556 C CA . GLU B 1 49 ? -10.195 4.645 2.414 1 91.25 49 GLU B CA 1
ATOM 3557 C C . GLU B 1 49 ? -11.719 4.727 2.342 1 91.25 49 GLU B C 1
ATOM 3559 O O . GLU B 1 49 ? -12.406 4.5 3.34 1 91.25 49 GLU B O 1
ATOM 3564 N N . LYS B 1 50 ? -12.312 4.887 1.169 1 87.94 50 LYS B N 1
ATOM 3565 C CA . LYS B 1 50 ? -13.711 5.215 0.948 1 87.94 50 LYS B CA 1
ATOM 3566 C C . LYS B 1 50 ? -14.625 4.086 1.43 1 87.94 50 LYS B C 1
ATOM 3568 O O . LYS B 1 50 ? -15.742 4.336 1.889 1 87.94 50 LYS B O 1
ATOM 3573 N N . VAL B 1 51 ? -14.133 2.912 1.337 1 92.12 51 VAL B N 1
ATOM 3574 C CA . VAL B 1 51 ? -15 1.782 1.658 1 92.12 51 VAL B CA 1
ATOM 3575 C C . VAL B 1 51 ? -14.961 1.512 3.16 1 92.12 51 VAL B C 1
ATOM 3577 O O . VAL B 1 51 ? -15.75 0.714 3.676 1 92.12 51 VAL B O 1
ATOM 3580 N N . SER B 1 52 ? -14.086 2.148 3.906 1 92.62 52 SER B N 1
ATOM 3581 C CA . SER B 1 52 ? -13.945 1.93 5.344 1 92.62 52 SER B CA 1
ATOM 3582 C C . SER B 1 52 ? -15.133 2.516 6.105 1 92.62 52 SER B C 1
ATOM 3584 O O . SER B 1 52 ? -15.602 3.607 5.785 1 92.62 52 SER B O 1
ATOM 3586 N N . LYS B 1 53 ? -15.562 1.81 7.156 1 90.75 53 LYS B N 1
ATOM 3587 C CA . LYS B 1 53 ? -16.578 2.35 8.055 1 90.75 53 LYS B CA 1
ATOM 3588 C C . LYS B 1 53 ? -16.031 3.516 8.867 1 90.75 53 LYS B C 1
ATOM 3590 O O . LYS B 1 53 ? -16.797 4.273 9.469 1 90.75 53 LYS B O 1
ATOM 3595 N N . TRP B 1 54 ? -14.719 3.658 8.867 1 90.81 54 TRP B N 1
ATOM 3596 C CA . TRP B 1 54 ? -14.078 4.688 9.68 1 90.81 54 TRP B CA 1
ATOM 3597 C C . TRP B 1 54 ? -13.461 5.766 8.789 1 90.81 54 TRP B C 1
ATOM 3599 O O . TRP B 1 54 ? -12.562 6.496 9.227 1 90.81 54 TRP B O 1
ATOM 3609 N N . VAL B 1 55 ? -13.867 5.809 7.531 1 90.94 55 VAL B N 1
ATOM 3610 C CA . VAL B 1 55 ? -13.375 6.824 6.605 1 90.94 55 VAL B CA 1
ATOM 3611 C C . VAL B 1 55 ? -13.562 8.211 7.215 1 90.94 55 VAL B C 1
ATOM 3613 O O . VAL B 1 55 ? -14.594 8.492 7.832 1 90.94 55 VAL B O 1
ATOM 3616 N N . GLY B 1 56 ? -12.484 9.102 7.121 1 88 56 GLY B N 1
ATOM 3617 C CA . GLY B 1 56 ? -12.594 10.461 7.621 1 88 56 GLY B CA 1
ATOM 3618 C C . GLY B 1 56 ? -12.07 10.617 9.039 1 88 56 GLY B C 1
ATOM 3619 O O . GLY B 1 56 ? -12 11.734 9.555 1 88 56 GLY B O 1
ATOM 3620 N N . LEU B 1 57 ? -11.727 9.5 9.641 1 91.94 57 LEU B N 1
ATOM 3621 C CA . LEU B 1 57 ? -11.188 9.523 10.992 1 91.94 57 LEU B CA 1
ATOM 3622 C C . LEU B 1 57 ? -9.688 9.234 10.984 1 91.94 57 LEU B C 1
ATOM 3624 O O . LEU B 1 57 ? -9.109 8.961 9.93 1 91.94 57 LEU B O 1
ATOM 3628 N N . SER B 1 58 ? -9.094 9.406 12.125 1 94.62 58 SER B N 1
ATOM 3629 C CA . SER B 1 58 ? -7.711 8.977 12.289 1 94.62 58 SER B CA 1
ATOM 3630 C C . SER B 1 58 ? -7.613 7.453 12.336 1 94.62 58 SER B C 1
ATOM 3632 O O . SER B 1 58 ? -8.445 6.789 12.953 1 94.62 58 SER B O 1
ATOM 3634 N N . ARG B 1 59 ? -6.598 6.906 11.703 1 96.62 59 ARG B N 1
ATOM 3635 C CA . ARG B 1 59 ? -6.328 5.477 11.797 1 96.62 59 ARG B CA 1
ATOM 3636 C C . ARG B 1 59 ? -5.855 5.102 13.195 1 96.62 59 ARG B C 1
ATOM 3638 O O . ARG B 1 59 ? -6.07 3.973 13.648 1 96.62 59 ARG B O 1
ATOM 3645 N N . TYR B 1 60 ? -5.273 6.055 13.914 1 97.81 60 TYR B N 1
ATOM 3646 C CA . TYR B 1 60 ? -4.602 5.766 15.18 1 97.81 60 TYR B CA 1
ATOM 3647 C C . TYR B 1 60 ? -5.25 6.523 16.328 1 97.81 60 TYR B C 1
ATOM 3649 O O . TYR B 1 60 ? -5.879 7.562 16.125 1 97.81 60 TYR B O 1
ATOM 3657 N N . SER B 1 61 ? -5.055 6 17.531 1 97.56 61 SER B N 1
ATOM 3658 C CA . SER B 1 61 ? -5.527 6.672 18.734 1 97.56 61 SER B CA 1
ATOM 3659 C C . SER B 1 61 ? -4.672 7.891 19.062 1 97.56 61 SER B C 1
ATOM 3661 O O . SER B 1 61 ? -3.578 8.055 18.516 1 97.56 61 SER B O 1
ATOM 3663 N N . MET B 1 62 ? -5.16 8.703 19.938 1 97.75 62 MET B N 1
ATOM 3664 C CA . MET B 1 62 ? -4.41 9.875 20.375 1 97.75 62 MET B CA 1
ATOM 3665 C C . MET B 1 62 ? -3.074 9.469 20.984 1 97.75 62 MET B C 1
ATOM 3667 O O . MET B 1 62 ? -2.051 10.109 20.734 1 97.75 62 MET B O 1
ATOM 3671 N N . GLU B 1 63 ? -3.072 8.383 21.703 1 96.88 63 GLU B N 1
ATOM 3672 C CA . GLU B 1 63 ? -1.885 7.926 22.406 1 96.88 63 GLU B CA 1
ATOM 3673 C C . GLU B 1 63 ? -0.826 7.402 21.453 1 96.88 63 GLU B C 1
ATOM 3675 O O . GLU B 1 63 ? 0.372 7.598 21.656 1 96.88 63 GLU B O 1
ATOM 3680 N N . ASP B 1 64 ? -1.271 6.809 20.359 1 97.19 64 ASP B N 1
ATOM 3681 C CA . ASP B 1 64 ? -0.344 6.078 19.5 1 97.19 64 ASP B CA 1
ATOM 3682 C C . ASP B 1 64 ? 0.007 6.887 18.25 1 97.19 64 ASP B C 1
ATOM 3684 O O . ASP B 1 64 ? 0.93 6.531 17.516 1 97.19 64 ASP B O 1
ATOM 3688 N N . LEU B 1 65 ? -0.62 7.977 18 1 98.06 65 LEU B N 1
ATOM 3689 C CA . LEU B 1 65 ? -0.538 8.664 16.719 1 98.06 65 LEU B CA 1
ATOM 3690 C C . LEU B 1 65 ? 0.909 9.016 16.375 1 98.06 65 LEU B C 1
ATOM 3692 O O . LEU B 1 65 ? 1.412 8.633 15.32 1 98.06 65 LEU B O 1
ATOM 3696 N N . PHE B 1 66 ? 1.613 9.695 17.281 1 98.19 66 PHE B N 1
ATOM 3697 C CA . PHE B 1 66 ? 2.953 10.18 16.969 1 98.19 66 PHE B CA 1
ATOM 3698 C C . PHE B 1 66 ? 3.92 9.016 16.781 1 98.19 66 PHE B C 1
ATOM 3700 O O . PHE B 1 66 ? 4.785 9.07 15.898 1 98.19 66 PHE B O 1
ATOM 3707 N N . SER B 1 67 ? 3.742 7.992 17.562 1 96.94 67 SER B N 1
ATOM 3708 C CA . SER B 1 67 ? 4.582 6.812 17.391 1 96.94 67 SER B CA 1
ATOM 3709 C C . SER B 1 67 ? 4.309 6.117 16.062 1 96.94 67 SER B C 1
ATOM 3711 O O . SER B 1 67 ? 5.238 5.754 15.352 1 96.94 67 SER B O 1
ATOM 3713 N N . LYS B 1 68 ? 3.09 6.012 15.695 1 97.31 68 LYS B N 1
ATOM 3714 C CA . LYS B 1 68 ? 2.684 5.25 14.516 1 97.31 68 LYS B CA 1
ATOM 3715 C C . LYS B 1 68 ? 3.043 5.992 13.234 1 97.31 68 LYS B C 1
ATOM 3717 O O . LYS B 1 68 ? 3.199 5.375 12.18 1 97.31 68 LYS B O 1
ATOM 3722 N N . VAL B 1 69 ? 3.215 7.297 13.312 1 97.69 69 VAL B N 1
ATOM 3723 C CA . VAL B 1 69 ? 3.545 8.031 12.102 1 97.69 69 VAL B CA 1
ATOM 3724 C C . VAL B 1 69 ? 5.043 8.328 12.062 1 97.69 69 VAL B C 1
ATOM 3726 O O . VAL B 1 69 ? 5.508 9.125 11.242 1 97.69 69 VAL B O 1
ATOM 3729 N N . GLY B 1 70 ? 5.816 7.812 13.031 1 96.44 70 GLY B N 1
ATOM 3730 C CA . GLY B 1 70 ? 7.27 7.863 12.969 1 96.44 70 GLY B CA 1
ATOM 3731 C C . GLY B 1 70 ? 7.852 9.117 13.586 1 96.44 70 GLY B C 1
ATOM 3732 O O . GLY B 1 70 ? 8.922 9.578 13.188 1 96.44 70 GLY B O 1
ATOM 3733 N N . LEU B 1 71 ? 7.18 9.727 14.562 1 96.69 71 LEU B N 1
ATOM 3734 C CA . LEU B 1 71 ? 7.66 10.977 15.148 1 96.69 71 LEU B CA 1
ATOM 3735 C C . LEU B 1 71 ? 8.172 10.742 16.562 1 96.69 71 LEU B C 1
ATOM 3737 O O . LEU B 1 71 ? 8.305 11.695 17.344 1 96.69 71 LEU B O 1
ATOM 3741 N N . GLU B 1 72 ? 8.461 9.516 16.906 1 92.94 72 GLU B N 1
ATOM 3742 C CA . GLU B 1 72 ? 8.969 9.227 18.234 1 92.94 72 GLU B CA 1
ATOM 3743 C C . GLU B 1 72 ? 10.461 8.914 18.203 1 92.94 72 GLU B C 1
ATOM 3745 O O . GLU B 1 72 ? 11.25 9.539 18.922 1 92.94 72 GLU B O 1
ATOM 3750 N N . MET B 1 73 ? 10.844 8.016 17.359 1 89.12 73 MET B N 1
ATOM 3751 C CA . MET B 1 73 ? 12.242 7.598 17.281 1 89.12 73 MET B CA 1
ATOM 3752 C C . MET B 1 73 ? 13.125 8.727 16.766 1 89.12 73 MET B C 1
ATOM 3754 O O . MET B 1 73 ? 12.875 9.273 15.695 1 89.12 73 MET B O 1
ATOM 3758 N N . GLY B 1 74 ? 14.133 9.094 17.578 1 87.25 74 GLY B N 1
ATOM 3759 C CA . GLY B 1 74 ? 15.086 10.117 17.172 1 87.25 74 GLY B CA 1
ATOM 3760 C C . GLY B 1 74 ? 14.516 11.523 17.25 1 87.25 74 GLY B C 1
ATOM 3761 O O . GLY B 1 74 ? 15.094 12.461 16.703 1 87.25 74 GLY B O 1
ATOM 3762 N N . ASN B 1 75 ? 13.383 11.68 17.812 1 91.69 75 ASN B N 1
ATOM 3763 C CA . ASN B 1 75 ? 12.727 12.977 17.922 1 91.69 75 ASN B CA 1
ATOM 3764 C C . ASN B 1 75 ? 12.727 13.492 19.359 1 91.69 75 ASN B C 1
ATOM 3766 O O . ASN B 1 75 ? 12.094 12.898 20.234 1 91.69 75 ASN B O 1
ATOM 3770 N N . PRO B 1 76 ? 13.391 14.531 19.625 1 93.88 76 PRO B N 1
ATOM 3771 C CA . PRO B 1 76 ? 13.5 15.016 21 1 93.88 76 PRO B CA 1
ATOM 3772 C C . PRO B 1 76 ? 12.25 15.766 21.453 1 93.88 76 PRO B C 1
ATOM 3774 O O . PRO B 1 76 ? 12.094 16.031 22.656 1 93.88 76 PRO B O 1
ATOM 3777 N N . TYR B 1 77 ? 11.406 16.141 20.609 1 96.56 77 TYR B N 1
ATOM 3778 C CA . TYR B 1 77 ? 10.211 16.906 20.953 1 96.56 77 TYR B CA 1
ATOM 3779 C C . TYR B 1 77 ? 9.062 15.992 21.359 1 96.56 77 TYR B C 1
ATOM 3781 O O . TYR B 1 77 ? 8.477 15.32 20.516 1 96.56 77 TYR B O 1
ATOM 3789 N N . LYS B 1 78 ? 8.711 16.016 22.656 1 97.62 78 LYS B N 1
ATOM 3790 C CA . LYS B 1 78 ? 7.707 15.086 23.172 1 97.62 78 LYS B CA 1
ATOM 3791 C C . LYS B 1 78 ? 6.41 15.812 23.516 1 97.62 78 LYS B C 1
ATOM 3793 O O . LYS B 1 78 ? 6.43 16.859 24.172 1 97.62 78 LYS B O 1
ATOM 3798 N N . TYR B 1 79 ? 5.332 15.32 22.969 1 98.38 79 TYR B N 1
ATOM 3799 C CA . TYR B 1 79 ? 3.998 15.859 23.188 1 98.38 79 TYR B CA 1
ATOM 3800 C C . TYR B 1 79 ? 3.029 14.766 23.625 1 98.38 79 TYR B C 1
ATOM 3802 O O . TYR B 1 79 ? 3.289 13.578 23.422 1 98.38 79 TYR B O 1
ATOM 3810 N N . ARG B 1 80 ? 1.992 15.188 24.219 1 98.06 80 ARG B N 1
ATOM 3811 C CA . ARG B 1 80 ? 0.794 14.383 24.422 1 98.06 80 ARG B CA 1
ATOM 3812 C C . ARG B 1 80 ? -0.417 15.016 23.75 1 98.06 80 ARG B C 1
ATOM 3814 O O . ARG B 1 80 ? -0.727 16.188 23.984 1 98.06 80 ARG B O 1
ATOM 3821 N N . ILE B 1 81 ? -1.09 14.242 22.953 1 98.62 81 ILE B N 1
ATOM 3822 C CA . ILE B 1 81 ? -2.312 14.742 22.328 1 98.62 81 ILE B CA 1
ATOM 3823 C C . ILE B 1 81 ? -3.451 14.719 23.344 1 98.62 81 ILE B C 1
ATOM 3825 O O . ILE B 1 81 ? -3.676 13.711 24.016 1 98.62 81 ILE B O 1
ATOM 3829 N N . THR B 1 82 ? -4.16 15.781 23.406 1 98.44 82 THR B N 1
ATOM 3830 C CA . THR B 1 82 ? -5.207 15.875 24.422 1 98.44 82 THR B CA 1
ATOM 3831 C C . THR B 1 82 ? -6.586 15.906 23.781 1 98.44 82 THR B C 1
ATOM 3833 O O . THR B 1 82 ? -7.598 15.672 24.438 1 98.44 82 THR B O 1
ATOM 3836 N N . LYS B 1 83 ? -6.582 16.219 22.484 1 97.25 83 LYS B N 1
ATOM 3837 C CA . LYS B 1 83 ? -7.883 16.266 21.828 1 97.25 83 LYS B CA 1
ATOM 3838 C C . LYS B 1 83 ? -7.742 16.109 20.312 1 97.25 83 LYS B C 1
ATOM 3840 O O . LYS B 1 83 ? -6.883 16.75 19.703 1 97.25 83 LYS B O 1
ATOM 3845 N N . PHE B 1 84 ? -8.547 15.211 19.766 1 96.31 84 PHE B N 1
ATOM 3846 C CA . PHE B 1 84 ? -8.852 15.25 18.344 1 96.31 84 PHE B CA 1
ATOM 3847 C C . PHE B 1 84 ? -10.031 16.172 18.062 1 96.31 84 PHE B C 1
ATOM 3849 O O . PHE B 1 84 ? -10.961 16.266 18.875 1 96.31 84 PHE B O 1
ATOM 3856 N N . PHE B 1 85 ? -9.953 16.891 16.938 1 94.62 85 PHE B N 1
ATOM 3857 C CA . PHE B 1 85 ? -11.125 17.688 16.641 1 94.62 85 PHE B CA 1
ATOM 3858 C C . PHE B 1 85 ? -11.547 17.5 15.18 1 94.62 85 PHE B C 1
ATOM 3860 O O . PHE B 1 85 ? -10.742 17.078 14.344 1 94.62 85 PHE B O 1
ATOM 3867 N N . TYR B 1 86 ? -12.812 17.75 14.891 1 91.5 86 TYR B N 1
ATOM 3868 C CA . TYR B 1 86 ? -13.492 17.422 13.648 1 91.5 86 TYR B CA 1
ATOM 3869 C C . TYR B 1 86 ? -14.172 18.641 13.047 1 91.5 86 TYR B C 1
ATOM 3871 O O . TYR B 1 86 ? -14.516 19.578 13.766 1 91.5 86 TYR B O 1
ATOM 3879 N N . ALA B 1 87 ? -14.289 18.625 11.758 1 89.38 87 ALA B N 1
ATOM 3880 C CA . ALA B 1 87 ? -14.922 19.75 11.086 1 89.38 87 ALA B CA 1
ATOM 3881 C C . ALA B 1 87 ? -15.852 19.281 9.969 1 89.38 87 ALA B C 1
ATOM 3883 O O . ALA B 1 87 ? -15.609 18.25 9.352 1 89.38 87 ALA B O 1
ATOM 3884 N N . ARG B 1 88 ? -16.844 20.062 9.82 1 85.06 88 ARG B N 1
ATOM 3885 C CA . ARG B 1 88 ? -17.734 19.969 8.672 1 85.06 88 ARG B CA 1
ATOM 3886 C C . ARG B 1 88 ? -17.594 21.188 7.762 1 85.06 88 ARG B C 1
ATOM 3888 O O . ARG B 1 88 ? -17.156 22.25 8.203 1 85.06 88 ARG B O 1
ATOM 3895 N N . SER B 1 89 ? -17.828 20.875 6.535 1 78.88 89 SER B N 1
ATOM 3896 C CA . SER B 1 89 ? -17.859 22.016 5.617 1 78.88 89 SER B CA 1
ATOM 3897 C C . SER B 1 89 ? -19.203 22.125 4.926 1 78.88 89 SER B C 1
ATOM 3899 O O . SER B 1 89 ? -19.781 21.125 4.508 1 78.88 89 SER B O 1
ATOM 3901 N N . GLU B 1 90 ? -19.625 23.312 4.891 1 75.94 90 GLU B N 1
ATOM 3902 C CA . GLU B 1 90 ? -20.891 23.562 4.207 1 75.94 90 GLU B CA 1
ATOM 3903 C C . GLU B 1 90 ? -20.688 23.641 2.697 1 75.94 90 GLU B C 1
ATOM 3905 O O . GLU B 1 90 ? -21.656 23.516 1.934 1 75.94 90 GLU B O 1
ATOM 3910 N N . ILE B 1 91 ? -19.484 23.906 2.369 1 72.12 91 ILE B N 1
ATOM 3911 C CA . ILE B 1 91 ? -19.156 23.969 0.949 1 72.12 91 ILE B CA 1
ATOM 3912 C C . ILE B 1 91 ? -18.438 22.688 0.521 1 72.12 91 ILE B C 1
ATOM 3914 O O . ILE B 1 91 ? -17.75 22.047 1.326 1 72.12 91 ILE B O 1
ATOM 3918 N N . GLN B 1 92 ? -18.75 22.328 -0.715 1 66.75 92 GLN B N 1
ATOM 3919 C CA . GLN B 1 92 ? -18.141 21.109 -1.217 1 66.75 92 GLN B CA 1
ATOM 3920 C C . GLN B 1 92 ? -16.625 21.266 -1.342 1 66.75 92 GLN B C 1
ATOM 3922 O O . GLN B 1 92 ? -16.141 22.172 -2.012 1 66.75 92 GLN B O 1
ATOM 3927 N N . ILE B 1 93 ? -15.992 20.531 -0.469 1 63.03 93 ILE B N 1
ATOM 3928 C CA . ILE B 1 93 ? -14.539 20.438 -0.547 1 63.03 93 ILE B CA 1
ATOM 3929 C C . ILE B 1 93 ? -14.148 19.031 -1.014 1 63.03 93 ILE B C 1
ATOM 3931 O O . ILE B 1 93 ? -14.656 18.031 -0.499 1 63.03 93 ILE B O 1
ATOM 3935 N N . LEU B 1 94 ? -13.539 18.766 -2.137 1 56.38 94 LEU B N 1
ATOM 3936 C CA . LEU B 1 94 ? -13.305 17.516 -2.867 1 56.38 94 LEU B CA 1
ATOM 3937 C C . LEU B 1 94 ? -12.758 16.438 -1.94 1 56.38 94 LEU B C 1
ATOM 3939 O O . LEU B 1 94 ? -13.062 15.258 -2.107 1 56.38 94 LEU B O 1
ATOM 3943 N N . ASP B 1 95 ? -11.828 16.609 -1.008 1 58.22 95 ASP B N 1
ATOM 3944 C CA . ASP B 1 95 ? -11.273 15.5 -0.229 1 58.22 95 ASP B CA 1
ATOM 3945 C C . ASP B 1 95 ? -12.172 15.156 0.958 1 58.22 95 ASP B C 1
ATOM 3947 O O . ASP B 1 95 ? -11.812 14.336 1.801 1 58.22 95 ASP B O 1
ATOM 3951 N N . TRP B 1 96 ? -13.273 15.852 0.936 1 59.47 96 TRP B N 1
ATOM 3952 C CA . TRP B 1 96 ? -14.172 15.555 2.049 1 59.47 96 TRP B CA 1
ATOM 3953 C C . TRP B 1 96 ? -14.984 14.297 1.776 1 59.47 96 TRP B C 1
ATOM 3955 O O . TRP B 1 96 ? -15.57 14.148 0.702 1 59.47 96 TRP B O 1
ATOM 3965 N N . CYS B 1 97 ? -14.562 13.141 2.361 1 57.06 97 CYS B N 1
ATOM 3966 C CA . CYS B 1 97 ? -15.141 11.828 2.111 1 57.06 97 CYS B CA 1
ATOM 3967 C C . CYS B 1 97 ? -16.656 11.906 1.979 1 57.06 97 CYS B C 1
ATOM 3969 O O . CYS B 1 97 ? -17.234 11.328 1.062 1 57.06 97 CYS B O 1
ATOM 3971 N N . SER B 1 98 ? -17.391 12.211 3.039 1 57.31 98 SER B N 1
ATOM 3972 C CA . SER B 1 98 ? -18.844 12.258 2.908 1 57.31 98 SER B CA 1
ATOM 3973 C C . SER B 1 98 ? -19.375 13.68 3.086 1 57.31 98 SER B C 1
ATOM 3975 O O . SER B 1 98 ? -19.172 14.297 4.137 1 57.31 98 SER B O 1
ATOM 3977 N N . PRO B 1 99 ? -19.812 14.141 1.867 1 55.91 99 PRO B N 1
ATOM 3978 C CA . PRO B 1 99 ? -20.406 15.469 2.02 1 55.91 99 PRO B CA 1
ATOM 3979 C C . PRO B 1 99 ? -21.359 15.555 3.209 1 55.91 99 PRO B C 1
ATOM 3981 O O . PRO B 1 99 ? -22.203 14.672 3.393 1 55.91 99 PRO B O 1
ATOM 3984 N N . GLY B 1 100 ? -21.031 16.469 4.035 1 59.75 100 GLY B N 1
ATOM 3985 C CA . GLY B 1 100 ? -21.922 16.781 5.141 1 59.75 100 GLY B CA 1
ATOM 3986 C C . GLY B 1 100 ? -21.5 16.125 6.445 1 59.75 100 GLY B C 1
ATOM 3987 O O . GLY B 1 100 ? -22.031 16.469 7.508 1 59.75 100 GLY B O 1
ATOM 3988 N N . GLU B 1 101 ? -20.531 15.133 6.242 1 74.44 101 GLU B N 1
ATOM 3989 C CA . GLU B 1 101 ? -20.141 14.484 7.488 1 74.44 101 GLU B CA 1
ATOM 3990 C C . GLU B 1 101 ? -18.859 15.094 8.047 1 74.44 101 GLU B C 1
ATOM 3992 O O . GLU B 1 101 ? -18.047 15.633 7.297 1 74.44 101 GLU B O 1
ATOM 3997 N N . SER B 1 102 ? -18.766 15.18 9.312 1 83.44 102 SER B N 1
ATOM 3998 C CA . SER B 1 102 ? -17.578 15.688 10 1 83.44 102 SER B CA 1
ATOM 3999 C C . SER B 1 102 ? -16.375 14.766 9.789 1 83.44 102 SER B C 1
ATOM 4001 O O . SER B 1 102 ? -16.516 13.547 9.797 1 83.44 102 SER B O 1
ATOM 4003 N N . ASN B 1 103 ? -15.328 15.406 9.445 1 86.31 103 ASN B N 1
ATOM 4004 C CA . ASN B 1 103 ? -14.07 14.695 9.281 1 86.31 103 ASN B CA 1
ATOM 4005 C C . ASN B 1 103 ? -13.031 15.141 10.305 1 86.31 103 ASN B C 1
ATOM 4007 O O . ASN B 1 103 ? -13.031 16.297 10.742 1 86.31 103 ASN B O 1
ATOM 4011 N N . TRP B 1 104 ? -12.188 14.18 10.703 1 91.56 104 TRP B N 1
ATOM 4012 C CA . TRP B 1 104 ? -11.039 14.516 11.539 1 91.56 104 TRP B CA 1
ATOM 4013 C C . TRP B 1 104 ? -10.125 15.508 10.836 1 91.56 104 TRP B C 1
ATOM 4015 O O . TRP B 1 104 ? -9.703 15.281 9.703 1 91.56 104 TRP B O 1
ATOM 4025 N N . ILE B 1 105 ? -9.859 16.641 11.539 1 92.56 105 ILE B N 1
ATOM 4026 C CA . ILE B 1 105 ? -9.156 17.688 10.828 1 92.56 105 ILE B CA 1
ATOM 4027 C C . ILE B 1 105 ? -7.965 18.172 11.656 1 92.56 105 ILE B C 1
ATOM 4029 O O . ILE B 1 105 ? -7.258 19.109 11.266 1 92.56 105 ILE B O 1
ATOM 4033 N N . GLY B 1 106 ? -7.715 17.578 12.789 1 96.5 106 GLY B N 1
ATOM 4034 C CA . GLY B 1 106 ? -6.531 17.984 13.531 1 96.5 106 GLY B CA 1
ATOM 4035 C C . GLY B 1 106 ? -6.555 17.531 14.977 1 96.5 106 GLY B C 1
ATOM 4036 O O . GLY B 1 106 ? -7.367 16.688 15.359 1 96.5 106 GLY B O 1
ATOM 4037 N N . TYR B 1 107 ? -5.574 18.047 15.734 1 98.5 107 TYR B N 1
ATOM 4038 C CA . TYR B 1 107 ? -5.477 17.719 17.156 1 98.5 107 TYR B CA 1
ATOM 4039 C C . TYR B 1 107 ? -4.898 18.891 17.953 1 98.5 107 TYR B C 1
ATOM 4041 O O . TYR B 1 107 ? -4.328 19.812 17.375 1 98.5 107 TYR B O 1
ATOM 4049 N N . VAL B 1 108 ? -5.184 18.875 19.219 1 98.88 108 VAL B N 1
ATOM 4050 C CA . VAL B 1 108 ? -4.488 19.688 20.219 1 98.88 108 VAL B CA 1
ATOM 4051 C C . VAL B 1 108 ? -3.549 18.812 21.031 1 98.88 108 VAL B C 1
ATOM 4053 O O . VAL B 1 108 ? -3.918 17.703 21.438 1 98.88 108 VAL B O 1
ATOM 4056 N N . ALA B 1 109 ? -2.359 19.266 21.141 1 98.88 109 ALA B N 1
ATOM 4057 C CA . ALA B 1 109 ? -1.371 18.547 21.953 1 98.88 109 ALA B CA 1
ATOM 4058 C C . ALA B 1 109 ? -0.646 19.5 22.891 1 98.88 109 ALA B C 1
ATOM 4060 O O . ALA B 1 109 ? -0.689 20.719 22.719 1 98.88 109 ALA B O 1
ATOM 4061 N N . VAL B 1 110 ? -0.022 18.953 23.906 1 98.88 110 VAL B N 1
ATOM 4062 C CA . VAL B 1 110 ? 0.756 19.734 24.859 1 98.88 110 VAL B CA 1
ATOM 4063 C C . VAL B 1 110 ? 2.084 19.031 25.141 1 98.88 110 VAL B C 1
ATOM 4065 O O . VAL B 1 110 ? 2.154 17.797 25.141 1 98.88 110 VAL B O 1
ATOM 4068 N N . THR B 1 111 ? 3.141 19.828 25.297 1 98.62 111 THR B N 1
ATOM 4069 C CA . THR B 1 111 ? 4.438 19.234 25.594 1 98.62 111 THR B CA 1
ATOM 4070 C C . THR B 1 111 ? 4.402 18.469 26.922 1 98.62 111 THR B C 1
ATOM 4072 O O . THR B 1 111 ? 3.771 18.922 27.875 1 98.62 111 THR B O 1
ATOM 4075 N N . THR B 1 112 ? 5.074 17.328 26.922 1 98.06 112 THR B N 1
ATOM 4076 C CA . THR B 1 112 ? 5.387 16.672 28.188 1 98.06 112 THR B CA 1
ATOM 4077 C C . THR B 1 112 ? 6.445 17.469 28.953 1 98.06 112 THR B C 1
ATOM 4079 O O . THR B 1 112 ? 6.934 18.484 28.469 1 98.06 112 THR B O 1
ATOM 4082 N N . ASP B 1 113 ? 6.82 16.969 30.141 1 98 113 ASP B N 1
ATOM 4083 C CA . ASP B 1 113 ? 7.887 17.625 30.891 1 98 113 ASP B CA 1
ATOM 4084 C C . ASP B 1 113 ? 9.211 17.547 30.125 1 98 113 ASP B C 1
ATOM 4086 O O . ASP B 1 113 ? 9.992 18.5 30.141 1 98 113 ASP B O 1
ATOM 4090 N N . GLU B 1 114 ? 9.414 16.422 29.5 1 96.88 114 GLU B N 1
ATOM 4091 C CA . GLU B 1 114 ? 10.617 16.266 28.688 1 96.88 114 GLU B CA 1
ATOM 4092 C C . GLU B 1 114 ? 10.617 17.219 27.516 1 96.88 114 GLU B C 1
ATOM 4094 O O . GLU B 1 114 ? 11.641 17.844 27.203 1 96.88 114 GLU B O 1
ATOM 4099 N N . GLY B 1 115 ? 9.461 17.391 26.891 1 97.56 115 GLY B N 1
ATOM 4100 C CA . GLY B 1 115 ? 9.336 18.312 25.781 1 97.56 115 GLY B CA 1
ATOM 4101 C C . GLY B 1 115 ? 9.531 19.766 26.203 1 97.56 115 GLY B C 1
ATOM 4102 O O . GLY B 1 115 ? 10.164 20.547 25.484 1 97.56 115 GLY B O 1
ATOM 4103 N N . LYS B 1 116 ? 8.992 20.078 27.359 1 98 116 LYS B N 1
ATOM 4104 C CA . LYS B 1 116 ? 9.141 21.422 27.922 1 98 116 LYS B CA 1
ATOM 4105 C C . LYS B 1 116 ? 10.609 21.75 28.156 1 98 116 LYS B C 1
ATOM 4107 O O . LYS B 1 116 ? 11.047 22.875 27.875 1 98 116 LYS B O 1
ATOM 4112 N N . ALA B 1 117 ? 11.328 20.781 28.562 1 97.44 117 ALA B N 1
ATOM 4113 C CA . ALA B 1 117 ? 12.75 20.984 28.812 1 97.44 117 ALA B CA 1
ATOM 4114 C C . ALA B 1 117 ? 13.508 21.297 27.531 1 97.44 117 ALA B C 1
ATOM 4116 O O . ALA B 1 117 ? 14.438 22.094 27.516 1 97.44 117 ALA B O 1
ATOM 4117 N N . VAL B 1 118 ? 13.094 20.703 26.469 1 97.25 118 VAL B N 1
ATOM 4118 C CA . VAL B 1 118 ? 13.773 20.828 25.188 1 97.25 118 VAL B CA 1
ATOM 4119 C C . VAL B 1 118 ? 13.352 22.141 24.5 1 97.25 118 VAL B C 1
ATOM 4121 O O . VAL B 1 118 ? 14.18 22.828 23.906 1 97.25 118 VAL B O 1
ATOM 4124 N N . LEU B 1 119 ? 12.094 22.531 24.656 1 97.88 119 LEU B N 1
ATOM 4125 C CA . LEU B 1 119 ? 11.555 23.656 23.891 1 97.88 119 LEU B CA 1
ATOM 4126 C C . LEU B 1 119 ? 11.586 24.922 24.734 1 97.88 119 LEU B C 1
ATOM 4128 O O . LEU B 1 119 ? 11.422 26.031 24.188 1 97.88 119 LEU B O 1
ATOM 4132 N N . GLY B 1 120 ? 11.734 24.828 26.016 1 97.88 120 GLY B N 1
ATOM 4133 C CA . GLY B 1 120 ? 11.969 25.984 26.875 1 97.88 120 GLY B CA 1
ATOM 4134 C C . GLY B 1 120 ? 10.719 26.469 27.594 1 97.88 120 GLY B C 1
ATOM 4135 O O . GLY B 1 120 ? 10.797 27.312 28.484 1 97.88 120 GLY B O 1
ATOM 4136 N N . ARG B 1 121 ? 9.57 25.922 27.234 1 98.12 121 ARG B N 1
ATOM 4137 C CA . ARG B 1 121 ? 8.289 26.281 27.828 1 98.12 121 ARG B CA 1
ATOM 4138 C C . ARG B 1 121 ? 7.234 25.219 27.578 1 98.12 121 ARG B C 1
ATOM 4140 O O . ARG B 1 121 ? 7.449 24.297 26.781 1 98.12 121 ARG B O 1
ATOM 4147 N N . ARG B 1 122 ? 6.152 25.25 28.344 1 98.62 122 ARG B N 1
ATOM 4148 C CA . ARG B 1 122 ? 4.977 24.438 28.031 1 98.62 122 ARG B CA 1
ATOM 4149 C C . ARG B 1 122 ? 4.289 24.938 26.766 1 98.62 122 ARG B C 1
ATOM 4151 O O . ARG B 1 122 ? 3.891 26.109 26.688 1 98.62 122 ARG B O 1
ATOM 4158 N N . GLU B 1 123 ? 4.23 24.109 25.844 1 98.81 123 GLU B N 1
ATOM 4159 C CA . GLU B 1 123 ? 3.664 24.516 24.562 1 98.81 123 GLU B CA 1
ATOM 4160 C C . GLU B 1 123 ? 2.359 23.781 24.281 1 98.81 123 GLU B C 1
ATOM 4162 O O . GLU B 1 123 ? 2.297 22.547 24.375 1 98.81 123 GLU B O 1
ATOM 4167 N N . ILE B 1 124 ? 1.327 24.5 23.969 1 98.88 124 ILE B N 1
ATOM 4168 C CA . ILE B 1 124 ? 0.103 23.969 23.391 1 98.88 124 ILE B CA 1
ATOM 4169 C C . ILE B 1 124 ? 0.195 24.016 21.859 1 98.88 124 ILE B C 1
ATOM 4171 O O . ILE B 1 124 ? 0.371 25.094 21.281 1 98.88 124 ILE B O 1
ATOM 4175 N N . LEU B 1 125 ? 0.143 22.891 21.25 1 98.94 125 LEU B N 1
ATOM 4176 C CA . LEU B 1 125 ? 0.265 22.766 19.812 1 98.94 125 LEU B CA 1
ATOM 4177 C C . LEU B 1 125 ? -1.077 22.406 19.172 1 98.94 125 LEU B C 1
ATOM 4179 O O . LEU B 1 125 ? -1.749 21.484 19.625 1 98.94 125 LEU B O 1
ATOM 4183 N N . ILE B 1 126 ? -1.509 23.188 18.219 1 98.94 126 ILE B N 1
ATOM 4184 C CA . ILE B 1 126 ? -2.719 22.922 17.453 1 98.94 126 ILE B CA 1
ATOM 4185 C C . ILE B 1 126 ? -2.359 22.688 15.984 1 98.94 126 ILE B C 1
ATOM 4187 O O . ILE B 1 126 ? -1.82 23.578 15.32 1 98.94 126 ILE B O 1
ATOM 4191 N N . ALA B 1 127 ? -2.613 21.516 15.484 1 98.75 127 ALA B N 1
ATOM 4192 C CA . ALA B 1 127 ? -2.285 21.188 14.102 1 98.75 127 ALA B CA 1
ATOM 4193 C C . ALA B 1 127 ? -3.549 20.984 13.266 1 98.75 127 ALA B C 1
ATOM 4195 O O . ALA B 1 127 ? -4.438 20.219 13.656 1 98.75 127 ALA B O 1
ATOM 4196 N N . TRP B 1 128 ? -3.652 21.688 12.172 1 96.81 128 TRP B N 1
ATOM 4197 C CA . TRP B 1 128 ? -4.77 21.609 11.234 1 96.81 128 TRP B CA 1
ATOM 4198 C C . TRP B 1 128 ? -4.355 20.875 9.961 1 96.81 128 TRP B C 1
ATOM 4200 O O . TRP B 1 128 ? -3.291 21.141 9.406 1 96.81 128 TRP B O 1
ATOM 4210 N N . ARG B 1 129 ? -5.188 19.984 9.555 1 90.31 129 ARG B N 1
ATOM 4211 C CA . ARG B 1 129 ? -4.918 19.141 8.391 1 90.31 129 ARG B CA 1
ATOM 4212 C C . ARG B 1 129 ? -5.184 19.906 7.098 1 90.31 129 ARG B C 1
ATOM 4214 O O . ARG B 1 129 ? -6.145 20.672 7.008 1 90.31 129 ARG B O 1
ATOM 4221 N N . GLY B 1 130 ? -4.281 19.609 6.172 1 79.31 130 GLY B N 1
ATOM 4222 C CA . GLY B 1 130 ? -4.543 20.078 4.82 1 79.31 130 GLY B CA 1
ATOM 4223 C C . GLY B 1 130 ? -5.344 19.094 3.99 1 79.31 130 GLY B C 1
ATOM 4224 O O . GLY B 1 130 ? -6.078 18.266 4.535 1 79.31 130 GLY B O 1
ATOM 4225 N N . THR B 1 131 ? -5.422 19.297 2.666 1 69.88 131 THR B N 1
ATOM 4226 C CA . THR B 1 131 ? -6.156 18.422 1.761 1 69.88 131 THR B CA 1
ATOM 4227 C C . THR B 1 131 ? -5.203 17.5 1.003 1 69.88 131 THR B C 1
ATOM 4229 O O . THR B 1 131 ? -4.066 17.875 0.718 1 69.88 131 THR B O 1
ATOM 4232 N N . LYS B 1 132 ? -5.57 16.234 0.864 1 61.78 132 LYS B N 1
ATOM 4233 C CA . LYS B 1 132 ? -4.793 15.297 0.06 1 61.78 132 LYS B CA 1
ATOM 4234 C C . LYS B 1 132 ? -4.898 15.625 -1.426 1 61.78 132 LYS B C 1
ATOM 4236 O O . LYS B 1 132 ? -3.947 15.414 -2.182 1 61.78 132 LYS B O 1
ATOM 4241 N N . ARG B 1 133 ? -6.246 16.062 -1.897 1 58.34 133 ARG B N 1
ATOM 4242 C CA . ARG B 1 133 ? -6.492 16.297 -3.316 1 58.34 133 ARG B CA 1
ATOM 4243 C C . ARG B 1 133 ? -6.637 17.797 -3.598 1 58.34 133 ARG B C 1
ATOM 4245 O O . ARG B 1 133 ? -7.707 18.25 -4.012 1 58.34 133 ARG B O 1
ATOM 4252 N N . THR B 1 134 ? -5.586 18.594 -3.389 1 56.28 134 THR B N 1
ATOM 4253 C CA . THR B 1 134 ? -5.586 20.031 -3.164 1 56.28 134 THR B CA 1
ATOM 4254 C C . THR B 1 134 ? -5.949 20.781 -4.441 1 56.28 134 THR B C 1
ATOM 4256 O O . THR B 1 134 ? -6.777 21.688 -4.422 1 56.28 134 THR B O 1
ATOM 4259 N N . TYR B 1 135 ? -5.367 20.297 -5.566 1 51.41 135 TYR B N 1
ATOM 4260 C CA . TYR B 1 135 ? -5.453 21.203 -6.703 1 51.41 135 TYR B CA 1
ATOM 4261 C C . TYR B 1 135 ? -6.895 21.359 -7.168 1 51.41 135 TYR B C 1
ATOM 4263 O O . TYR B 1 135 ? -7.34 22.484 -7.453 1 51.41 135 TYR B O 1
ATOM 4271 N N . GLU B 1 136 ? -7.59 20.25 -7.176 1 52.53 136 GLU B N 1
ATOM 4272 C CA . GLU B 1 136 ? -8.984 20.359 -7.59 1 52.53 136 GLU B CA 1
ATOM 4273 C C . GLU B 1 136 ? -9.797 21.172 -6.582 1 52.53 136 GLU B C 1
ATOM 4275 O O . GLU B 1 136 ? -10.711 21.906 -6.961 1 52.53 136 GLU B O 1
ATOM 4280 N N . THR B 1 137 ? -9.469 21.047 -5.383 1 55 137 THR B N 1
ATOM 4281 C CA . THR B 1 137 ? -10.211 21.703 -4.316 1 55 137 THR B CA 1
ATOM 4282 C C . THR B 1 137 ? -10.086 23.219 -4.43 1 55 137 THR B C 1
ATOM 4284 O O . THR B 1 137 ? -11.078 23.938 -4.297 1 55 137 THR B O 1
ATOM 4287 N N . ILE B 1 138 ? -8.93 23.641 -4.73 1 55.06 138 ILE B N 1
ATOM 4288 C CA . ILE B 1 138 ? -8.68 25.078 -4.711 1 55.06 138 ILE B CA 1
ATOM 4289 C C . ILE B 1 138 ? -9.383 25.75 -5.891 1 55.06 138 ILE B C 1
ATOM 4291 O O . ILE B 1 138 ? -9.867 26.875 -5.777 1 55.06 138 ILE B O 1
ATOM 4295 N N . ASN B 1 139 ? -9.383 24.953 -6.984 1 52.56 139 ASN B N 1
ATOM 4296 C CA . ASN B 1 139 ? -10.07 25.531 -8.133 1 52.56 139 ASN B CA 1
ATOM 4297 C C . ASN B 1 139 ? -11.562 25.719 -7.867 1 52.56 139 ASN B C 1
ATOM 4299 O O . ASN B 1 139 ? -12.203 26.578 -8.469 1 52.56 139 ASN B O 1
ATOM 4303 N N . ASP B 1 140 ? -12.062 24.875 -7.094 1 53.34 140 ASP B N 1
ATOM 4304 C CA . ASP B 1 140 ? -13.508 24.953 -6.887 1 53.34 140 ASP B CA 1
ATOM 4305 C C . ASP B 1 140 ? -13.859 25.953 -5.793 1 53.34 140 ASP B C 1
ATOM 4307 O O . ASP B 1 140 ? -15.031 26.172 -5.496 1 53.34 140 ASP B O 1
ATOM 4311 N N . LEU B 1 141 ? -12.93 26.359 -5.07 1 54.19 141 LEU B N 1
ATOM 4312 C CA . LEU B 1 141 ? -13.289 27.281 -3.996 1 54.19 141 LEU B CA 1
ATOM 4313 C C . LEU B 1 141 ? -13.938 28.547 -4.555 1 54.19 141 LEU B C 1
ATOM 4315 O O . LEU B 1 141 ? -13.289 29.312 -5.254 1 54.19 141 LEU B O 1
ATOM 4319 N N . GLN B 1 142 ? -15.203 28.406 -4.883 1 55.91 142 GLN B N 1
ATOM 4320 C CA . GLN B 1 142 ? -15.945 29.625 -5.141 1 55.91 142 GLN B CA 1
ATOM 4321 C C . GLN B 1 142 ? -15.555 30.734 -4.16 1 55.91 142 GLN B C 1
ATOM 4323 O O . GLN B 1 142 ? -15.781 30.609 -2.955 1 55.91 142 GLN B O 1
ATOM 4328 N N . ALA B 1 143 ? -14.633 31.672 -4.543 1 61.44 143 ALA B N 1
ATOM 4329 C CA . ALA B 1 143 ? -13.891 32.688 -3.803 1 61.44 143 ALA B CA 1
ATOM 4330 C C . ALA B 1 143 ? -14.828 33.781 -3.281 1 61.44 143 ALA B C 1
ATOM 4332 O O . ALA B 1 143 ? -14.742 34.938 -3.697 1 61.44 143 ALA B O 1
ATOM 4333 N N . ASP B 1 144 ? -15.898 33.25 -2.527 1 77.62 144 ASP B N 1
ATOM 4334 C CA . ASP B 1 144 ? -16.688 34.344 -1.974 1 77.62 144 ASP B CA 1
ATOM 4335 C C . ASP B 1 144 ? -16.234 34.688 -0.558 1 77.62 144 ASP B C 1
ATOM 4337 O O . ASP B 1 144 ? -15.797 33.812 0.19 1 77.62 144 ASP B O 1
ATOM 4341 N N . PHE B 1 145 ? -16.219 36 -0.26 1 83.44 145 PHE B N 1
ATOM 4342 C CA . PHE B 1 145 ? -15.93 36.531 1.07 1 83.44 145 PHE B CA 1
ATOM 4343 C C . PHE B 1 145 ? -17.141 36.375 1.988 1 83.44 145 PHE B C 1
ATOM 4345 O O . PHE B 1 145 ? -18.281 36.531 1.556 1 83.44 145 PHE B O 1
ATOM 4352 N N . VAL B 1 146 ? -16.844 36.062 3.188 1 88.75 146 VAL B N 1
ATOM 4353 C CA . VAL B 1 146 ? -17.859 36.156 4.234 1 88.75 146 VAL B CA 1
ATOM 4354 C C . VAL B 1 14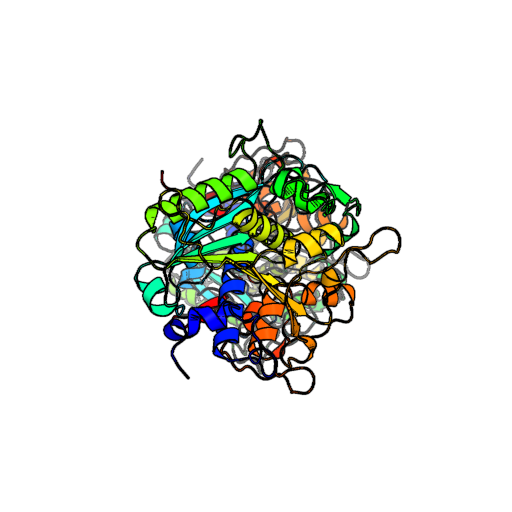6 ? -17.312 36.969 5.402 1 88.75 146 VAL B C 1
ATOM 4356 O O . VAL B 1 146 ? -16.094 37.031 5.625 1 88.75 146 VAL B O 1
ATOM 4359 N N . SER B 1 147 ? -18.281 37.594 6.078 1 92 147 SER B N 1
ATOM 4360 C CA . SER B 1 147 ? -17.875 38.375 7.242 1 92 147 SER B CA 1
ATOM 4361 C C . SER B 1 147 ? -17.328 37.469 8.344 1 92 147 SER B C 1
ATOM 4363 O O . SER B 1 147 ? -17.859 36.406 8.609 1 92 147 SER B O 1
ATOM 4365 N N . ALA B 1 148 ? -16.219 37.938 8.977 1 92.75 148 ALA B N 1
ATOM 4366 C CA . ALA B 1 148 ? -15.641 37.219 10.109 1 92.75 148 ALA B CA 1
ATOM 4367 C C . ALA B 1 148 ? -15.969 37.906 11.43 1 92.75 148 ALA B C 1
ATOM 4369 O O . ALA B 1 148 ? -15.328 37.656 12.453 1 92.75 148 ALA B O 1
ATOM 4370 N N . ALA B 1 149 ? -16.938 38.719 11.422 1 90.75 149 ALA B N 1
ATOM 4371 C CA . ALA B 1 149 ? -17.297 39.469 12.617 1 90.75 149 ALA B CA 1
ATOM 4372 C C . ALA B 1 149 ? -17.812 38.562 13.711 1 90.75 149 ALA B C 1
ATOM 4374 O O . ALA B 1 149 ? -17.672 38.844 14.898 1 90.75 149 ALA B O 1
ATOM 4375 N N . ASP B 1 150 ? -18.375 37.5 13.32 1 91.94 150 ASP B N 1
ATOM 4376 C CA . ASP B 1 150 ? -18.891 36.531 14.297 1 91.94 150 ASP B CA 1
ATOM 4377 C C . ASP B 1 150 ? -17.75 35.906 15.078 1 91.94 150 ASP B C 1
ATOM 4379 O O . ASP B 1 150 ? -17.953 35.406 16.188 1 91.94 150 ASP B O 1
ATOM 4383 N N . ILE B 1 151 ? -16.562 35.906 14.539 1 93.19 151 ILE B N 1
ATOM 4384 C CA . ILE B 1 151 ? -15.383 35.344 15.172 1 93.19 151 ILE B CA 1
ATOM 4385 C C . ILE B 1 151 ? -14.555 36.438 15.836 1 93.19 151 ILE B C 1
ATOM 4387 O O . ILE B 1 151 ? -14.125 36.281 16.984 1 93.19 151 ILE B O 1
ATOM 4391 N N . LEU B 1 152 ? -14.398 37.625 15.148 1 92.94 152 LEU B N 1
ATOM 4392 C CA . LEU B 1 152 ? -13.383 38.594 15.508 1 92.94 152 LEU B CA 1
ATOM 4393 C C . LEU B 1 152 ? -14.016 39.844 16.094 1 92.94 152 LEU B C 1
ATOM 4395 O O . LEU B 1 152 ? -13.305 40.75 16.578 1 92.94 152 LEU B O 1
ATOM 4399 N N . GLY B 1 153 ? -15.328 39.875 16.109 1 86 153 GLY B N 1
ATOM 4400 C CA . GLY B 1 153 ? -16.016 41.062 16.578 1 86 153 GLY B CA 1
ATOM 4401 C C . GLY B 1 153 ? -16.062 42.156 15.531 1 86 153 GLY B C 1
ATOM 4402 O O . GLY B 1 153 ? -15.414 42.062 14.492 1 86 153 GLY B O 1
ATOM 4403 N N . ASP B 1 154 ? -16.938 43.094 15.75 1 78.44 154 ASP B N 1
ATOM 4404 C CA . ASP B 1 154 ? -17.047 44.25 14.883 1 78.44 154 ASP B CA 1
ATOM 4405 C C . ASP B 1 154 ? -16.125 45.375 15.359 1 78.44 154 ASP B C 1
ATOM 4407 O O . ASP B 1 154 ? -16.422 46.031 16.359 1 78.44 154 ASP B O 1
ATOM 4411 N N . ASN B 1 155 ? -14.992 45.438 14.812 1 76.25 155 ASN B N 1
ATOM 4412 C CA . ASN B 1 155 ? -14.039 46.438 15.242 1 76.25 155 ASN B CA 1
ATOM 4413 C C . ASN B 1 155 ? -13.945 47.594 14.234 1 76.25 155 ASN B C 1
ATOM 4415 O O . ASN B 1 155 ? -12.93 48.281 14.18 1 76.25 155 ASN B O 1
ATOM 4419 N N . GLY B 1 156 ? -14.984 47.656 13.398 1 79.81 156 GLY B N 1
ATOM 4420 C CA . GLY B 1 156 ? -15.031 48.75 12.438 1 79.81 156 GLY B CA 1
ATOM 4421 C C . GLY B 1 156 ? -14.234 48.469 11.172 1 79.81 156 GLY B C 1
ATOM 4422 O O . GLY B 1 156 ? -14.281 49.25 10.219 1 79.81 156 GLY B O 1
ATOM 4423 N N . GLU B 1 157 ? -13.539 47.406 11.047 1 83 157 GLU B N 1
ATOM 4424 C CA . GLU B 1 157 ? -12.68 47.094 9.906 1 83 157 GLU B CA 1
ATOM 4425 C C . GLU B 1 157 ? -13.375 46.188 8.906 1 83 157 GLU B C 1
ATOM 4427 O O . GLU B 1 157 ? -12.836 45.906 7.832 1 83 157 GLU B O 1
ATOM 4432 N N . ASP B 1 158 ? -14.484 45.688 9.25 1 88.19 158 ASP B N 1
ATOM 4433 C CA . ASP B 1 158 ? -15.25 44.781 8.398 1 88.19 158 ASP B CA 1
ATOM 4434 C C . ASP B 1 158 ? -14.383 43.625 7.914 1 88.19 158 ASP B C 1
ATOM 4436 O O . ASP B 1 158 ? -14.258 43.406 6.711 1 88.19 158 ASP B O 1
ATOM 4440 N N . PRO B 1 159 ? -13.812 42.906 8.875 1 92.06 159 PRO B N 1
ATOM 4441 C CA . PRO B 1 159 ? -12.977 41.781 8.461 1 92.06 159 PRO B CA 1
ATOM 4442 C C . PRO B 1 159 ? -13.781 40.688 7.73 1 92.06 159 PRO B C 1
ATOM 4444 O O . PRO B 1 159 ? -14.828 40.281 8.219 1 92.06 159 PRO B O 1
ATOM 4447 N N . LYS B 1 160 ? -13.297 40.312 6.551 1 92.31 160 LYS B N 1
ATOM 4448 C CA . LYS B 1 160 ? -13.875 39.219 5.77 1 92.31 160 LYS B CA 1
ATOM 4449 C C . LYS B 1 160 ? -12.836 38.156 5.453 1 92.31 160 LYS B C 1
ATOM 4451 O O . LYS B 1 160 ? -11.648 38.469 5.309 1 92.31 160 LYS B O 1
ATOM 4456 N N . VAL B 1 161 ? -13.281 36.938 5.441 1 92 161 VAL B N 1
ATOM 4457 C CA . VAL B 1 161 ? -12.414 35.812 5.086 1 92 161 VAL B CA 1
ATOM 4458 C C . VAL B 1 161 ? -13.102 34.938 4.039 1 92 161 VAL B C 1
ATOM 4460 O O . VAL B 1 161 ? -14.289 35.094 3.766 1 92 161 VAL B O 1
ATOM 4463 N N . HIS B 1 162 ? -12.305 34.125 3.434 1 88.62 162 HIS B N 1
ATOM 4464 C CA . HIS B 1 162 ? -12.859 33.188 2.467 1 88.62 162 HIS B CA 1
ATOM 4465 C C . HIS B 1 162 ? -13.93 32.312 3.1 1 88.62 162 HIS B C 1
ATOM 4467 O O . HIS B 1 162 ? -13.758 31.812 4.215 1 88.62 162 HIS B O 1
ATOM 4473 N N . HIS B 1 163 ? -15.008 32.062 2.375 1 87.56 163 HIS B N 1
ATOM 4474 C CA . HIS B 1 163 ? -16.172 31.344 2.869 1 87.56 163 HIS B CA 1
ATOM 4475 C C . HIS B 1 163 ? -15.789 29.906 3.264 1 87.56 163 HIS B C 1
ATOM 4477 O O . HIS B 1 163 ? -16.328 29.375 4.234 1 87.56 163 HIS B O 1
ATOM 4483 N N . GLY B 1 164 ? -14.945 29.328 2.588 1 84.56 164 GLY B N 1
ATOM 4484 C CA . GLY B 1 164 ? -14.516 27.953 2.863 1 84.56 164 GLY B CA 1
ATOM 4485 C C . GLY B 1 164 ? -13.82 27.812 4.203 1 84.56 164 GLY B C 1
ATOM 4486 O O . GLY B 1 164 ? -14.109 26.891 4.965 1 84.56 164 GLY B O 1
ATOM 4487 N N . TRP B 1 165 ? -12.898 28.828 4.5 1 89 165 TRP B N 1
ATOM 4488 C CA . TRP B 1 165 ? -12.195 28.781 5.777 1 89 165 TRP B CA 1
ATOM 4489 C C . TRP B 1 165 ? -13.164 28.984 6.941 1 89 165 TRP B C 1
ATOM 4491 O O . TRP B 1 165 ? -13.086 28.266 7.941 1 89 165 TRP B O 1
ATOM 4501 N N . HIS B 1 166 ? -13.953 29.922 6.652 1 91.69 166 HIS B N 1
ATOM 4502 C CA . HIS B 1 166 ? -14.938 30.25 7.68 1 91.69 166 HIS B CA 1
ATOM 4503 C C . HIS B 1 166 ? -15.844 29.062 7.973 1 91.69 166 HIS B C 1
ATOM 4505 O O . HIS B 1 166 ? -16.109 28.734 9.133 1 91.69 166 HIS B O 1
ATOM 4511 N N . SER B 1 167 ? -16.25 28.391 6.977 1 88.5 167 SER B N 1
ATOM 4512 C CA . SER B 1 167 ? -17.172 27.266 7.109 1 88.5 167 SER B CA 1
ATOM 4513 C C . SER B 1 167 ? -16.516 26.109 7.855 1 88.5 167 SER B C 1
ATOM 4515 O O . SER B 1 167 ? -17.094 25.562 8.797 1 88.5 167 SER B O 1
ATOM 4517 N N . ILE B 1 168 ? -15.367 25.766 7.504 1 89.06 168 ILE B N 1
ATOM 4518 C CA . ILE B 1 168 ? -14.648 24.656 8.133 1 89.06 168 ILE B CA 1
ATOM 4519 C C . ILE B 1 168 ? -14.453 24.953 9.625 1 89.06 168 ILE B C 1
ATOM 4521 O O . ILE B 1 168 ? -14.586 24.062 10.461 1 89.06 168 ILE B O 1
ATOM 4525 N N . TYR B 1 169 ? -14.195 26.188 9.898 1 94 169 TYR B N 1
ATOM 4526 C CA . TYR B 1 169 ? -13.859 26.609 11.258 1 94 169 TYR B CA 1
ATOM 4527 C C . TYR B 1 169 ? -15.109 26.688 12.125 1 94 169 TYR B C 1
ATOM 4529 O O . TYR B 1 169 ? -15.078 26.312 13.305 1 94 169 TYR B O 1
ATOM 4537 N N . THR B 1 170 ? -16.312 27 11.516 1 94.38 170 THR B N 1
ATOM 4538 C CA . THR B 1 170 ? -17.422 27.406 12.367 1 94.38 170 THR B CA 1
ATOM 4539 C C . THR B 1 170 ? -18.625 26.484 12.172 1 94.38 170 THR B C 1
ATOM 4541 O O . THR B 1 170 ? -19.562 26.5 12.977 1 94.38 170 THR B O 1
ATOM 4544 N N . ALA B 1 171 ? -18.625 25.734 11.109 1 90.38 171 ALA B N 1
ATOM 4545 C CA . ALA B 1 171 ? -19.812 24.953 10.812 1 90.38 171 ALA B CA 1
ATOM 4546 C C . ALA B 1 171 ? -20.062 23.891 11.891 1 90.38 171 ALA B C 1
ATOM 4548 O O . ALA B 1 171 ? -19.125 23.25 12.375 1 90.38 171 ALA B O 1
ATOM 4549 N N . LYS B 1 172 ? -21.328 23.812 12.25 1 89.31 172 LYS B N 1
ATOM 4550 C CA . LYS B 1 172 ? -21.766 22.797 13.211 1 89.31 172 LYS B CA 1
ATOM 4551 C C . LYS B 1 172 ? -22.5 21.656 12.508 1 89.31 172 LYS B C 1
ATOM 4553 O O . LYS B 1 172 ? -23.078 21.844 11.445 1 89.31 172 LYS B O 1
ATOM 4558 N N . ASP B 1 173 ? -22.328 20.5 13.016 1 80.62 173 ASP B N 1
ATOM 4559 C CA . ASP B 1 173 ? -23.047 19.312 12.531 1 80.62 173 ASP B CA 1
ATOM 4560 C C . ASP B 1 173 ? -23.922 18.719 13.633 1 80.62 173 ASP B C 1
ATOM 4562 O O . ASP B 1 173 ? -23.484 17.828 14.367 1 80.62 173 ASP B O 1
ATOM 4566 N N . SER B 1 174 ? -25.156 19.062 13.602 1 78 174 SER B N 1
ATOM 4567 C CA . SER B 1 174 ? -26.031 18.609 14.664 1 78 174 SER B CA 1
ATOM 4568 C C . SER B 1 174 ? -26.328 17.109 14.531 1 78 174 SER B C 1
ATOM 4570 O O . SER B 1 174 ? -26.75 16.469 15.492 1 78 174 SER B O 1
ATOM 4572 N N . LYS B 1 175 ? -26.078 16.484 13.398 1 75.06 175 LYS B N 1
ATOM 4573 C CA . LYS B 1 175 ? -26.422 15.086 13.164 1 75.06 175 LYS B CA 1
ATOM 4574 C C . LYS B 1 175 ? -25.203 14.188 13.344 1 75.06 175 LYS B C 1
ATOM 4576 O O . LYS B 1 175 ? -25.312 12.961 13.266 1 75.06 175 LYS B O 1
ATOM 4581 N N . SER B 1 176 ? -24.078 14.922 13.594 1 77.38 176 SER B N 1
ATOM 4582 C CA . SER B 1 176 ? -22.875 14.125 13.719 1 77.38 176 SER B CA 1
ATOM 4583 C C . SER B 1 176 ? -22.906 13.25 14.969 1 77.38 176 SER B C 1
ATOM 4585 O O . SER B 1 176 ? -23.281 13.719 16.047 1 77.38 176 SER B O 1
ATOM 4587 N N . ILE B 1 177 ? -22.594 11.992 14.695 1 69.31 177 ILE B N 1
ATOM 4588 C CA . ILE B 1 177 ? -22.531 11.078 15.828 1 69.31 177 ILE B CA 1
ATOM 4589 C C . ILE B 1 177 ? -21.188 11.227 16.531 1 69.31 177 ILE B C 1
ATOM 4591 O O . ILE B 1 177 ? -21 10.711 17.641 1 69.31 177 ILE B O 1
ATOM 4595 N N . TYR B 1 178 ? -20.328 11.992 15.961 1 69.38 178 TYR B N 1
ATOM 4596 C CA . TYR B 1 178 ? -19 12.133 16.562 1 69.38 178 TYR B CA 1
ATOM 4597 C C . TYR B 1 178 ? -18.891 13.438 17.344 1 69.38 178 TYR B C 1
ATOM 4599 O O . TYR B 1 178 ? -18.391 13.453 18.469 1 69.38 178 TYR B O 1
ATOM 4607 N N . ASN B 1 179 ? -19.219 14.523 16.578 1 77.44 179 ASN B N 1
ATOM 4608 C CA . ASN B 1 179 ? -19.172 15.812 17.266 1 77.44 179 ASN B CA 1
ATOM 4609 C C . ASN B 1 179 ? -20.203 16.781 16.688 1 77.44 179 ASN B C 1
ATOM 4611 O O . ASN B 1 179 ? -20.094 17.188 15.539 1 77.44 179 ASN B O 1
ATOM 4615 N N . ARG B 1 180 ? -21.016 17.25 17.516 1 86.62 180 ARG B N 1
ATOM 4616 C CA . ARG B 1 180 ? -22.109 18.125 17.078 1 86.62 180 ARG B CA 1
ATOM 4617 C C . ARG B 1 180 ? -21.672 19.578 17.094 1 86.62 180 ARG B C 1
ATOM 4619 O O . ARG B 1 180 ? -22.344 20.438 16.516 1 86.62 180 ARG B O 1
ATOM 4626 N N . THR B 1 181 ? -20.484 19.859 17.734 1 92 181 THR B N 1
ATOM 4627 C CA . THR B 1 181 ? -20 21.234 17.828 1 92 181 THR B CA 1
ATOM 4628 C C . THR B 1 181 ? -19.047 21.547 16.672 1 92 181 THR B C 1
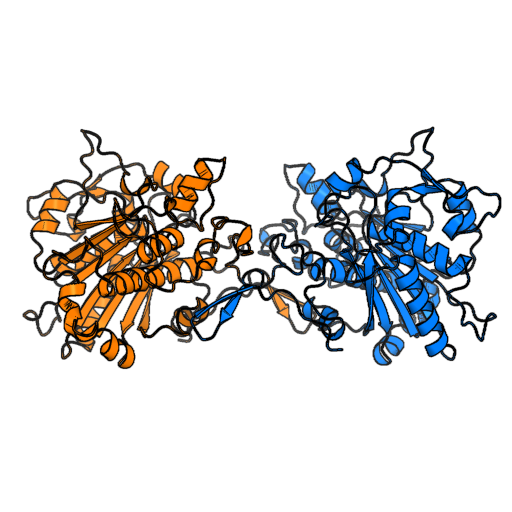ATOM 4630 O O . THR B 1 181 ? -18.625 20.656 15.938 1 92 181 THR B O 1
ATOM 4633 N N . SER B 1 182 ? -18.766 22.906 16.5 1 94.06 182 SER B N 1
ATOM 4634 C CA . SER B 1 182 ? -17.844 23.328 15.438 1 94.06 182 SER B CA 1
ATOM 4635 C C . SER B 1 182 ? -16.391 23.016 15.805 1 94.06 182 SER B C 1
ATOM 4637 O O . SER B 1 182 ? -16.078 22.797 16.969 1 94.06 182 SER B O 1
ATOM 4639 N N . ALA B 1 183 ? -15.594 22.969 14.805 1 95 183 ALA B N 1
ATOM 4640 C CA . ALA B 1 183 ? -14.164 22.828 15.078 1 95 183 ALA B CA 1
ATOM 4641 C C . ALA B 1 183 ? -13.664 23.953 15.984 1 95 183 ALA B C 1
ATOM 4643 O O . ALA B 1 183 ? -12.852 23.719 16.875 1 95 183 ALA B O 1
ATOM 4644 N N . ARG B 1 184 ? -14.141 25.141 15.828 1 97.62 184 ARG B N 1
ATOM 4645 C CA . ARG B 1 184 ? -13.812 26.312 16.641 1 97.62 184 ARG B CA 1
ATOM 4646 C C . ARG B 1 184 ? -14.07 26.031 18.125 1 97.62 184 ARG B C 1
ATOM 4648 O O . ARG B 1 184 ? -13.18 26.203 18.953 1 97.62 184 ARG B O 1
ATOM 4655 N N . GLU B 1 185 ? -15.273 25.578 18.359 1 97.06 185 GLU B N 1
ATOM 4656 C CA . GLU B 1 185 ? -15.664 25.344 19.734 1 97.06 185 GLU B CA 1
ATOM 4657 C C . GLU B 1 185 ? -14.82 24.234 20.359 1 97.06 185 GLU B C 1
ATOM 4659 O O . GLU B 1 185 ? -14.43 24.312 21.531 1 97.06 185 GLU B O 1
ATOM 4664 N N . GLN B 1 186 ? -14.586 23.234 19.578 1 96.69 186 GLN B N 1
ATOM 4665 C CA . GLN B 1 186 ? -13.789 22.109 20.062 1 96.69 186 GLN B CA 1
ATOM 4666 C C . GLN B 1 186 ? -12.383 22.578 20.453 1 96.69 186 GLN B C 1
ATOM 4668 O O . GLN B 1 186 ? -11.906 22.266 21.547 1 96.69 186 GLN B O 1
ATOM 4673 N N . VAL B 1 187 ? -11.742 23.312 19.625 1 98.56 187 VAL B N 1
ATOM 4674 C CA . VAL B 1 187 ? -10.359 23.734 19.828 1 98.56 187 VAL B CA 1
ATOM 4675 C C . VAL B 1 187 ? -10.289 24.75 20.969 1 98.56 187 VAL B C 1
ATOM 4677 O O . VAL B 1 187 ? -9.461 24.609 21.875 1 98.56 187 VAL B O 1
ATOM 4680 N N . LEU B 1 188 ? -11.172 25.734 20.984 1 98.56 188 LEU B N 1
ATOM 4681 C CA . LEU B 1 188 ? -11.102 26.812 21.969 1 98.56 188 LEU B CA 1
ATOM 4682 C C . LEU B 1 188 ? -11.391 26.297 23.375 1 98.56 188 LEU B C 1
ATOM 4684 O O . LEU B 1 188 ? -10.789 26.75 24.344 1 98.56 188 LEU B O 1
ATOM 4688 N N . SER B 1 189 ? -12.344 25.344 23.438 1 98.12 189 SER B N 1
ATOM 4689 C CA . SER B 1 189 ? -12.625 24.766 24.75 1 98.12 189 SER B CA 1
ATOM 4690 C C . SER B 1 189 ? -11.406 24.031 25.297 1 98.12 189 SER B C 1
ATOM 4692 O O . SER B 1 189 ? -11.109 24.125 26.5 1 98.12 189 SER B O 1
ATOM 4694 N N . GLU B 1 190 ? -10.727 23.344 24.438 1 98.62 190 GLU B N 1
ATOM 4695 C CA . GLU B 1 190 ? -9.539 22.594 24.875 1 98.62 190 GLU B CA 1
ATOM 4696 C C . GLU B 1 190 ? -8.398 23.547 25.219 1 98.62 190 GLU B C 1
ATOM 4698 O O . GLU B 1 190 ? -7.676 23.328 26.203 1 98.62 190 GLU B O 1
ATOM 4703 N N . 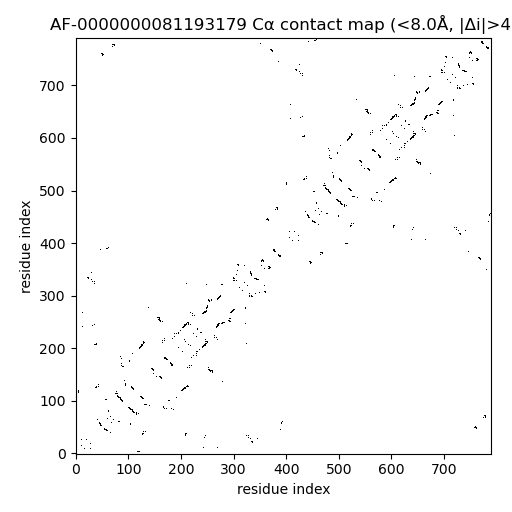VAL B 1 191 ? -8.227 24.594 24.453 1 98.81 191 VAL B N 1
ATOM 4704 C CA . VAL B 1 191 ? -7.195 25.594 24.719 1 98.81 191 VAL B CA 1
ATOM 4705 C C . VAL B 1 191 ? -7.453 26.234 26.078 1 98.81 191 VAL B C 1
ATOM 4707 O O . VAL B 1 191 ? -6.535 26.375 26.891 1 98.81 191 VAL B O 1
ATOM 4710 N N . ARG B 1 192 ? -8.68 26.625 26.328 1 98.31 192 ARG B N 1
ATOM 4711 C CA . ARG B 1 192 ? -9.047 27.219 27.609 1 98.31 192 ARG B CA 1
ATOM 4712 C C . ARG B 1 192 ? -8.695 26.281 28.766 1 98.31 192 ARG B C 1
ATOM 4714 O O . ARG B 1 192 ? -8.125 26.719 29.766 1 98.31 192 ARG B O 1
ATOM 4721 N N . ARG B 1 193 ? -9.055 25.047 28.562 1 98.56 193 ARG B N 1
ATOM 4722 C CA . ARG B 1 193 ? -8.773 24.047 29.609 1 98.56 193 ARG B CA 1
ATOM 4723 C C . ARG B 1 193 ? -7.277 23.953 29.875 1 98.56 193 ARG B C 1
ATOM 4725 O O . ARG B 1 193 ? -6.844 23.953 31.016 1 98.56 193 ARG B O 1
ATOM 4732 N N . LEU B 1 194 ? -6.5 23.875 28.859 1 98.75 194 LEU B N 1
ATOM 4733 C CA . LEU B 1 194 ? -5.059 23.703 28.984 1 98.75 194 LEU B CA 1
ATOM 4734 C C . LEU B 1 194 ? -4.402 24.953 29.547 1 98.75 194 LEU B C 1
ATOM 4736 O O . LEU B 1 194 ? -3.467 24.875 30.359 1 98.75 194 LEU B O 1
ATOM 4740 N N . MET B 1 195 ? -4.871 26.156 29.156 1 98.38 195 MET B N 1
ATOM 4741 C CA . MET B 1 195 ? -4.348 27.422 29.688 1 98.38 195 MET B CA 1
ATOM 4742 C C . MET B 1 195 ? -4.559 27.5 31.188 1 98.38 195 MET B C 1
ATOM 4744 O O . MET B 1 195 ? -3.691 28 31.906 1 98.38 195 MET B O 1
ATOM 4748 N N . GLU B 1 196 ? -5.723 27.016 31.578 1 98.19 196 GLU B N 1
ATOM 4749 C CA . GLU B 1 196 ? -5.996 27.016 33 1 98.19 196 GLU B CA 1
ATOM 4750 C C . GLU B 1 196 ? -5.137 25.969 33.719 1 98.19 196 GLU B C 1
ATOM 4752 O O . GLU B 1 196 ? -4.613 26.234 34.812 1 98.19 196 GLU B O 1
ATOM 4757 N N . LEU B 1 197 ? -5.008 24.812 33.156 1 98.12 197 LEU B N 1
ATOM 4758 C CA . LEU B 1 197 ? -4.266 23.719 33.75 1 98.12 197 LEU B CA 1
ATOM 4759 C C . LEU B 1 197 ? -2.805 24.094 33.969 1 98.12 197 LEU B C 1
ATOM 4761 O O . LEU B 1 197 ? -2.207 23.719 35 1 98.12 197 LEU B O 1
ATOM 4765 N N . TYR B 1 198 ? -2.281 24.859 33.062 1 98.06 198 TYR B N 1
ATOM 4766 C CA . TYR B 1 198 ? -0.856 25.156 33.125 1 98.06 198 TYR B CA 1
ATOM 4767 C C . TYR B 1 198 ? -0.622 26.625 33.406 1 98.06 198 TYR B C 1
ATOM 4769 O O . TYR B 1 198 ? 0.384 27.203 33 1 98.06 198 TYR B O 1
ATOM 4777 N N . LYS B 1 199 ? -1.499 27.312 34.094 1 96.62 199 LYS B N 1
ATOM 4778 C CA . LYS B 1 199 ? -1.507 28.75 34.375 1 96.62 199 LYS B CA 1
ATOM 4779 C C . LYS B 1 199 ? -0.27 29.172 35.156 1 96.62 199 LYS B C 1
ATOM 4781 O O . LYS B 1 199 ? 0.155 30.312 35.094 1 96.62 199 LYS B O 1
ATOM 4786 N N . ASP B 1 200 ? 0.322 28.281 35.844 1 96.75 200 ASP B N 1
ATOM 4787 C CA . ASP B 1 200 ? 1.457 28.609 36.688 1 96.75 200 ASP B CA 1
ATOM 4788 C C . ASP B 1 200 ? 2.779 28.375 35.969 1 96.75 200 ASP B C 1
ATOM 4790 O O . ASP B 1 200 ? 3.854 28.562 36.531 1 96.75 200 ASP B O 1
ATOM 4794 N N . GLU B 1 201 ? 2.75 27.969 34.719 1 97.38 201 GLU B N 1
ATOM 4795 C CA . GLU B 1 201 ? 3.936 27.75 33.875 1 97.38 201 GLU B CA 1
ATOM 4796 C C . GLU B 1 201 ? 4.039 28.812 32.781 1 97.38 201 GLU B C 1
ATOM 4798 O O . GLU B 1 201 ? 3.107 29.594 32.594 1 97.38 201 GLU B O 1
ATOM 4803 N N . GLU B 1 202 ? 5.309 28.922 32.25 1 97.06 202 GLU B N 1
ATOM 4804 C CA . GLU B 1 202 ? 5.438 29.656 31.016 1 97.06 202 GLU B CA 1
ATOM 4805 C C . GLU B 1 202 ? 4.828 28.891 29.844 1 97.06 202 GLU B C 1
ATOM 4807 O O . GLU B 1 202 ? 5.246 27.766 29.547 1 97.06 202 GLU B O 1
ATOM 4812 N N . VAL B 1 203 ? 3.777 29.484 29.25 1 98.06 203 VAL B N 1
ATOM 4813 C CA . VAL B 1 203 ? 3.021 28.766 28.234 1 98.06 203 VAL B CA 1
ATOM 4814 C C . VAL B 1 203 ? 3.068 29.531 26.906 1 98.06 203 VAL B C 1
ATOM 4816 O O . VAL B 1 203 ? 3.062 30.766 26.906 1 98.06 203 VAL B O 1
ATOM 4819 N N . SER B 1 204 ? 3.223 28.906 25.844 1 98.62 204 SER B N 1
ATOM 4820 C CA . SER B 1 204 ? 2.992 29.438 24.516 1 98.62 204 SER B CA 1
ATOM 4821 C C . SER B 1 204 ? 2.006 28.578 23.734 1 98.62 204 SER B C 1
ATOM 4823 O O . SER B 1 204 ? 1.759 27.422 24.094 1 98.62 204 SER B O 1
ATOM 4825 N N . ILE B 1 205 ? 1.353 29.141 22.734 1 98.88 205 ILE B N 1
ATOM 4826 C CA . ILE B 1 205 ? 0.464 28.422 21.828 1 98.88 205 ILE B CA 1
ATOM 4827 C C . ILE B 1 205 ? 1.025 28.453 20.422 1 98.88 205 ILE B C 1
ATOM 4829 O O . ILE B 1 205 ? 1.359 29.531 19.906 1 98.88 205 ILE B O 1
ATOM 4833 N N . THR B 1 206 ? 1.237 27.344 19.844 1 98.94 206 THR B N 1
ATOM 4834 C CA . THR B 1 206 ? 1.712 27.25 18.469 1 98.94 206 THR B CA 1
ATOM 4835 C C . THR B 1 206 ? 0.671 26.562 17.594 1 98.94 206 THR B C 1
ATOM 4837 O O . THR B 1 206 ? 0.111 25.531 17.969 1 98.94 206 THR B O 1
ATOM 4840 N N . LEU B 1 207 ? 0.311 27.156 16.484 1 98.88 207 LEU B N 1
ATOM 4841 C CA . LEU B 1 207 ? -0.566 26.578 15.484 1 98.88 207 LEU B CA 1
ATOM 4842 C C . LEU B 1 207 ? 0.204 26.266 14.203 1 98.88 207 LEU B C 1
ATOM 4844 O O . LEU B 1 207 ? 1.139 26.984 13.852 1 98.88 207 LEU B O 1
ATOM 4848 N N . THR B 1 208 ? -0.153 25.219 13.594 1 98.75 208 THR B N 1
ATOM 4849 C CA . THR B 1 208 ? 0.456 24.859 12.32 1 98.75 208 THR B CA 1
ATOM 4850 C C . THR B 1 208 ? -0.573 24.219 11.391 1 98.75 208 THR B C 1
ATOM 4852 O O . THR B 1 208 ? -1.647 23.812 11.828 1 98.75 208 THR B O 1
ATOM 4855 N N . GLY B 1 209 ? -0.311 24.266 10.148 1 97.69 209 GLY B N 1
ATOM 4856 C CA . GLY B 1 209 ? -1.188 23.734 9.117 1 97.69 209 GLY B CA 1
ATOM 4857 C C . GLY B 1 209 ? -0.591 23.812 7.723 1 97.69 209 GLY B C 1
ATOM 4858 O O . GLY B 1 209 ? 0.381 24.531 7.5 1 97.69 209 GLY B O 1
ATOM 4859 N N . HIS B 1 210 ? -1.153 23.062 6.867 1 95.19 210 HIS B N 1
ATOM 4860 C CA . HIS B 1 210 ? -0.733 23.016 5.473 1 95.19 210 HIS B CA 1
ATOM 4861 C C . HIS B 1 210 ? -1.913 23.25 4.531 1 95.19 210 HIS B C 1
ATOM 4863 O O . HIS B 1 210 ? -3.016 22.75 4.781 1 95.19 210 HIS B O 1
ATOM 4869 N N . SER B 1 211 ? -1.648 24.016 3.473 1 91.38 211 SER B N 1
ATOM 4870 C CA . SER B 1 211 ? -2.695 24.25 2.484 1 91.38 211 SER B CA 1
ATOM 4871 C C . SER B 1 211 ? -3.928 24.875 3.121 1 91.38 211 SER B C 1
ATOM 4873 O O . SER B 1 211 ? -3.83 25.922 3.785 1 91.38 211 SER B O 1
ATOM 4875 N N . LEU B 1 212 ? -5.105 24.312 2.992 1 87.19 212 LEU B N 1
ATOM 4876 C CA . LEU B 1 212 ? -6.312 24.859 3.596 1 87.19 212 LEU B CA 1
ATOM 4877 C C . LEU B 1 212 ? -6.195 24.906 5.117 1 87.19 212 LEU B C 1
ATOM 4879 O O . LEU B 1 212 ? -6.699 25.828 5.758 1 87.19 212 LEU B O 1
ATOM 4883 N N . GLY B 1 213 ? -5.441 23.891 5.668 1 92.94 213 GLY B N 1
ATOM 4884 C CA . GLY B 1 213 ? -5.215 23.859 7.105 1 92.94 213 GLY B CA 1
ATOM 4885 C C . GLY B 1 213 ? -4.422 25.047 7.609 1 92.94 213 GLY B C 1
ATOM 4886 O O . GLY B 1 213 ? -4.59 25.469 8.758 1 92.94 213 GLY B O 1
ATOM 4887 N N . SER B 1 214 ? -3.611 25.547 6.738 1 95.88 214 SER B N 1
ATOM 4888 C CA . SER B 1 214 ? -2.846 26.75 7.094 1 95.88 214 SER B CA 1
ATOM 4889 C C . SER B 1 214 ? -3.754 27.953 7.262 1 95.88 214 SER B C 1
ATOM 4891 O O . SER B 1 214 ? -3.557 28.766 8.164 1 95.88 214 SER B O 1
ATOM 4893 N N . ALA B 1 215 ? -4.703 28.094 6.387 1 92.5 215 ALA B N 1
ATOM 4894 C CA . ALA B 1 215 ? -5.648 29.203 6.453 1 92.5 215 ALA B CA 1
ATOM 4895 C C . ALA B 1 215 ? -6.5 29.125 7.719 1 92.5 215 ALA B C 1
ATOM 4897 O O . ALA B 1 215 ? -6.672 30.109 8.422 1 92.5 215 ALA B O 1
ATOM 4898 N N . VAL B 1 216 ? -6.926 27.984 7.996 1 95.06 216 VAL B N 1
ATOM 4899 C CA . VAL B 1 216 ? -7.766 27.797 9.172 1 95.06 216 VAL B CA 1
ATOM 4900 C C . VAL B 1 216 ? -6.934 28 10.438 1 95.06 216 VAL B C 1
ATOM 4902 O O . VAL B 1 216 ? -7.406 28.578 11.422 1 95.06 216 VAL B O 1
ATOM 4905 N N . ALA B 1 217 ? -5.73 27.5 10.43 1 98.38 217 ALA B N 1
ATOM 4906 C CA . ALA B 1 217 ? -4.828 27.688 11.555 1 98.38 217 ALA B CA 1
ATOM 4907 C C . ALA B 1 217 ? -4.617 29.172 11.836 1 98.38 217 ALA B C 1
ATOM 4909 O O . ALA B 1 217 ? -4.617 29.609 12.992 1 98.38 217 ALA B O 1
ATOM 4910 N N . THR B 1 218 ? -4.418 29.922 10.805 1 98.06 218 THR B N 1
ATOM 4911 C CA . THR B 1 218 ? -4.223 31.359 10.945 1 98.06 218 THR B CA 1
ATOM 4912 C C . THR B 1 218 ? -5.477 32.031 11.508 1 98.06 218 THR B C 1
ATOM 4914 O O . THR B 1 218 ? -5.398 32.844 12.422 1 98.06 218 THR B O 1
ATOM 4917 N N . LEU B 1 219 ? -6.617 31.672 10.93 1 97 219 LEU B N 1
ATOM 4918 C CA . LEU B 1 219 ? -7.879 32.188 11.453 1 97 219 LEU B CA 1
ATOM 4919 C C . LEU B 1 219 ? -8.047 31.828 12.922 1 97 219 LEU B C 1
ATOM 4921 O O . LEU B 1 219 ? -8.461 32.656 13.727 1 97 219 LEU B O 1
ATOM 4925 N N . ASN B 1 220 ? -7.734 30.609 13.266 1 98.56 220 ASN B N 1
ATOM 4926 C CA . ASN B 1 220 ? -7.781 30.141 14.648 1 98.56 220 ASN B CA 1
ATOM 4927 C C . ASN B 1 220 ? -6.852 30.953 15.547 1 98.56 220 ASN B C 1
ATOM 4929 O O . ASN B 1 220 ? -7.227 31.312 16.672 1 98.56 220 ASN B O 1
ATOM 4933 N N . ALA B 1 221 ? -5.684 31.203 15.094 1 98.75 221 ALA B N 1
ATOM 4934 C CA . ALA B 1 221 ? -4.723 31.984 15.867 1 98.75 221 ALA B CA 1
ATOM 4935 C C . ALA B 1 221 ? -5.254 33.406 16.156 1 98.75 221 ALA B C 1
ATOM 4937 O O . ALA B 1 221 ? -5.176 33.875 17.281 1 98.75 221 ALA B O 1
ATOM 4938 N N . VAL B 1 222 ? -5.812 34 15.164 1 97.81 222 VAL B N 1
ATOM 4939 C CA . VAL B 1 222 ? -6.395 35.344 15.32 1 97.81 222 VAL B CA 1
ATOM 4940 C C . VAL B 1 222 ? -7.535 35.281 16.328 1 97.81 222 VAL B C 1
ATOM 4942 O O . VAL B 1 222 ? -7.645 36.156 17.203 1 97.81 222 VAL B O 1
ATOM 4945 N N . ASP B 1 223 ? -8.328 34.312 16.219 1 97.94 223 ASP B N 1
ATOM 4946 C CA . ASP B 1 223 ? -9.461 34.125 17.125 1 97.94 223 ASP B CA 1
ATOM 4947 C C . ASP B 1 223 ? -8.992 33.969 18.562 1 97.94 223 ASP B C 1
ATOM 4949 O O . ASP B 1 223 ? -9.539 34.594 19.469 1 97.94 223 ASP B O 1
ATOM 4953 N N . ILE B 1 224 ? -7.984 33.188 18.797 1 98.62 224 ILE B N 1
ATOM 4954 C CA . ILE B 1 224 ? -7.457 32.906 20.125 1 98.62 224 ILE B CA 1
ATOM 4955 C C . ILE B 1 224 ? -7.023 34.188 20.797 1 98.62 224 ILE B C 1
ATOM 4957 O O . ILE B 1 224 ? -7.371 34.469 21.953 1 98.62 224 ILE B O 1
ATOM 4961 N N . VAL B 1 225 ? -6.312 35.031 20.109 1 97.88 225 VAL B N 1
ATOM 4962 C CA . VAL B 1 225 ? -5.77 36.25 20.688 1 97.88 225 VAL B CA 1
ATOM 4963 C C . VAL B 1 225 ? -6.875 37.312 20.828 1 97.88 225 VAL B C 1
ATOM 4965 O O . VAL B 1 225 ? -7 37.969 21.859 1 97.88 225 VAL B O 1
ATOM 4968 N N . THR B 1 226 ? -7.723 37.469 19.781 1 96.44 226 THR B N 1
ATOM 4969 C CA . THR B 1 226 ? -8.789 38.469 19.766 1 96.44 226 THR B CA 1
ATOM 4970 C C . THR B 1 226 ? -9.742 38.25 20.938 1 96.44 226 THR B C 1
ATOM 4972 O O . THR B 1 226 ? -10.188 39.219 21.578 1 96.44 226 THR B O 1
ATOM 4975 N N . ASN B 1 227 ? -10.016 37 21.188 1 96.12 227 ASN B N 1
ATOM 4976 C CA . ASN B 1 227 ? -11.031 36.688 22.188 1 96.12 227 ASN B CA 1
ATOM 4977 C C . ASN B 1 227 ? -10.414 36.281 23.516 1 96.12 227 ASN B C 1
ATOM 4979 O O . ASN B 1 227 ? -11.109 35.781 24.406 1 96.12 227 ASN B O 1
ATOM 4983 N N . GLY B 1 228 ? -9.117 36.375 23.688 1 96.56 228 GLY B N 1
ATOM 4984 C CA . GLY B 1 228 ? -8.406 36.25 24.953 1 96.56 228 GLY B CA 1
ATOM 4985 C C . GLY B 1 228 ? -8.227 34.812 25.406 1 96.56 228 GLY B C 1
ATOM 4986 O O . GLY B 1 228 ? -8.133 34.562 26.609 1 96.56 228 GLY B O 1
ATOM 4987 N N . TYR B 1 229 ? -8.242 33.875 24.5 1 98.06 229 TYR B N 1
ATOM 4988 C CA . TYR B 1 229 ? -8.078 32.469 24.859 1 98.06 229 TYR B CA 1
ATOM 4989 C C . TYR B 1 229 ? -6.621 32.156 25.188 1 98.06 229 TYR B C 1
ATOM 4991 O O . TYR B 1 229 ? -6.312 31.109 25.734 1 98.06 229 TYR B O 1
ATOM 4999 N N . ASN B 1 230 ? -5.695 33.094 24.875 1 98.31 230 ASN B N 1
ATOM 5000 C CA . ASN B 1 230 ? -4.285 32.906 25.188 1 98.31 230 ASN B CA 1
ATOM 5001 C C . ASN B 1 230 ? -3.947 33.375 26.594 1 98.31 230 ASN B C 1
ATOM 5003 O O . ASN B 1 230 ? -2.777 33.562 26.922 1 98.31 230 ASN B O 1
ATOM 5007 N N . LYS B 1 231 ? -5.004 33.625 27.359 1 97.38 231 LYS B N 1
ATOM 5008 C CA . LYS B 1 231 ? -4.875 34 28.766 1 97.38 231 LYS B CA 1
ATOM 5009 C C . LYS B 1 231 ? -5.684 33.062 29.656 1 97.38 231 LYS B C 1
ATOM 5011 O O . LYS B 1 231 ? -6.805 32.656 29.312 1 97.38 231 LYS B O 1
ATOM 5016 N N . PRO B 1 232 ? -5.031 32.688 30.797 1 96.44 232 PRO B N 1
ATOM 5017 C CA . PRO B 1 232 ? -5.887 31.969 31.75 1 96.44 232 PRO B CA 1
ATOM 5018 C C . PRO B 1 232 ? -7.027 32.844 32.281 1 96.44 232 PRO B C 1
ATOM 5020 O O . PRO B 1 232 ? -6.848 34.031 32.5 1 96.44 232 PRO B O 1
ATOM 5023 N N . THR B 1 233 ? -8.148 32.188 32.531 1 94.38 233 THR B N 1
ATOM 5024 C CA . THR B 1 233 ? -9.289 32.906 33.031 1 94.38 233 THR B CA 1
ATOM 5025 C C . THR B 1 233 ? -8.961 33.531 34.406 1 94.38 233 THR B C 1
ATOM 5027 O O . THR B 1 233 ? -9.398 34.656 34.719 1 94.38 233 THR B O 1
ATOM 5030 N N . THR B 1 234 ? -8.164 32.906 35.125 1 94.69 234 THR B N 1
ATOM 5031 C CA . THR B 1 234 ? -7.852 33.344 36.5 1 94.69 234 THR B CA 1
ATOM 5032 C C . THR B 1 234 ? -6.656 34.281 36.5 1 94.69 234 THR B C 1
ATOM 5034 O O . THR B 1 234 ? -6.34 34.875 37.531 1 94.69 234 THR B O 1
ATOM 5037 N N . ARG B 1 235 ? -5.949 34.438 35.406 1 92.94 235 ARG B N 1
ATOM 5038 C CA . ARG B 1 235 ? -4.82 35.375 35.25 1 92.94 235 ARG B CA 1
ATOM 5039 C C . ARG B 1 235 ? -4.887 36.125 33.938 1 92.94 235 ARG B C 1
ATOM 5041 O O . ARG B 1 235 ? -4.035 35.938 33.062 1 92.94 235 ARG B O 1
ATOM 5048 N N . PRO B 1 236 ? -5.789 37 33.844 1 89.44 236 PRO B N 1
ATOM 5049 C CA . PRO B 1 236 ? -5.992 37.719 32.562 1 89.44 236 PRO B CA 1
ATOM 5050 C C . PRO B 1 236 ? -4.828 38.625 32.219 1 89.44 236 PRO B C 1
ATOM 5052 O O . PRO B 1 236 ? -4.75 39.125 31.094 1 89.44 236 PRO B O 1
ATOM 5055 N N . ASP B 1 237 ? -3.916 38.844 33.125 1 91.38 237 ASP B N 1
ATOM 5056 C CA . ASP B 1 237 ? -2.762 39.688 32.906 1 91.38 237 ASP B CA 1
ATOM 5057 C C . ASP B 1 237 ? -1.605 38.938 32.281 1 91.38 237 ASP B C 1
ATOM 5059 O O . ASP B 1 237 ? -0.6 39.531 31.891 1 91.38 237 ASP B O 1
ATOM 5063 N N . LYS B 1 238 ? -1.823 37.656 32.188 1 93.94 238 LYS B N 1
ATOM 5064 C CA . LYS B 1 238 ? -0.753 36.812 31.656 1 93.94 238 LYS B CA 1
ATOM 5065 C C . LYS B 1 238 ? -1.098 36.281 30.266 1 93.94 238 LYS B C 1
ATOM 5067 O O . LYS B 1 238 ? -1.598 35.156 30.141 1 93.94 238 LYS B O 1
ATOM 5072 N N . ALA B 1 239 ? -0.754 37.031 29.312 1 95.94 239 ALA B N 1
ATOM 5073 C CA . ALA B 1 239 ? -1.013 36.594 27.938 1 95.94 239 ALA B CA 1
ATOM 5074 C C . ALA B 1 239 ? 0.139 35.75 27.406 1 95.94 239 ALA B C 1
ATOM 5076 O O . ALA B 1 239 ? 1.309 36.062 27.656 1 95.94 239 ALA B O 1
ATOM 5077 N N . SER B 1 240 ? -0.141 34.688 26.781 1 97.81 240 SER B N 1
ATOM 5078 C CA . SER B 1 240 ? 0.855 33.844 26.156 1 97.81 240 SER B CA 1
ATOM 5079 C C . SER B 1 240 ? 1.061 34.25 24.688 1 97.81 240 SER B C 1
ATOM 5081 O O . SER B 1 240 ? 0.116 34.656 24.016 1 97.81 240 SER B O 1
ATOM 5083 N N . LEU B 1 241 ? 2.295 34.094 24.234 1 98.19 241 LEU B N 1
ATOM 5084 C CA . LEU B 1 241 ? 2.605 34.312 22.828 1 98.19 241 LEU B CA 1
ATOM 5085 C C . LEU B 1 241 ? 1.931 33.25 21.969 1 98.19 241 LEU B C 1
ATOM 5087 O O . LEU B 1 241 ? 1.949 32.062 22.297 1 98.19 241 LEU B O 1
ATOM 5091 N N . VAL B 1 242 ? 1.216 33.688 20.922 1 98.81 242 VAL B N 1
ATOM 5092 C CA . VAL B 1 242 ? 0.588 32.812 19.938 1 98.81 242 VAL B CA 1
ATOM 5093 C C . VAL B 1 242 ? 1.32 32.906 18.609 1 98.81 242 VAL B C 1
ATOM 5095 O O . VAL B 1 242 ? 1.47 34 18.062 1 98.81 242 VAL B O 1
ATOM 5098 N N . THR B 1 243 ? 1.86 31.797 18.156 1 98.88 243 THR B N 1
ATOM 5099 C CA . THR B 1 243 ? 2.627 31.766 16.906 1 98.88 243 THR B CA 1
ATOM 5100 C C . THR B 1 243 ? 2.049 30.734 15.945 1 98.88 243 THR B C 1
ATOM 5102 O O . THR B 1 243 ? 1.804 29.594 16.328 1 98.88 243 THR B O 1
ATOM 5105 N N . ALA B 1 244 ? 1.767 31.141 14.719 1 98.81 244 ALA B N 1
ATOM 5106 C CA . ALA B 1 244 ? 1.387 30.203 13.672 1 98.81 244 ALA B CA 1
ATOM 5107 C C . ALA B 1 244 ? 2.523 30.016 12.672 1 98.81 244 ALA B C 1
ATOM 5109 O O . ALA B 1 244 ? 3.023 30.984 12.102 1 98.81 244 ALA B O 1
ATOM 5110 N N . ILE B 1 245 ? 3.037 28.844 12.57 1 98.81 245 ILE B N 1
ATOM 5111 C CA . ILE B 1 245 ? 3.961 28.438 11.523 1 98.81 245 ILE B CA 1
ATOM 5112 C C . ILE B 1 245 ? 3.223 27.578 10.492 1 98.81 245 ILE B C 1
ATOM 5114 O O . ILE B 1 245 ? 2.873 26.422 10.766 1 98.81 245 ILE B O 1
ATOM 5118 N N . VAL B 1 246 ? 2.965 28.125 9.32 1 98.5 246 VAL B N 1
ATOM 5119 C CA . VAL B 1 246 ? 2.039 27.484 8.391 1 98.5 246 VAL B CA 1
ATOM 5120 C C . VAL B 1 246 ? 2.701 27.328 7.023 1 98.5 246 VAL B C 1
ATOM 5122 O O . VAL B 1 246 ? 3.65 28.047 6.703 1 98.5 246 VAL B O 1
ATOM 5125 N N . PHE B 1 247 ? 2.238 26.359 6.285 1 97.62 247 PHE B N 1
ATOM 5126 C CA . PHE B 1 247 ? 2.848 25.969 5.016 1 97.62 247 PHE B CA 1
ATOM 5127 C C . PHE B 1 247 ? 1.839 26.062 3.879 1 97.62 247 PHE B C 1
ATOM 5129 O O . PHE B 1 247 ? 0.69 25.641 4.023 1 97.62 247 PHE B O 1
ATOM 5136 N N . ALA B 1 248 ? 2.283 26.688 2.814 1 95.06 248 ALA B N 1
ATOM 5137 C CA . ALA B 1 248 ? 1.478 26.766 1.599 1 95.06 248 ALA B CA 1
ATOM 5138 C C . ALA B 1 248 ? 0.129 27.422 1.878 1 95.06 248 ALA B C 1
ATOM 5140 O O . ALA B 1 248 ? -0.917 26.906 1.482 1 95.06 248 ALA B O 1
ATOM 5141 N N . SER B 1 249 ? 0.203 28.5 2.533 1 94.38 249 SER B N 1
ATOM 5142 C CA . SER B 1 249 ? -1.024 29.172 2.936 1 94.38 249 SER B CA 1
ATOM 5143 C C . SER B 1 249 ? -1.637 29.953 1.772 1 94.38 249 SER B C 1
ATOM 5145 O O . SER B 1 249 ? -0.987 30.812 1.186 1 94.38 249 SER B O 1
ATOM 5147 N N . PRO B 1 250 ? -2.877 29.656 1.479 1 90.75 250 PRO B N 1
ATOM 5148 C CA . PRO B 1 250 ? -3.582 30.594 0.605 1 90.75 250 PRO B CA 1
ATOM 5149 C C . PRO B 1 250 ? -3.893 31.922 1.293 1 90.75 250 PRO B C 1
ATOM 5151 O O . PRO B 1 250 ? -3.625 32.094 2.486 1 90.75 250 PRO B O 1
ATOM 5154 N N . ARG B 1 251 ? -4.332 32.844 0.471 1 90.94 251 ARG B N 1
ATOM 5155 C CA . ARG B 1 251 ? -4.781 34.125 1.059 1 90.94 251 ARG B CA 1
ATOM 5156 C C . ARG B 1 251 ? -6.031 33.906 1.903 1 90.94 251 ARG B C 1
ATOM 5158 O O . ARG B 1 251 ? -6.914 33.125 1.539 1 90.94 251 ARG B O 1
ATOM 5165 N N . ILE B 1 252 ? -6.117 34.625 2.959 1 91.31 252 ILE B N 1
ATOM 5166 C CA . ILE B 1 252 ? -7.098 34.281 3.98 1 91.31 252 ILE B CA 1
ATOM 5167 C C . ILE B 1 252 ? -8.305 35.219 3.885 1 91.31 252 ILE B C 1
ATOM 5169 O O . ILE B 1 252 ? -9.453 34.75 3.943 1 91.31 252 ILE B O 1
ATOM 5173 N N . GLY B 1 253 ? -7.984 36.5 3.791 1 91.12 253 GLY B N 1
ATOM 5174 C CA . GLY B 1 253 ? -9.078 37.469 3.893 1 91.12 253 GLY B CA 1
ATOM 5175 C C . GLY B 1 253 ? -8.773 38.781 3.229 1 91.12 253 GLY B C 1
ATOM 5176 O O . GLY B 1 253 ? -7.82 38.906 2.453 1 91.12 253 GLY B O 1
ATOM 5177 N N . ASN B 1 254 ? -9.656 39.75 3.518 1 90.5 254 ASN B N 1
ATOM 5178 C CA . ASN B 1 254 ? -9.547 41.062 2.91 1 90.5 254 ASN B CA 1
ATOM 5179 C C . ASN B 1 254 ? -8.648 42 3.734 1 90.5 254 ASN B C 1
ATOM 5181 O O . ASN B 1 254 ? -7.992 41.531 4.676 1 90.5 254 ASN B O 1
ATOM 5185 N N . SER B 1 255 ? -8.578 43.25 3.34 1 90.56 255 SER B N 1
ATOM 5186 C CA . SER B 1 255 ? -7.766 44.25 4.031 1 90.56 255 SER B CA 1
ATOM 5187 C C . SER B 1 255 ? -8.234 44.438 5.469 1 90.56 255 SER B C 1
ATOM 5189 O O . SER B 1 255 ? -7.426 44.719 6.359 1 90.56 255 SER B O 1
ATOM 5191 N N . GLY B 1 256 ? -9.539 44.312 5.629 1 91.25 256 GLY B N 1
ATOM 5192 C CA . GLY B 1 256 ? -10.055 44.406 6.984 1 91.25 256 GLY B CA 1
ATOM 5193 C C . GLY B 1 256 ? -9.5 43.344 7.902 1 91.25 256 GLY B C 1
ATOM 5194 O O . GLY B 1 256 ? -9.172 43.594 9.062 1 91.25 256 GLY B O 1
ATOM 5195 N N . PHE B 1 257 ? -9.391 42.188 7.438 1 93.69 257 PHE B N 1
ATOM 5196 C CA . PHE B 1 257 ? -8.789 41.094 8.188 1 93.69 257 PHE B CA 1
ATOM 5197 C C . PHE B 1 257 ? -7.328 41.375 8.492 1 93.69 257 PHE B C 1
ATOM 5199 O O . PHE B 1 257 ? -6.867 41.156 9.617 1 93.69 257 PHE B O 1
ATOM 5206 N N . LYS B 1 258 ? -6.602 41.844 7.543 1 93.75 258 LYS B N 1
ATOM 5207 C CA . LYS B 1 258 ? -5.191 42.188 7.715 1 93.75 258 LYS B CA 1
ATOM 5208 C C . LYS B 1 258 ? -5.016 43.25 8.789 1 93.75 258 LYS B C 1
ATOM 5210 O O . LYS B 1 258 ? -4.094 43.188 9.602 1 93.75 258 LYS B O 1
ATOM 5215 N N . LYS B 1 259 ? -5.844 44.219 8.727 1 93.31 259 LYS B N 1
ATOM 5216 C CA . LYS B 1 259 ? -5.785 45.281 9.727 1 93.31 259 LYS B CA 1
ATOM 5217 C C . LYS B 1 259 ? -6.059 44.75 11.125 1 93.31 259 LYS B C 1
ATOM 5219 O O . LYS B 1 259 ? -5.395 45.156 12.086 1 93.31 259 LYS B O 1
ATOM 5224 N N . THR B 1 260 ? -7.043 43.906 11.188 1 93.31 260 THR B N 1
ATOM 5225 C CA . THR B 1 260 ? -7.344 43.281 12.461 1 93.31 260 THR B CA 1
ATOM 5226 C C . THR B 1 260 ? -6.137 42.5 12.969 1 93.31 260 THR B C 1
ATOM 5228 O O . THR B 1 260 ? -5.762 42.594 14.141 1 93.31 260 THR B O 1
ATOM 5231 N N . PHE B 1 261 ? -5.531 41.781 12.172 1 94.81 261 PHE B N 1
ATOM 5232 C CA . PHE B 1 261 ? -4.34 41 12.484 1 94.81 261 PHE B CA 1
ATOM 5233 C C . PHE B 1 261 ? -3.225 41.906 13 1 94.81 261 PHE B C 1
ATOM 5235 O O . PHE B 1 261 ? -2.58 41.594 14.008 1 94.81 261 PHE B O 1
ATOM 5242 N N . SER B 1 262 ? -3 43 12.383 1 94.12 262 SER B N 1
ATOM 5243 C CA . SER B 1 262 ? -1.87 43.875 12.672 1 94.12 262 SER B CA 1
ATOM 5244 C C . SER B 1 262 ? -1.997 44.5 14.055 1 94.12 262 SER B C 1
ATOM 5246 O O . SER B 1 262 ? -1.003 44.938 14.641 1 94.12 262 SER B O 1
ATOM 5248 N N . ARG B 1 263 ? -3.162 44.5 14.586 1 94.06 263 ARG B N 1
ATOM 5249 C CA . ARG B 1 263 ? -3.4 45.125 15.883 1 94.06 263 ARG B CA 1
ATOM 5250 C C . ARG B 1 263 ? -3.141 44.156 17.016 1 94.06 263 ARG B C 1
ATOM 5252 O O . ARG B 1 263 ? -3.053 44.562 18.188 1 94.06 263 ARG B O 1
ATOM 5259 N N . LEU B 1 264 ? -2.998 42.938 16.719 1 95.19 264 LEU B N 1
ATOM 5260 C CA . LEU B 1 264 ? -2.842 41.906 17.734 1 95.19 264 LEU B CA 1
ATOM 5261 C C . LEU B 1 264 ? -1.381 41.781 18.156 1 95.19 264 LEU B C 1
ATOM 5263 O O . LEU B 1 264 ? -0.571 41.219 17.406 1 95.19 264 LEU B O 1
ATOM 5267 N N . LYS B 1 265 ? -1.014 42.156 19.344 1 93.12 265 LYS B N 1
ATOM 5268 C CA . LYS B 1 265 ? 0.37 42.281 19.797 1 93.12 265 LYS B CA 1
ATOM 5269 C C . LYS B 1 265 ? 0.946 40.906 20.141 1 93.12 265 LYS B C 1
ATOM 5271 O O . LYS B 1 265 ? 2.158 40.688 20.062 1 93.12 265 LYS B O 1
ATOM 5276 N N . ASP B 1 266 ? 0.133 39.938 20.547 1 95.94 266 ASP B N 1
ATOM 5277 C CA . ASP B 1 266 ? 0.622 38.656 21 1 95.94 266 ASP B CA 1
ATOM 5278 C C . ASP B 1 266 ? 0.568 37.594 19.891 1 95.94 266 ASP B C 1
ATOM 5280 O O . ASP B 1 266 ? 0.645 36.406 20.141 1 95.94 266 ASP B O 1
ATOM 5284 N N . LEU B 1 267 ? 0.403 38.031 18.672 1 98.25 267 LEU B N 1
ATOM 5285 C CA . LEU B 1 267 ? 0.221 37.094 17.562 1 98.25 267 LEU B CA 1
ATOM 5286 C C . LEU B 1 267 ? 1.332 37.25 16.531 1 98.25 267 LEU B C 1
ATOM 5288 O O . LEU B 1 267 ? 1.682 38.375 16.156 1 98.25 267 LEU B O 1
ATOM 5292 N N . ARG B 1 268 ? 1.904 36.156 16.156 1 98.5 268 ARG B N 1
ATOM 5293 C CA . ARG B 1 268 ? 2.9 36.094 15.094 1 98.5 268 ARG B CA 1
ATOM 5294 C C . ARG B 1 268 ? 2.578 34.969 14.109 1 98.5 268 ARG B C 1
ATOM 5296 O O . ARG B 1 268 ? 2.156 33.875 14.516 1 98.5 268 ARG B O 1
ATOM 5303 N N . VAL B 1 269 ? 2.74 35.219 12.797 1 98.56 269 VAL B N 1
ATOM 5304 C CA . VAL B 1 269 ? 2.498 34.219 11.773 1 98.56 269 VAL B CA 1
ATOM 5305 C C . VAL B 1 269 ? 3.684 34.156 10.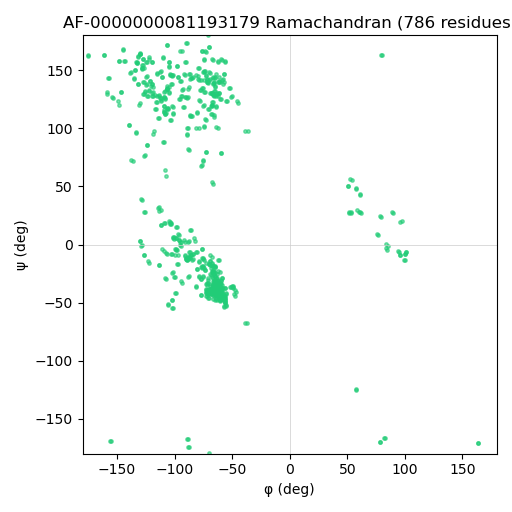812 1 98.56 269 VAL B C 1
ATOM 5307 O O . VAL B 1 269 ? 4.113 35.188 10.281 1 98.56 269 VAL B O 1
ATOM 5310 N N . LEU B 1 270 ? 4.297 33.031 10.711 1 98.81 270 LEU B N 1
ATOM 5311 C CA . LEU B 1 270 ? 5.32 32.75 9.703 1 98.81 270 LEU B CA 1
ATOM 5312 C C . LEU B 1 270 ? 4.781 31.844 8.617 1 98.81 270 LEU B C 1
ATOM 5314 O O . LEU B 1 270 ? 4.367 30.719 8.898 1 98.81 270 LEU B O 1
ATOM 5318 N N . ARG B 1 271 ? 4.727 32.312 7.379 1 98.5 271 ARG B N 1
ATOM 5319 C CA . ARG B 1 271 ? 4.254 31.531 6.234 1 98.5 271 ARG B CA 1
ATOM 5320 C C . ARG B 1 271 ? 5.422 31.016 5.402 1 98.5 271 ARG B C 1
ATOM 5322 O O . ARG B 1 271 ? 6.219 31.812 4.887 1 98.5 271 ARG B O 1
ATOM 5329 N N . ILE B 1 272 ? 5.516 29.719 5.309 1 98.56 272 ILE B N 1
ATOM 5330 C CA . ILE B 1 272 ? 6.512 29.125 4.422 1 98.56 272 ILE B CA 1
ATOM 5331 C C . ILE B 1 272 ? 5.91 28.922 3.033 1 98.56 272 ILE B C 1
ATOM 5333 O O . ILE B 1 272 ? 4.848 28.312 2.896 1 98.56 272 ILE B O 1
ATOM 5337 N N . GLU B 1 273 ? 6.598 29.438 2.09 1 97.31 273 GLU B N 1
ATOM 5338 C CA . GLU B 1 273 ? 6.113 29.328 0.716 1 97.31 273 GLU B CA 1
ATOM 5339 C C . GLU B 1 273 ? 7.172 28.719 -0.201 1 97.31 273 GLU B C 1
ATOM 5341 O O . GLU B 1 273 ? 8.336 29.109 -0.156 1 97.31 273 GLU B O 1
ATOM 5346 N N . ASN B 1 274 ? 6.746 27.766 -0.955 1 96.5 274 ASN B N 1
ATOM 5347 C CA . ASN B 1 274 ? 7.586 27.141 -1.974 1 96.5 274 ASN B CA 1
ATOM 5348 C C . ASN B 1 274 ? 7.352 27.766 -3.348 1 96.5 274 ASN B C 1
ATOM 5350 O O . ASN B 1 274 ? 6.211 27.859 -3.805 1 96.5 274 ASN B O 1
ATOM 5354 N N . ALA B 1 275 ? 8.344 28.25 -4.023 1 92.25 275 ALA B N 1
ATOM 5355 C CA . ALA B 1 275 ? 8.273 29.062 -5.238 1 92.25 275 ALA B CA 1
ATOM 5356 C C . ALA B 1 275 ? 7.391 28.406 -6.293 1 92.25 275 ALA B C 1
ATOM 5358 O O . ALA B 1 275 ? 6.648 29.078 -7.004 1 92.25 275 ALA B O 1
ATOM 5359 N N . PHE B 1 276 ? 7.324 27.172 -6.5 1 91 276 PHE B N 1
ATOM 5360 C CA . PHE B 1 276 ? 6.621 26.516 -7.594 1 91 276 PHE B CA 1
ATOM 5361 C C . PHE B 1 276 ? 5.223 26.094 -7.16 1 91 276 PHE B C 1
ATOM 5363 O O . PHE B 1 276 ? 4.453 25.562 -7.965 1 91 276 PHE B O 1
ATOM 5370 N N . ASP B 1 277 ? 4.875 26.406 -5.98 1 93 277 ASP B N 1
ATOM 5371 C CA . ASP B 1 277 ? 3.533 26.125 -5.484 1 93 277 ASP B CA 1
ATOM 5372 C C . ASP B 1 277 ? 2.574 27.266 -5.789 1 93 277 ASP B C 1
ATOM 5374 O O . ASP B 1 277 ? 2.809 28.406 -5.371 1 93 277 ASP B O 1
ATOM 5378 N N . ILE B 1 278 ? 1.489 27.016 -6.395 1 89 278 ILE B N 1
ATOM 5379 C CA . ILE B 1 278 ? 0.585 28.078 -6.848 1 89 278 ILE B CA 1
ATOM 5380 C C . ILE B 1 278 ? -0.414 28.406 -5.742 1 89 278 ILE B C 1
ATOM 5382 O O . ILE B 1 278 ? -1.087 29.438 -5.793 1 89 278 ILE B O 1
ATOM 5386 N N . VAL B 1 279 ? -0.503 27.578 -4.754 1 89.25 279 VAL B N 1
ATOM 5387 C CA . VAL B 1 279 ? -1.57 27.672 -3.764 1 89.25 279 VAL B CA 1
ATOM 5388 C C . VAL B 1 279 ? -1.439 28.984 -2.99 1 89.25 279 VAL B C 1
ATOM 5390 O O . VAL B 1 279 ? -2.432 29.688 -2.762 1 89.25 279 VAL B O 1
ATOM 5393 N N . PRO B 1 280 ? -0.252 29.344 -2.6 1 91.62 280 PRO B N 1
ATOM 5394 C CA . PRO B 1 280 ? -0.121 30.609 -1.864 1 91.62 280 PRO B CA 1
ATOM 5395 C C . PRO B 1 280 ? -0.565 31.828 -2.684 1 91.62 280 PRO B C 1
ATOM 5397 O O . PRO B 1 280 ? -0.787 32.906 -2.127 1 91.62 280 PRO B O 1
ATOM 5400 N N . SER B 1 281 ? -0.729 31.641 -3.936 1 88.38 281 SER B N 1
ATOM 5401 C CA . SER B 1 281 ? -1.134 32.75 -4.793 1 88.38 281 SER B CA 1
ATOM 5402 C C . SER B 1 281 ? -2.646 32.781 -4.988 1 88.38 281 SER B C 1
ATOM 5404 O O . SER B 1 281 ? -3.176 33.656 -5.664 1 88.38 281 SER B O 1
ATOM 5406 N N . LEU B 1 282 ? -3.279 31.828 -4.387 1 83.56 282 LEU B N 1
ATOM 5407 C CA . LEU B 1 282 ? -4.727 31.719 -4.547 1 83.56 282 LEU B CA 1
ATOM 5408 C C . LEU B 1 282 ? -5.449 32.188 -3.291 1 83.56 282 LEU B C 1
ATOM 5410 O O . LEU B 1 282 ? -4.945 32.031 -2.178 1 83.56 282 LEU B O 1
ATOM 5414 N N . PRO B 1 283 ? -6.703 32.688 -3.381 1 81.44 283 PRO B N 1
ATOM 5415 C CA . PRO B 1 283 ? -7.293 33.156 -4.633 1 81.44 283 PRO B CA 1
ATOM 5416 C C . PRO B 1 283 ? -6.539 34.344 -5.234 1 81.44 283 PRO B C 1
ATOM 5418 O O . PRO B 1 283 ? -5.781 35 -4.531 1 81.44 283 PRO B O 1
ATOM 5421 N N . PRO B 1 284 ? -6.695 34.531 -6.551 1 76.19 284 PRO B N 1
ATOM 5422 C CA . PRO B 1 284 ? -6.012 35.688 -7.152 1 76.19 284 PRO B CA 1
ATOM 5423 C C . PRO B 1 284 ? -6.543 37 -6.641 1 76.19 284 PRO B C 1
ATOM 5425 O O . PRO B 1 284 ? -7.727 37.125 -6.32 1 76.19 284 PRO B O 1
ATOM 5428 N N . PRO B 1 285 ? -5.543 37.875 -6.535 1 68.5 285 PRO B N 1
ATOM 5429 C CA . PRO B 1 285 ? -5.977 39.219 -6.086 1 68.5 285 PRO B CA 1
ATOM 5430 C C . PRO B 1 285 ? -6.723 39.969 -7.168 1 68.5 285 PRO B C 1
ATOM 5432 O O . PRO B 1 285 ? -6.098 40.625 -8.016 1 68.5 285 PRO B O 1
ATOM 5435 N N . LEU B 1 286 ? -7.922 39.625 -7.281 1 66.75 286 LEU B N 1
ATOM 5436 C CA . LEU B 1 286 ? -8.734 40.375 -8.25 1 66.75 286 LEU B CA 1
ATOM 5437 C C . LEU B 1 286 ? -9.219 41.688 -7.664 1 66.75 286 LEU B C 1
ATOM 5439 O O . LEU B 1 286 ? -9.406 41.812 -6.453 1 66.75 286 LEU B O 1
ATOM 5443 N N . PRO B 1 287 ? -9.32 42.719 -8.492 1 62.59 287 PRO B N 1
ATOM 5444 C CA . PRO B 1 287 ? -9.695 44.031 -8.016 1 62.59 287 PRO B CA 1
ATOM 5445 C C . PRO B 1 287 ? -10.914 44.031 -7.094 1 62.59 287 PRO B C 1
ATOM 5447 O O . PRO B 1 287 ? -10.961 44.75 -6.113 1 62.59 287 PRO B O 1
ATOM 5450 N N . LEU B 1 288 ? -11.859 43.219 -7.441 1 61.38 288 LEU B N 1
ATOM 5451 C CA . LEU B 1 288 ? -13.062 43.219 -6.621 1 61.38 288 LEU B CA 1
ATOM 5452 C C . LEU B 1 288 ? -12.922 42.281 -5.441 1 61.38 288 LEU B C 1
ATOM 5454 O O . LEU B 1 288 ? -13.703 42.344 -4.484 1 61.38 288 LEU B O 1
ATOM 5458 N N . LEU B 1 289 ? -11.859 41.438 -5.461 1 63.22 289 LEU B N 1
ATOM 5459 C CA . LEU B 1 289 ? -11.633 40.469 -4.398 1 63.22 289 LEU B CA 1
ATOM 5460 C C . LEU B 1 289 ? -10.227 40.625 -3.818 1 63.22 289 LEU B C 1
ATOM 5462 O O . LEU B 1 289 ? -9.328 39.844 -4.156 1 63.22 289 LEU B O 1
ATOM 5466 N N . ASN B 1 290 ? -10.016 41.625 -3 1 80.31 290 ASN B N 1
ATOM 5467 C CA . ASN B 1 290 ? -8.711 42.031 -2.48 1 80.31 290 ASN B CA 1
ATOM 5468 C C . ASN B 1 290 ? -8.25 41.094 -1.367 1 80.31 290 ASN B C 1
ATOM 5470 O O . ASN B 1 290 ? -8.109 41.5 -0.216 1 80.31 290 ASN B O 1
ATOM 5474 N N . TYR B 1 291 ? -7.949 39.844 -1.676 1 84.94 291 TYR B N 1
ATOM 5475 C CA . TYR B 1 291 ? -7.387 38.906 -0.718 1 84.94 291 TYR B CA 1
ATOM 5476 C C . TYR B 1 291 ? -5.941 39.25 -0.38 1 84.94 291 TYR B C 1
ATOM 5478 O O . TYR B 1 291 ? -5.176 39.656 -1.258 1 84.94 291 TYR B O 1
ATOM 5486 N N . THR B 1 292 ? -5.621 39.125 0.912 1 87.25 292 THR B N 1
ATOM 5487 C CA . THR B 1 292 ? -4.289 39.5 1.375 1 87.25 292 THR B CA 1
ATOM 5488 C C . THR B 1 292 ? -3.699 38.406 2.268 1 87.25 292 THR B C 1
ATOM 5490 O O . THR B 1 292 ? -4.43 37.562 2.805 1 87.25 292 THR B O 1
ATOM 5493 N N . HIS B 1 293 ? -2.354 38.438 2.297 1 92 293 HIS B N 1
ATOM 5494 C CA . HIS B 1 293 ? -1.65 37.625 3.283 1 92 293 HIS B CA 1
ATOM 5495 C C . HIS B 1 293 ? -1.419 38.375 4.574 1 92 293 HIS B C 1
ATOM 5497 O O . HIS B 1 293 ? -1.475 39.625 4.578 1 92 293 HIS B O 1
ATOM 5503 N N . VAL B 1 294 ? -1.237 37.656 5.613 1 95.12 294 VAL B N 1
ATOM 5504 C CA . VAL B 1 294 ? -0.819 38.25 6.879 1 95.12 294 VAL B CA 1
ATOM 5505 C C . VAL B 1 294 ? 0.485 37.625 7.344 1 95.12 294 VAL B C 1
ATOM 5507 O O . VAL B 1 294 ? 0.872 36.562 6.852 1 95.12 294 VAL B O 1
ATOM 5510 N N . GLY B 1 295 ? 1.222 38.25 8.234 1 96.62 295 GLY B N 1
ATOM 5511 C CA . GLY B 1 295 ? 2.428 37.688 8.82 1 96.62 295 GLY B CA 1
ATOM 5512 C C . GLY B 1 295 ? 3.648 37.844 7.934 1 96.62 295 GLY B C 1
ATOM 5513 O O . GLY B 1 295 ? 3.67 38.688 7.031 1 96.62 295 GLY B O 1
ATOM 5514 N N . VAL B 1 296 ? 4.688 37.094 8.30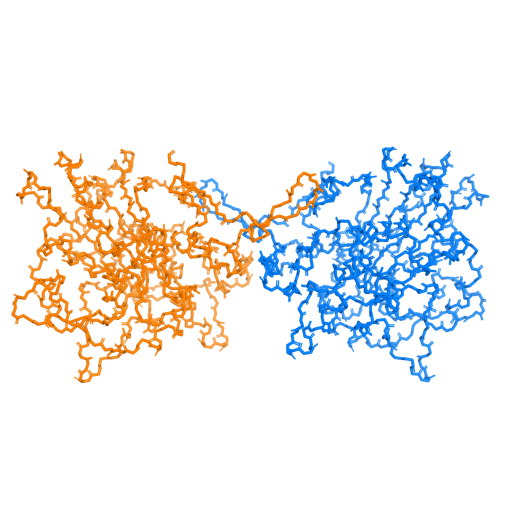5 1 97.5 296 VAL B N 1
ATOM 5515 C CA . VAL B 1 296 ? 5.988 37.125 7.641 1 97.5 296 VAL B CA 1
ATOM 5516 C C . VAL B 1 296 ? 6.133 35.938 6.711 1 97.5 296 VAL B C 1
ATOM 5518 O O . VAL B 1 296 ? 5.598 34.844 6.988 1 97.5 296 VAL B O 1
ATOM 5521 N N . GLU B 1 297 ? 6.828 36.156 5.609 1 96.81 297 GLU B N 1
ATOM 5522 C CA . GLU B 1 297 ? 7 35.094 4.625 1 96.81 297 GLU B CA 1
ATOM 5523 C C . GLU B 1 297 ? 8.438 34.594 4.613 1 96.81 297 GLU B C 1
ATOM 5525 O O . GLU B 1 297 ? 9.383 35.375 4.691 1 96.81 297 GLU B O 1
ATOM 5530 N N . LEU B 1 298 ? 8.617 33.312 4.66 1 97.75 298 LEU B N 1
ATOM 5531 C CA . LEU B 1 298 ? 9.859 32.656 4.309 1 97.75 298 LEU B CA 1
ATOM 5532 C C . LEU B 1 298 ? 9.719 31.906 2.982 1 97.75 298 LEU B C 1
ATOM 5534 O O . LEU B 1 298 ? 9 30.906 2.895 1 97.75 298 LEU B O 1
ATOM 5538 N N . SER B 1 299 ? 10.414 32.375 1.954 1 96.06 299 SER B N 1
ATOM 5539 C CA . SER B 1 299 ? 10.359 31.75 0.632 1 96.06 299 SER B CA 1
ATOM 5540 C C . SER B 1 299 ? 11.469 30.719 0.456 1 96.06 299 SER B C 1
ATOM 5542 O O . SER B 1 299 ? 12.617 30.984 0.812 1 96.06 299 SER B O 1
ATOM 5544 N N . ILE B 1 300 ? 11.055 29.594 -0.051 1 97 300 ILE B N 1
ATOM 5545 C CA . ILE B 1 300 ? 12.031 28.562 -0.397 1 97 300 ILE B CA 1
ATOM 5546 C C . ILE B 1 300 ? 11.781 28.078 -1.821 1 97 300 ILE B C 1
ATOM 5548 O O . ILE B 1 300 ? 10.719 28.328 -2.396 1 97 300 ILE B O 1
ATOM 5552 N N . ASP B 1 301 ? 12.805 27.391 -2.359 1 96.38 301 ASP B N 1
ATOM 5553 C CA . ASP B 1 301 ? 12.695 26.766 -3.678 1 96.38 301 ASP B CA 1
ATOM 5554 C C . ASP B 1 301 ? 13.219 25.344 -3.66 1 96.38 301 ASP B C 1
ATOM 5556 O O . ASP B 1 301 ? 14.414 25.109 -3.865 1 96.38 301 ASP B O 1
ATOM 5560 N N . ALA B 1 302 ? 12.289 24.469 -3.52 1 96.06 302 ALA B N 1
ATOM 5561 C CA . ALA B 1 302 ? 12.672 23.062 -3.391 1 96.06 302 ALA B CA 1
ATOM 5562 C C . ALA B 1 302 ? 13.219 22.516 -4.707 1 96.06 302 ALA B C 1
ATOM 5564 O O . ALA B 1 302 ? 13.93 21.516 -4.723 1 96.06 302 ALA B O 1
ATOM 5565 N N . ARG B 1 303 ? 13.016 23.156 -5.898 1 95.25 303 ARG B N 1
ATOM 5566 C CA . ARG B 1 303 ? 13.492 22.703 -7.203 1 95.25 303 ARG B CA 1
ATOM 5567 C C . ARG B 1 303 ? 15.008 22.766 -7.289 1 95.25 303 ARG B C 1
ATOM 5569 O O . ARG B 1 303 ? 15.617 22.125 -8.164 1 95.25 303 ARG B O 1
ATOM 5576 N N . LYS B 1 304 ? 15.586 23.469 -6.391 1 96.06 304 LYS B N 1
ATOM 5577 C CA . LYS B 1 304 ? 17.047 23.578 -6.363 1 96.06 304 LYS B CA 1
ATOM 5578 C C . LYS B 1 304 ? 17.688 22.312 -5.809 1 96.06 304 LYS B C 1
ATOM 5580 O O . LYS B 1 304 ? 18.891 22.109 -5.945 1 96.06 304 LYS B O 1
ATOM 5585 N N . SER B 1 305 ? 16.922 21.531 -5.129 1 97.06 305 SER B N 1
ATOM 5586 C CA . SER B 1 305 ? 17.438 20.297 -4.551 1 97.06 305 SER B CA 1
ATOM 5587 C C . SER B 1 305 ? 17.906 19.328 -5.637 1 97.06 305 SER B C 1
ATOM 5589 O O . SER B 1 305 ? 17.141 19 -6.547 1 97.06 305 SER B O 1
ATOM 5591 N N . PRO B 1 306 ? 19.078 18.812 -5.52 1 96.88 306 PRO B N 1
ATOM 5592 C CA . PRO B 1 306 ? 19.547 17.859 -6.52 1 96.88 306 PRO B CA 1
ATOM 5593 C C . PRO B 1 306 ? 18.922 16.484 -6.355 1 96.88 306 PRO B C 1
ATOM 5595 O O . PRO B 1 306 ? 19.109 15.602 -7.207 1 96.88 306 PRO B O 1
ATOM 5598 N N . TYR B 1 307 ? 18.125 16.266 -5.34 1 97.94 307 TYR B N 1
ATOM 5599 C CA . TYR B 1 307 ? 17.547 14.945 -5.055 1 97.94 307 TYR B CA 1
ATOM 5600 C C . TYR B 1 307 ? 16.234 14.758 -5.801 1 97.94 307 TYR B C 1
ATOM 5602 O O . TYR B 1 307 ? 15.836 13.625 -6.074 1 97.94 307 TYR B O 1
ATOM 5610 N N . LEU B 1 308 ? 15.562 15.805 -6.074 1 97.94 308 LEU B N 1
ATOM 5611 C CA . LEU B 1 308 ? 14.211 15.75 -6.617 1 97.94 308 LEU B CA 1
ATOM 5612 C C . LEU B 1 308 ? 14.234 15.633 -8.133 1 97.94 308 LEU B C 1
ATOM 5614 O O . LEU B 1 308 ? 15.156 16.141 -8.789 1 97.94 308 LEU B O 1
ATOM 5618 N N . LYS B 1 309 ? 13.258 14.93 -8.617 1 96.06 309 LYS B N 1
ATOM 5619 C CA . LYS B 1 309 ? 13.188 14.836 -10.078 1 96.06 309 LYS B CA 1
ATOM 5620 C C . LYS B 1 309 ? 12.078 15.711 -10.633 1 96.06 309 LYS B C 1
ATOM 5622 O O . LYS B 1 309 ? 11.211 16.172 -9.891 1 96.06 309 LYS B O 1
ATOM 5627 N N . THR B 1 310 ? 12.234 16.062 -11.914 1 94.25 310 THR B N 1
ATOM 5628 C CA . THR B 1 310 ? 11.227 16.812 -12.656 1 94.25 310 THR B CA 1
ATOM 5629 C C . THR B 1 310 ? 10.508 15.906 -13.648 1 94.25 310 THR B C 1
ATOM 5631 O O . THR B 1 310 ? 11.141 15.117 -14.352 1 94.25 310 THR B O 1
ATOM 5634 N N . HIS B 1 311 ? 9.25 16.047 -13.633 1 94.25 311 HIS B N 1
ATOM 5635 C CA . HIS B 1 311 ? 8.438 15.258 -14.555 1 94.25 311 HIS B CA 1
ATOM 5636 C C . HIS B 1 311 ? 8.07 16.078 -15.789 1 94.25 311 HIS B C 1
ATOM 5638 O O . HIS B 1 311 ? 8.016 17.297 -15.742 1 94.25 311 HIS B O 1
ATOM 5644 N N . ILE B 1 312 ? 7.836 15.305 -16.875 1 93.94 312 ILE B N 1
ATOM 5645 C CA . ILE B 1 312 ? 7.375 15.945 -18.109 1 93.94 312 ILE B CA 1
ATOM 5646 C C . ILE B 1 312 ? 5.988 16.547 -17.891 1 93.94 312 ILE B C 1
ATOM 5648 O O . ILE B 1 312 ? 5.691 17.641 -18.375 1 93.94 312 ILE B O 1
ATOM 5652 N N . ASP B 1 313 ? 5.238 15.828 -17.141 1 92.75 313 ASP B N 1
ATOM 5653 C CA . ASP B 1 313 ? 3.891 16.281 -16.797 1 92.75 313 ASP B CA 1
ATOM 5654 C C . ASP B 1 313 ? 3.926 17.438 -15.805 1 92.75 313 ASP B C 1
ATOM 5656 O O . ASP B 1 313 ? 4.145 17.219 -14.609 1 92.75 313 ASP B O 1
ATOM 5660 N N . LEU B 1 314 ? 3.621 18.641 -16.234 1 90.56 314 LEU B N 1
ATOM 5661 C CA . LEU B 1 314 ? 3.68 19.844 -15.43 1 90.56 314 LEU B CA 1
ATOM 5662 C C . LEU B 1 314 ? 2.717 19.766 -14.25 1 90.56 314 LEU B C 1
ATOM 5664 O O . LEU B 1 314 ? 3.018 20.25 -13.156 1 90.56 314 LEU B O 1
ATOM 5668 N N . THR B 1 315 ? 1.558 19.188 -14.461 1 89.19 315 THR B N 1
ATOM 5669 C CA . THR B 1 315 ? 0.578 19.031 -13.391 1 89.19 315 THR B CA 1
ATOM 5670 C C . THR B 1 315 ? 1.154 18.219 -12.234 1 89.19 315 THR B C 1
ATOM 5672 O O . THR B 1 315 ? 0.93 18.547 -11.062 1 89.19 315 THR B O 1
ATOM 5675 N N . LYS B 1 316 ? 1.881 17.172 -12.539 1 92.44 316 LYS B N 1
ATOM 5676 C CA . LYS B 1 316 ? 2.523 16.359 -11.508 1 92.44 316 LYS B CA 1
ATOM 5677 C C . LYS B 1 316 ? 3.547 17.172 -10.727 1 92.44 316 LYS B C 1
ATOM 5679 O O . LYS B 1 316 ? 3.641 17.047 -9.508 1 92.44 316 LYS B O 1
ATOM 5684 N N . ASN B 1 317 ? 4.258 18.047 -11.414 1 93.62 317 ASN B N 1
ATOM 5685 C CA . ASN B 1 317 ? 5.246 18.891 -10.758 1 93.62 317 ASN B CA 1
ATOM 5686 C C . ASN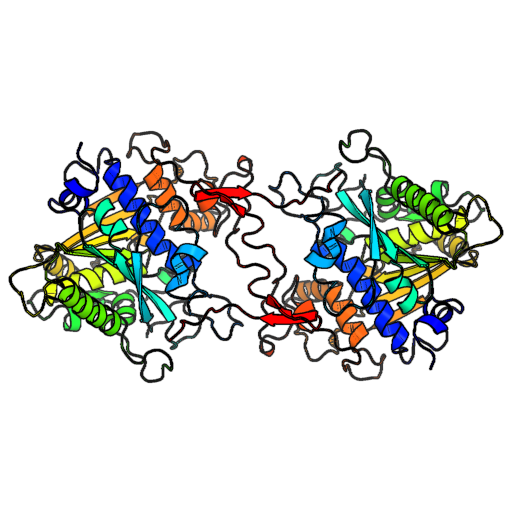 B 1 317 ? 4.582 19.891 -9.812 1 93.62 317 ASN B C 1
ATOM 5688 O O . ASN B 1 317 ? 5.105 20.188 -8.734 1 93.62 317 ASN B O 1
ATOM 5692 N N . LEU B 1 318 ? 3.475 20.406 -10.195 1 90.56 318 LEU B N 1
ATOM 5693 C CA . LEU B 1 318 ? 2.734 21.328 -9.344 1 90.56 318 LEU B CA 1
ATOM 5694 C C . LEU B 1 318 ? 2.217 20.625 -8.094 1 90.56 318 LEU B C 1
ATOM 5696 O O . LEU B 1 318 ? 2.26 21.188 -7 1 90.56 318 LEU B O 1
ATOM 5700 N N . MET B 1 319 ? 1.751 19.391 -8.289 1 91.62 319 MET B N 1
ATOM 5701 C CA . MET B 1 319 ? 1.276 18.609 -7.148 1 91.62 319 MET B CA 1
ATOM 5702 C C . MET B 1 319 ? 2.418 18.312 -6.18 1 91.62 319 MET B C 1
ATOM 5704 O O . MET B 1 319 ? 2.246 18.406 -4.965 1 91.62 319 MET B O 1
ATOM 5708 N N . ILE B 1 320 ? 3.545 17.984 -6.75 1 94.19 320 ILE B N 1
ATOM 5709 C CA . ILE B 1 320 ? 4.719 17.688 -5.934 1 94.19 320 ILE B CA 1
ATOM 5710 C C . ILE B 1 320 ? 5.137 18.922 -5.156 1 94.19 320 ILE B C 1
ATOM 5712 O O . ILE B 1 320 ? 5.406 18.859 -3.953 1 94.19 320 ILE B O 1
ATOM 5716 N N . ALA B 1 321 ? 5.102 20.078 -5.75 1 94.31 321 ALA B N 1
ATOM 5717 C CA . ALA B 1 321 ? 5.539 21.328 -5.137 1 94.31 321 ALA B CA 1
ATOM 5718 C C . ALA B 1 321 ? 4.656 21.688 -3.943 1 94.31 321 ALA B C 1
ATOM 5720 O O . ALA B 1 321 ? 5.086 22.406 -3.043 1 94.31 321 ALA B O 1
ATOM 5721 N N . HIS B 1 322 ? 3.463 21.203 -3.953 1 93.19 322 HIS B N 1
ATOM 5722 C CA . HIS B 1 322 ? 2.502 21.578 -2.92 1 93.19 322 HIS B CA 1
ATOM 5723 C C . HIS B 1 322 ? 2.578 20.625 -1.732 1 93.19 322 HIS B C 1
ATOM 5725 O O . HIS B 1 322 ? 2.027 20.906 -0.666 1 93.19 322 HIS B O 1
ATOM 5731 N N . GLN B 1 323 ? 3.264 19.531 -1.888 1 94.44 323 GLN B N 1
ATOM 5732 C CA . GLN B 1 323 ? 3.348 18.547 -0.807 1 94.44 323 GLN B CA 1
ATOM 5733 C C . GLN B 1 323 ? 4.113 19.109 0.386 1 94.44 323 GLN B C 1
ATOM 5735 O O . GLN B 1 323 ? 5.137 19.781 0.215 1 94.44 323 GLN B O 1
ATOM 5740 N N . LEU B 1 324 ? 3.617 18.812 1.542 1 96.62 324 LEU B N 1
ATOM 5741 C CA . LEU B 1 324 ? 4.266 19.312 2.75 1 96.62 324 LEU B CA 1
ATOM 5742 C C . LEU B 1 324 ? 5.664 18.719 2.9 1 96.62 324 LEU B C 1
ATOM 5744 O O . LEU B 1 324 ? 6.602 19.422 3.295 1 96.62 324 LEU B O 1
ATOM 5748 N N . GLU B 1 325 ? 5.824 17.422 2.555 1 97.44 325 GLU B N 1
ATOM 5749 C CA . GLU B 1 325 ? 7.141 16.797 2.652 1 97.44 325 GLU B CA 1
ATOM 5750 C C . GLU B 1 325 ? 8.156 17.516 1.771 1 97.44 325 GLU B C 1
ATOM 5752 O O . GLU B 1 325 ? 9.336 17.609 2.117 1 97.44 325 GLU B O 1
ATOM 5757 N N . ILE B 1 326 ? 7.699 18.078 0.687 1 97.38 326 ILE B N 1
ATOM 5758 C CA . ILE B 1 326 ? 8.57 18.828 -0.214 1 97.38 326 ILE B CA 1
ATOM 5759 C C . ILE B 1 326 ? 8.945 20.156 0.422 1 97.38 326 ILE B C 1
ATOM 5761 O O . ILE B 1 326 ? 10.094 20.594 0.338 1 97.38 326 ILE B O 1
ATOM 5765 N N . TYR B 1 327 ? 8 20.797 1.061 1 97.62 327 TYR B N 1
ATOM 5766 C CA . TYR B 1 327 ? 8.281 22.016 1.81 1 97.62 327 TYR B CA 1
ATOM 5767 C C . TYR B 1 327 ? 9.352 21.781 2.863 1 97.62 327 TYR B C 1
ATOM 5769 O O . TYR B 1 327 ? 10.312 22.531 2.963 1 97.62 327 TYR B O 1
ATOM 5777 N N . LEU B 1 328 ? 9.156 20.719 3.615 1 98.5 328 LEU B N 1
ATOM 5778 C CA . LEU B 1 328 ? 10.078 20.422 4.711 1 98.5 328 LEU B CA 1
ATOM 5779 C C . LEU B 1 328 ? 11.461 20.078 4.18 1 98.5 328 LEU B C 1
ATOM 5781 O O . LEU B 1 328 ? 12.477 20.469 4.77 1 98.5 328 LEU B O 1
ATOM 5785 N N . HIS B 1 329 ? 11.484 19.359 3.078 1 98.44 329 HIS B N 1
ATOM 5786 C CA . HIS B 1 329 ? 12.742 19.094 2.396 1 98.44 329 HIS B CA 1
ATOM 5787 C C . HIS B 1 329 ? 13.422 20.391 1.962 1 98.44 329 HIS B C 1
ATOM 5789 O O . HIS B 1 329 ? 14.625 20.562 2.168 1 98.44 329 HIS B O 1
ATOM 5795 N N . GLY B 1 330 ? 12.672 21.297 1.411 1 98.06 330 GLY B N 1
ATOM 5796 C CA . GLY B 1 330 ? 13.195 22.594 1.013 1 98.06 330 GLY B CA 1
ATOM 5797 C C . GLY B 1 330 ? 13.766 23.391 2.172 1 98.06 330 GLY B C 1
ATOM 5798 O O . GLY B 1 330 ? 14.852 23.953 2.066 1 98.06 330 GLY B O 1
ATOM 5799 N N . VAL B 1 331 ? 13.039 23.391 3.268 1 98.38 331 VAL B N 1
ATOM 5800 C CA . VAL B 1 331 ? 13.477 24.109 4.457 1 98.38 331 VAL B CA 1
ATOM 5801 C C . VAL B 1 331 ? 14.773 23.516 4.98 1 98.38 331 VAL B C 1
ATOM 5803 O O . VAL B 1 331 ? 15.68 24.234 5.402 1 98.38 331 VAL B O 1
ATOM 5806 N N . ALA B 1 332 ? 14.898 22.219 4.871 1 98.12 332 ALA B N 1
ATOM 5807 C CA . ALA B 1 332 ? 16.062 21.516 5.402 1 98.12 332 ALA B CA 1
ATOM 5808 C C . ALA B 1 332 ? 17.328 21.891 4.637 1 98.12 332 ALA B C 1
ATOM 5810 O O . ALA B 1 332 ? 18.438 21.797 5.172 1 98.12 332 ALA B O 1
ATOM 5811 N N . GLY B 1 333 ? 17.141 22.375 3.369 1 97.5 333 GLY B N 1
ATOM 5812 C CA . GLY B 1 333 ? 18.359 22.531 2.578 1 97.5 333 GLY B CA 1
ATOM 5813 C C . GLY B 1 333 ? 18.5 23.906 1.962 1 97.5 333 GLY B C 1
ATOM 5814 O O . GLY B 1 333 ? 19.5 24.203 1.312 1 97.5 333 GLY B O 1
ATOM 5815 N N . THR B 1 334 ? 17.531 24.797 2.18 1 96.69 334 THR B N 1
ATOM 5816 C CA . THR B 1 334 ? 17.547 26.094 1.506 1 96.69 334 THR B CA 1
ATOM 5817 C C . THR B 1 334 ? 18.672 26.969 2.041 1 96.69 334 THR B C 1
ATOM 5819 O O . THR B 1 334 ? 18.969 26.938 3.236 1 96.69 334 THR B O 1
ATOM 5822 N N . HIS B 1 335 ? 19.328 27.719 1.179 1 94.44 335 HIS B N 1
ATOM 5823 C CA . HIS B 1 335 ? 20.312 28.75 1.503 1 94.44 335 HIS B CA 1
ATOM 5824 C C . HIS B 1 335 ? 19.984 30.078 0.803 1 94.44 335 HIS B C 1
ATOM 5826 O O . HIS B 1 335 ? 20.875 30.734 0.274 1 94.44 335 HIS B O 1
ATOM 5832 N N . GLY B 1 336 ? 18.641 30.281 0.807 1 87.5 336 GLY B N 1
ATOM 5833 C CA . GLY B 1 336 ? 18.172 31.531 0.231 1 87.5 336 GLY B CA 1
ATOM 5834 C C . GLY B 1 336 ? 18.156 31.516 -1.286 1 87.5 336 GLY B C 1
ATOM 5835 O O . GLY B 1 336 ? 18.281 30.469 -1.905 1 87.5 336 GLY B O 1
ATOM 5836 N N . ASP B 1 337 ? 17.938 32.688 -1.881 1 79.44 337 ASP B N 1
ATOM 5837 C CA . ASP B 1 337 ? 17.734 32.844 -3.318 1 79.44 337 ASP B CA 1
ATOM 5838 C C . ASP B 1 337 ? 19.031 32.594 -4.082 1 79.44 337 ASP B C 1
ATOM 5840 O O . ASP B 1 337 ? 19.016 32.062 -5.188 1 79.44 337 ASP B O 1
ATOM 5844 N N . ILE B 1 338 ? 20.016 32.906 -3.424 1 81.44 338 ILE B N 1
ATOM 5845 C CA . ILE B 1 338 ? 21.281 32.875 -4.156 1 81.44 338 ILE B CA 1
ATOM 5846 C C . ILE B 1 338 ? 22.031 31.594 -3.857 1 81.44 338 ILE B C 1
ATOM 5848 O O . ILE B 1 338 ? 22.75 31.078 -4.715 1 81.44 338 ILE B O 1
ATOM 5852 N N . GLY B 1 339 ? 21.812 31.047 -2.703 1 87.88 339 GLY B N 1
ATOM 5853 C CA . GLY B 1 339 ? 22.609 29.906 -2.295 1 87.88 339 GLY B CA 1
ATOM 5854 C C . GLY B 1 339 ? 22.141 28.609 -2.93 1 87.88 339 GLY B C 1
ATOM 5855 O O . GLY B 1 339 ? 20.969 28.469 -3.275 1 87.88 339 GLY B O 1
ATOM 5856 N N . GLU B 1 340 ? 23.141 27.734 -3.057 1 93.19 340 GLU B N 1
ATOM 5857 C CA . GLU B 1 340 ? 22.828 26.391 -3.545 1 93.19 340 GLU B CA 1
ATOM 5858 C C . GLU B 1 340 ? 22.156 25.547 -2.465 1 93.19 340 GLU B C 1
ATOM 5860 O O . GLU B 1 340 ? 22.422 25.719 -1.274 1 93.19 340 GLU B O 1
ATOM 5865 N N . PHE B 1 341 ? 21.312 24.672 -2.914 1 95.81 341 PHE B N 1
ATOM 5866 C CA . PHE B 1 341 ? 20.641 23.75 -1.985 1 95.81 341 PHE B CA 1
ATOM 5867 C C . PHE B 1 341 ? 21.656 22.797 -1.359 1 95.81 341 PHE B C 1
ATOM 5869 O O . PHE B 1 341 ? 22.453 22.172 -2.064 1 95.81 341 PHE B O 1
ATOM 5876 N N . LYS B 1 342 ? 21.641 22.734 -0.121 1 96.19 342 LYS B N 1
ATOM 5877 C CA . LYS B 1 342 ? 22.453 21.812 0.681 1 96.19 342 LYS B CA 1
ATOM 5878 C C . LYS B 1 342 ? 21.781 21.516 2.02 1 96.19 342 LYS B C 1
ATOM 5880 O O . LYS B 1 342 ? 21.484 22.438 2.783 1 96.19 342 LYS B O 1
ATOM 5885 N N . LEU B 1 343 ? 21.609 20.25 2.285 1 95.56 343 LEU B N 1
ATOM 5886 C CA . LEU B 1 343 ? 20.938 19.891 3.531 1 95.56 343 LEU B CA 1
ATOM 5887 C C . LEU B 1 343 ? 21.766 20.344 4.738 1 95.56 343 LEU B C 1
ATOM 5889 O O . LEU B 1 343 ? 22.922 19.953 4.891 1 95.56 343 LEU B O 1
ATOM 5893 N N . GLU B 1 344 ? 21.172 21.203 5.539 1 94.19 344 GLU B N 1
ATOM 5894 C CA . GLU B 1 344 ? 21.766 21.625 6.801 1 94.19 344 GLU B CA 1
ATOM 5895 C C . GLU B 1 344 ? 21.266 20.781 7.965 1 94.19 344 GLU B C 1
ATOM 5897 O O . GLU B 1 344 ? 21.969 20.641 8.977 1 94.19 344 GLU B O 1
ATOM 5902 N N . VAL B 1 345 ? 20.047 20.328 7.863 1 92.25 345 VAL B N 1
ATOM 5903 C CA . VAL B 1 345 ? 19.438 19.391 8.797 1 92.25 345 VAL B CA 1
ATOM 5904 C C . VAL B 1 345 ? 19.328 18.016 8.148 1 92.25 345 VAL B C 1
ATOM 5906 O O . VAL B 1 345 ? 19.016 17.891 6.961 1 92.25 345 VAL B O 1
ATOM 5909 N N . ASN B 1 346 ? 19.688 17.031 8.953 1 89.62 346 ASN B N 1
ATOM 5910 C CA . ASN B 1 346 ? 19.672 15.664 8.438 1 89.62 346 ASN B CA 1
ATOM 5911 C C . ASN B 1 346 ? 18.25 15.117 8.336 1 89.62 346 ASN B C 1
ATOM 5913 O O . ASN B 1 346 ? 17.859 14.234 9.109 1 89.62 346 ASN B O 1
ATOM 5917 N N . ARG B 1 347 ? 17.547 15.641 7.379 1 94.81 347 ARG B N 1
ATOM 5918 C CA . ARG B 1 347 ? 16.203 15.141 7.105 1 94.81 347 ARG B CA 1
ATOM 5919 C C . ARG B 1 347 ? 16.234 14.07 6.016 1 94.81 347 ARG B C 1
ATOM 5921 O O . ARG B 1 347 ? 16.812 14.281 4.945 1 94.81 347 ARG B O 1
ATOM 5928 N N . ASP B 1 348 ? 15.672 12.992 6.305 1 96.94 348 ASP B N 1
ATOM 5929 C CA . ASP B 1 348 ? 15.719 11.852 5.391 1 96.94 348 ASP B CA 1
ATOM 5930 C C . ASP B 1 348 ? 15.047 12.188 4.062 1 96.94 348 ASP B C 1
ATOM 5932 O O . ASP B 1 348 ? 13.891 12.625 4.035 1 96.94 348 ASP B O 1
ATOM 5936 N N . ILE B 1 349 ? 15.688 11.922 2.967 1 97.81 349 ILE B N 1
ATOM 5937 C CA . ILE B 1 349 ? 15.195 12.328 1.655 1 97.81 349 ILE B CA 1
ATOM 5938 C C . ILE B 1 349 ? 14.055 11.406 1.221 1 97.81 349 ILE B C 1
ATOM 5940 O O . ILE B 1 349 ? 13.273 11.758 0.337 1 97.81 349 ILE B O 1
ATOM 5944 N N . SER B 1 350 ? 13.953 10.203 1.823 1 98.25 350 SER B N 1
ATOM 5945 C CA . SER B 1 350 ? 12.922 9.25 1.417 1 98.25 350 SER B CA 1
ATOM 5946 C C . SER B 1 350 ? 11.523 9.781 1.724 1 98.25 350 SER B C 1
ATOM 5948 O O . SER B 1 350 ? 10.539 9.336 1.13 1 98.25 350 SER B O 1
ATOM 5950 N N . LEU B 1 351 ? 11.43 10.75 2.598 1 98.38 351 LEU B N 1
ATOM 5951 C CA . LEU B 1 351 ? 10.148 11.273 3.059 1 98.38 351 LEU B CA 1
ATOM 5952 C C . LEU B 1 351 ? 9.414 12 1.934 1 98.38 351 LEU B C 1
ATOM 5954 O O . LEU B 1 351 ? 8.188 12.07 1.93 1 98.38 351 LEU B O 1
ATOM 5958 N N . VAL B 1 352 ? 10.133 12.477 0.936 1 98.06 352 VAL B N 1
ATOM 5959 C CA . VAL B 1 352 ? 9.484 13.234 -0.131 1 98.06 352 VAL B CA 1
ATOM 5960 C C . VAL B 1 352 ? 8.711 12.289 -1.047 1 98.06 352 VAL B C 1
ATOM 5962 O O . VAL B 1 352 ? 7.895 12.727 -1.856 1 98.06 352 VAL B O 1
ATOM 5965 N N . ASN B 1 353 ? 8.945 10.945 -0.953 1 98.25 353 ASN B N 1
ATOM 5966 C CA . ASN B 1 353 ? 8.25 9.945 -1.764 1 98.25 353 ASN B CA 1
ATOM 5967 C C . ASN B 1 353 ? 7.066 9.344 -1.019 1 98.25 353 ASN B C 1
ATOM 5969 O O . ASN B 1 353 ? 6.449 8.391 -1.497 1 98.25 353 ASN B O 1
ATOM 5973 N N . LYS B 1 354 ? 6.684 9.867 0.144 1 97.06 354 LYS B N 1
ATOM 5974 C CA . LYS B 1 354 ? 5.582 9.305 0.918 1 97.06 354 LYS B CA 1
ATOM 5975 C C . LYS B 1 354 ? 4.305 9.227 0.083 1 97.06 354 LYS B C 1
ATOM 5977 O O . LYS B 1 354 ? 3.594 8.219 0.117 1 97.06 354 LYS B O 1
ATOM 5982 N N . TYR B 1 355 ? 4.055 10.297 -0.681 1 95.38 355 TYR B N 1
ATOM 5983 C CA . TYR B 1 355 ? 2.742 10.352 -1.312 1 95.38 355 TYR B CA 1
ATOM 5984 C C . TYR B 1 355 ? 2.869 10.555 -2.818 1 95.38 355 TYR B C 1
ATOM 5986 O O . TYR B 1 355 ? 1.88 10.461 -3.547 1 95.38 355 TYR B O 1
ATOM 5994 N N . MET B 1 356 ? 4.074 10.828 -3.293 1 95.69 356 MET B N 1
ATOM 5995 C CA . MET B 1 356 ? 4.289 11.055 -4.719 1 95.69 356 MET B CA 1
ATOM 5996 C C . MET B 1 356 ? 5.641 10.508 -5.16 1 95.69 356 MET B C 1
ATOM 5998 O O . MET B 1 356 ? 6.461 10.125 -4.324 1 95.69 356 MET B O 1
ATOM 6002 N N . ASP B 1 357 ? 5.82 10.43 -6.422 1 96.69 357 ASP B N 1
ATOM 6003 C CA . ASP B 1 357 ? 7.094 10.07 -7.039 1 96.69 357 ASP B CA 1
ATOM 6004 C C . ASP B 1 357 ? 7.965 11.305 -7.254 1 96.69 357 ASP B C 1
ATOM 6006 O O . ASP B 1 357 ? 8.086 11.797 -8.375 1 96.69 357 ASP B O 1
ATOM 6010 N N . SER B 1 358 ? 8.656 11.727 -6.176 1 97.62 358 SER B N 1
ATOM 6011 C CA . SER B 1 358 ? 9.328 13.016 -6.203 1 97.62 358 SER B CA 1
ATOM 6012 C C . SER B 1 358 ? 10.844 12.852 -6.305 1 97.62 358 SER B C 1
ATOM 6014 O O . SER B 1 358 ? 11.539 13.742 -6.797 1 97.62 358 SER B O 1
ATOM 6016 N N . LEU B 1 359 ? 11.383 11.805 -5.801 1 97.94 359 LEU B N 1
ATOM 6017 C CA . LEU B 1 359 ? 12.82 11.57 -5.723 1 97.94 359 LEU B CA 1
ATOM 6018 C C . LEU B 1 359 ? 13.352 10.984 -7.027 1 97.94 359 LEU B C 1
ATOM 6020 O O . LEU B 1 359 ? 12.672 10.18 -7.672 1 97.94 359 LEU B O 1
ATOM 6024 N N . LYS B 1 360 ? 14.539 11.398 -7.363 1 97.56 360 LYS B N 1
ATOM 6025 C CA . LYS B 1 360 ? 15.211 10.742 -8.484 1 97.56 360 LYS B CA 1
ATOM 6026 C C . LYS B 1 360 ? 15.336 9.242 -8.242 1 97.56 360 LYS B C 1
ATOM 6028 O O . LYS B 1 360 ? 15.609 8.812 -7.125 1 97.56 360 LYS B O 1
ATOM 6033 N N . ASP B 1 361 ? 15.266 8.453 -9.328 1 94.62 361 ASP B N 1
ATOM 6034 C CA . ASP B 1 361 ? 15.211 7 -9.242 1 94.62 361 ASP B CA 1
ATOM 6035 C C . ASP B 1 361 ? 16.516 6.434 -8.688 1 94.62 361 ASP B C 1
ATOM 6037 O O . ASP B 1 361 ? 16.516 5.363 -8.07 1 94.62 361 ASP B O 1
ATOM 6041 N N . GLU B 1 362 ? 17.594 7.152 -8.828 1 96 362 GLU B N 1
ATOM 6042 C CA . GLU B 1 362 ? 18.906 6.672 -8.391 1 96 362 GLU B CA 1
ATOM 6043 C C . GLU B 1 362 ? 18.953 6.508 -6.875 1 96 362 GLU B C 1
ATOM 6045 O O . GLU B 1 362 ? 19.812 5.805 -6.348 1 96 362 GLU B O 1
ATOM 6050 N N . HIS B 1 363 ? 18 7.18 -6.195 1 96.88 363 HIS B N 1
ATOM 6051 C CA . HIS B 1 363 ? 18 7.098 -4.738 1 96.88 363 HIS B CA 1
ATOM 6052 C C . HIS B 1 363 ? 17.266 5.848 -4.258 1 96.88 363 HIS B C 1
ATOM 6054 O O . HIS B 1 363 ? 17.281 5.539 -3.066 1 96.88 363 HIS B O 1
ATOM 6060 N N . ARG B 1 364 ? 16.609 5.117 -5.098 1 96.38 364 ARG B N 1
ATOM 6061 C CA . ARG B 1 364 ? 16.078 3.781 -4.879 1 96.38 364 ARG B CA 1
ATOM 6062 C C . ARG B 1 364 ? 15.055 3.779 -3.74 1 96.38 364 ARG B C 1
ATOM 6064 O O . ARG B 1 364 ? 15.125 2.936 -2.844 1 96.38 364 ARG B O 1
ATOM 6071 N N . VAL B 1 365 ? 14.188 4.805 -3.74 1 98.06 365 VAL B N 1
ATOM 6072 C CA . VAL B 1 365 ? 13.086 4.902 -2.793 1 98.06 365 VAL B CA 1
ATOM 6073 C C . VAL B 1 365 ? 11.758 4.73 -3.529 1 98.06 365 VAL B C 1
ATOM 6075 O O . VAL B 1 365 ? 11.492 5.426 -4.516 1 9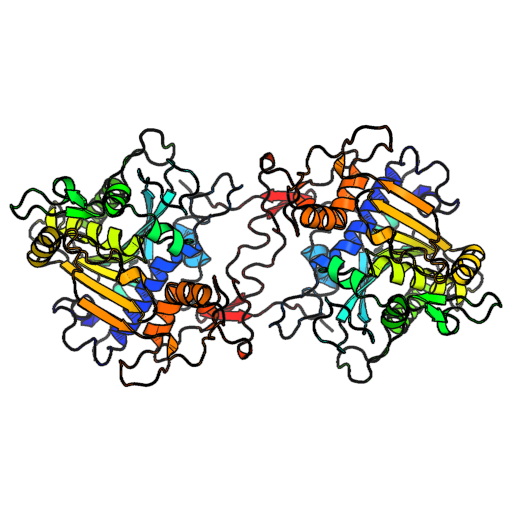8.06 365 VAL B O 1
ATOM 6078 N N . PRO B 1 366 ? 10.969 3.768 -3.084 1 97.94 366 PRO B N 1
ATOM 6079 C CA . PRO B 1 366 ? 9.68 3.588 -3.752 1 97.94 366 PRO B CA 1
ATOM 6080 C C . PRO B 1 366 ? 8.805 4.84 -3.697 1 97.94 366 PRO B C 1
ATOM 6082 O O . PRO B 1 366 ? 8.844 5.578 -2.709 1 97.94 366 PRO B O 1
ATOM 6085 N N . ALA B 1 367 ? 8.094 5.09 -4.82 1 97.19 367 ALA B N 1
ATOM 6086 C CA . ALA B 1 367 ? 7.121 6.18 -4.816 1 97.19 367 ALA B CA 1
ATOM 6087 C C . ALA B 1 367 ? 5.883 5.805 -4.008 1 97.19 367 ALA B C 1
ATOM 6089 O O . ALA B 1 367 ? 5.543 4.625 -3.891 1 97.19 367 ALA B O 1
ATOM 6090 N N . GLU B 1 368 ? 5.223 6.809 -3.381 1 97 368 GLU B N 1
ATOM 6091 C CA . GLU B 1 368 ? 3.961 6.648 -2.664 1 97 368 GLU B CA 1
ATOM 6092 C C . GLU B 1 368 ? 4.035 5.496 -1.668 1 97 368 GLU B C 1
ATOM 6094 O O . GLU B 1 368 ? 3.162 4.625 -1.651 1 97 368 GLU B O 1
ATOM 6099 N N . TRP B 1 369 ? 5.098 5.527 -0.852 1 98 369 TRP B N 1
ATOM 6100 C CA . TRP B 1 369 ? 5.375 4.336 -0.057 1 98 369 TRP B CA 1
ATOM 6101 C C . TRP B 1 369 ? 4.637 4.387 1.276 1 98 369 TRP B C 1
ATOM 6103 O O . TRP B 1 369 ? 4.555 3.379 1.985 1 98 369 TRP B O 1
ATOM 6113 N N . TRP B 1 370 ? 4.074 5.5 1.703 1 97.75 370 TRP B N 1
ATOM 6114 C CA . TRP B 1 370 ? 3.35 5.57 2.969 1 97.75 370 TRP B CA 1
ATOM 6115 C C . TRP B 1 370 ? 1.991 4.887 2.855 1 97.75 370 TRP B C 1
ATOM 6117 O O . TRP B 1 370 ? 1.026 5.488 2.375 1 97.75 370 TRP B O 1
ATOM 6127 N N . ILE B 1 371 ? 1.923 3.707 3.361 1 97.31 371 ILE B N 1
ATOM 6128 C CA . ILE B 1 371 ? 0.708 2.908 3.256 1 97.31 371 ILE B CA 1
ATOM 6129 C C . ILE B 1 371 ? 0.69 1.849 4.355 1 97.31 371 ILE B C 1
ATOM 6131 O O . ILE B 1 371 ? 1.735 1.302 4.715 1 97.31 371 ILE B O 1
ATOM 6135 N N . GLU B 1 372 ? -0.515 1.561 4.91 1 97.38 372 GLU B N 1
ATOM 6136 C CA . GLU B 1 372 ? -0.666 0.492 5.895 1 97.38 372 GLU B CA 1
ATOM 6137 C C . GLU B 1 372 ? -0.551 -0.881 5.238 1 97.38 372 GLU B C 1
ATOM 6139 O O . GLU B 1 372 ? -0.938 -1.057 4.082 1 97.38 372 GLU B O 1
ATOM 6144 N N . LYS B 1 373 ? 0.024 -1.833 5.98 1 97.62 373 LYS B N 1
ATOM 6145 C CA . LYS B 1 373 ? 0.068 -3.203 5.477 1 97.62 373 LYS B CA 1
ATOM 6146 C C . LYS B 1 373 ? -1.313 -3.666 5.023 1 97.62 373 LYS B C 1
ATOM 6148 O O . LYS B 1 373 ? -2.291 -3.543 5.766 1 97.62 373 LYS B O 1
ATOM 6153 N N . ASN B 1 374 ? -1.389 -4.156 3.799 1 98.31 374 ASN B N 1
ATOM 6154 C CA . ASN B 1 374 ? -2.613 -4.68 3.201 1 98.31 374 ASN B CA 1
ATOM 6155 C C . ASN B 1 374 ? -3.766 -3.689 3.328 1 98.31 374 ASN B C 1
ATOM 6157 O O . ASN B 1 374 ? -4.918 -4.09 3.52 1 98.31 374 ASN B O 1
ATOM 6161 N N . LYS B 1 375 ? -3.471 -2.375 3.395 1 97.5 375 LYS B N 1
ATOM 6162 C CA . LYS B 1 375 ? -4.434 -1.285 3.531 1 97.5 375 LYS B CA 1
ATOM 6163 C C . LYS B 1 375 ? -5.359 -1.516 4.723 1 97.5 375 LYS B C 1
ATOM 6165 O O . LYS B 1 375 ? -6.547 -1.189 4.664 1 97.5 375 LYS B O 1
ATOM 6170 N N . GLY B 1 376 ? -4.871 -2.242 5.73 1 97.62 376 GLY B N 1
ATOM 6171 C CA . GLY B 1 376 ? -5.629 -2.445 6.953 1 97.62 376 GLY B CA 1
ATOM 6172 C C . GLY B 1 376 ? -6.309 -3.799 7.016 1 97.62 376 GLY B C 1
ATOM 6173 O O . GLY B 1 376 ? -6.918 -4.148 8.031 1 97.62 376 GLY B O 1
ATOM 6174 N N . MET B 1 377 ? -6.254 -4.641 5.871 1 98.06 377 MET B N 1
ATOM 6175 C CA . MET B 1 377 ? -6.797 -5.996 5.922 1 98.06 377 MET B CA 1
ATOM 6176 C C . MET B 1 377 ? -5.949 -6.891 6.816 1 98.06 377 MET B C 1
ATOM 6178 O O . MET B 1 377 ? -4.723 -6.938 6.676 1 98.06 377 MET B O 1
ATOM 6182 N N . VAL B 1 378 ? -6.621 -7.609 7.742 1 97.25 378 VAL B N 1
ATOM 6183 C CA . VAL B 1 378 ? -5.93 -8.477 8.688 1 97.25 378 VAL B CA 1
ATOM 6184 C C . VAL B 1 378 ? -6.527 -9.883 8.633 1 97.25 378 VAL B C 1
ATOM 6186 O O . VAL B 1 378 ? -7.75 -10.047 8.641 1 97.25 378 VAL B O 1
ATOM 6189 N N . GLN B 1 379 ? -5.688 -10.836 8.5 1 97 379 GLN B N 1
ATOM 6190 C CA . GLN B 1 379 ? -6.148 -12.227 8.469 1 97 379 GLN B CA 1
ATOM 6191 C C . GLN B 1 379 ? -6.504 -12.711 9.867 1 97 379 GLN B C 1
ATOM 6193 O O . GLN B 1 379 ? -5.777 -12.445 10.828 1 97 379 GLN B O 1
ATOM 6198 N N . GLN B 1 380 ? -7.586 -13.359 9.992 1 95.69 380 GLN B N 1
ATOM 6199 C CA . GLN B 1 380 ? -8.055 -13.938 11.242 1 95.69 380 GLN B CA 1
ATOM 6200 C C . GLN B 1 380 ? -7.543 -15.367 11.414 1 95.69 380 GLN B C 1
ATOM 6202 O O . GLN B 1 380 ? -6.98 -15.945 10.484 1 95.69 380 GLN B O 1
ATOM 6207 N N . ASP B 1 381 ? -7.77 -15.977 12.555 1 93.5 381 ASP B N 1
ATOM 6208 C CA . ASP B 1 381 ? -7.27 -17.297 12.891 1 93.5 381 ASP B CA 1
ATOM 6209 C C . ASP B 1 381 ? -7.836 -18.359 11.938 1 93.5 381 ASP B C 1
ATOM 6211 O O . ASP B 1 381 ? -7.168 -19.344 11.641 1 93.5 381 ASP B O 1
ATOM 6215 N N . ASP B 1 382 ? -9.055 -18.109 11.469 1 92.44 382 ASP B N 1
ATOM 6216 C CA . ASP B 1 382 ? -9.703 -19.094 10.602 1 92.44 382 ASP B CA 1
ATOM 6217 C C . ASP B 1 382 ? -9.32 -18.875 9.141 1 92.44 382 ASP B C 1
ATOM 6219 O O . ASP B 1 382 ? -9.852 -19.531 8.25 1 92.44 382 ASP B O 1
ATOM 6223 N N . GLY B 1 383 ? -8.438 -17.906 8.859 1 92.44 383 GLY B N 1
ATOM 6224 C CA . GLY B 1 383 ? -7.941 -17.656 7.516 1 92.44 383 GLY B CA 1
ATOM 6225 C C . GLY B 1 383 ? -8.711 -16.562 6.789 1 92.44 383 GLY B C 1
ATOM 6226 O O . GLY B 1 383 ? -8.297 -16.109 5.719 1 92.44 383 GLY B O 1
ATOM 6227 N N . SER B 1 384 ? -9.805 -16.125 7.367 1 94.88 384 SER B N 1
ATOM 6228 C CA . SER B 1 384 ? -10.594 -15.055 6.75 1 94.88 384 SER B CA 1
ATOM 6229 C C . SER B 1 384 ? -9.93 -13.695 6.938 1 94.88 384 SER B C 1
ATOM 6231 O O . SER B 1 384 ? -8.961 -13.57 7.684 1 94.88 384 SER B O 1
ATOM 6233 N N . TRP B 1 385 ? -10.422 -12.75 6.18 1 97.06 385 TRP B N 1
ATOM 6234 C CA . TRP B 1 385 ? -9.859 -11.406 6.23 1 97.06 385 TRP B CA 1
ATOM 6235 C C . TRP B 1 385 ? -10.914 -10.383 6.621 1 97.06 385 TRP B C 1
ATOM 6237 O O . TRP B 1 385 ? -12.062 -10.469 6.18 1 97.06 385 TRP B O 1
ATOM 6247 N N . ILE B 1 386 ? -10.492 -9.438 7.438 1 97.12 386 ILE B N 1
ATOM 6248 C CA . ILE B 1 386 ? -11.375 -8.336 7.809 1 97.12 386 ILE B CA 1
ATOM 6249 C C . ILE B 1 386 ? -10.625 -7.016 7.715 1 97.12 386 ILE B C 1
ATOM 6251 O O . ILE B 1 386 ? -9.398 -6.984 7.809 1 97.12 386 ILE B O 1
ATOM 6255 N N . LEU B 1 387 ? -11.336 -5.992 7.434 1 97.5 387 LEU B N 1
ATOM 6256 C CA . LEU B 1 387 ? -10.75 -4.656 7.441 1 97.5 387 LEU B CA 1
ATOM 6257 C C . LEU B 1 387 ? -10.664 -4.105 8.859 1 97.5 387 LEU B C 1
ATOM 6259 O O . LEU B 1 387 ? -11.688 -3.941 9.531 1 97.5 387 LEU B O 1
ATOM 6263 N N . ASP B 1 388 ? -9.508 -3.92 9.352 1 96.44 388 ASP B N 1
ATOM 6264 C CA . ASP B 1 388 ? -9.211 -3.338 10.656 1 96.44 388 ASP B CA 1
ATOM 6265 C C . ASP B 1 388 ? -8.289 -2.129 10.523 1 96.44 388 ASP B C 1
ATOM 6267 O O . ASP B 1 388 ? -7.074 -2.244 10.703 1 96.44 388 ASP B O 1
ATOM 6271 N N . ASP B 1 389 ? -8.906 -0.963 10.273 1 96 389 ASP B N 1
ATOM 6272 C CA . ASP B 1 389 ? -8.07 0.175 9.898 1 96 389 ASP B CA 1
ATOM 6273 C C . ASP B 1 389 ? -8.344 1.376 10.797 1 96 389 ASP B C 1
ATOM 6275 O O . ASP B 1 389 ? -8.258 2.523 10.359 1 96 389 ASP B O 1
ATOM 6279 N N . HIS B 1 390 ? -8.781 1.146 12.047 1 95.38 390 HIS B N 1
ATOM 6280 C CA . HIS B 1 390 ? -9 2.197 13.031 1 95.38 390 HIS B CA 1
ATOM 6281 C C . HIS B 1 390 ? -8.688 1.707 14.445 1 95.38 390 HIS B C 1
ATOM 6283 O O . HIS B 1 390 ? -9.109 0.615 14.828 1 95.38 390 HIS B O 1
ATOM 6289 N N . GLU B 1 391 ? -7.926 2.484 15.148 1 94.44 391 GLU B N 1
ATOM 6290 C CA . GLU B 1 391 ? -7.629 2.244 16.547 1 94.44 391 GLU B CA 1
ATOM 6291 C C . GLU B 1 391 ? -8.469 3.143 17.453 1 94.44 391 GLU B C 1
ATOM 6293 O O . GLU B 1 391 ? -8.258 4.355 17.5 1 94.44 391 GLU B O 1
ATOM 6298 N N . PRO B 1 392 ? -9.328 2.602 18.172 1 89.94 392 PRO B N 1
ATOM 6299 C CA . PRO B 1 392 ? -10.156 3.439 19.047 1 89.94 392 PRO B CA 1
ATOM 6300 C C . PRO B 1 392 ? -9.375 4.043 20.203 1 89.94 392 PRO B C 1
ATOM 6302 O O . PRO B 1 392 ? -8.367 3.473 20.641 1 89.94 392 PRO B O 1
ATOM 6305 N N . ASP B 1 393 ? -9.812 5.211 20.578 1 86.75 393 ASP B N 1
ATOM 6306 C CA . ASP B 1 393 ? -9.242 5.793 21.781 1 86.75 393 ASP B CA 1
ATOM 6307 C C . ASP B 1 393 ? -9.797 5.102 23.031 1 86.75 393 ASP B C 1
ATOM 6309 O O . ASP B 1 393 ? -10.969 4.73 23.078 1 86.75 393 ASP B O 1
ATOM 6313 N N . ILE B 1 394 ? -8.883 4.477 23.828 1 59.75 394 ILE B N 1
ATOM 6314 C CA . ILE B 1 394 ? -9.328 3.832 25.062 1 59.75 394 ILE B CA 1
ATOM 6315 C C . ILE B 1 394 ? -9.93 4.875 26 1 59.75 394 ILE B C 1
ATOM 6317 O O . ILE B 1 394 ? -9.273 5.867 26.344 1 59.75 394 ILE B O 1
ATOM 6321 N N . ILE B 1 395 ? -11.367 4.977 26.062 1 47.09 395 ILE B N 1
ATOM 6322 C CA . ILE B 1 395 ? -12.016 5.785 27.094 1 47.09 395 ILE B CA 1
ATOM 6323 C C . ILE B 1 395 ? -11.641 5.254 28.484 1 47.09 395 ILE B C 1
ATOM 6325 O O . ILE B 1 395 ? -11.672 4.043 28.719 1 47.09 395 ILE B O 1
#

InterPro domains:
  IPR002921 Fungal lipase-type domain [PF01764] (126-284)
  IPR029058 Alpha/Beta hydrolase fold [G3DSA:3.40.50.1820] (7-394)
  IPR029058 Alpha/Beta hydrolase fold [SSF53474] (89-313)
  IPR033556 Phospholipase A1-II [PTHR31828] (5-390)